Protein AF-0000000069807309 (afdb_homodimer)

Organism: Juglans regia (NCBI:txid51240)

Radius of gyration: 31.19 Å; Cα contacts (8 Å, |Δi|>4): 1545; chains: 2; bounding box: 79×83×87 Å

Structure (mmCIF, N/CA/C/O backbone):
data_AF-0000000069807309-model_v1
#
loop_
_entity.id
_entity.type
_entity.pdbx_description
1 polymer 'Uncharacterized protein LOC109006761'
#
loop_
_atom_site.group_PDB
_atom_site.id
_atom_site.type_symbol
_atom_site.label_atom_id
_atom_site.label_alt_id
_atom_site.label_comp_id
_atom_site.label_asym_id
_atom_site.label_entity_id
_atom_site.label_seq_id
_atom_site.pdbx_PDB_ins_code
_atom_site.Cartn_x
_atom_site.Cartn_y
_atom_site.Cartn_z
_atom_site.occupancy
_atom_site.B_iso_or_equiv
_atom_site.auth_seq_id
_atom_site.auth_comp_id
_atom_site.auth_asym_id
_atom_site.auth_atom_id
_atom_site.pdbx_PDB_model_num
ATOM 1 N N . MET A 1 1 ? -5.031 -23.234 6.441 1 89.31 1 MET A N 1
ATOM 2 C CA . MET A 1 1 ? -3.865 -24.094 6.574 1 89.31 1 MET A CA 1
ATOM 3 C C . MET A 1 1 ? -3.393 -24.156 8.023 1 89.31 1 MET A C 1
ATOM 5 O O . MET A 1 1 ? -3.664 -23.25 8.805 1 89.31 1 MET A O 1
ATOM 9 N N . SER A 1 2 ? -2.887 -25.281 8.367 1 92.75 2 SER A N 1
ATOM 10 C CA . SER A 1 2 ? -2.453 -25.516 9.742 1 92.75 2 SER A CA 1
ATOM 11 C C . SER A 1 2 ? -1.253 -26.453 9.781 1 92.75 2 SER A C 1
ATOM 13 O O . SER A 1 2 ? -0.895 -27.062 8.773 1 92.75 2 SER A O 1
ATOM 15 N N . TYR A 1 3 ? -0.654 -26.453 10.945 1 94.62 3 TYR A N 1
ATOM 16 C CA . TYR A 1 3 ? 0.389 -27.438 11.242 1 94.62 3 TYR A CA 1
ATOM 17 C C . TYR A 1 3 ? -0.151 -28.562 12.117 1 94.62 3 TYR A C 1
ATOM 19 O O . TYR A 1 3 ? -0.87 -28.312 13.086 1 94.62 3 TYR A O 1
ATOM 27 N N . PHE A 1 4 ? 0.156 -29.734 11.711 1 95.56 4 PHE A N 1
ATOM 28 C CA . PHE A 1 4 ? -0.405 -30.922 12.367 1 95.56 4 PHE A CA 1
ATOM 29 C C . PHE A 1 4 ? 0.7 -31.875 12.805 1 95.56 4 PHE A C 1
ATOM 31 O O . PHE A 1 4 ? 1.646 -32.125 12.055 1 95.56 4 PHE A O 1
ATOM 38 N N . CYS A 1 5 ? 0.614 -32.25 14.047 1 95.75 5 CYS A N 1
ATOM 39 C CA . CYS A 1 5 ? 1.527 -33.281 14.539 1 95.75 5 CYS A CA 1
ATOM 40 C C . CYS A 1 5 ? 0.952 -34.656 14.32 1 95.75 5 CYS A C 1
ATOM 42 O O . CYS A 1 5 ? -0.055 -35.031 14.938 1 95.75 5 CYS A O 1
ATOM 44 N N . ILE A 1 6 ? 1.601 -35.469 13.531 1 91.31 6 ILE A N 1
ATOM 45 C CA . ILE A 1 6 ? 1.126 -36.812 13.195 1 91.31 6 ILE A CA 1
ATOM 46 C C . ILE A 1 6 ? 1.239 -37.719 14.414 1 91.31 6 ILE A C 1
ATOM 48 O O . ILE A 1 6 ? 0.439 -38.625 14.578 1 91.31 6 ILE A O 1
ATOM 52 N N . THR A 1 7 ? 2.135 -37.406 15.359 1 92.69 7 THR A N 1
ATOM 53 C CA . THR A 1 7 ? 2.422 -38.25 16.516 1 92.69 7 THR A CA 1
ATOM 54 C C . THR A 1 7 ? 1.345 -38.062 17.594 1 92.69 7 THR A C 1
ATOM 56 O O . THR A 1 7 ? 0.875 -39.031 18.172 1 92.69 7 THR A O 1
ATOM 59 N N . CYS A 1 8 ? 0.905 -36.844 17.906 1 93.81 8 CYS A N 1
ATOM 60 C CA . CYS A 1 8 ? 0.038 -36.625 19.062 1 93.81 8 CYS A CA 1
ATOM 61 C C . CYS A 1 8 ? -1.245 -35.906 18.656 1 93.81 8 CYS A C 1
ATOM 63 O O . CYS A 1 8 ? -2.033 -35.5 19.5 1 93.81 8 CYS A O 1
ATOM 65 N N . SER A 1 9 ? -1.501 -35.656 17.375 1 91.56 9 SER A N 1
ATOM 66 C CA . SER A 1 9 ? -2.697 -35.031 16.828 1 91.56 9 SER A CA 1
ATOM 67 C C . SER A 1 9 ? -2.812 -33.594 17.266 1 91.56 9 SER A C 1
ATOM 69 O O . SER A 1 9 ? -3.92 -33.062 17.438 1 91.56 9 SER A O 1
ATOM 71 N N . PHE A 1 10 ? -1.651 -33.094 17.672 1 92.5 10 PHE A N 1
ATOM 72 C CA . PHE A 1 10 ? -1.563 -31.656 17.953 1 92.5 10 PHE A CA 1
ATOM 73 C C . PHE A 1 10 ? -1.798 -30.828 16.703 1 92.5 10 PHE A C 1
ATOM 75 O O . PHE A 1 10 ? -1.258 -31.141 15.641 1 92.5 10 PHE A O 1
ATOM 82 N N . MET A 1 11 ? -2.748 -29.828 16.75 1 93.94 11 MET A N 1
ATOM 83 C CA . MET A 1 11 ? -3.059 -28.969 15.602 1 93.94 11 MET A CA 1
ATOM 84 C C . MET A 1 11 ? -2.943 -27.5 15.977 1 93.94 11 MET A C 1
ATOM 86 O O . MET A 1 11 ? -3.418 -27.094 17.031 1 93.94 11 MET A O 1
ATOM 90 N N . ILE A 1 12 ? -2.227 -26.75 15.094 1 91.75 12 ILE A N 1
ATOM 91 C CA . ILE A 1 12 ? -2.096 -25.328 15.336 1 91.75 12 ILE A CA 1
ATOM 92 C C . ILE A 1 12 ? -2.186 -24.562 14.016 1 91.75 12 ILE A C 1
ATOM 94 O O . ILE A 1 12 ? -1.65 -25.016 13 1 91.75 12 ILE A O 1
ATOM 98 N N . HIS A 1 13 ? -2.91 -23.453 14.062 1 90.69 13 HIS A N 1
ATOM 99 C CA . HIS A 1 13 ? -2.967 -22.609 12.875 1 90.69 13 HIS A CA 1
ATOM 100 C C . HIS A 1 13 ? -1.578 -22.109 12.484 1 90.69 13 HIS A C 1
ATOM 102 O O . HIS A 1 13 ? -0.716 -21.938 13.352 1 90.69 13 HIS A O 1
ATOM 108 N N . THR A 1 14 ? -1.407 -21.906 11.203 1 90.44 14 THR A N 1
ATOM 109 C CA . THR A 1 14 ? -0.13 -21.391 10.719 1 90.44 14 THR A CA 1
ATOM 110 C C . THR A 1 14 ? 0.206 -20.062 11.391 1 90.44 14 THR A C 1
ATOM 112 O O . THR A 1 14 ? 1.34 -19.844 11.82 1 90.44 14 THR A O 1
ATOM 115 N N . GLN A 1 15 ? -0.775 -19.172 11.531 1 86.19 15 GLN A N 1
ATOM 116 C CA . GLN A 1 15 ? -0.544 -17.859 12.125 1 86.19 15 GLN A CA 1
ATOM 117 C C . GLN A 1 15 ? -0.302 -17.969 13.625 1 86.19 15 GLN A C 1
ATOM 119 O O . GLN A 1 15 ? 0.539 -17.266 14.18 1 86.19 15 GLN A O 1
ATOM 124 N N . CYS A 1 16 ? -1.013 -18.906 14.281 1 86.62 16 CYS A N 1
ATOM 125 C CA . CYS A 1 16 ? -0.866 -19.094 15.719 1 86.62 16 CYS A CA 1
ATOM 126 C C . CYS A 1 16 ? 0.506 -19.656 16.062 1 86.62 16 CYS A C 1
ATOM 128 O O . CYS A 1 16 ? 1.047 -19.391 17.125 1 86.62 16 CYS A O 1
ATOM 130 N N . ALA A 1 17 ? 1.017 -20.391 15.133 1 88.25 17 ALA A N 1
ATOM 131 C CA . ALA A 1 17 ? 2.318 -21.016 15.359 1 88.25 17 ALA A CA 1
ATOM 132 C C . ALA A 1 17 ? 3.439 -19.984 15.281 1 88.25 17 ALA A C 1
ATOM 134 O O . ALA A 1 17 ? 4.539 -20.219 15.789 1 88.25 17 ALA A O 1
ATOM 135 N N . LEU A 1 18 ? 3.178 -18.891 14.664 1 86 18 LEU A N 1
ATOM 136 C CA . LEU A 1 18 ? 4.219 -17.906 14.398 1 86 18 LEU A CA 1
ATOM 137 C C . LEU A 1 18 ? 4.352 -16.922 15.555 1 86 18 LEU A C 1
ATOM 139 O O . LEU A 1 18 ? 5.309 -16.156 15.609 1 86 18 LEU A O 1
ATOM 143 N N . PHE A 1 19 ? 3.43 -16.875 16.484 1 85.06 19 PHE A N 1
ATOM 144 C CA . PHE A 1 19 ? 3.49 -15.945 17.609 1 85.06 19 PHE A CA 1
ATOM 145 C C . PHE A 1 19 ? 4.574 -16.359 18.594 1 85.06 19 PHE A C 1
ATOM 147 O O . PHE A 1 19 ? 4.512 -17.438 19.172 1 85.06 19 PHE A O 1
ATOM 154 N N . PRO A 1 20 ? 5.531 -15.484 18.688 1 83.31 20 PRO A N 1
ATOM 155 C CA . PRO A 1 20 ? 6.547 -15.797 19.688 1 83.31 20 PRO A CA 1
ATOM 156 C C . PRO A 1 20 ? 6.008 -15.742 21.125 1 83.31 20 PRO A C 1
ATOM 158 O O . PRO A 1 20 ? 5.035 -15.023 21.391 1 83.31 20 PRO A O 1
ATOM 161 N N . LEU A 1 21 ? 6.633 -16.484 21.922 1 81.62 21 LEU A N 1
ATOM 162 C CA . LEU A 1 21 ? 6.203 -16.516 23.312 1 81.62 21 LEU A CA 1
ATOM 163 C C . LEU A 1 21 ? 6.434 -15.156 23.984 1 81.62 21 LEU A C 1
ATOM 165 O O . LEU A 1 21 ? 5.629 -14.719 24.812 1 81.62 21 LEU A O 1
ATOM 169 N N . ASN A 1 22 ? 7.543 -14.555 23.609 1 84.12 22 ASN A N 1
ATOM 170 C CA . ASN A 1 22 ? 7.863 -13.219 24.094 1 84.12 22 ASN A CA 1
ATOM 171 C C . ASN A 1 22 ? 8.195 -12.266 22.953 1 84.12 22 ASN A C 1
ATOM 173 O O . ASN A 1 22 ? 8.844 -12.656 21.984 1 84.12 22 ASN A O 1
ATOM 177 N N . LEU A 1 23 ? 7.629 -11.117 23.016 1 84.88 23 LEU A N 1
ATOM 178 C CA . LEU A 1 23 ? 7.961 -10.156 21.984 1 84.88 23 LEU A CA 1
ATOM 179 C C . LEU A 1 23 ? 7.977 -8.734 22.531 1 84.88 23 LEU A C 1
ATOM 181 O O . LEU A 1 23 ? 7.402 -8.477 23.594 1 84.88 23 LEU A O 1
ATOM 185 N N . LYS A 1 24 ? 8.797 -7.926 21.891 1 81.44 24 LYS A N 1
ATOM 186 C CA . LYS A 1 24 ? 8.867 -6.512 22.234 1 81.44 24 LYS A CA 1
ATOM 187 C C . LYS A 1 24 ? 8.188 -5.652 21.172 1 81.44 24 LYS A C 1
ATOM 189 O O . LYS A 1 24 ? 8.359 -5.891 19.969 1 81.44 24 LYS A O 1
ATOM 194 N N . VAL A 1 25 ? 7.34 -4.809 21.641 1 76.31 25 VAL A N 1
ATOM 195 C CA . VAL A 1 25 ? 6.668 -3.902 20.719 1 76.31 25 VAL A CA 1
ATOM 196 C C . VAL A 1 25 ? 7.168 -2.477 20.938 1 76.31 25 VAL A C 1
ATOM 198 O O . VAL A 1 25 ? 7.668 -2.145 22.016 1 76.31 25 VAL A O 1
ATOM 201 N N . THR A 1 26 ? 7.195 -1.675 19.953 1 67.12 26 THR A N 1
ATOM 202 C CA . THR A 1 26 ? 7.707 -0.309 20 1 67.12 26 THR A CA 1
ATOM 203 C C . THR A 1 26 ? 6.898 0.545 20.969 1 67.12 26 THR A C 1
ATOM 205 O O . THR A 1 26 ? 7.434 1.466 21.578 1 67.12 26 THR A O 1
ATOM 208 N N . ARG A 1 27 ? 5.641 0.207 21.266 1 69.56 27 ARG A N 1
ATOM 209 C CA . ARG A 1 27 ? 4.75 1.068 22.031 1 69.56 27 ARG A CA 1
ATOM 210 C C . ARG A 1 27 ? 4.773 0.697 23.516 1 69.56 27 ARG A C 1
ATOM 212 O O . ARG A 1 27 ? 3.988 1.224 24.297 1 69.56 27 ARG A O 1
ATOM 219 N N . HIS A 1 28 ? 5.582 -0.263 23.781 1 74.56 28 HIS A N 1
ATOM 220 C CA . HIS A 1 28 ? 5.668 -0.722 25.156 1 74.56 28 HIS A CA 1
ATOM 221 C C . HIS A 1 28 ? 7.105 -1.067 25.531 1 74.56 28 HIS A C 1
ATOM 223 O O . HIS A 1 28 ? 7.816 -1.707 24.766 1 74.56 28 HIS A O 1
ATOM 229 N N . ASN A 1 29 ? 7.531 -0.666 26.625 1 73.5 29 ASN A N 1
ATOM 230 C CA . ASN A 1 29 ? 8.938 -0.778 27.016 1 73.5 29 ASN A CA 1
ATOM 231 C C . ASN A 1 29 ? 9.273 -2.189 27.484 1 73.5 29 ASN A C 1
ATOM 233 O O . ASN A 1 29 ? 10.406 -2.643 27.344 1 73.5 29 ASN A O 1
ATOM 237 N N . HIS A 1 30 ? 8.312 -2.904 28.078 1 81.12 30 HIS A N 1
ATOM 238 C CA . HIS A 1 30 ? 8.562 -4.25 28.594 1 81.12 30 HIS A CA 1
ATOM 239 C C . HIS A 1 30 ? 8.203 -5.305 27.547 1 81.12 30 HIS A C 1
ATOM 241 O O . HIS A 1 30 ? 7.305 -5.098 26.734 1 81.12 30 HIS A O 1
ATOM 247 N N . PRO A 1 31 ? 9 -6.328 27.578 1 86.56 31 PRO A N 1
ATOM 248 C CA . PRO A 1 31 ? 8.586 -7.434 26.719 1 86.56 31 PRO A CA 1
ATOM 249 C C . PRO A 1 31 ? 7.223 -8 27.094 1 86.56 31 PRO A C 1
ATOM 251 O O . PRO A 1 31 ? 6.871 -8.031 28.281 1 86.56 31 PRO A O 1
ATOM 254 N N . LEU A 1 32 ? 6.543 -8.352 26.109 1 86.5 32 LEU A N 1
ATOM 255 C CA . LEU A 1 32 ? 5.23 -8.945 26.312 1 86.5 32 LEU A CA 1
ATOM 256 C C . LEU A 1 32 ? 5.309 -10.469 26.234 1 86.5 32 LEU A C 1
ATOM 258 O O . LEU A 1 32 ? 6.113 -11.016 25.469 1 86.5 32 LEU A O 1
ATOM 262 N N . SER A 1 33 ? 4.602 -11.109 27.047 1 87.19 33 SER A N 1
ATOM 263 C CA . SER A 1 33 ? 4.547 -12.57 27.047 1 87.19 33 SER A CA 1
ATOM 264 C C . SER A 1 33 ? 3.189 -13.07 26.562 1 87.19 33 SER A C 1
ATOM 266 O O . SER A 1 33 ? 2.152 -12.523 26.938 1 87.19 33 SER A O 1
ATOM 268 N N . LEU A 1 34 ? 3.324 -14.047 25.609 1 85.56 34 LEU A N 1
ATOM 269 C CA . LEU A 1 34 ? 2.096 -14.641 25.109 1 85.56 34 LEU A CA 1
ATOM 270 C C . LEU A 1 34 ? 1.445 -15.531 26.156 1 85.56 34 LEU A C 1
ATOM 272 O O . LEU A 1 34 ? 2.061 -16.484 26.641 1 85.56 34 LEU A O 1
ATOM 276 N N . ASN A 1 35 ? 0.343 -15.078 26.641 1 74.31 35 ASN A N 1
ATOM 277 C CA . ASN A 1 35 ? -0.293 -15.805 27.75 1 74.31 35 ASN A CA 1
ATOM 278 C C . ASN A 1 35 ? -1.702 -16.25 27.375 1 74.31 35 ASN A C 1
ATOM 280 O O . ASN A 1 35 ? -2.383 -15.602 26.578 1 74.31 35 ASN A O 1
ATOM 284 N N . LEU A 1 36 ? -2.1 -17.422 27.328 1 60.94 36 LEU A N 1
ATOM 285 C CA . LEU A 1 36 ? -3.459 -17.906 27.094 1 60.94 36 LEU A CA 1
ATOM 286 C C . LEU A 1 36 ? -4.441 -17.219 28.047 1 60.94 36 LEU A C 1
ATOM 288 O O . LEU A 1 36 ? -5.543 -16.844 27.656 1 60.94 36 LEU A O 1
ATOM 292 N N . LYS A 1 37 ? -4.496 -17.578 29.344 1 53.72 37 LYS A N 1
ATOM 293 C CA . LYS A 1 37 ? -5.543 -17.25 30.312 1 53.72 37 LYS A CA 1
ATOM 294 C C . LYS A 1 37 ? -5.25 -15.938 31.016 1 53.72 37 LYS A C 1
ATOM 296 O O . LYS A 1 37 ? -4.242 -15.812 31.719 1 53.72 37 LYS A O 1
ATOM 301 N N . TYR A 1 38 ? -5.395 -14.953 30.219 1 48.31 38 TYR A N 1
ATOM 302 C CA . TYR A 1 38 ? -5.305 -13.695 30.953 1 48.31 38 TYR A CA 1
ATOM 303 C C . TYR A 1 38 ? -6.004 -13.789 32.312 1 48.31 38 TYR A C 1
ATOM 305 O O . TYR A 1 38 ? -7.219 -13.992 32.375 1 48.31 38 TYR A O 1
ATOM 313 N N . PHE A 1 39 ? -5.43 -14.43 33.281 1 44.03 39 PHE A N 1
ATOM 314 C CA . PHE A 1 39 ? -6.062 -14.32 34.594 1 44.03 39 PHE A CA 1
ATOM 315 C C . PHE A 1 39 ? -6.145 -12.867 35.031 1 44.03 39 PHE A C 1
ATOM 317 O O . PHE A 1 39 ? -5.121 -12.188 35.188 1 44.03 39 PHE A O 1
ATOM 324 N N . PRO A 1 40 ? -7.242 -12.234 34.719 1 43.44 40 PRO A N 1
ATOM 325 C CA . PRO A 1 40 ? -7.371 -10.93 35.375 1 43.44 40 PRO A CA 1
ATOM 326 C C . PRO A 1 40 ? -6.82 -10.938 36.781 1 43.44 40 PRO A C 1
ATOM 328 O O . PRO A 1 40 ? -6.891 -11.953 37.469 1 43.44 40 PRO A O 1
ATOM 331 N N . ARG A 1 41 ? -5.883 -10.352 37.281 1 40.06 41 ARG A N 1
ATOM 332 C CA . ARG A 1 41 ? -5.809 -10.211 38.719 1 40.06 41 ARG A CA 1
ATOM 333 C C . ARG A 1 41 ? -7.195 -10.234 39.344 1 40.06 41 ARG A C 1
ATOM 335 O O . ARG A 1 41 ? -8.172 -9.828 38.719 1 40.06 41 ARG A O 1
ATOM 342 N N . LEU A 1 42 ? -7.488 -11.016 40.531 1 36.75 42 LEU A N 1
ATOM 343 C CA . LEU A 1 42 ? -8.633 -11.125 41.406 1 36.75 42 LEU A CA 1
ATOM 344 C C . LEU A 1 42 ? -9.453 -9.844 41.406 1 36.75 42 LEU A C 1
ATOM 346 O O . LEU A 1 42 ? -10.688 -9.883 41.438 1 36.75 42 LEU A O 1
ATOM 350 N N . ASN A 1 43 ? -9.086 -8.719 42.219 1 34.34 43 ASN A N 1
ATOM 351 C CA . ASN A 1 43 ? -9.914 -7.629 42.719 1 34.34 43 ASN A CA 1
ATOM 352 C C . ASN A 1 43 ? -10.352 -6.695 41.594 1 34.34 43 ASN A C 1
ATOM 354 O O . ASN A 1 43 ? -11.023 -5.688 41.844 1 34.34 43 ASN A O 1
ATOM 358 N N . GLN A 1 44 ? -9.492 -6.332 40.75 1 37.22 44 GLN A N 1
ATOM 359 C CA . GLN A 1 44 ? -9.977 -5.137 40.062 1 37.22 44 GLN A CA 1
ATOM 360 C C . GLN A 1 44 ? -11.164 -5.461 39.156 1 37.22 44 GLN A C 1
ATOM 362 O O . GLN A 1 44 ? -11.258 -6.566 38.594 1 37.22 44 GLN A O 1
ATOM 367 N N . SER A 1 45 ? -12.18 -4.602 39.094 1 36.94 45 SER A N 1
ATOM 368 C CA . SER A 1 45 ? -13.516 -4.504 38.5 1 36.94 45 SER A CA 1
ATOM 369 C C . SER A 1 45 ? -13.539 -5.094 37.094 1 36.94 45 SER A C 1
ATOM 371 O O . SER A 1 45 ? -12.484 -5.293 36.469 1 36.94 45 SER A O 1
ATOM 373 N N . GLU A 1 46 ? -14.797 -5.363 36.469 1 41 46 GLU A N 1
ATOM 374 C CA . GLU A 1 46 ? -15.43 -5.746 35.219 1 41 46 GLU A CA 1
ATOM 375 C C . GLU A 1 46 ? -14.633 -5.223 34.031 1 41 46 GLU A C 1
ATOM 377 O O . GLU A 1 46 ? -15.086 -5.305 32.875 1 41 46 GLU A O 1
ATOM 382 N N . ASN A 1 47 ? -13.703 -4.332 34.094 1 44.75 47 ASN A N 1
ATOM 383 C CA . ASN A 1 47 ? -13.219 -3.479 33.031 1 44.75 47 ASN A CA 1
ATOM 384 C C . ASN A 1 47 ? -12.453 -4.281 31.969 1 44.75 47 ASN A C 1
ATOM 386 O O . ASN A 1 47 ? -11.477 -4.957 32.281 1 44.75 47 ASN A O 1
ATOM 390 N N . ARG A 1 48 ? -13.047 -4.793 30.75 1 53.25 48 ARG A N 1
ATOM 391 C CA . ARG A 1 48 ? -12.781 -5.398 29.453 1 53.25 48 ARG A CA 1
ATOM 392 C C . ARG A 1 48 ? -11.406 -4.996 28.938 1 53.25 48 ARG A C 1
ATOM 394 O O . ARG A 1 48 ? -11.109 -3.809 28.812 1 53.25 48 ARG A O 1
ATOM 401 N N . GLU A 1 49 ? -10.312 -5.785 29.047 1 67.44 49 GLU A N 1
ATOM 402 C CA . GLU A 1 49 ? -8.969 -5.469 28.578 1 67.44 49 GLU A CA 1
ATOM 403 C C . GLU A 1 49 ? -8.977 -5.125 27.078 1 67.44 49 GLU A C 1
ATOM 405 O O . GLU A 1 49 ? -9.633 -5.801 26.281 1 67.44 49 GLU A O 1
ATOM 410 N N . ILE A 1 50 ? -8.727 -4.035 26.875 1 74.44 50 ILE A N 1
ATOM 411 C CA . ILE A 1 50 ? -8.609 -3.453 25.531 1 74.44 50 ILE A CA 1
ATOM 412 C C . ILE A 1 50 ? -7.176 -3.596 25.031 1 74.44 50 ILE A C 1
ATOM 414 O O . ILE A 1 50 ? -6.227 -3.502 25.812 1 74.44 50 ILE A O 1
ATOM 418 N N . CYS A 1 51 ? -7.117 -4.172 23.859 1 80.19 51 CYS A N 1
ATOM 419 C CA . CYS A 1 51 ? -5.816 -4.133 23.188 1 80.19 51 CYS A CA 1
ATOM 420 C C . CYS A 1 51 ? -5.293 -2.703 23.109 1 80.19 51 CYS A C 1
ATOM 422 O O . CYS A 1 51 ? -5.949 -1.83 22.531 1 80.19 51 CYS A O 1
ATOM 424 N N . GLN A 1 52 ? -4.223 -2.545 23.719 1 75 52 GLN A N 1
ATOM 425 C CA . GLN A 1 52 ? -3.711 -1.179 23.781 1 75 52 GLN A CA 1
ATOM 426 C C . GLN A 1 52 ? -3.078 -0.772 22.453 1 75 52 GLN A C 1
ATOM 428 O O . GLN A 1 52 ? -2.527 0.324 22.328 1 75 52 GLN A O 1
ATOM 433 N N . LEU A 1 53 ? -3.201 -1.664 21.547 1 73.06 53 LEU A N 1
ATOM 434 C CA . LEU A 1 53 ? -2.67 -1.357 20.219 1 73.06 53 LEU A CA 1
ATOM 435 C C . LEU A 1 53 ? -3.795 -1.046 19.234 1 73.06 53 LEU A C 1
ATOM 437 O O . LEU A 1 53 ? -3.662 -0.153 18.406 1 73.06 53 LEU A O 1
ATOM 441 N N . CYS A 1 54 ? -4.887 -1.771 19.344 1 70.25 54 CYS A N 1
ATOM 442 C CA . CYS A 1 54 ? -5.992 -1.513 18.438 1 70.25 54 CYS A CA 1
ATOM 443 C C . CYS A 1 54 ? -7.215 -0.997 19.188 1 70.25 54 CYS A C 1
ATOM 445 O O . CYS A 1 54 ? -8.203 -0.6 18.562 1 70.25 54 CYS A O 1
ATOM 447 N N . VAL A 1 55 ? -7.207 -1.09 20.469 1 71.81 55 VAL A N 1
ATOM 448 C CA . VAL A 1 55 ? -8.203 -0.544 21.375 1 71.81 55 VAL A CA 1
ATOM 449 C C . VAL A 1 55 ? -9.492 -1.357 21.281 1 71.81 55 VAL A C 1
ATOM 451 O O . VAL A 1 55 ? -10.578 -0.847 21.562 1 71.81 55 VAL A O 1
ATOM 454 N N . ARG A 1 56 ? -9.398 -2.551 20.75 1 71.56 56 ARG A N 1
ATOM 455 C CA . ARG A 1 56 ? -10.531 -3.465 20.75 1 71.56 56 ARG A CA 1
ATOM 456 C C . ARG A 1 56 ? -10.453 -4.434 21.938 1 71.56 56 ARG A C 1
ATOM 458 O O . ARG A 1 56 ? -9.375 -4.629 22.5 1 71.56 56 ARG A O 1
ATOM 465 N N . LYS A 1 57 ? -11.609 -4.852 22.234 1 75.06 57 LYS A N 1
ATOM 466 C CA . LYS A 1 57 ? -11.688 -5.762 23.375 1 75.06 57 LYS A CA 1
ATOM 467 C C . LYS A 1 57 ? -10.859 -7.02 23.125 1 75.06 57 LYS A C 1
ATOM 469 O O . LYS A 1 57 ? -10.852 -7.562 22.016 1 75.06 57 LYS A O 1
ATOM 474 N N . VAL A 1 58 ? -10 -7.332 24.031 1 78.75 58 VAL A N 1
ATOM 475 C CA . VAL A 1 58 ? -9.227 -8.57 23.953 1 78.75 58 VAL A CA 1
ATOM 476 C C . VAL A 1 58 ? -10.062 -9.727 24.5 1 78.75 58 VAL A C 1
ATOM 478 O O . VAL A 1 58 ? -10.555 -9.672 25.625 1 78.75 58 VAL A O 1
ATOM 481 N N . ASP A 1 59 ? -10.375 -10.68 23.609 1 72.69 59 ASP A N 1
ATOM 482 C CA . ASP A 1 59 ? -11.117 -11.859 24.016 1 72.69 59 ASP A CA 1
ATOM 483 C C . ASP A 1 59 ? -10.266 -12.75 24.922 1 72.69 59 ASP A C 1
ATOM 485 O O . ASP A 1 59 ? -9.242 -13.289 24.5 1 72.69 59 ASP A O 1
ATOM 489 N N . THR A 1 60 ? -10.672 -12.859 26.141 1 67.5 60 THR A N 1
ATOM 490 C CA . THR A 1 60 ? -9.914 -13.578 27.156 1 67.5 60 THR A CA 1
ATOM 491 C C . THR A 1 60 ? -9.883 -15.07 26.844 1 67.5 60 THR A C 1
ATOM 493 O O . THR A 1 60 ? -9.133 -15.828 27.469 1 67.5 60 THR A O 1
ATOM 496 N N . LYS A 1 61 ? -10.734 -15.461 25.859 1 69.12 61 LYS A N 1
ATOM 497 C CA . LYS A 1 61 ? -10.734 -16.875 25.484 1 69.12 61 LYS A CA 1
ATOM 498 C C . LYS A 1 61 ? -9.508 -17.219 24.656 1 69.12 61 LYS A C 1
ATOM 500 O O . LYS A 1 61 ? -9.117 -18.391 24.578 1 69.12 61 LYS A O 1
ATOM 505 N N . TYR A 1 62 ? -8.891 -16.172 24.125 1 74.38 62 TYR A N 1
ATOM 506 C CA . TYR A 1 62 ? -7.754 -16.391 23.25 1 74.38 62 TYR A CA 1
ATOM 507 C C . TYR A 1 62 ? -6.465 -15.867 23.859 1 74.38 62 TYR A C 1
ATOM 509 O O . TYR A 1 62 ? -6.504 -15.078 24.812 1 74.38 62 TYR A O 1
ATOM 517 N N . LYS A 1 63 ? -5.352 -16.469 23.375 1 78.31 63 LYS A N 1
ATOM 518 C CA . LYS A 1 63 ? -4.059 -15.984 23.844 1 78.31 63 LYS A CA 1
ATOM 519 C C . LYS A 1 63 ? -3.848 -14.516 23.469 1 78.31 63 LYS A C 1
ATOM 521 O O . LYS A 1 63 ? -4.285 -14.078 22.406 1 78.31 63 LYS A O 1
ATOM 526 N N . ALA A 1 64 ? -3.381 -13.805 24.438 1 85 64 ALA A N 1
ATOM 527 C CA . ALA A 1 64 ? -3.021 -12.406 24.219 1 85 64 ALA A CA 1
ATOM 528 C C . ALA A 1 64 ? -1.653 -12.094 24.812 1 85 64 ALA A C 1
ATOM 530 O O . ALA A 1 64 ? -1.173 -12.82 25.688 1 85 64 ALA A O 1
ATOM 531 N N . TYR A 1 65 ? -1.025 -11.203 24.234 1 86.25 65 TYR A N 1
ATOM 532 C CA . TYR A 1 65 ? 0.217 -10.719 24.812 1 86.25 65 TYR A CA 1
ATOM 533 C C . TYR A 1 65 ? -0.062 -9.805 26 1 86.25 65 TYR A C 1
ATOM 535 O O . TYR A 1 65 ? -0.99 -8.992 25.969 1 86.25 65 TYR A O 1
ATOM 543 N N . TYR A 1 66 ? 0.758 -10.031 27.078 1 86.38 66 TYR A N 1
ATOM 544 C CA . TYR A 1 66 ? 0.45 -9.289 28.297 1 86.38 66 TYR A CA 1
ATOM 545 C C . TYR A 1 66 ? 1.722 -8.953 29.062 1 86.38 66 TYR A C 1
ATOM 547 O O . TYR A 1 66 ? 2.641 -9.773 29.141 1 86.38 66 TYR A O 1
ATOM 555 N N . CYS A 1 67 ? 1.818 -7.719 29.484 1 85.25 67 CYS A N 1
ATOM 556 C CA . CYS A 1 67 ? 2.824 -7.293 30.453 1 85.25 67 CYS A CA 1
ATOM 557 C C . CYS A 1 67 ? 2.207 -7.109 31.844 1 85.25 67 CYS A C 1
ATOM 559 O O . CYS A 1 67 ? 1.423 -6.188 32.062 1 85.25 67 CYS A O 1
ATOM 561 N N . SER A 1 68 ? 2.582 -7.949 32.75 1 80 68 SER A N 1
ATOM 562 C CA . SER A 1 68 ? 1.971 -7.973 34.062 1 80 68 SER A CA 1
ATOM 563 C C . SER A 1 68 ? 2.35 -6.734 34.875 1 80 68 SER A C 1
ATOM 565 O O . SER A 1 68 ? 1.555 -6.238 35.656 1 80 68 SER A O 1
ATOM 567 N N . SER A 1 69 ? 3.531 -6.16 34.594 1 80.56 69 SER A N 1
ATOM 568 C CA . SER A 1 69 ? 4.004 -5.004 35.375 1 80.56 69 SER A CA 1
ATOM 569 C C . SER A 1 69 ? 3.258 -3.738 34.969 1 80.56 69 SER A C 1
ATOM 571 O O . SER A 1 69 ? 3.027 -2.855 35.781 1 80.56 69 SER A O 1
ATOM 573 N N . CYS A 1 70 ? 2.836 -3.635 33.75 1 77.56 70 CYS A N 1
ATOM 574 C CA . CYS A 1 70 ? 2.254 -2.4 33.25 1 77.56 70 CYS A CA 1
ATOM 575 C C . CYS A 1 70 ? 0.789 -2.602 32.875 1 77.56 70 CYS A C 1
ATOM 577 O O . CYS A 1 70 ? 0.101 -1.648 32.5 1 77.56 70 CYS A O 1
ATOM 579 N N . ASP A 1 71 ? 0.322 -3.768 33.031 1 79.19 71 ASP A N 1
ATOM 580 C CA . ASP A 1 71 ? -1.042 -4.098 32.656 1 79.19 71 ASP A CA 1
ATOM 581 C C . ASP A 1 71 ? -1.294 -3.721 31.188 1 79.19 71 ASP A C 1
ATOM 583 O O . ASP A 1 71 ? -2.277 -3.047 30.875 1 79.19 71 ASP A O 1
ATOM 587 N N . PHE A 1 72 ? -0.433 -4.07 30.406 1 81.12 72 PHE A N 1
ATOM 588 C CA . PHE A 1 72 ? -0.483 -3.816 28.969 1 81.12 72 PHE A CA 1
ATOM 589 C C . PHE A 1 72 ? -0.883 -5.074 28.203 1 81.12 72 PHE A C 1
ATOM 591 O O . PHE A 1 72 ? -0.179 -6.086 28.25 1 81.12 72 PHE A O 1
ATOM 598 N N . ALA A 1 73 ? -2.053 -5 27.625 1 82.81 73 ALA A N 1
ATOM 599 C CA . ALA A 1 73 ? -2.527 -6.145 26.844 1 82.81 73 ALA A CA 1
ATOM 600 C C . ALA A 1 73 ? -2.578 -5.816 25.359 1 82.81 73 ALA A C 1
ATOM 602 O O . ALA A 1 73 ? -2.855 -4.68 24.969 1 82.81 73 ALA A O 1
ATOM 603 N N . ALA A 1 74 ? -2.252 -6.855 24.547 1 84.5 74 ALA A N 1
ATOM 604 C CA . ALA A 1 74 ? -2.297 -6.664 23.094 1 84.5 74 ALA A CA 1
ATOM 605 C C . ALA A 1 74 ? -2.717 -7.949 22.391 1 84.5 74 ALA A C 1
ATOM 607 O O . ALA A 1 74 ? -2.365 -9.047 22.812 1 84.5 74 ALA A O 1
ATOM 608 N N . HIS A 1 75 ? -3.527 -7.785 21.328 1 82.19 75 HIS A N 1
ATOM 609 C CA . HIS A 1 75 ? -3.791 -8.922 20.453 1 82.19 75 HIS A CA 1
ATOM 610 C C . HIS A 1 75 ? -2.502 -9.461 19.844 1 82.19 75 HIS A C 1
ATOM 612 O O . HIS A 1 75 ? -1.561 -8.703 19.609 1 82.19 75 HIS A O 1
ATOM 618 N N . PRO A 1 76 ? -2.492 -10.734 19.656 1 83.56 76 PRO A N 1
ATOM 619 C CA . PRO A 1 76 ? -1.294 -11.305 19.047 1 83.56 76 PRO A CA 1
ATOM 620 C C . PRO A 1 76 ? -0.988 -10.703 17.672 1 83.56 76 PRO A C 1
ATOM 622 O O . PRO A 1 76 ? 0.165 -10.367 17.391 1 83.56 76 PRO A O 1
ATOM 625 N N . ARG A 1 77 ? -1.969 -10.5 16.922 1 78.88 77 ARG A N 1
ATOM 626 C CA . ARG A 1 77 ? -1.756 -9.945 15.586 1 78.88 77 ARG A CA 1
ATOM 627 C C . ARG A 1 77 ? -1.329 -8.484 15.664 1 78.88 77 ARG A C 1
ATOM 629 O O . ARG A 1 77 ? -0.467 -8.047 14.906 1 78.88 77 ARG A O 1
ATOM 636 N N . CYS A 1 78 ? -1.948 -7.773 16.578 1 78.75 78 CYS A N 1
ATOM 637 C CA . CYS A 1 78 ? -1.582 -6.371 16.766 1 78.75 78 CYS A CA 1
ATOM 638 C C . CYS A 1 78 ? -0.131 -6.242 17.219 1 78.75 78 CYS A C 1
ATOM 640 O O . CYS A 1 78 ? 0.598 -5.379 16.719 1 78.75 78 CYS A O 1
ATOM 642 N N . ALA A 1 79 ? 0.243 -7.102 18.078 1 79.69 79 ALA A N 1
ATOM 643 C CA . ALA A 1 79 ? 1.594 -7.051 18.641 1 79.69 79 ALA A CA 1
ATOM 644 C C . ALA A 1 79 ? 2.633 -7.43 17.594 1 79.69 79 ALA A C 1
ATOM 646 O O . ALA A 1 79 ? 3.693 -6.805 17.5 1 79.69 79 ALA A O 1
ATOM 647 N N . THR A 1 80 ? 2.287 -8.367 16.797 1 79.31 80 THR A N 1
ATOM 648 C CA . THR A 1 80 ? 3.246 -8.852 15.805 1 79.31 80 THR A CA 1
ATOM 649 C C . THR A 1 80 ? 3.404 -7.848 14.664 1 79.31 80 THR A C 1
ATOM 651 O O . THR A 1 80 ? 4.461 -7.777 14.031 1 79.31 80 THR A O 1
ATOM 654 N N . LYS A 1 81 ? 2.4 -7.164 14.391 1 72.12 81 LYS A N 1
ATOM 655 C CA . LYS A 1 81 ? 2.453 -6.16 13.328 1 72.12 81 LYS A CA 1
ATOM 656 C C . LYS A 1 81 ? 3.451 -5.055 13.672 1 72.12 81 LYS A C 1
ATOM 658 O O . LYS A 1 81 ? 4.086 -4.488 12.773 1 72.12 81 LYS A O 1
ATOM 663 N N . ILE A 1 82 ? 3.627 -4.77 14.867 1 68.06 82 ILE A N 1
ATOM 664 C CA . ILE A 1 82 ? 4.496 -3.668 15.266 1 68.06 82 ILE A CA 1
ATOM 665 C C . ILE A 1 82 ? 5.684 -4.207 16.062 1 68.06 82 ILE A C 1
ATOM 667 O O . ILE A 1 82 ? 6.289 -3.484 16.859 1 68.06 82 ILE A O 1
ATOM 671 N N . MET A 1 83 ? 5.898 -5.438 15.852 1 61.97 83 MET A N 1
ATOM 672 C CA . MET A 1 83 ? 7.016 -6.066 16.547 1 61.97 83 MET A CA 1
ATOM 673 C C . MET A 1 83 ? 8.344 -5.449 16.125 1 61.97 83 MET A C 1
ATOM 675 O O . MET A 1 83 ? 8.508 -5.059 14.969 1 61.97 83 MET A O 1
ATOM 679 N N . VAL A 1 84 ? 9.133 -4.977 17.031 1 51.56 84 VAL A N 1
ATOM 680 C CA . VAL A 1 84 ? 10.477 -4.488 16.75 1 51.56 84 VAL A CA 1
ATOM 681 C C . VAL A 1 84 ? 11.305 -5.598 16.109 1 51.56 84 VAL A C 1
ATOM 683 O O . VAL A 1 84 ? 11.492 -6.664 16.703 1 51.56 84 VAL A O 1
ATOM 686 N N . ILE A 1 85 ? 11.297 -5.66 14.75 1 47.97 85 ILE A N 1
ATOM 687 C CA . ILE A 1 85 ? 12.203 -6.605 14.109 1 47.97 85 ILE A CA 1
ATOM 688 C C . ILE A 1 85 ? 13.641 -6.297 14.523 1 47.97 85 ILE A C 1
ATOM 690 O O . ILE A 1 85 ? 14.164 -5.219 14.227 1 47.97 85 ILE A O 1
ATOM 694 N N . ARG A 1 86 ? 14.258 -6.867 15.508 1 40.22 86 ARG A N 1
ATOM 695 C CA . ARG A 1 86 ? 15.695 -6.816 15.734 1 40.22 86 ARG A CA 1
ATOM 696 C C . ARG A 1 86 ? 16.469 -7.188 14.469 1 40.22 86 ARG A C 1
ATOM 698 O O . ARG A 1 86 ? 16.438 -8.344 14.039 1 40.22 86 ARG A O 1
ATOM 705 N N . ASN A 1 87 ? 16.438 -6.625 13.383 1 36.44 87 ASN A N 1
ATOM 706 C CA . ASN A 1 87 ? 17.562 -6.906 12.508 1 36.44 87 ASN A CA 1
ATOM 707 C C . ASN A 1 87 ? 18.844 -7.129 13.297 1 36.44 87 ASN A C 1
ATOM 709 O O . ASN A 1 87 ? 19.266 -6.258 14.062 1 36.44 87 ASN A O 1
ATOM 713 N N . GLU A 1 88 ? 19.391 -8.266 13.656 1 36.28 88 GLU A N 1
ATOM 714 C CA . GLU A 1 88 ? 20.797 -8.562 13.945 1 36.28 88 GLU A CA 1
ATOM 715 C C . GLU A 1 88 ? 21.719 -7.617 13.195 1 36.28 88 GLU A C 1
ATOM 717 O O . GLU A 1 88 ? 22.891 -7.453 13.57 1 36.28 88 GLU A O 1
ATOM 722 N N . THR A 1 89 ? 21.562 -7.328 12 1 33.28 89 THR A N 1
ATOM 723 C CA . THR A 1 89 ? 22.656 -6.574 11.391 1 33.28 89 THR A CA 1
ATOM 724 C C . THR A 1 89 ? 22.734 -5.168 11.977 1 33.28 89 THR A C 1
ATOM 726 O O . THR A 1 89 ? 23.469 -4.316 11.469 1 33.28 89 THR A O 1
ATOM 729 N N . PHE A 1 90 ? 21.859 -4.668 12.695 1 29.84 90 PHE A N 1
ATOM 730 C CA . PHE A 1 90 ? 22.406 -3.508 13.391 1 29.84 90 PHE A CA 1
ATOM 731 C C . PHE A 1 90 ? 23.438 -3.938 14.422 1 29.84 90 PHE A C 1
ATOM 733 O O . PHE A 1 90 ? 23.422 -5.078 14.883 1 29.84 90 PHE A O 1
ATOM 740 N N . ASP A 1 91 ? 24.406 -3.08 14.93 1 28.45 91 ASP A N 1
ATOM 741 C CA . ASP A 1 91 ? 25.594 -3.242 15.781 1 28.45 91 ASP A CA 1
ATOM 742 C C . ASP A 1 91 ? 25.266 -4.086 17.016 1 28.45 91 ASP A C 1
ATOM 744 O O . ASP A 1 91 ? 24.312 -3.797 17.734 1 28.45 91 ASP A O 1
ATOM 748 N N . PRO A 1 92 ? 25.812 -5.34 17.125 1 30.98 92 PRO A N 1
ATOM 749 C CA . PRO A 1 92 ? 26.016 -6.055 18.391 1 30.98 92 PRO A CA 1
ATOM 750 C C . PRO A 1 92 ? 26.156 -5.113 19.578 1 30.98 92 PRO A C 1
ATOM 752 O O . PRO A 1 92 ? 26.188 -5.566 20.734 1 30.98 92 PRO A O 1
ATOM 755 N N . GLU A 1 93 ? 26.828 -3.979 19.469 1 27.94 93 GLU A N 1
ATOM 756 C CA . GLU A 1 93 ? 27.203 -3.166 20.625 1 27.94 93 GLU A CA 1
ATOM 757 C C . GLU A 1 93 ? 25.984 -2.674 21.375 1 27.94 93 GLU A C 1
ATOM 759 O O . GLU A 1 93 ? 26.094 -1.909 22.344 1 27.94 93 GLU A O 1
ATOM 764 N N . LEU A 1 94 ? 24.812 -2.684 20.812 1 30.53 94 LEU A N 1
ATOM 765 C CA . LEU A 1 94 ? 23.859 -2.344 21.859 1 30.53 94 LEU A CA 1
ATOM 766 C C . LEU A 1 94 ? 23.578 -3.549 22.75 1 30.53 94 LEU A C 1
ATOM 768 O O . LEU A 1 94 ? 22.734 -4.391 22.422 1 30.53 94 LEU A O 1
ATOM 772 N N . LYS A 1 95 ? 24.641 -4.355 23.359 1 26.75 95 LYS A N 1
ATOM 773 C CA . LYS A 1 95 ? 24.719 -5.316 24.453 1 26.75 95 LYS A CA 1
ATOM 774 C C . LYS A 1 95 ? 23.531 -5.188 25.406 1 26.75 95 LYS A C 1
ATOM 776 O O . LYS A 1 95 ? 22.953 -4.105 25.531 1 26.75 95 LYS A O 1
ATOM 781 N N . ASP A 1 96 ? 22.969 -6.297 26.172 1 29.11 96 ASP A N 1
ATOM 782 C CA . ASP A 1 96 ? 22.156 -6.715 27.312 1 29.11 96 ASP A CA 1
ATOM 783 C C . ASP A 1 96 ? 22.156 -5.648 28.406 1 29.11 96 ASP A C 1
ATOM 785 O O . ASP A 1 96 ? 21.266 -5.629 29.25 1 29.11 96 ASP A O 1
ATOM 789 N N . ASP A 1 97 ? 23.375 -5.32 28.969 1 27.98 97 ASP A N 1
ATOM 790 C CA . ASP A 1 97 ? 23.531 -4.922 30.359 1 27.98 97 ASP A CA 1
ATOM 791 C C . ASP A 1 97 ? 22.703 -3.672 30.656 1 27.98 97 ASP A C 1
ATOM 793 O O . ASP A 1 97 ? 22.625 -3.242 31.812 1 27.98 97 ASP A O 1
ATOM 797 N N . GLN A 1 98 ? 22.953 -2.557 29.984 1 27.45 98 GLN A N 1
ATOM 798 C CA . GLN A 1 98 ? 22.375 -1.516 30.828 1 27.45 98 GLN A CA 1
ATOM 799 C C . GLN A 1 98 ? 20.859 -1.6 30.844 1 27.45 98 GLN A C 1
ATOM 801 O O . GLN A 1 98 ? 20.25 -2 29.844 1 27.45 98 GLN A O 1
ATOM 806 N N . PRO A 1 99 ? 20.109 -1.68 32.031 1 26.8 99 PRO A N 1
ATOM 807 C CA . PRO A 1 99 ? 18.688 -1.547 32.312 1 26.8 99 PRO A CA 1
ATOM 808 C C . PRO A 1 99 ? 17.922 -0.771 31.25 1 26.8 99 PRO A C 1
ATOM 810 O O . PRO A 1 99 ? 18.438 0.202 30.703 1 26.8 99 PRO A O 1
ATOM 813 N N . ASN A 1 100 ? 17.172 -1.504 30.469 1 26.67 100 ASN A N 1
ATOM 814 C CA . ASN A 1 100 ? 16.234 -1.099 29.438 1 26.67 100 ASN A CA 1
ATOM 815 C C . ASN A 1 100 ? 15.57 0.238 29.766 1 26.67 100 ASN A C 1
ATOM 817 O O . ASN A 1 100 ? 14.539 0.278 30.438 1 26.67 100 ASN A O 1
ATOM 821 N N . GLU A 1 101 ? 16.297 1.17 30.328 1 27.3 101 GLU A N 1
ATOM 822 C CA . GLU A 1 101 ? 15.766 2.523 30.469 1 27.3 101 GLU A CA 1
ATOM 823 C C . GLU A 1 101 ? 14.938 2.912 29.234 1 27.3 101 GLU A C 1
ATOM 825 O O . GLU A 1 101 ? 15.273 2.533 28.109 1 27.3 101 GLU A O 1
ATOM 830 N N . THR A 1 102 ? 13.57 3.047 29.328 1 28.95 102 THR A N 1
ATOM 831 C CA . THR A 1 102 ? 12.586 3.846 28.594 1 28.95 102 THR A CA 1
ATOM 832 C C . THR A 1 102 ? 13.273 4.773 27.594 1 28.95 102 THR A C 1
ATOM 834 O O . THR A 1 102 ? 13.922 5.746 28 1 28.95 102 THR A O 1
ATOM 837 N N . HIS A 1 103 ? 14.062 4.281 26.844 1 27.83 103 HIS A N 1
ATOM 838 C CA . HIS A 1 103 ? 14.742 5.273 26.016 1 27.83 103 HIS A CA 1
ATOM 839 C C . HIS A 1 103 ? 13.766 6.332 25.516 1 27.83 103 HIS A C 1
ATOM 841 O O . HIS A 1 103 ? 13.109 6.145 24.484 1 27.83 103 HIS A O 1
ATOM 847 N N . LEU A 1 104 ? 12.695 6.734 26.125 1 30.69 104 LEU A N 1
ATOM 848 C CA . LEU A 1 104 ? 12.469 8.18 26.141 1 30.69 104 LEU A CA 1
ATOM 849 C C . LEU A 1 104 ? 13.711 8.93 25.672 1 30.69 104 LEU A C 1
ATOM 851 O O . LEU A 1 104 ? 14.82 8.641 26.125 1 30.69 104 LEU A O 1
ATOM 855 N N . LEU A 1 105 ? 13.992 9.133 24.328 1 31.92 105 LEU A N 1
ATOM 856 C CA . LEU A 1 105 ? 15.023 10.148 24.203 1 31.92 105 LEU A CA 1
ATOM 857 C C . LEU A 1 105 ? 15.328 10.797 25.547 1 31.92 105 LEU A C 1
ATOM 859 O O . LEU A 1 105 ? 14.422 11.305 26.219 1 31.92 105 LEU A O 1
ATOM 863 N N . GLY A 1 106 ? 16.016 10.195 26.5 1 30.48 106 GLY A N 1
ATOM 864 C CA . GLY A 1 106 ? 16.531 11.102 27.5 1 30.48 106 GLY A CA 1
ATOM 865 C C . GLY A 1 106 ? 16.594 12.539 27.047 1 30.48 106 GLY A C 1
ATOM 866 O O . GLY A 1 106 ? 16.547 12.812 25.844 1 30.48 106 GLY A O 1
ATOM 867 N N . PRO A 1 107 ? 16.375 13.484 27.844 1 33.38 107 PRO A N 1
ATOM 868 C CA . PRO A 1 107 ? 16.688 14.883 27.547 1 33.38 107 PRO A CA 1
ATOM 869 C C . PRO A 1 107 ? 17.875 15.039 26.594 1 33.38 107 PRO A C 1
ATOM 871 O O . PRO A 1 107 ? 18.094 16.125 26.062 1 33.38 107 PRO A O 1
ATOM 874 N N . ASP A 1 108 ? 18.844 14.047 26.516 1 33.44 108 ASP A N 1
ATOM 875 C CA . ASP A 1 108 ? 20.156 14.414 26 1 33.44 108 ASP A CA 1
ATOM 876 C C . ASP A 1 108 ? 20.203 14.219 24.484 1 33.44 108 ASP A C 1
ATOM 878 O O . ASP A 1 108 ? 21.297 14.211 23.891 1 33.44 108 ASP A O 1
ATOM 882 N N . GLU A 1 109 ? 19.594 13.164 23.922 1 41.12 109 GLU A N 1
ATOM 883 C CA . GLU A 1 109 ? 19.781 13.219 22.469 1 41.12 109 GLU A CA 1
ATOM 884 C C . GLU A 1 109 ? 19.688 14.648 21.953 1 41.12 109 GLU A C 1
ATOM 886 O O . GLU A 1 109 ? 18.953 15.477 22.516 1 41.12 109 GLU A O 1
ATOM 891 N N . SER A 1 110 ? 20.484 15.055 20.922 1 42.53 110 SER A N 1
ATOM 892 C CA . SER A 1 110 ? 20.953 16.406 20.672 1 42.53 110 SER A CA 1
ATOM 893 C C . SER A 1 110 ? 19.781 17.391 20.641 1 42.53 110 SER A C 1
ATOM 895 O O . SER A 1 110 ? 19.078 17.5 19.625 1 42.53 110 SER A O 1
ATOM 897 N N . THR A 1 111 ? 18.891 17.359 21.703 1 54.19 111 THR A N 1
ATOM 898 C CA . THR A 1 111 ? 17.969 18.359 22.234 1 54.19 111 THR A CA 1
ATOM 899 C C . THR A 1 111 ? 18.5 19.766 21.953 1 54.19 111 THR A C 1
ATOM 901 O O . THR A 1 111 ? 18.156 20.719 22.656 1 54.19 111 THR A O 1
ATOM 904 N N . GLU A 1 112 ? 19.531 19.688 21.312 1 64.94 112 GLU A N 1
ATOM 905 C CA . GLU A 1 112 ? 19.922 21.062 21.062 1 64.94 112 GLU A CA 1
ATOM 906 C C . GLU A 1 112 ? 18.797 21.844 20.391 1 64.94 112 GLU A C 1
ATOM 908 O O . GLU A 1 112 ? 18.172 21.359 19.453 1 64.94 112 GLU A O 1
ATOM 913 N N . PRO A 1 113 ? 18.453 22.688 21.078 1 79.12 113 PRO A N 1
ATOM 914 C CA . PRO A 1 113 ? 17.438 23.562 20.469 1 79.12 113 PRO A CA 1
ATOM 915 C C . PRO A 1 113 ? 17.812 23.984 19.047 1 79.12 113 PRO A C 1
ATOM 917 O O . PRO A 1 113 ? 18.984 24.062 18.703 1 79.12 113 PRO A O 1
ATOM 920 N N . LEU A 1 114 ? 16.906 24.016 18.266 1 88.25 114 LEU A N 1
ATOM 921 C CA . LEU A 1 114 ? 17.094 24.406 16.875 1 88.25 114 LEU A CA 1
ATOM 922 C C . LEU A 1 114 ? 17.281 25.906 16.75 1 88.25 114 LEU A C 1
ATOM 924 O O . LEU A 1 114 ? 17.297 26.453 15.648 1 88.25 114 LEU A O 1
ATOM 928 N N . PHE A 1 115 ? 17.312 26.531 17.938 1 89.19 115 PHE A N 1
ATOM 929 C CA . PHE A 1 115 ? 17.5 27.969 17.875 1 89.19 115 PHE A CA 1
ATOM 930 C C . PHE A 1 115 ? 18.312 28.469 19.062 1 89.19 115 PHE A C 1
ATOM 932 O O . PHE A 1 115 ? 18.453 27.75 20.047 1 89.19 115 PHE A O 1
ATOM 939 N N . GLN A 1 116 ? 18.875 29.656 18.844 1 88.31 116 GLN A N 1
ATOM 940 C CA . GLN A 1 116 ? 19.578 30.375 19.906 1 88.31 116 GLN A CA 1
ATOM 941 C C . GLN A 1 116 ? 18.812 31.625 20.312 1 88.31 116 GLN A C 1
ATOM 943 O O . GLN A 1 116 ? 18.234 32.312 19.469 1 88.31 116 GLN A O 1
ATOM 948 N N . ILE A 1 117 ? 18.828 31.844 21.625 1 89.69 117 ILE A N 1
ATOM 949 C CA . ILE A 1 117 ? 18.172 33.031 22.125 1 89.69 117 ILE A CA 1
ATOM 950 C C . ILE A 1 117 ? 19.094 34.25 21.938 1 89.69 117 ILE A C 1
ATOM 952 O O . ILE A 1 117 ? 20.25 34.219 22.359 1 89.69 117 ILE A O 1
ATOM 956 N N . VAL A 1 118 ? 18.656 35.188 21.281 1 89.81 118 VAL A N 1
ATOM 957 C CA . VAL A 1 118 ? 19.438 36.375 21.016 1 89.81 118 VAL A CA 1
ATOM 958 C C . VAL A 1 118 ? 19.109 37.469 22.031 1 89.81 118 VAL A C 1
ATOM 960 O O . VAL A 1 118 ? 20 38.156 22.531 1 89.81 118 VAL A O 1
ATOM 963 N N . ASP A 1 119 ? 17.797 37.594 22.297 1 88.69 119 ASP A N 1
ATOM 964 C CA . ASP A 1 119 ? 17.344 38.594 23.234 1 88.69 119 ASP A CA 1
ATOM 965 C C . ASP A 1 119 ? 16.156 38.094 24.062 1 88.69 119 ASP A C 1
ATOM 967 O O . ASP A 1 119 ? 15.375 37.281 23.594 1 88.69 119 ASP A O 1
ATOM 971 N N . LYS A 1 120 ? 16.109 38.531 25.281 1 88.5 120 LYS A N 1
ATOM 972 C CA . LYS A 1 120 ? 15.016 38.156 26.188 1 88.5 120 LYS A CA 1
ATOM 973 C C . LYS A 1 120 ? 14.664 39.312 27.109 1 88.5 120 LYS A C 1
ATOM 975 O O . LYS A 1 120 ? 15.5 40.156 27.391 1 88.5 120 LYS A O 1
ATOM 980 N N . ILE A 1 121 ? 13.391 39.406 27.359 1 84.75 121 ILE A N 1
ATOM 981 C CA . ILE A 1 121 ? 12.922 40.406 28.297 1 84.75 121 ILE A CA 1
ATOM 982 C C . ILE A 1 121 ? 12.383 39.75 29.547 1 84.75 121 ILE A C 1
ATOM 984 O O . ILE A 1 121 ? 11.656 38.75 29.469 1 84.75 121 ILE A O 1
ATOM 988 N N . ASN A 1 122 ? 12.789 40.156 30.656 1 82.44 122 ASN A N 1
ATOM 989 C CA . ASN A 1 122 ? 12.258 39.688 31.953 1 82.44 122 ASN A CA 1
ATOM 990 C C . ASN A 1 122 ? 11.227 40.656 32.5 1 82.44 122 ASN A C 1
ATOM 992 O O . ASN A 1 122 ? 11.578 41.75 32.969 1 82.44 122 ASN A O 1
ATOM 996 N N . PRO A 1 123 ? 9.938 40.375 32.281 1 77.38 123 PRO A N 1
ATOM 997 C CA . PRO A 1 123 ? 8.914 41.344 32.719 1 77.38 123 PRO A CA 1
ATOM 998 C C . PRO A 1 123 ? 8.93 41.531 34.219 1 77.38 123 PRO A C 1
ATOM 1000 O O . PRO A 1 123 ? 8.312 42.5 34.75 1 77.38 123 PRO A O 1
ATOM 1003 N N . GLY A 1 124 ? 9.648 41 34.969 1 69.88 124 GLY A N 1
ATOM 1004 C CA . GLY A 1 124 ? 9.672 41.125 36.406 1 69.88 124 GLY A CA 1
ATOM 1005 C C . GLY A 1 124 ? 8.523 40.438 37.094 1 69.88 124 GLY A C 1
ATOM 1006 O O . GLY A 1 124 ? 7.703 39.781 36.469 1 69.88 124 GLY A O 1
ATOM 1007 N N . ASN A 1 125 ? 8.414 40.438 38.438 1 76.19 125 ASN A N 1
ATOM 1008 C CA . ASN A 1 125 ? 7.363 40 39.344 1 76.19 125 ASN A CA 1
ATOM 1009 C C . ASN A 1 125 ? 7.098 38.5 39.188 1 76.19 125 ASN A C 1
ATOM 1011 O O . ASN A 1 125 ? 5.957 38.062 39.312 1 76.19 125 ASN A O 1
ATOM 1015 N N . GLY A 1 126 ? 8.023 37.75 38.75 1 74.25 126 GLY A N 1
ATOM 1016 C CA . GLY A 1 126 ? 7.891 36.281 38.75 1 74.25 126 GLY A CA 1
ATOM 1017 C C . GLY A 1 126 ? 7.383 35.719 37.438 1 74.25 126 GLY A C 1
ATOM 1018 O O . GLY A 1 126 ? 7.07 34.531 37.344 1 74.25 126 GLY A O 1
ATOM 1019 N N . LYS A 1 127 ? 7.188 36.688 36.562 1 74.56 127 LYS A N 1
ATOM 1020 C CA . LYS A 1 127 ? 6.691 36.188 35.281 1 74.56 127 LYS A CA 1
ATOM 1021 C C . LYS A 1 127 ? 7.816 35.562 34.469 1 74.56 127 LYS A C 1
ATOM 1023 O O . LYS A 1 127 ? 8.992 35.875 34.688 1 74.56 127 LYS A O 1
ATOM 1028 N N . ALA A 1 128 ? 7.477 34.562 33.719 1 76.69 128 ALA A N 1
ATOM 1029 C CA . ALA A 1 128 ? 8.445 33.812 32.906 1 76.69 128 ALA A CA 1
ATOM 1030 C C . ALA A 1 128 ? 9.109 34.719 31.875 1 76.69 128 ALA A C 1
ATOM 1032 O O . ALA A 1 128 ? 8.492 35.656 31.359 1 76.69 128 ALA A O 1
ATOM 1033 N N . GLU A 1 129 ? 10.391 34.531 31.672 1 81.25 129 GLU A N 1
ATOM 1034 C CA . GLU A 1 129 ? 11.18 35.219 30.672 1 81.25 129 GLU A CA 1
ATOM 1035 C C . GLU A 1 129 ? 10.57 35.094 29.281 1 81.25 129 GLU A C 1
ATOM 1037 O O . GLU A 1 129 ? 10.086 34 28.906 1 81.25 129 GLU A O 1
ATOM 1042 N N . ILE A 1 130 ? 10.391 36.312 28.641 1 83.62 130 ILE A N 1
ATOM 1043 C CA . ILE A 1 130 ? 9.867 36.312 27.281 1 83.62 130 ILE A CA 1
ATOM 1044 C C . ILE A 1 130 ? 11.016 36.406 26.281 1 83.62 130 ILE A C 1
ATOM 1046 O O . ILE A 1 130 ? 11.773 37.375 26.297 1 83.62 130 ILE A O 1
ATOM 1050 N N . VAL A 1 131 ? 11.227 35.406 25.469 1 87.75 131 VAL A N 1
ATOM 1051 C CA . VAL A 1 131 ? 12.234 35.406 24.406 1 87.75 131 VAL A CA 1
ATOM 1052 C C . VAL A 1 131 ? 11.758 36.25 23.25 1 87.75 131 VAL A C 1
ATOM 1054 O O . VAL A 1 131 ? 10.844 35.875 22.516 1 87.75 131 VAL A O 1
ATOM 1057 N N . THR A 1 132 ? 12.359 37.375 23.031 1 89.88 132 THR A N 1
ATOM 1058 C CA . THR A 1 132 ? 11.867 38.344 22.062 1 89.88 132 THR A CA 1
ATOM 1059 C C . THR A 1 132 ? 12.539 38.156 20.703 1 89.88 132 THR A C 1
ATOM 1061 O O . THR A 1 132 ? 12.031 38.625 19.688 1 89.88 132 THR A O 1
ATOM 1064 N N . GLU A 1 133 ? 13.695 37.562 20.75 1 93.31 133 GLU A N 1
ATOM 1065 C CA . GLU A 1 133 ? 14.438 37.375 19.516 1 93.31 133 GLU A CA 1
ATOM 1066 C C . GLU A 1 133 ? 15.195 36.062 19.531 1 93.31 133 GLU A C 1
ATOM 1068 O O . GLU A 1 133 ? 15.805 35.688 20.547 1 93.31 133 GLU A O 1
ATOM 1073 N N . ILE A 1 134 ? 15.102 35.344 18.344 1 94.06 134 ILE A N 1
ATOM 1074 C CA . ILE A 1 134 ? 15.805 34.094 18.266 1 94.06 134 ILE A CA 1
ATOM 1075 C C . ILE A 1 134 ? 16.547 33.969 16.938 1 94.06 134 ILE A C 1
ATOM 1077 O O . ILE A 1 134 ? 16.234 34.688 15.992 1 94.06 134 ILE A O 1
ATOM 1081 N N . LYS A 1 135 ? 17.578 33.125 16.906 1 94.75 135 LYS A N 1
ATOM 1082 C CA . LYS A 1 135 ? 18.25 32.719 15.68 1 94.75 135 LYS A CA 1
ATOM 1083 C C . LYS A 1 135 ? 18.016 31.219 15.414 1 94.75 135 LYS A C 1
ATOM 1085 O O . LYS A 1 135 ? 18.578 30.359 16.109 1 94.75 135 LYS A O 1
ATOM 1090 N N . HIS A 1 136 ? 17.234 31.016 14.445 1 93.62 136 HIS A N 1
ATOM 1091 C CA . HIS A 1 136 ? 16.891 29.625 14.109 1 93.62 136 HIS A CA 1
ATOM 1092 C C . HIS A 1 136 ? 17.875 29.031 13.125 1 93.62 136 HIS A C 1
ATOM 1094 O O . HIS A 1 136 ? 18.344 29.719 12.211 1 93.62 136 HIS A O 1
ATOM 1100 N N . ILE A 1 137 ? 18.188 27.812 13.109 1 91.88 137 ILE A N 1
ATOM 1101 C CA . ILE A 1 137 ? 19.234 27.156 12.336 1 91.88 137 ILE A CA 1
ATOM 1102 C C . ILE A 1 137 ? 18.844 27.125 10.859 1 91.88 137 ILE A C 1
ATOM 1104 O O . ILE A 1 137 ? 19.703 27.125 9.977 1 91.88 137 ILE A O 1
ATOM 1108 N N . TRP A 1 138 ? 17.578 27.156 10.539 1 92.56 138 TRP A N 1
ATOM 1109 C CA . TRP A 1 138 ? 17.141 26.984 9.156 1 92.56 138 TRP A CA 1
ATOM 1110 C C . TRP A 1 138 ? 16.703 28.328 8.555 1 92.56 138 TRP A C 1
ATOM 1112 O O . TRP A 1 138 ? 15.992 28.359 7.543 1 92.56 138 TRP A O 1
ATOM 1122 N N . HIS A 1 139 ? 17.016 29.297 9.195 1 93.31 139 HIS A N 1
ATOM 1123 C CA . HIS A 1 139 ? 16.797 30.641 8.664 1 93.31 139 HIS A CA 1
ATOM 1124 C C . HIS A 1 139 ? 17.984 31.547 8.945 1 93.31 139 HIS A C 1
ATOM 1126 O O . HIS A 1 139 ? 18.516 31.562 10.055 1 93.31 139 HIS A O 1
ATOM 1132 N N . GLU A 1 140 ? 18.406 32.344 7.984 1 92.5 140 GLU A N 1
ATOM 1133 C CA . GLU A 1 140 ? 19.625 33.125 8.047 1 92.5 140 GLU A CA 1
ATOM 1134 C C . GLU A 1 140 ? 19.453 34.344 8.945 1 92.5 140 GLU A C 1
ATOM 1136 O O . GLU A 1 140 ? 20.375 34.75 9.656 1 92.5 140 GLU A O 1
ATOM 1141 N N . HIS A 1 141 ? 18.281 34.938 9.016 1 93.62 141 HIS A N 1
ATOM 1142 C CA . HIS A 1 141 ? 18.031 36.188 9.75 1 93.62 141 HIS A CA 1
ATOM 1143 C C . HIS A 1 141 ? 17.5 35.875 11.156 1 93.62 141 HIS A C 1
ATOM 1145 O O . HIS A 1 141 ? 17.047 34.781 11.43 1 93.62 141 HIS A O 1
ATOM 1151 N N . HIS A 1 142 ? 17.578 36.906 11.93 1 94.19 142 HIS A N 1
ATOM 1152 C CA . HIS A 1 142 ? 16.969 36.844 13.25 1 94.19 142 HIS A CA 1
ATOM 1153 C C . HIS A 1 142 ? 15.453 36.938 13.164 1 94.19 142 HIS A C 1
ATOM 1155 O O . HIS A 1 142 ? 14.914 37.656 12.32 1 94.19 142 HIS A O 1
ATOM 1161 N N . LEU A 1 143 ? 14.898 36.188 14.023 1 94.75 143 LEU A N 1
ATOM 1162 C CA . LEU A 1 143 ? 13.438 36.188 14.086 1 94.75 143 LEU A CA 1
ATOM 1163 C C . LEU A 1 143 ? 12.945 36.938 15.336 1 94.75 143 LEU A C 1
ATOM 1165 O O . LEU A 1 143 ? 13.438 36.688 16.438 1 94.75 143 LEU A O 1
ATOM 1169 N N . GLN A 1 144 ? 12 37.781 15.148 1 94 144 GLN A N 1
ATOM 1170 C CA . GLN A 1 144 ? 11.461 38.562 16.25 1 94 144 GLN A CA 1
ATOM 1171 C C . GLN A 1 144 ? 10.102 38.031 16.688 1 94 144 GLN A C 1
ATOM 1173 O O . GLN A 1 144 ? 9.328 37.531 15.875 1 94 144 GLN A O 1
ATOM 1178 N N . LEU A 1 145 ? 9.938 38.156 17.953 1 92.44 145 LEU A N 1
ATOM 1179 C CA . LEU A 1 145 ? 8.656 37.719 18.516 1 92.44 145 LEU A CA 1
ATOM 1180 C C . LEU A 1 145 ? 7.562 38.75 18.203 1 92.44 145 LEU A C 1
ATOM 1182 O O . LEU A 1 145 ? 7.754 39.969 18.406 1 92.44 145 LEU A O 1
ATOM 1186 N N . ALA A 1 146 ? 6.516 38.188 17.547 1 85.06 146 ALA A N 1
ATOM 1187 C CA . ALA A 1 146 ? 5.395 39.062 17.219 1 85.06 146 ALA A CA 1
ATOM 1188 C C . ALA A 1 146 ? 4.285 38.938 18.266 1 85.06 146 ALA A C 1
ATOM 1190 O O . ALA A 1 146 ? 4.039 37.844 18.781 1 85.06 146 ALA A O 1
ATOM 1191 N N . VAL A 1 147 ? 3.719 40.062 18.75 1 66.75 147 VAL A N 1
ATOM 1192 C CA . VAL A 1 147 ? 2.6 40.031 19.688 1 66.75 147 VAL A CA 1
ATOM 1193 C C . VAL A 1 147 ? 1.284 40.156 18.922 1 66.75 147 VAL A C 1
ATOM 1195 O O . VAL A 1 147 ? 0.263 39.594 19.344 1 66.75 147 VAL A O 1
ATOM 1198 N N . GLU A 1 148 ? 1.238 40.844 17.797 1 66.19 148 GLU A N 1
ATOM 1199 C CA . GLU A 1 148 ? -0.031 41.031 17.094 1 66.19 148 GLU A CA 1
ATOM 1200 C C . GLU A 1 148 ? -0.015 40.344 15.734 1 66.19 148 GLU A C 1
ATOM 1202 O O . GLU A 1 148 ? 1.041 40.219 15.109 1 66.19 148 GLU A O 1
ATOM 1207 N N . LEU A 1 149 ? -1.188 39.594 15.453 1 63.31 149 LEU A N 1
ATOM 1208 C CA . LEU A 1 149 ? -1.364 38.844 14.211 1 63.31 149 LEU A CA 1
ATOM 1209 C C . LEU A 1 149 ? -1.815 39.781 13.086 1 63.31 149 LEU A C 1
ATOM 1211 O O . LEU A 1 149 ? -2.889 40.375 13.164 1 63.31 149 LEU A O 1
ATOM 1215 N N . GLU A 1 150 ? -0.918 40.375 12.297 1 58.34 150 GLU A N 1
ATOM 1216 C CA . GLU A 1 150 ? -1.417 41.312 11.297 1 58.34 150 GLU A CA 1
ATOM 1217 C C . GLU A 1 150 ? -1.774 40.594 10 1 58.34 150 GLU A C 1
ATOM 1219 O O . GLU A 1 150 ? -2.596 41.094 9.219 1 58.34 150 GLU A O 1
ATOM 1224 N N . ASN A 1 151 ? -1.139 39.438 9.68 1 65.38 151 ASN A N 1
ATOM 1225 C CA . ASN A 1 151 ? -1.345 39.031 8.297 1 65.38 151 ASN A CA 1
ATOM 1226 C C . ASN A 1 151 ? -1.729 37.562 8.219 1 65.38 151 ASN A C 1
ATOM 1228 O O . ASN A 1 151 ? -1.643 36.812 9.211 1 65.38 151 ASN A O 1
ATOM 1232 N N . ASN A 1 152 ? -2.506 37.281 7.113 1 79.38 152 ASN A N 1
ATOM 1233 C CA . ASN A 1 152 ? -2.959 35.938 6.766 1 79.38 152 ASN A CA 1
ATOM 1234 C C . ASN A 1 152 ? -1.821 35.094 6.199 1 79.38 152 ASN A C 1
ATOM 1236 O O . ASN A 1 152 ? -1.918 34.594 5.082 1 79.38 152 ASN A O 1
ATOM 1240 N N . GLU A 1 153 ? -0.729 35.094 7.047 1 87.06 153 GLU A N 1
ATOM 1241 C CA . GLU A 1 153 ? 0.425 34.344 6.598 1 87.06 153 GLU A CA 1
ATOM 1242 C C . GLU A 1 153 ? 0.459 32.969 7.25 1 87.06 153 GLU A C 1
ATOM 1244 O O . GLU A 1 153 ? -0.129 32.75 8.312 1 87.06 153 GLU A O 1
ATOM 1249 N N . LYS A 1 154 ? 1.106 32.062 6.578 1 91.25 154 LYS A N 1
ATOM 1250 C CA . LYS A 1 154 ? 1.248 30.719 7.094 1 91.25 154 LYS A CA 1
ATOM 1251 C C . LYS A 1 154 ? 2.625 30.5 7.715 1 91.25 154 LYS A C 1
ATOM 1253 O O . LYS A 1 154 ? 3.604 31.125 7.301 1 91.25 154 LYS A O 1
ATOM 1258 N N . CYS A 1 155 ? 2.619 29.688 8.68 1 93.62 155 CYS A N 1
ATOM 1259 C CA . CYS A 1 155 ? 3.852 29.281 9.352 1 93.62 155 CYS A CA 1
ATOM 1260 C C . CYS A 1 155 ? 4.719 28.438 8.422 1 93.62 155 CYS A C 1
ATOM 1262 O O . CYS A 1 155 ? 4.207 27.578 7.703 1 93.62 155 CYS A O 1
ATOM 1264 N N . ASN A 1 156 ? 6.043 28.656 8.445 1 95.56 156 ASN A N 1
ATOM 1265 C CA . ASN A 1 156 ? 6.961 27.891 7.621 1 95.56 156 ASN A CA 1
ATOM 1266 C C . ASN A 1 156 ? 7.199 26.5 8.211 1 95.56 156 ASN A C 1
ATOM 1268 O O . ASN A 1 156 ? 7.723 25.609 7.527 1 95.56 156 ASN A O 1
ATOM 1272 N N . GLY A 1 157 ? 6.828 26.297 9.398 1 95.94 157 GLY A N 1
ATOM 1273 C CA . GLY A 1 157 ? 6.984 25 10.047 1 95.94 157 GLY A CA 1
ATOM 1274 C C . GLY A 1 157 ? 5.812 24.078 9.812 1 95.94 157 GLY A C 1
ATOM 1275 O O . GLY A 1 157 ? 5.918 23.109 9.039 1 95.94 157 GLY A O 1
ATOM 1276 N N . CYS A 1 158 ? 4.691 24.406 10.297 1 94.62 158 CYS A N 1
ATOM 1277 C CA . CYS A 1 158 ? 3.52 23.531 10.219 1 94.62 158 CYS A CA 1
ATOM 1278 C C . CYS A 1 158 ? 2.652 23.906 9.023 1 94.62 158 CYS A C 1
ATOM 1280 O O . CYS A 1 158 ? 1.707 23.188 8.695 1 94.62 158 CYS A O 1
ATOM 1282 N N . ALA A 1 159 ? 2.885 24.953 8.367 1 93.06 159 ALA A N 1
ATOM 1283 C CA . ALA A 1 159 ? 2.186 25.422 7.176 1 93.06 159 ALA A CA 1
ATOM 1284 C C . ALA A 1 159 ? 0.74 25.781 7.496 1 93.06 159 ALA A C 1
ATOM 1286 O O . ALA A 1 159 ? -0.115 25.797 6.605 1 93.06 159 ALA A O 1
ATOM 1287 N N . GLN A 1 160 ? 0.44 26.016 8.773 1 89.75 160 GLN A N 1
ATOM 1288 C CA . GLN A 1 160 ? -0.868 26.531 9.18 1 89.75 160 GLN A CA 1
ATOM 1289 C C . GLN A 1 160 ? -0.852 28.047 9.32 1 89.75 160 GLN A C 1
ATOM 1291 O O . GLN A 1 160 ? 0.216 28.656 9.406 1 89.75 160 GLN A O 1
ATOM 1296 N N . TYR A 1 161 ? -2.041 28.562 9.312 1 87.94 161 TYR A N 1
ATOM 1297 C CA . TYR A 1 161 ? -2.121 30 9.5 1 87.94 161 TYR A CA 1
ATOM 1298 C C . TYR A 1 161 ? -1.574 30.422 10.859 1 87.94 161 TYR A C 1
ATOM 1300 O O . TYR A 1 161 ? -1.769 29.703 11.852 1 87.94 161 TYR A O 1
ATOM 1308 N N . LEU A 1 162 ? -1.015 31.562 10.867 1 88.5 162 LEU A N 1
ATOM 1309 C CA . LEU A 1 162 ? -0.29 32.031 12.039 1 88.5 162 LEU A CA 1
ATOM 1310 C C . LEU A 1 162 ? -1.253 32.344 13.18 1 88.5 162 LEU A C 1
ATOM 1312 O O . LEU A 1 162 ? -2.34 32.875 12.938 1 88.5 162 LEU A O 1
ATOM 1316 N N . SER A 1 163 ? -0.881 31.938 14.32 1 83.69 163 SER A N 1
ATOM 1317 C CA . SER A 1 163 ? -1.49 32.344 15.578 1 83.69 163 SER A CA 1
ATOM 1318 C C . SER A 1 163 ? -0.435 32.812 16.578 1 83.69 163 SER A C 1
ATOM 1320 O O . SER A 1 163 ? 0.755 32.531 16.406 1 83.69 163 SER A O 1
ATOM 1322 N N . SER A 1 164 ? -0.863 33.562 17.547 1 84.56 164 SER A N 1
ATOM 1323 C CA . SER A 1 164 ? 0.068 34.031 18.562 1 84.56 164 SER A CA 1
ATOM 1324 C C . SER A 1 164 ? 0.34 32.969 19.625 1 84.56 164 SER A C 1
ATOM 1326 O O . SER A 1 164 ? -0.56 32.219 19.984 1 84.56 164 SER A O 1
ATOM 1328 N N . PRO A 1 165 ? 1.598 32.969 20.016 1 88.44 165 PRO A N 1
ATOM 1329 C CA . PRO A 1 165 ? 2.793 33.719 19.656 1 88.44 165 PRO A CA 1
ATOM 1330 C C . PRO A 1 165 ? 3.518 33.125 18.438 1 88.44 165 PRO A C 1
ATOM 1332 O O . PRO A 1 165 ? 3.451 31.938 18.188 1 88.44 165 PRO A O 1
ATOM 1335 N N . HIS A 1 166 ? 4.117 33.969 17.672 1 92.31 166 HIS A N 1
ATOM 1336 C CA . HIS A 1 166 ? 4.914 33.531 16.531 1 92.31 166 HIS A CA 1
ATOM 1337 C C . HIS A 1 166 ? 6.121 34.438 16.312 1 92.31 166 HIS A C 1
ATOM 1339 O O . HIS A 1 166 ? 6.16 35.562 16.828 1 92.31 166 HIS A O 1
ATOM 1345 N N . TYR A 1 167 ? 7.113 33.906 15.711 1 93.94 167 TYR A N 1
ATOM 1346 C CA . TYR A 1 167 ? 8.305 34.656 15.305 1 93.94 167 TYR A CA 1
ATOM 1347 C C . TYR A 1 167 ? 8.234 35.031 13.828 1 93.94 167 TYR A C 1
ATOM 1349 O O . TYR A 1 167 ? 7.609 34.344 13.031 1 93.94 167 TYR A O 1
ATOM 1357 N N . PHE A 1 168 ? 8.75 36.125 13.469 1 93.38 168 PHE A N 1
ATOM 1358 C CA . PHE A 1 168 ? 8.766 36.531 12.07 1 93.38 168 PHE A CA 1
ATOM 1359 C C . PHE A 1 168 ? 10.094 37.219 11.719 1 93.38 168 PHE A C 1
ATOM 1361 O O . PHE A 1 168 ? 10.766 37.75 12.602 1 93.38 168 PHE A O 1
ATOM 1368 N N . CYS A 1 169 ? 10.469 37.031 10.508 1 93.69 169 CYS A N 1
ATOM 1369 C CA . CYS A 1 169 ? 11.648 37.719 9.984 1 93.69 169 CYS A CA 1
ATOM 1370 C C . CYS A 1 169 ? 11.305 39.094 9.453 1 93.69 169 CYS A C 1
ATOM 1372 O O . CYS A 1 169 ? 10.336 39.25 8.711 1 93.69 169 CYS A O 1
ATOM 1374 N N . LEU A 1 170 ? 12.094 40.062 9.758 1 90 170 LEU A N 1
ATOM 1375 C CA . LEU A 1 170 ? 11.852 41.438 9.312 1 90 170 LEU A CA 1
ATOM 1376 C C . LEU A 1 170 ? 12.242 41.594 7.844 1 90 170 LEU A C 1
ATOM 1378 O O . LEU A 1 170 ? 11.719 42.5 7.156 1 90 170 LEU A O 1
ATOM 1382 N N . GLN A 1 171 ? 13.078 40.75 7.367 1 91.31 171 GLN A N 1
ATOM 1383 C CA . GLN A 1 171 ? 13.664 40.938 6.047 1 91.31 171 GLN A CA 1
ATOM 1384 C C . GLN A 1 171 ? 12.961 40.094 5.004 1 91.31 171 GLN A C 1
ATOM 1386 O O . GLN A 1 171 ? 13.094 40.312 3.803 1 91.31 171 GLN A O 1
ATOM 1391 N N . CYS A 1 172 ? 12.305 39.031 5.398 1 90 172 CYS A N 1
ATOM 1392 C CA . CYS A 1 172 ? 11.664 38.156 4.438 1 90 172 CYS A CA 1
ATOM 1393 C C . CYS A 1 172 ? 10.359 37.594 5 1 90 172 CYS A C 1
ATOM 1395 O O . CYS A 1 172 ? 10.023 37.844 6.156 1 90 172 CYS A O 1
ATOM 1397 N N . LYS A 1 173 ? 9.625 36.844 4.129 1 88.62 173 LYS A N 1
ATOM 1398 C CA . LYS A 1 173 ? 8.336 36.281 4.508 1 88.62 173 LYS A CA 1
ATOM 1399 C C . LYS A 1 173 ? 8.5 34.938 5.168 1 88.62 173 LYS A C 1
ATOM 1401 O O . LYS A 1 173 ? 8.039 33.906 4.645 1 88.62 173 LYS A O 1
ATOM 1406 N N . PHE A 1 174 ? 9.258 35.031 6.293 1 93.31 174 PHE A N 1
ATOM 1407 C CA . PHE A 1 174 ? 9.461 33.812 7.086 1 93.31 174 PHE A CA 1
ATOM 1408 C C . PHE A 1 174 ? 8.805 33.938 8.453 1 93.31 174 PHE A C 1
ATOM 1410 O O . PHE A 1 174 ? 9.102 34.875 9.195 1 93.31 174 PHE A O 1
ATOM 1417 N N . PHE A 1 175 ? 7.945 33.031 8.75 1 93.81 175 PHE A N 1
ATOM 1418 C CA . PHE A 1 175 ? 7.172 33.031 9.992 1 93.81 175 PHE A CA 1
ATOM 1419 C C . PHE A 1 175 ? 7.238 31.672 10.672 1 93.81 175 PHE A C 1
ATOM 1421 O O . PHE A 1 175 ? 7.203 30.625 10.008 1 93.81 175 PHE A O 1
ATOM 1428 N N . LEU A 1 176 ? 7.379 31.703 11.984 1 94.38 176 LEU A N 1
ATOM 1429 C CA . LEU A 1 176 ? 7.391 30.453 12.742 1 94.38 176 LEU A CA 1
ATOM 1430 C C . LEU A 1 176 ? 6.574 30.594 14.023 1 94.38 176 LEU A C 1
ATOM 1432 O O . LEU A 1 176 ? 6.789 31.516 14.812 1 94.38 176 LEU A O 1
ATOM 1436 N N . HIS A 1 177 ? 5.617 29.672 14.156 1 92.56 177 HIS A N 1
ATOM 1437 C CA . HIS A 1 177 ? 5.02 29.578 15.484 1 92.56 177 HIS A CA 1
ATOM 1438 C C . HIS A 1 177 ? 6.074 29.297 16.547 1 92.56 177 HIS A C 1
ATOM 1440 O O . HIS A 1 177 ? 7.094 28.656 16.266 1 92.56 177 HIS A O 1
ATOM 1446 N N . LYS A 1 178 ? 5.793 29.781 17.719 1 91.94 178 LYS A N 1
ATOM 1447 C CA . LYS A 1 178 ? 6.699 29.438 18.812 1 91.94 178 LYS A CA 1
ATOM 1448 C C . LYS A 1 178 ? 6.793 27.922 19 1 91.94 178 LYS A C 1
ATOM 1450 O O . LYS A 1 178 ? 7.883 27.391 19.219 1 91.94 178 LYS A O 1
ATOM 1455 N N . SER A 1 179 ? 5.664 27.266 18.906 1 91.81 179 SER A N 1
ATOM 1456 C CA . SER A 1 179 ? 5.621 25.812 19.047 1 91.81 179 SER A CA 1
ATOM 1457 C C . SER A 1 179 ? 6.434 25.125 17.953 1 91.81 179 SER A C 1
ATOM 1459 O O . SER A 1 179 ? 6.984 24.047 18.172 1 91.81 179 SER A O 1
ATOM 1461 N N . CYS A 1 180 ? 6.48 25.688 16.75 1 94.25 180 CYS A N 1
ATOM 1462 C CA . CYS A 1 180 ? 7.246 25.109 15.648 1 94.25 180 CYS A CA 1
ATOM 1463 C C . CYS A 1 180 ? 8.734 25.375 15.828 1 94.25 180 CYS A C 1
ATOM 1465 O O . CYS A 1 180 ? 9.57 24.578 15.398 1 94.25 180 CYS A O 1
ATOM 1467 N N . ALA A 1 181 ? 9.031 26.484 16.453 1 93.56 181 ALA A N 1
ATOM 1468 C CA . ALA A 1 181 ? 10.43 26.812 16.75 1 93.56 181 ALA A CA 1
ATOM 1469 C C . ALA A 1 181 ? 11.008 25.875 17.797 1 93.56 181 ALA A C 1
ATOM 1471 O O . ALA A 1 181 ? 12.195 25.562 17.781 1 93.56 181 ALA A O 1
ATOM 1472 N N . ASP A 1 182 ? 10.148 25.406 18.641 1 92.06 182 ASP A N 1
ATOM 1473 C CA . ASP A 1 182 ? 10.578 24.625 19.797 1 92.06 182 ASP A CA 1
ATOM 1474 C C . ASP A 1 182 ? 10.578 23.141 19.469 1 92.06 182 ASP A C 1
ATOM 1476 O O . ASP A 1 182 ? 10.742 22.297 20.359 1 92.06 182 ASP A O 1
ATOM 1480 N N . LEU A 1 183 ? 10.422 22.766 18.25 1 93.75 183 LEU A N 1
ATOM 1481 C CA . LEU A 1 183 ? 10.352 21.359 17.875 1 93.75 183 LEU A CA 1
ATOM 1482 C C . LEU A 1 183 ? 11.703 20.672 18.094 1 93.75 183 LEU A C 1
ATOM 1484 O O . LEU A 1 183 ? 12.75 21.25 17.797 1 93.75 183 LEU A O 1
ATOM 1488 N N . PRO A 1 184 ? 11.656 19.406 18.594 1 92.19 184 PRO A N 1
ATOM 1489 C CA . PRO A 1 184 ? 12.914 18.672 18.75 1 92.19 184 PRO A CA 1
ATOM 1490 C C . PRO A 1 184 ? 13.453 18.156 17.422 1 92.19 184 PRO A C 1
ATOM 1492 O O . PRO A 1 184 ? 12.68 17.859 16.5 1 92.19 184 PRO A O 1
ATOM 1495 N N . ARG A 1 185 ? 14.727 18.031 17.312 1 91.38 185 ARG A N 1
ATOM 1496 C CA . ARG A 1 185 ? 15.383 17.578 16.094 1 91.38 185 ARG A CA 1
ATOM 1497 C C . ARG A 1 185 ? 15.055 16.125 15.812 1 91.38 185 ARG A C 1
ATOM 1499 O O . ARG A 1 185 ? 14.922 15.719 14.648 1 91.38 185 ARG A O 1
ATOM 1506 N N . LYS A 1 186 ? 15.016 15.391 16.812 1 89.75 186 LYS A N 1
ATOM 1507 C CA . LYS A 1 186 ? 14.695 13.977 16.672 1 89.75 186 LYS A CA 1
ATOM 1508 C C . LYS A 1 186 ? 13.547 13.586 17.609 1 89.75 186 LYS A C 1
ATOM 1510 O O . LYS A 1 186 ? 13.43 14.109 18.719 1 89.75 186 LYS A O 1
ATOM 1515 N N . LYS A 1 187 ? 12.75 12.711 17.109 1 86.88 187 LYS A N 1
ATOM 1516 C CA . LYS A 1 187 ? 11.664 12.242 17.953 1 86.88 187 LYS A CA 1
ATOM 1517 C C . LYS A 1 187 ? 11.18 10.859 17.516 1 86.88 187 LYS A C 1
ATOM 1519 O O . LYS A 1 187 ? 11.367 10.461 16.375 1 86.88 187 LYS A O 1
ATOM 1524 N N . LEU A 1 188 ? 10.617 10.219 18.484 1 81.44 188 LEU A N 1
ATOM 1525 C CA . LEU A 1 188 ? 9.898 8.977 18.219 1 81.44 188 LEU A CA 1
ATOM 1526 C C . LEU A 1 188 ? 8.414 9.25 18.016 1 81.44 188 LEU A C 1
ATOM 1528 O O . LEU A 1 188 ? 7.863 10.188 18.594 1 81.44 188 LEU A O 1
ATOM 1532 N N . HIS A 1 189 ? 7.91 8.523 17.156 1 85.19 189 HIS A N 1
ATOM 1533 C CA . HIS A 1 189 ? 6.477 8.633 16.922 1 85.19 189 HIS A CA 1
ATOM 1534 C C . HIS A 1 189 ? 5.82 7.258 16.828 1 85.19 189 HIS A C 1
ATOM 1536 O O . HIS A 1 189 ? 6.414 6.316 16.297 1 85.19 189 HIS A O 1
ATOM 1542 N N . PRO A 1 190 ? 4.598 7.141 17.312 1 77.44 190 PRO A N 1
ATOM 1543 C CA . PRO A 1 190 ? 3.922 5.84 17.359 1 77.44 190 PRO A CA 1
ATOM 1544 C C . PRO A 1 190 ? 3.684 5.246 15.969 1 77.44 190 PRO A C 1
ATOM 1546 O O . PRO A 1 190 ? 3.529 4.031 15.828 1 77.44 190 PRO A O 1
ATOM 1549 N N . LEU A 1 191 ? 3.688 6 14.953 1 81.88 191 LEU A N 1
ATOM 1550 C CA . LEU A 1 191 ? 3.357 5.516 13.625 1 81.88 191 LEU A CA 1
ATOM 1551 C C . LEU A 1 191 ? 4.59 4.949 12.93 1 81.88 191 LEU A C 1
ATOM 1553 O O . LEU A 1 191 ? 4.492 4.402 11.828 1 81.88 191 LEU A O 1
ATOM 1557 N N . HIS A 1 192 ? 5.688 5.121 13.555 1 82 192 HIS A N 1
ATOM 1558 C CA . HIS A 1 192 ? 6.922 4.672 12.93 1 82 192 HIS A CA 1
ATOM 1559 C C . HIS A 1 192 ? 7.902 4.121 13.961 1 82 192 HIS A C 1
ATOM 1561 O O . HIS A 1 192 ? 8.062 4.699 15.039 1 82 192 HIS A O 1
ATOM 1567 N N . ASN A 1 193 ? 8.672 3.121 13.625 1 71.5 193 ASN A N 1
ATOM 1568 C CA . ASN A 1 193 ? 9.523 2.418 14.586 1 71.5 193 ASN A CA 1
ATOM 1569 C C . ASN A 1 193 ? 10.875 3.102 14.734 1 71.5 193 ASN A C 1
ATOM 1571 O O . ASN A 1 193 ? 11.523 2.977 15.781 1 71.5 193 ASN A O 1
ATOM 1575 N N . HIS A 1 194 ? 11.328 3.832 13.75 1 76.25 194 HIS A N 1
ATOM 1576 C CA . HIS A 1 194 ? 12.625 4.504 13.805 1 76.25 194 HIS A CA 1
ATOM 1577 C C . HIS A 1 194 ? 12.469 5.953 14.258 1 76.25 194 HIS A C 1
ATOM 1579 O O . HIS A 1 194 ? 11.43 6.574 14.023 1 76.25 194 HIS A O 1
ATOM 1585 N N . PRO A 1 195 ? 13.461 6.363 14.891 1 83.06 195 PRO A N 1
ATOM 1586 C CA . PRO A 1 195 ? 13.43 7.793 15.203 1 83.06 195 PRO A CA 1
ATOM 1587 C C . PRO A 1 195 ? 13.336 8.672 13.961 1 83.06 195 PRO A C 1
ATOM 1589 O O . PRO A 1 195 ? 13.984 8.383 12.945 1 83.06 195 PRO A O 1
ATOM 1592 N N . LEU A 1 196 ? 12.555 9.672 14.086 1 90.62 196 LEU A N 1
ATOM 1593 C CA . LEU A 1 196 ? 12.383 10.594 12.969 1 90.62 196 LEU A CA 1
ATOM 1594 C C . LEU A 1 196 ? 13.25 11.836 13.156 1 90.62 196 LEU A C 1
ATOM 1596 O O . LEU A 1 196 ? 13.43 12.312 14.281 1 90.62 196 LEU A O 1
ATOM 1600 N N . THR A 1 197 ? 13.75 12.273 12.055 1 94 197 THR A N 1
ATOM 1601 C CA . THR A 1 197 ? 14.578 13.469 12.062 1 94 197 THR A CA 1
ATOM 1602 C C . THR A 1 197 ? 13.844 14.641 11.43 1 94 197 THR A C 1
ATOM 1604 O O . THR A 1 197 ? 13.258 14.508 10.352 1 94 197 THR A O 1
ATOM 1607 N N . LEU A 1 198 ? 13.914 15.742 12.141 1 95.81 198 LEU A N 1
ATOM 1608 C CA . LEU A 1 198 ? 13.273 16.953 11.633 1 95.81 198 LEU A CA 1
ATOM 1609 C C . LEU A 1 198 ? 14.109 17.594 10.531 1 95.81 198 LEU A C 1
ATOM 1611 O O . LEU A 1 198 ? 15.32 17.781 10.695 1 95.81 198 LEU A O 1
ATOM 1615 N N . LEU A 1 199 ? 13.469 17.906 9.406 1 96.31 199 LEU A N 1
ATOM 1616 C CA . LEU A 1 199 ? 14.102 18.578 8.281 1 96.31 199 LEU A CA 1
ATOM 1617 C C . LEU A 1 199 ? 13.328 19.828 7.879 1 96.31 199 LEU A C 1
ATOM 1619 O O . LEU A 1 199 ? 12.117 19.906 8.117 1 96.31 199 LEU A O 1
ATOM 1623 N N . PRO A 1 200 ? 13.992 20.797 7.406 1 94.94 200 PRO A N 1
ATOM 1624 C CA . PRO A 1 200 ? 13.305 22.016 6.988 1 94.94 200 PRO A CA 1
ATOM 1625 C C . PRO A 1 200 ? 12.352 21.781 5.82 1 94.94 200 PRO A C 1
ATOM 1627 O O . PRO A 1 200 ? 11.375 22.531 5.656 1 94.94 200 PRO A O 1
ATOM 1630 N N . ASN A 1 201 ? 12.664 20.922 4.996 1 91.75 201 ASN A N 1
ATOM 1631 C CA . ASN A 1 201 ? 11.828 20.562 3.857 1 91.75 201 ASN A CA 1
ATOM 1632 C C . ASN A 1 201 ? 12.219 19.188 3.297 1 91.75 201 ASN A C 1
ATOM 1634 O O . ASN A 1 201 ? 13.211 18.594 3.73 1 91.75 201 ASN A O 1
ATOM 1638 N N . LYS A 1 202 ? 11.336 18.703 2.537 1 90.5 202 LYS A N 1
ATOM 1639 C CA . LYS A 1 202 ? 11.586 17.438 1.834 1 90.5 202 LYS A CA 1
ATOM 1640 C C . LYS A 1 202 ? 10.992 17.469 0.43 1 90.5 202 LYS A C 1
ATOM 1642 O O . LYS A 1 202 ? 9.875 17.953 0.233 1 90.5 202 LYS A O 1
ATOM 1647 N N . SER A 1 203 ? 11.852 17.031 -0.51 1 90.19 203 SER A N 1
ATOM 1648 C CA . SER A 1 203 ? 11.375 16.922 -1.886 1 90.19 203 SER A CA 1
ATOM 1649 C C . SER A 1 203 ? 11.102 15.477 -2.271 1 90.19 203 SER A C 1
ATOM 1651 O O . SER A 1 203 ? 11.953 14.609 -2.08 1 90.19 203 SER A O 1
ATOM 1653 N N . GLN A 1 204 ? 9.93 15.273 -2.654 1 85.19 204 GLN A N 1
ATOM 1654 C CA . GLN A 1 204 ? 9.602 14 -3.289 1 85.19 204 GLN A CA 1
ATOM 1655 C C . GLN A 1 204 ? 9.375 14.18 -4.789 1 85.19 204 GLN A C 1
ATOM 1657 O O . GLN A 1 204 ? 8.562 15 -5.207 1 85.19 204 GLN A O 1
ATOM 1662 N N . ASP A 1 205 ? 10.047 13.445 -5.52 1 75 205 ASP A N 1
ATOM 1663 C CA . ASP A 1 205 ? 10.086 13.609 -6.969 1 75 205 ASP A CA 1
ATOM 1664 C C . ASP A 1 205 ? 8.672 13.594 -7.559 1 75 205 ASP A C 1
ATOM 1666 O O . ASP A 1 205 ? 8.406 14.258 -8.562 1 75 205 ASP A O 1
ATOM 1670 N N . GLU A 1 206 ? 7.855 12.914 -6.934 1 77.62 206 GLU A N 1
ATOM 1671 C CA . GLU A 1 206 ? 6.5 12.734 -7.441 1 77.62 206 GLU A CA 1
ATOM 1672 C C . GLU A 1 206 ? 5.68 14.008 -7.293 1 77.62 206 GLU A C 1
ATOM 1674 O O . GLU A 1 206 ? 4.727 14.234 -8.039 1 77.62 206 GLU A O 1
ATOM 1679 N N . TYR A 1 207 ? 6.078 14.898 -6.371 1 87.44 207 TYR A N 1
ATOM 1680 C CA . TYR A 1 207 ? 5.188 16.016 -6.055 1 87.44 207 TYR A CA 1
ATOM 1681 C C . TYR A 1 207 ? 5.859 17.344 -6.348 1 87.44 207 TYR A C 1
ATOM 1683 O O . TYR A 1 207 ? 5.195 18.375 -6.418 1 87.44 207 TYR A O 1
ATOM 1691 N N . GLY A 1 208 ? 7.145 17.328 -6.555 1 86.5 208 GLY A N 1
ATOM 1692 C CA . GLY A 1 208 ? 7.844 18.562 -6.867 1 86.5 208 GLY A CA 1
ATOM 1693 C C . GLY A 1 208 ? 8.805 19 -5.773 1 86.5 208 GLY A C 1
ATOM 1694 O O . GLY A 1 208 ? 8.945 18.312 -4.754 1 86.5 208 GLY A O 1
ATOM 1695 N N . PRO A 1 209 ? 9.414 20.094 -6.098 1 90.19 209 PRO A N 1
ATOM 1696 C CA . PRO A 1 209 ? 10.398 20.578 -5.125 1 90.19 209 PRO A CA 1
ATOM 1697 C C . PRO A 1 209 ? 9.766 20.984 -3.801 1 90.19 209 PRO A C 1
ATOM 1699 O O . PRO A 1 209 ? 8.773 21.719 -3.795 1 90.19 209 PRO A O 1
ATOM 1702 N N . GLU A 1 210 ? 10.344 20.484 -2.742 1 93.5 210 GLU A N 1
ATOM 1703 C CA . GLU A 1 210 ? 10 20.844 -1.367 1 93.5 210 GLU A CA 1
ATOM 1704 C C . GLU A 1 210 ? 8.578 20.422 -1.024 1 93.5 210 GLU A C 1
ATOM 1706 O O . GLU A 1 210 ? 7.941 21.016 -0.151 1 93.5 210 GLU A O 1
ATOM 1711 N N . ILE A 1 211 ? 8.047 19.609 -1.776 1 95.31 211 ILE A N 1
ATOM 1712 C CA . ILE A 1 211 ? 6.707 19.094 -1.505 1 95.31 211 ILE A CA 1
ATOM 1713 C C . ILE A 1 211 ? 6.77 17.609 -1.179 1 95.31 211 ILE A C 1
ATOM 1715 O O . ILE A 1 211 ? 7.449 16.844 -1.87 1 95.31 211 ILE A O 1
ATOM 1719 N N . PHE A 1 212 ? 6.137 17.25 -0.113 1 95.12 212 PHE A N 1
ATOM 1720 C CA . PHE A 1 212 ? 6.066 15.852 0.284 1 95.12 212 PHE A CA 1
ATOM 1721 C C . PHE A 1 212 ? 4.652 15.477 0.708 1 95.12 212 PHE A C 1
ATOM 1723 O O . PHE A 1 212 ? 3.836 16.359 1.006 1 95.12 212 PHE A O 1
ATOM 1730 N N . ARG A 1 213 ? 4.375 14.266 0.639 1 94.62 213 ARG A N 1
ATOM 1731 C CA . ARG A 1 213 ? 3.102 13.742 1.123 1 94.62 213 ARG A CA 1
ATOM 1732 C C . ARG A 1 213 ? 3.252 13.141 2.518 1 94.62 213 ARG A C 1
ATOM 1734 O O . ARG A 1 213 ? 4.105 12.281 2.74 1 94.62 213 ARG A O 1
ATOM 1741 N N . CYS A 1 214 ? 2.449 13.609 3.426 1 95.25 214 CYS A N 1
ATOM 1742 C CA . CYS A 1 214 ? 2.484 13.078 4.785 1 95.25 214 CYS A CA 1
ATOM 1743 C C . CYS A 1 214 ? 1.968 11.648 4.828 1 95.25 214 CYS A C 1
ATOM 1745 O O . CYS A 1 214 ? 0.917 11.344 4.258 1 95.25 214 CYS A O 1
ATOM 1747 N N . ASN A 1 215 ? 2.654 10.812 5.535 1 91.94 215 ASN A N 1
ATOM 1748 C CA . ASN A 1 215 ? 2.277 9.406 5.613 1 91.94 215 ASN A CA 1
ATOM 1749 C C . ASN A 1 215 ? 1.113 9.188 6.578 1 91.94 215 ASN A C 1
ATOM 1751 O O . ASN A 1 215 ? 0.543 8.094 6.633 1 91.94 215 ASN A O 1
ATOM 1755 N N . ALA A 1 216 ? 0.759 10.195 7.258 1 91.38 216 ALA A N 1
ATOM 1756 C CA . ALA A 1 216 ? -0.329 10.062 8.227 1 91.38 216 ALA A CA 1
ATOM 1757 C C . ALA A 1 216 ? -1.631 10.633 7.664 1 91.38 216 ALA A C 1
ATOM 1759 O O . ALA A 1 216 ? -2.572 9.883 7.387 1 91.38 216 ALA A O 1
ATOM 1760 N N . CYS A 1 217 ? -1.686 11.836 7.352 1 90.94 217 CYS A N 1
ATOM 1761 C CA . CYS A 1 217 ? -2.908 12.469 6.863 1 90.94 217 CYS A CA 1
ATOM 1762 C C . CYS A 1 217 ? -2.994 12.391 5.344 1 90.94 217 CYS A C 1
ATOM 1764 O O . CYS A 1 217 ? -4.031 12.703 4.762 1 90.94 217 CYS A O 1
ATOM 1766 N N . GLU A 1 218 ? -1.896 12.078 4.707 1 90.56 218 GLU A N 1
ATOM 1767 C CA . GLU A 1 218 ? -1.812 11.859 3.266 1 90.56 218 GLU A CA 1
ATOM 1768 C C . GLU A 1 218 ? -1.963 13.164 2.498 1 90.56 218 GLU A C 1
ATOM 1770 O O . GLU A 1 218 ? -2.209 13.164 1.29 1 90.56 218 GLU A O 1
ATOM 1775 N N . SER A 1 219 ? -1.794 14.211 3.203 1 92.56 219 SER A N 1
ATOM 1776 C CA . SER A 1 219 ? -1.852 15.516 2.547 1 92.56 219 SER A CA 1
ATOM 1777 C C . SER A 1 219 ? -0.488 15.914 1.991 1 92.56 219 SER A C 1
ATOM 1779 O O . SER A 1 219 ? 0.546 15.453 2.477 1 92.56 219 SER A O 1
ATOM 1781 N N . LEU A 1 220 ? -0.562 16.75 0.923 1 94.75 220 LEU A N 1
ATOM 1782 C CA . LEU A 1 220 ? 0.668 17.375 0.444 1 94.75 220 LEU A CA 1
ATOM 1783 C C . LEU A 1 220 ? 1.089 18.531 1.356 1 94.75 220 LEU A C 1
ATOM 1785 O O . LEU A 1 220 ? 0.253 19.328 1.778 1 94.75 220 LEU A O 1
ATOM 1789 N N . CYS A 1 221 ? 2.316 18.469 1.662 1 96.19 221 CYS A N 1
ATOM 1790 C CA . CYS A 1 221 ? 2.846 19.422 2.621 1 96.19 221 CYS A CA 1
ATOM 1791 C C . CYS A 1 221 ? 4.168 20 2.139 1 96.19 221 CYS A C 1
ATOM 1793 O O . CYS A 1 221 ? 4.855 19.391 1.315 1 96.19 221 CYS A O 1
ATOM 1795 N N . ASN A 1 222 ? 4.5 21.203 2.609 1 96.31 222 ASN A N 1
ATOM 1796 C CA . ASN A 1 222 ? 5.801 21.75 2.242 1 96.31 222 ASN A CA 1
ATOM 1797 C C . ASN A 1 222 ? 6.438 22.5 3.404 1 96.31 222 ASN A C 1
ATOM 1799 O O . ASN A 1 222 ? 7.281 23.375 3.193 1 96.31 222 ASN A O 1
ATOM 1803 N N . GLY A 1 223 ? 6.016 22.234 4.645 1 96.56 223 GLY A N 1
ATOM 1804 C CA . GLY A 1 223 ? 6.676 22.734 5.844 1 96.56 223 GLY A CA 1
ATOM 1805 C C . GLY A 1 223 ? 7.762 21.797 6.352 1 96.56 223 GLY A C 1
ATOM 1806 O O . GLY A 1 223 ? 8.344 21.031 5.574 1 96.56 223 GLY A O 1
ATOM 1807 N N . PHE A 1 224 ? 8.07 22.047 7.68 1 97.25 224 PHE A N 1
ATOM 1808 C CA . PHE A 1 224 ? 9.008 21.125 8.305 1 97.25 224 PHE A CA 1
ATOM 1809 C C . PHE A 1 224 ? 8.492 19.688 8.227 1 97.25 224 PHE A C 1
ATOM 1811 O O . PHE A 1 224 ? 7.281 19.469 8.156 1 97.25 224 PHE A O 1
ATOM 1818 N N . VAL A 1 225 ? 9.43 18.781 8.18 1 97.75 225 VAL A N 1
ATOM 1819 C CA . VAL A 1 225 ? 9.039 17.391 8.016 1 97.75 225 VAL A CA 1
ATOM 1820 C C . VAL A 1 225 ? 9.867 16.516 8.945 1 97.75 225 VAL A C 1
ATOM 1822 O O . VAL A 1 225 ? 11.078 16.688 9.078 1 97.75 225 VAL A O 1
ATOM 1825 N N . TYR A 1 226 ? 9.227 15.68 9.656 1 96.62 226 TYR A N 1
ATOM 1826 C CA . TYR A 1 226 ? 9.898 14.578 10.328 1 96.62 226 TYR A CA 1
ATOM 1827 C C . TYR A 1 226 ? 10.055 13.383 9.398 1 96.62 226 TYR A C 1
ATOM 1829 O O . TYR A 1 226 ? 9.062 12.805 8.945 1 96.62 226 TYR A O 1
ATOM 1837 N N . SER A 1 227 ? 11.328 13 9.18 1 96.5 227 SER A N 1
ATOM 1838 C CA . SER A 1 227 ? 11.578 12.055 8.102 1 96.5 227 SER A CA 1
ATOM 1839 C C . SER A 1 227 ? 12.453 10.891 8.57 1 96.5 227 SER A C 1
ATOM 1841 O O . SER A 1 227 ? 13.305 11.062 9.445 1 96.5 227 SER A O 1
ATOM 1843 N N . CYS A 1 228 ? 12.094 9.719 8.234 1 90.62 228 CYS A N 1
ATOM 1844 C CA . CYS A 1 228 ? 12.969 8.555 8.242 1 90.62 228 CYS A CA 1
ATOM 1845 C C . CYS A 1 228 ? 13.352 8.156 6.82 1 90.62 228 CYS A C 1
ATOM 1847 O O . CYS A 1 228 ? 12.555 7.555 6.102 1 90.62 228 CYS A O 1
ATOM 1849 N N . ASP A 1 229 ? 14.523 8.445 6.406 1 82 229 ASP A N 1
ATOM 1850 C CA . ASP A 1 229 ? 14.938 8.297 5.012 1 82 229 ASP A CA 1
ATOM 1851 C C . ASP A 1 229 ? 15.023 6.828 4.613 1 82 229 ASP A C 1
ATOM 1853 O O . ASP A 1 229 ? 14.625 6.453 3.508 1 82 229 ASP A O 1
ATOM 1857 N N . GLY A 1 230 ? 15.492 6.078 5.547 1 73.19 230 GLY A N 1
ATOM 1858 C CA . GLY A 1 230 ? 15.617 4.66 5.246 1 73.19 230 GLY A CA 1
ATOM 1859 C C . GLY A 1 230 ? 14.297 3.998 4.918 1 73.19 230 GLY A C 1
ATOM 1860 O O . GLY A 1 230 ? 14.234 3.111 4.062 1 73.19 230 GLY A O 1
ATOM 1861 N N . CYS A 1 231 ? 13.234 4.465 5.488 1 76.62 231 CYS A N 1
ATOM 1862 C CA . CYS A 1 231 ? 11.914 3.867 5.312 1 76.62 231 CYS A CA 1
ATOM 1863 C C . CYS A 1 231 ? 11.039 4.738 4.422 1 76.62 231 CYS A C 1
ATOM 1865 O O . CYS A 1 231 ? 9.898 4.375 4.125 1 76.62 231 CYS A O 1
ATOM 1867 N N . ARG A 1 232 ? 11.516 5.809 3.988 1 82.06 232 ARG A N 1
ATOM 1868 C CA . ARG A 1 232 ? 10.758 6.781 3.201 1 82.06 232 ARG A CA 1
ATOM 1869 C C . ARG A 1 232 ? 9.445 7.145 3.895 1 82.06 232 ARG A C 1
ATOM 1871 O O . ARG A 1 232 ? 8.383 7.113 3.275 1 82.06 232 ARG A O 1
ATOM 1878 N N . PHE A 1 233 ? 9.547 7.297 5.129 1 91 233 PHE A N 1
ATOM 1879 C CA . PHE A 1 233 ? 8.43 7.688 5.98 1 91 233 PHE A CA 1
ATOM 1880 C C . PHE A 1 233 ? 8.531 9.156 6.359 1 91 233 PHE A C 1
ATOM 1882 O O . PHE A 1 233 ? 9.539 9.594 6.926 1 91 233 PHE A O 1
ATOM 1889 N N . GLN A 1 234 ? 7.473 10.039 6.008 1 95.88 234 GLN A N 1
ATOM 1890 C CA . GLN A 1 234 ? 7.441 11.469 6.262 1 95.88 234 GLN A CA 1
ATOM 1891 C C . GLN A 1 234 ? 6.18 11.867 7.023 1 95.88 234 GLN A C 1
ATOM 1893 O O . GLN A 1 234 ? 5.082 11.422 6.688 1 95.88 234 GLN A O 1
ATOM 1898 N N . LEU A 1 235 ? 6.391 12.688 8.039 1 96.44 235 LEU A N 1
ATOM 1899 C CA . LEU A 1 235 ? 5.273 13.25 8.789 1 96.44 235 LEU A CA 1
ATOM 1900 C C . LEU A 1 235 ? 5.34 14.773 8.812 1 96.44 235 LEU A C 1
ATOM 1902 O O . LEU A 1 235 ? 6.406 15.352 9.039 1 96.44 235 LEU A O 1
ATOM 1906 N N . ASP A 1 236 ? 4.188 15.336 8.484 1 96.88 236 ASP A N 1
ATOM 1907 C CA . ASP A 1 236 ? 4.141 16.781 8.711 1 96.88 236 ASP A CA 1
ATOM 1908 C C . ASP A 1 236 ? 4.102 17.094 10.195 1 96.88 236 ASP A C 1
ATOM 1910 O O . ASP A 1 236 ? 3.938 16.203 11.031 1 96.88 236 ASP A O 1
ATOM 1914 N N . VAL A 1 237 ? 4.289 18.359 10.516 1 96.56 237 VAL A N 1
ATOM 1915 C CA . VAL A 1 237 ? 4.438 18.766 11.906 1 96.56 237 VAL A CA 1
ATOM 1916 C C . VAL A 1 237 ? 3.139 18.5 12.672 1 96.56 237 VAL A C 1
ATOM 1918 O O . VAL A 1 237 ? 3.148 17.875 13.727 1 96.56 237 VAL A O 1
ATOM 1921 N N . PRO A 1 238 ? 1.981 18.906 12.125 1 95.88 238 PRO A N 1
ATOM 1922 C CA . PRO A 1 238 ? 0.753 18.656 12.883 1 95.88 238 PRO A CA 1
ATOM 1923 C C . PRO A 1 238 ? 0.527 17.188 13.188 1 95.88 238 PRO A C 1
ATOM 1925 O O . PRO A 1 238 ? 0.159 16.828 14.312 1 95.88 238 PRO A O 1
ATOM 1928 N N . CYS A 1 239 ? 0.751 16.344 12.281 1 94.88 239 CYS A N 1
ATOM 1929 C CA . CYS A 1 239 ? 0.56 14.906 12.5 1 94.88 239 CYS A CA 1
ATOM 1930 C C . CYS A 1 239 ? 1.602 14.359 13.469 1 94.88 239 CYS A C 1
ATOM 1932 O O . CYS A 1 239 ? 1.322 13.43 14.227 1 94.88 239 CYS A O 1
ATOM 1934 N N . SER A 1 240 ? 2.748 14.898 13.445 1 94.69 240 SER A N 1
ATOM 1935 C CA . SER A 1 240 ? 3.824 14.43 14.312 1 94.69 240 SER A CA 1
ATOM 1936 C C . SER A 1 240 ? 3.527 14.734 15.773 1 94.69 240 SER A C 1
ATOM 1938 O O . SER A 1 240 ? 4.148 14.164 16.672 1 94.69 240 SER A O 1
ATOM 1940 N N . LEU A 1 241 ? 2.643 15.57 16.016 1 93 241 LEU A N 1
ATOM 1941 C CA . LEU A 1 241 ? 2.35 16 17.375 1 93 241 LEU A CA 1
ATOM 1942 C C . LEU A 1 241 ? 1.252 15.133 18 1 93 241 LEU A C 1
ATOM 1944 O O . LEU A 1 241 ? 0.951 15.266 19.188 1 93 241 LEU A O 1
ATOM 1948 N N . ILE A 1 242 ? 0.665 14.312 17.203 1 90.56 242 ILE A N 1
ATOM 1949 C CA . ILE A 1 242 ? -0.394 13.445 17.703 1 90.56 242 ILE A CA 1
ATOM 1950 C C . ILE A 1 242 ? 0.22 12.258 18.453 1 90.56 242 ILE A C 1
ATOM 1952 O O . ILE A 1 242 ? 0.922 11.438 17.859 1 90.56 242 ILE A O 1
ATOM 1956 N N . PRO A 1 243 ? -0.073 12.195 19.734 1 85.81 243 PRO A N 1
ATOM 1957 C CA . PRO A 1 243 ? 0.444 11.055 20.484 1 85.81 243 PRO A CA 1
ATOM 1958 C C . PRO A 1 243 ? -0.448 9.82 20.375 1 85.81 243 PRO A C 1
ATOM 1960 O O . PRO A 1 243 ? -1.465 9.852 19.688 1 85.81 243 PRO A O 1
ATOM 1963 N N . THR A 1 244 ? -0.022 8.789 21.016 1 78.06 244 THR A N 1
ATOM 1964 C CA . THR A 1 244 ? -0.77 7.535 21 1 78.06 244 THR A CA 1
ATOM 1965 C C . THR A 1 244 ? -2.145 7.719 21.625 1 78.06 244 THR A C 1
ATOM 1967 O O . THR A 1 244 ? -3.145 7.211 21.109 1 78.06 244 THR A O 1
ATOM 1970 N N . LYS A 1 245 ? -2.154 8.352 22.812 1 81.44 245 LYS A N 1
ATOM 1971 C CA . LYS A 1 245 ? -3.373 8.68 23.547 1 81.44 245 LYS A CA 1
ATOM 1972 C C . LYS A 1 245 ? -3.486 10.188 23.781 1 81.44 245 LYS A C 1
ATOM 1974 O O . LYS A 1 245 ? -2.518 10.836 24.172 1 81.44 245 LYS A O 1
ATOM 1979 N N . PHE A 1 246 ? -4.637 10.734 23.391 1 86.5 246 PHE A N 1
ATOM 1980 C CA . PHE A 1 246 ? -4.789 12.172 23.594 1 86.5 246 PHE A CA 1
ATOM 1981 C C . PHE A 1 246 ? -6.262 12.547 23.703 1 86.5 246 PHE A C 1
ATOM 1983 O O . PHE A 1 246 ? -7.141 11.695 23.562 1 86.5 246 PHE A O 1
ATOM 1990 N N . THR A 1 247 ? -6.406 13.758 24.031 1 91.06 247 THR A N 1
ATOM 1991 C CA . THR A 1 247 ? -7.75 14.312 24.125 1 91.06 247 THR A CA 1
ATOM 1992 C C . THR A 1 247 ? -7.984 15.352 23.031 1 91.06 247 THR A C 1
ATOM 1994 O O . THR A 1 247 ? -7.039 15.977 22.562 1 91.06 247 THR A O 1
ATOM 1997 N N . HIS A 1 248 ? -9.148 15.398 22.609 1 91.75 248 HIS A N 1
ATOM 1998 C CA . HIS A 1 248 ? -9.555 16.375 21.625 1 91.75 248 HIS A CA 1
ATOM 1999 C C . HIS A 1 248 ? -10.82 17.109 22.047 1 91.75 248 HIS A C 1
ATOM 2001 O O . HIS A 1 248 ? -11.727 16.5 22.625 1 91.75 248 HIS A O 1
ATOM 2007 N N . GLU A 1 249 ? -10.875 18.359 21.766 1 89.19 249 GLU A N 1
ATOM 2008 C CA . GLU A 1 249 ? -12.008 19.188 22.156 1 89.19 249 GLU A CA 1
ATOM 2009 C C . GLU A 1 249 ? -13.305 18.688 21.531 1 89.19 249 GLU A C 1
ATOM 2011 O O . GLU A 1 249 ? -14.391 18.875 22.094 1 89.19 249 GLU A O 1
ATOM 2016 N N . GLY A 1 250 ? -13.195 18.031 20.453 1 90.25 250 GLY A N 1
ATOM 2017 C CA . GLY A 1 250 ? -14.367 17.578 19.719 1 90.25 250 GLY A CA 1
ATOM 2018 C C . GLY A 1 250 ? -14.945 16.281 20.25 1 90.25 250 GLY A C 1
ATOM 2019 O O . GLY A 1 250 ? -15.961 15.789 19.75 1 90.25 250 GLY A O 1
ATOM 2020 N N . HIS A 1 251 ? -14.344 15.742 21.234 1 92 251 HIS A N 1
ATOM 2021 C CA . HIS A 1 251 ? -14.789 14.477 21.812 1 92 251 HIS A CA 1
ATOM 2022 C C . HIS A 1 251 ? -14.43 14.398 23.281 1 92 251 HIS A C 1
ATOM 2024 O O . HIS A 1 251 ? -13.344 14.812 23.6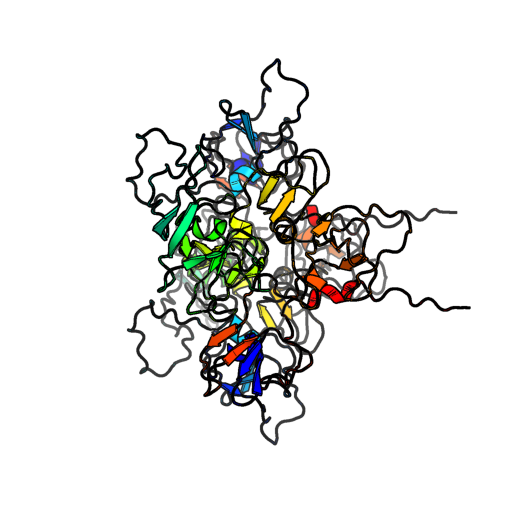88 1 92 251 HIS A O 1
ATOM 2030 N N . ASP A 1 252 ? -15.258 13.797 24.094 1 91.12 252 ASP A N 1
ATOM 2031 C CA . ASP A 1 252 ? -15.125 13.828 25.547 1 91.12 252 ASP A CA 1
ATOM 2032 C C . ASP A 1 252 ? -14.164 12.75 26.031 1 91.12 252 ASP A C 1
ATOM 2034 O O . ASP A 1 252 ? -13.445 12.953 27.031 1 91.12 252 ASP A O 1
ATOM 2038 N N . HIS A 1 253 ? -14.125 11.688 25.359 1 90.31 253 HIS A N 1
ATOM 2039 C CA . HIS A 1 253 ? -13.297 10.578 25.812 1 90.31 253 HIS A CA 1
ATOM 2040 C C . HIS A 1 253 ? -11.883 10.672 25.234 1 90.31 253 HIS A C 1
ATOM 2042 O O . HIS A 1 253 ? -11.68 11.312 24.203 1 90.31 253 HIS A O 1
ATOM 2048 N N . PRO A 1 254 ? -11.031 9.969 25.922 1 87.25 254 PRO A N 1
ATOM 2049 C CA . PRO A 1 254 ? -9.688 9.883 25.328 1 87.25 254 PRO A CA 1
ATOM 2050 C C . PRO A 1 254 ? -9.68 9.125 24 1 87.25 254 PRO A C 1
ATOM 2052 O O . PRO A 1 254 ? -10.445 8.18 23.828 1 87.25 254 PRO A O 1
ATOM 2055 N N . LEU A 1 255 ? -8.844 9.617 23.109 1 87.88 255 LEU A N 1
ATOM 2056 C CA . LEU A 1 255 ? -8.734 9.039 21.781 1 87.88 255 LEU A CA 1
ATOM 2057 C C . LEU A 1 255 ? -7.406 8.312 21.609 1 87.88 255 LEU A C 1
ATOM 2059 O O . LEU A 1 255 ? -6.402 8.695 22.203 1 87.88 255 LEU A O 1
ATOM 2063 N N . PHE A 1 256 ? -7.48 7.277 20.766 1 83.81 256 PHE A N 1
ATOM 2064 C CA . PHE A 1 256 ? -6.297 6.453 20.562 1 83.81 256 PHE A CA 1
ATOM 2065 C C . PHE A 1 256 ? -5.922 6.402 19.078 1 83.81 256 PHE A C 1
ATOM 2067 O O . PHE A 1 256 ? -6.773 6.156 18.219 1 83.81 256 PHE A O 1
ATOM 2074 N N . LEU A 1 257 ? -4.633 6.691 18.828 1 83.69 257 LEU A N 1
ATOM 2075 C CA . LEU A 1 257 ? -4.098 6.582 17.469 1 83.69 257 LEU A CA 1
ATOM 2076 C C . LEU A 1 257 ? -3.809 5.129 17.125 1 83.69 257 LEU A C 1
ATOM 2078 O O . LEU A 1 257 ? -3.031 4.461 17.797 1 83.69 257 LEU A O 1
ATOM 2082 N N . LEU A 1 258 ? -4.512 4.691 16.062 1 75.62 258 LEU A N 1
ATOM 2083 C CA . LEU A 1 258 ? -4.344 3.293 15.68 1 75.62 258 LEU A CA 1
ATOM 2084 C C . LEU A 1 258 ? -3.639 3.178 14.336 1 75.62 258 LEU A C 1
ATOM 2086 O O . LEU A 1 258 ? -3.844 4.012 13.445 1 75.62 258 LEU A O 1
ATOM 2090 N N . SER A 1 259 ? -2.604 2.422 14.148 1 61.56 259 SER A N 1
ATOM 2091 C CA . SER A 1 259 ? -1.949 2.156 12.875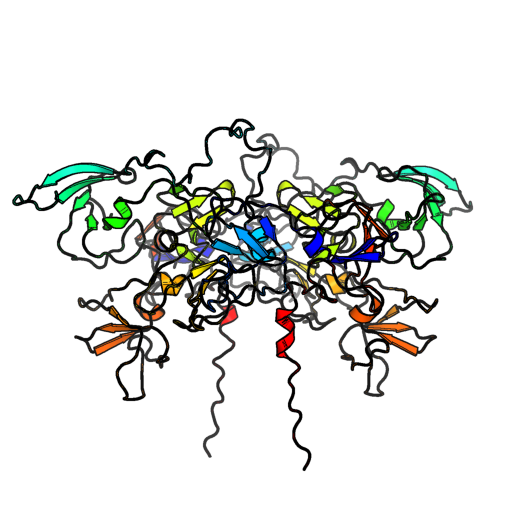 1 61.56 259 SER A CA 1
ATOM 2092 C C . SER A 1 259 ? -2.695 1.086 12.086 1 61.56 259 SER A C 1
ATOM 2094 O O . SER A 1 259 ? -3.039 0.034 12.625 1 61.56 259 SER A O 1
ATOM 2096 N N . SER A 1 260 ? -3.896 1.386 11.352 1 53.12 260 SER A N 1
ATOM 2097 C CA . SER A 1 260 ? -4.844 0.479 10.711 1 53.12 260 SER A CA 1
ATOM 2098 C C . SER A 1 260 ? -4.121 -0.54 9.836 1 53.12 260 SER A C 1
ATOM 2100 O O . SER A 1 260 ? -3.568 -0.189 8.789 1 53.12 260 SER A O 1
ATOM 2102 N N . GLY A 1 261 ? -3.236 -1.313 10.078 1 46.81 261 GLY A N 1
ATOM 2103 C CA . GLY A 1 261 ? -3.102 -2.279 9 1 46.81 261 GLY A CA 1
ATOM 2104 C C . GLY A 1 261 ? -4.434 -2.803 8.492 1 46.81 261 GLY A C 1
ATOM 2105 O O . GLY A 1 261 ? -4.484 -3.559 7.52 1 46.81 261 GLY A O 1
ATOM 2106 N N . ASN A 1 262 ? -5.523 -2.756 9.234 1 45.47 262 ASN A N 1
ATOM 2107 C CA . ASN A 1 262 ? -6.723 -3.496 8.852 1 45.47 262 ASN A CA 1
ATOM 2108 C C . ASN A 1 262 ? -7.727 -2.602 8.125 1 45.47 262 ASN A C 1
ATOM 2110 O O . ASN A 1 262 ? -7.848 -1.416 8.438 1 45.47 262 ASN A O 1
ATOM 2114 N N . ALA A 1 263 ? -7.957 -2.826 6.977 1 46.31 263 ALA A N 1
ATOM 2115 C CA . ALA A 1 263 ? -8.922 -2.33 5.996 1 46.31 263 ALA A CA 1
ATOM 2116 C C . ALA A 1 263 ? -10.195 -1.846 6.68 1 46.31 263 ALA A C 1
ATOM 2118 O O . ALA A 1 263 ? -11.055 -1.231 6.043 1 46.31 263 ALA A O 1
ATOM 2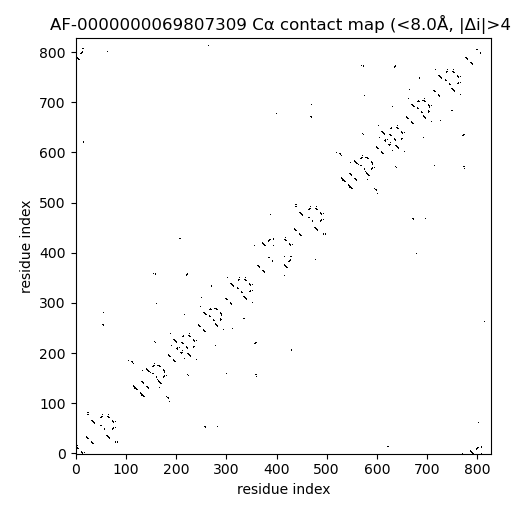119 N N . ASP A 1 264 ? -10.586 -2.264 7.797 1 50.53 264 ASP A N 1
ATOM 2120 C CA . ASP A 1 264 ? -11.922 -1.852 8.211 1 50.53 264 ASP A CA 1
ATOM 2121 C C . ASP A 1 264 ? -11.938 -0.389 8.648 1 50.53 264 ASP A C 1
ATOM 2123 O O . ASP A 1 264 ? -12.078 -0.092 9.836 1 50.53 264 ASP A O 1
ATOM 2127 N N . SER A 1 265 ? -11.312 0.34 7.938 1 57.16 265 SER A N 1
ATOM 2128 C CA . SER A 1 265 ? -11.227 1.761 8.266 1 57.16 265 SER A CA 1
ATOM 2129 C C . SER A 1 265 ? -12.609 2.404 8.273 1 57.16 265 SER A C 1
ATOM 2131 O O . SER A 1 265 ? -13.359 2.307 7.293 1 57.16 265 SER A O 1
ATOM 2133 N N . GLY A 1 266 ? -13.344 2.332 9.453 1 65.38 266 GLY A N 1
ATOM 2134 C CA . GLY A 1 266 ? -14.648 2.957 9.625 1 65.38 266 GLY A CA 1
ATOM 2135 C C . GLY A 1 266 ? -14.703 4.383 9.109 1 65.38 266 GLY A C 1
ATOM 2136 O O . GLY A 1 266 ? -13.719 4.887 8.562 1 65.38 266 GLY A O 1
ATOM 2137 N N . GLU A 1 267 ? -15.883 4.887 9.07 1 82.25 267 GLU A N 1
ATOM 2138 C CA . GLU A 1 267 ? -16.188 6.254 8.656 1 82.25 267 GLU A CA 1
ATOM 2139 C C . GLU A 1 267 ? -15.727 7.262 9.703 1 82.25 267 GLU A C 1
ATOM 2141 O O . GLU A 1 267 ? -15.906 7.043 10.906 1 82.25 267 GLU A O 1
ATOM 2146 N N . CYS A 1 268 ? -14.977 8.234 9.273 1 89.56 268 CYS A N 1
ATOM 2147 C CA . CYS A 1 268 ? -14.648 9.328 10.172 1 89.56 268 CYS A CA 1
ATOM 2148 C C . CYS A 1 268 ? -15.914 10.039 10.648 1 89.56 268 CYS A C 1
ATOM 2150 O O . CYS A 1 268 ? -16.703 10.523 9.828 1 89.56 268 CYS A O 1
ATOM 2152 N N . THR A 1 269 ? -16.094 10.117 11.82 1 88.62 269 THR A N 1
ATOM 2153 C CA . THR A 1 269 ? -17.297 10.727 12.383 1 88.62 269 THR A CA 1
ATOM 2154 C C . THR A 1 269 ? -17.297 12.234 12.141 1 88.62 269 THR A C 1
ATOM 2156 O O . THR A 1 269 ? -18.359 12.852 12.023 1 88.62 269 THR A O 1
ATOM 2159 N N . SER A 1 270 ? -16.172 12.852 11.992 1 90.44 270 SER A N 1
ATOM 2160 C CA . SER A 1 270 ? -16.047 14.297 11.914 1 90.44 270 SER A CA 1
ATOM 2161 C C . SER A 1 270 ? -16.25 14.797 10.484 1 90.44 270 SER A C 1
ATOM 2163 O O . SER A 1 270 ? -16.625 15.953 10.266 1 90.44 270 SER A O 1
ATOM 2165 N N . CYS A 1 271 ? -15.938 14.008 9.469 1 90.44 271 CYS A N 1
ATOM 2166 C CA . CYS A 1 271 ? -16.047 14.492 8.102 1 90.44 271 CYS A CA 1
ATOM 2167 C C . CYS A 1 271 ? -16.797 13.492 7.227 1 90.44 271 CYS A C 1
ATOM 2169 O O . CYS A 1 271 ? -17.188 13.82 6.102 1 90.44 271 CYS A O 1
ATOM 2171 N N . GLY A 1 272 ? -16.906 12.312 7.668 1 86.62 272 GLY A N 1
ATOM 2172 C CA . GLY A 1 272 ? -17.688 11.32 6.938 1 86.62 272 GLY A CA 1
ATOM 2173 C C . GLY A 1 272 ? -16.859 10.547 5.922 1 86.62 272 GLY A C 1
ATOM 2174 O O . GLY A 1 272 ? -17.391 9.711 5.195 1 86.62 272 GLY A O 1
ATOM 2175 N N . LYS A 1 273 ? -15.617 10.844 5.895 1 84.06 273 LYS A N 1
ATOM 2176 C CA . LYS A 1 273 ? -14.734 10.18 4.938 1 84.06 273 LYS A CA 1
ATOM 2177 C C . LYS A 1 273 ? -14.461 8.734 5.359 1 84.06 273 LYS A C 1
ATOM 2179 O O . LYS A 1 273 ? -14.375 8.438 6.551 1 84.06 273 LYS A O 1
ATOM 2184 N N . PHE A 1 274 ? -14.328 7.82 4.277 1 76.19 274 PHE A N 1
ATOM 2185 C CA . PHE A 1 274 ? -14.008 6.418 4.52 1 76.19 274 PHE A CA 1
ATOM 2186 C C . PHE A 1 274 ? -12.602 6.098 4.023 1 76.19 274 PHE A C 1
ATOM 2188 O O . PHE A 1 274 ? -12.055 6.812 3.18 1 76.19 274 PHE A O 1
ATOM 2195 N N . GLY A 1 275 ? -12.031 5.012 4.574 1 64.94 275 GLY A N 1
ATOM 2196 C CA . GLY A 1 275 ? -10.875 4.398 3.951 1 64.94 275 GLY A CA 1
ATOM 2197 C C . GLY A 1 275 ? -9.562 5.008 4.406 1 64.94 275 GLY A C 1
ATOM 2198 O O . GLY A 1 275 ? -8.547 4.91 3.707 1 64.94 275 GLY A O 1
ATOM 2199 N N . SER A 1 276 ? -9.656 5.711 5.512 1 66.62 276 SER A N 1
ATOM 2200 C CA . SER A 1 276 ? -8.367 6.211 5.988 1 66.62 276 SER A CA 1
ATOM 2201 C C . SER A 1 276 ? -7.512 5.086 6.562 1 66.62 276 SER A C 1
ATOM 2203 O O . SER A 1 276 ? -8.031 4.176 7.207 1 66.62 276 SER A O 1
ATOM 2205 N N . LEU A 1 277 ? -6.254 5.086 6.047 1 65.81 277 LEU A N 1
ATOM 2206 C CA . LEU A 1 277 ? -5.324 4.055 6.496 1 65.81 277 LEU A CA 1
ATOM 2207 C C . LEU A 1 277 ? -5.094 4.152 8 1 65.81 277 LEU A C 1
ATOM 2209 O O . LEU A 1 277 ? -4.891 3.139 8.672 1 65.81 277 LEU A O 1
ATOM 2213 N N . LEU A 1 278 ? -5.043 5.367 8.477 1 76.81 278 LEU A N 1
ATOM 2214 C CA . LEU A 1 278 ? -4.812 5.637 9.891 1 76.81 278 LEU A CA 1
ATOM 2215 C C . LEU A 1 278 ? -6.02 6.324 10.523 1 76.81 278 LEU A C 1
ATOM 2217 O O . LEU A 1 278 ? -6.609 7.223 9.914 1 76.81 278 LEU A O 1
ATOM 2221 N N . ILE A 1 279 ? -6.465 5.68 11.625 1 80.31 279 ILE A N 1
ATOM 2222 C CA . ILE A 1 279 ? -7.652 6.238 12.266 1 80.31 279 ILE A CA 1
ATOM 2223 C C . ILE A 1 279 ? -7.402 6.41 13.766 1 80.31 279 ILE A C 1
ATOM 2225 O O . ILE A 1 279 ? -6.559 5.723 14.344 1 80.31 279 ILE A O 1
ATOM 2229 N N . ILE A 1 280 ? -8.039 7.387 14.266 1 86.75 280 ILE A N 1
ATOM 2230 C CA . ILE A 1 280 ? -8.102 7.652 15.703 1 86.75 280 ILE A CA 1
ATOM 2231 C C . ILE A 1 280 ? -9.461 7.227 16.25 1 86.75 280 ILE A C 1
ATOM 2233 O O . ILE A 1 280 ? -10.5 7.59 15.703 1 86.75 280 ILE A O 1
ATOM 2237 N N . ARG A 1 281 ? -9.406 6.426 17.297 1 85.06 281 ARG A N 1
ATOM 2238 C CA . ARG A 1 281 ? -10.672 5.879 17.781 1 85.06 281 ARG A CA 1
ATOM 2239 C C . ARG A 1 281 ? -10.805 6.086 19.281 1 85.06 281 ARG A C 1
ATOM 2241 O O . ARG A 1 281 ? -9.805 6.242 19.984 1 85.06 281 ARG A O 1
ATOM 2248 N N . CYS A 1 282 ? -12.078 6.195 19.641 1 84.56 282 CYS A N 1
ATOM 2249 C CA . CYS A 1 282 ? -12.406 6.176 21.062 1 84.56 282 CYS A CA 1
ATOM 2250 C C . CYS A 1 282 ? -12.602 4.746 21.562 1 84.56 282 CYS A C 1
ATOM 2252 O O . CYS A 1 282 ? -13.164 3.912 20.844 1 84.56 282 CYS A O 1
ATOM 2254 N N . ALA A 1 283 ? -12.102 4.414 22.672 1 74 283 ALA A N 1
ATOM 2255 C CA . ALA A 1 283 ? -12.242 3.072 23.219 1 74 283 ALA A CA 1
ATOM 2256 C C . ALA A 1 283 ? -13.641 2.871 23.812 1 74 283 ALA A C 1
ATOM 2258 O O . ALA A 1 283 ? -14.133 1.743 23.875 1 74 283 ALA A O 1
ATOM 2259 N N . ASP A 1 284 ? -14.289 3.951 24.172 1 79.44 284 ASP A N 1
ATOM 2260 C CA . ASP A 1 284 ? -15.523 3.875 24.938 1 79.44 284 ASP A CA 1
ATOM 2261 C C . ASP A 1 284 ? -16.75 4.016 24.047 1 79.44 284 ASP A C 1
ATOM 2263 O O . ASP A 1 284 ? -17.875 3.727 24.469 1 79.44 284 ASP A O 1
ATOM 2267 N N . CYS A 1 285 ? -16.594 4.516 22.875 1 83.62 285 CYS A N 1
ATOM 2268 C CA . CYS A 1 285 ? -17.719 4.695 21.969 1 83.62 285 CYS A CA 1
ATOM 2269 C C . CYS A 1 285 ? -17.312 4.484 20.531 1 83.62 285 CYS A C 1
ATOM 2271 O O . CYS A 1 285 ? -16.172 4.082 20.25 1 83.62 285 CYS A O 1
ATOM 2273 N N . GLU A 1 286 ? -18.172 4.723 19.547 1 81.69 286 GLU A N 1
ATOM 2274 C CA . GLU A 1 286 ? -17.922 4.426 18.141 1 81.69 286 GLU A CA 1
ATOM 2275 C C . GLU A 1 286 ? -17.312 5.625 17.422 1 81.69 286 GLU A C 1
ATOM 2277 O O . GLU A 1 286 ? -17.234 5.645 16.188 1 81.69 286 GLU A O 1
ATOM 2282 N N . PHE A 1 287 ? -16.859 6.52 18.266 1 87.5 287 PHE A N 1
ATOM 2283 C CA . PHE A 1 287 ? -16.266 7.707 17.672 1 87.5 287 PHE A CA 1
ATOM 2284 C C . PHE A 1 287 ? -14.938 7.363 16.984 1 87.5 287 PHE A C 1
ATOM 2286 O O . PHE A 1 287 ? -14.109 6.66 17.562 1 87.5 287 PHE A O 1
ATOM 2293 N N . SER A 1 288 ? -14.812 7.77 15.734 1 87.81 288 SER A N 1
ATOM 2294 C CA . SER A 1 288 ? -13.586 7.59 14.961 1 87.81 288 SER A CA 1
ATOM 2295 C C . SER A 1 288 ? -13.258 8.836 14.141 1 87.81 288 SER A C 1
ATOM 2297 O O . SER A 1 288 ? -14.164 9.539 13.68 1 87.81 288 SER A O 1
ATOM 2299 N N . MET A 1 289 ? -11.969 9.102 14.031 1 90.06 289 MET A N 1
ATOM 2300 C CA . MET A 1 289 ? -11.555 10.312 13.328 1 90.06 289 MET A CA 1
ATOM 2301 C C . MET A 1 289 ? -10.305 10.062 12.5 1 90.06 289 MET A C 1
ATOM 2303 O O . MET A 1 289 ? -9.43 9.289 12.906 1 90.06 289 MET A O 1
ATOM 2307 N N . ASP A 1 290 ? -10.289 10.695 11.344 1 89.75 290 ASP A N 1
ATOM 2308 C CA . ASP A 1 290 ? -9.07 10.609 10.539 1 89.75 290 ASP A CA 1
ATOM 2309 C C . ASP A 1 290 ? -8.062 11.664 10.977 1 89.75 290 ASP A C 1
ATOM 2311 O O . ASP A 1 290 ? -8.375 12.547 11.781 1 89.75 290 ASP A O 1
ATOM 2315 N N . LEU A 1 291 ? -6.859 11.57 10.484 1 91.12 291 LEU A N 1
ATOM 2316 C CA . LEU A 1 291 ? -5.785 12.438 10.953 1 91.12 291 LEU A CA 1
ATOM 2317 C C . LEU A 1 291 ? -5.938 13.844 10.391 1 91.12 291 LEU A C 1
ATOM 2319 O O . LEU A 1 291 ? -5.473 14.812 11 1 91.12 291 LEU A O 1
ATOM 2323 N N . GLU A 1 292 ? -6.555 13.969 9.242 1 91.62 292 GLU A N 1
ATOM 2324 C CA . GLU A 1 292 ? -6.816 15.297 8.711 1 91.62 292 GLU A CA 1
ATOM 2325 C C . GLU A 1 292 ? -7.734 16.094 9.633 1 91.62 292 GLU A C 1
ATOM 2327 O O . GLU A 1 292 ? -7.508 17.281 9.875 1 91.62 292 GLU A O 1
ATOM 2332 N N . CYS A 1 293 ? -8.742 15.43 10.109 1 92.62 293 CYS A N 1
ATOM 2333 C CA . CYS A 1 293 ? -9.68 16.078 11.023 1 92.62 293 CYS A CA 1
ATOM 2334 C C . CYS A 1 293 ? -9.039 16.312 12.391 1 92.62 293 CYS A C 1
ATOM 2336 O O . CYS A 1 293 ? -9.289 17.328 13.031 1 92.62 293 CYS A O 1
ATOM 2338 N N . ALA A 1 294 ? -8.211 15.375 12.781 1 93 294 ALA A N 1
ATOM 2339 C CA . ALA A 1 294 ? -7.574 15.477 14.086 1 93 294 ALA A CA 1
ATOM 2340 C C . ALA A 1 294 ? -6.613 16.656 14.148 1 93 294 ALA A C 1
ATOM 2342 O O . ALA A 1 294 ? -6.352 17.203 15.219 1 93 294 ALA A O 1
ATOM 2343 N N . THR A 1 295 ? -6.125 17.047 12.977 1 93.25 295 THR A N 1
ATOM 2344 C CA . THR A 1 295 ? -5.098 18.078 12.953 1 93.25 295 THR A CA 1
ATOM 2345 C C . THR A 1 295 ? -5.676 19.406 12.469 1 93.25 295 THR A C 1
ATOM 2347 O O . THR A 1 295 ? -4.934 20.359 12.211 1 93.25 295 THR A O 1
ATOM 2350 N N . LEU A 1 296 ? -6.949 19.469 12.375 1 93.5 296 LEU A N 1
ATOM 2351 C CA . LEU A 1 296 ? -7.559 20.734 12 1 93.5 296 LEU A CA 1
ATOM 2352 C C . LEU A 1 296 ? -7.238 21.812 13.031 1 93.5 296 LEU A C 1
ATOM 2354 O O . LEU A 1 296 ? -7.32 21.578 14.242 1 93.5 296 LEU A O 1
ATOM 2358 N N . PRO A 1 297 ? -6.848 22.953 12.484 1 90.44 297 PRO A N 1
ATOM 2359 C CA . PRO A 1 297 ? -6.598 24.031 13.445 1 90.44 297 PRO A CA 1
ATOM 2360 C C . PRO A 1 297 ? -7.867 24.5 14.156 1 90.44 297 PRO A C 1
ATOM 2362 O O . PRO A 1 297 ? -8.938 24.531 13.547 1 90.44 297 PRO A O 1
ATOM 2365 N N . ARG A 1 298 ? -7.723 24.828 15.367 1 90.31 298 ARG A N 1
ATOM 2366 C CA . ARG A 1 298 ? -8.867 25.297 16.156 1 90.31 298 ARG A CA 1
ATOM 2367 C C . ARG A 1 298 ? -9.438 26.594 15.578 1 90.31 298 ARG A C 1
ATOM 2369 O O . ARG A 1 298 ? -10.648 26.797 15.578 1 90.31 298 ARG A O 1
ATOM 2376 N N . THR A 1 299 ? -8.516 27.391 15.148 1 88.94 299 THR A N 1
ATOM 2377 C CA . THR A 1 299 ? -8.914 28.672 14.562 1 88.94 299 THR A CA 1
ATOM 2378 C C . THR A 1 299 ? -8.266 28.859 13.195 1 88.94 299 THR A C 1
ATOM 2380 O O . THR A 1 299 ? -7.148 28.391 12.961 1 88.94 299 THR A O 1
ATOM 2383 N N . THR A 1 300 ? -9.078 29.438 12.328 1 88.69 300 THR A N 1
ATOM 2384 C CA . THR A 1 300 ? -8.531 29.75 11.016 1 88.69 300 THR A CA 1
ATOM 2385 C C . THR A 1 300 ? -9.047 31.109 10.516 1 88.69 300 THR A C 1
ATOM 2387 O O . THR A 1 300 ? -9.828 31.766 11.203 1 88.69 300 THR A O 1
ATOM 2390 N N . LYS A 1 301 ? -8.398 31.484 9.398 1 83.94 301 LYS A N 1
ATOM 2391 C CA . LYS A 1 301 ? -8.789 32.75 8.789 1 83.94 301 LYS A CA 1
ATOM 2392 C C . LYS A 1 301 ? -9.289 32.531 7.359 1 83.94 301 LYS A C 1
ATOM 2394 O O . LYS A 1 301 ? -8.945 31.547 6.711 1 83.94 301 LYS A O 1
ATOM 2399 N N . TYR A 1 302 ? -10.156 33.5 7.051 1 85 302 TYR A N 1
ATOM 2400 C CA . TYR A 1 302 ? -10.672 33.5 5.688 1 85 302 TYR A CA 1
ATOM 2401 C C . TYR A 1 302 ? -10.508 34.875 5.059 1 85 302 TYR A C 1
ATOM 2403 O O . TYR A 1 302 ? -10.922 35.906 5.637 1 85 302 TYR A O 1
ATOM 2411 N N . GLY A 1 303 ? -9.758 34.969 3.938 1 74.44 303 GLY A N 1
ATOM 2412 C CA . GLY A 1 303 ? -9.18 36.094 3.221 1 74.44 303 GLY A CA 1
ATOM 2413 C C . GLY A 1 303 ? -9.992 37.344 3.348 1 74.44 303 GLY A C 1
ATOM 2414 O O . GLY A 1 303 ? -9.484 38.375 3.795 1 74.44 303 GLY A O 1
ATOM 2415 N N . PRO A 1 304 ? -11.266 37.281 3.115 1 77.38 304 PRO A N 1
ATOM 2416 C CA . PRO A 1 304 ? -11.992 38.562 3.088 1 77.38 304 PRO A CA 1
ATOM 2417 C C . PRO A 1 304 ? -12.328 39.062 4.484 1 77.38 304 PRO A C 1
ATOM 2419 O O . PRO A 1 304 ? -12.695 40.25 4.641 1 77.38 304 PRO A O 1
ATOM 2422 N N . TYR A 1 305 ? -12.109 38.281 5.465 1 82.25 305 TYR A N 1
ATOM 2423 C CA . TYR A 1 305 ? -12.594 38.656 6.789 1 82.25 305 TYR A CA 1
ATOM 2424 C C . TYR A 1 305 ? -11.453 38.688 7.797 1 82.25 305 TYR A C 1
ATOM 2426 O O . TYR A 1 305 ? -10.531 37.875 7.723 1 82.25 305 TYR A O 1
ATOM 2434 N N . LYS A 1 306 ? -11.578 39.531 8.695 1 80.38 306 LYS A N 1
ATOM 2435 C CA . LYS A 1 306 ? -10.57 39.656 9.742 1 80.38 306 LYS A CA 1
ATOM 2436 C C . LYS A 1 306 ? -10.891 38.75 10.938 1 80.38 306 LYS A C 1
ATOM 2438 O O . LYS A 1 306 ? -9.992 38.375 11.688 1 80.38 306 LYS A O 1
ATOM 2443 N N . GLN A 1 307 ? -12.148 38.5 11.094 1 85.75 307 GLN A N 1
ATOM 2444 C CA . GLN A 1 307 ? -12.586 37.688 12.234 1 85.75 307 GLN A CA 1
ATOM 2445 C C . GLN A 1 307 ? -12.086 36.25 12.117 1 85.75 307 GLN A C 1
ATOM 2447 O O . GLN A 1 307 ? -12.008 35.688 11.016 1 85.75 307 GLN A O 1
ATOM 2452 N N . PRO A 1 308 ? -11.766 35.75 13.203 1 88 308 PRO A N 1
ATOM 2453 C CA . PRO A 1 308 ? -11.359 34.344 13.188 1 88 308 PRO A CA 1
ATOM 2454 C C . PRO A 1 308 ? -12.547 33.375 13.078 1 88 308 PRO A C 1
ATOM 2456 O O . PRO A 1 308 ? -13.656 33.719 13.492 1 88 308 PRO A O 1
ATOM 2459 N N . PHE A 1 309 ? -12.297 32.344 12.469 1 92.19 309 PHE A N 1
ATOM 2460 C CA . PHE A 1 309 ? -13.266 31.266 12.391 1 92.19 309 PHE A CA 1
ATOM 2461 C C . PHE A 1 309 ? -12.875 30.125 13.328 1 92.19 309 PHE A C 1
ATOM 2463 O O . PHE A 1 309 ? -11.734 29.672 13.32 1 92.19 309 PHE A O 1
ATOM 2470 N N . ILE A 1 310 ? -13.82 29.703 14.109 1 93.75 310 ILE A N 1
ATOM 2471 C CA . ILE A 1 310 ? -13.531 28.703 15.141 1 93.75 310 ILE A CA 1
ATOM 2472 C C . ILE A 1 310 ? -14.125 27.359 14.727 1 93.75 310 ILE A C 1
ATOM 2474 O O . ILE A 1 310 ? -15.25 27.297 14.234 1 93.75 310 ILE A O 1
ATOM 2478 N N . LEU A 1 311 ? -13.328 26.359 14.914 1 94.69 311 LEU A N 1
ATOM 2479 C CA . LEU A 1 311 ? -13.797 25.016 14.625 1 94.69 311 LEU A CA 1
ATOM 2480 C C . LEU A 1 311 ? -14.922 24.609 15.578 1 94.69 311 LEU A C 1
ATOM 2482 O O . LEU A 1 311 ? -14.75 24.641 16.797 1 94.69 311 LEU A O 1
ATOM 2486 N N . SER A 1 312 ? -16.031 24.203 14.977 1 93.56 312 SER A N 1
ATOM 2487 C CA . SER A 1 312 ? -17.203 23.828 15.758 1 93.56 312 SER A CA 1
ATOM 2488 C C . SER A 1 312 ? -17.578 22.359 15.508 1 93.56 312 SER A C 1
ATOM 2490 O O . SER A 1 312 ? -17.469 21.875 14.383 1 93.56 312 SER A O 1
ATOM 2492 N N . TYR A 1 313 ? -18.109 21.719 16.5 1 89.69 313 TYR A N 1
ATOM 2493 C CA . TYR A 1 313 ? -18.297 20.266 16.453 1 89.69 313 TYR A CA 1
ATOM 2494 C C . TYR A 1 313 ? -19.781 19.906 16.438 1 89.69 313 TYR A C 1
ATOM 2496 O O . TYR A 1 313 ? -20.141 18.797 16.047 1 89.69 313 TYR A O 1
ATOM 2504 N N . THR A 1 314 ? -20.625 20.656 17 1 77.31 314 THR A N 1
ATOM 2505 C CA . THR A 1 314 ? -22.062 20.375 17.047 1 77.31 314 THR A CA 1
ATOM 2506 C C . THR A 1 314 ? -22.875 21.609 16.688 1 77.31 314 THR A C 1
ATOM 2508 O O . THR A 1 314 ? -22.359 22.734 16.75 1 77.31 314 THR A O 1
ATOM 2511 N N . VAL A 1 315 ? -23.922 21.297 15.891 1 71.75 315 VAL A N 1
ATOM 2512 C CA . VAL A 1 315 ? -24.797 22.422 15.57 1 71.75 315 VAL A CA 1
ATOM 2513 C C . VAL A 1 315 ? -25.781 22.641 16.719 1 71.75 315 VAL A C 1
ATOM 2515 O O . VAL A 1 315 ? -26.328 21.688 17.266 1 71.75 315 VAL A O 1
ATOM 2518 N N . GLU A 1 316 ? -25.609 23.734 17.375 1 58.44 316 GLU A N 1
ATOM 2519 C CA . GLU A 1 316 ? -26.562 24.078 18.422 1 58.44 316 GLU A CA 1
ATOM 2520 C C . GLU A 1 316 ? -27.938 24.422 17.828 1 58.44 316 GLU A C 1
ATOM 2522 O O . GLU A 1 316 ? -28.953 24.344 18.516 1 58.44 316 GLU A O 1
ATOM 2527 N N . ASP A 1 317 ? -27.938 24.938 16.547 1 57.66 317 ASP A N 1
ATOM 2528 C CA . ASP A 1 317 ? -29.188 25.578 16.188 1 57.66 317 ASP A CA 1
ATOM 2529 C C . ASP A 1 317 ? -30.141 24.594 15.5 1 57.66 317 ASP A C 1
ATOM 2531 O O . ASP A 1 317 ? -29.688 23.734 14.742 1 57.66 317 ASP A O 1
ATOM 2535 N N . ASP A 1 318 ? -31.297 24.375 16.094 1 54.94 318 ASP A N 1
ATOM 2536 C CA . ASP A 1 318 ? -32.438 23.516 15.797 1 54.94 318 ASP A CA 1
ATOM 2537 C C . ASP A 1 318 ? -33.094 23.906 14.469 1 54.94 318 ASP A C 1
ATOM 2539 O O . ASP A 1 318 ? -34.188 23.5 14.164 1 54.94 318 ASP A O 1
ATOM 2543 N N . SER A 1 319 ? -32.656 24.922 13.789 1 55.97 319 SER A N 1
ATOM 2544 C CA . SER A 1 319 ? -33.531 25.391 12.742 1 55.97 319 SER A CA 1
ATOM 2545 C C . SER A 1 319 ? -33.469 24.5 11.508 1 55.97 319 SER A C 1
ATOM 2547 O O . SER A 1 319 ? -34.312 24.594 10.617 1 55.97 319 SER A O 1
ATOM 2549 N N . GLY A 1 320 ? -32.875 23.406 11.359 1 64.25 320 GLY A N 1
ATOM 2550 C CA . GLY A 1 320 ? -32.938 22.312 10.406 1 64.25 320 GLY A CA 1
ATOM 2551 C C . GLY A 1 320 ? -32.094 22.547 9.164 1 64.25 320 GLY A C 1
ATOM 2552 O O . GLY A 1 320 ? -31.688 21.594 8.484 1 64.25 320 GLY A O 1
ATOM 2553 N N . GLU A 1 321 ? -31.781 23.844 8.68 1 70.69 321 GLU A N 1
ATOM 2554 C CA . GLU A 1 321 ? -31.078 23.953 7.406 1 70.69 321 GLU A CA 1
ATOM 2555 C C . GLU A 1 321 ? -29.656 24.469 7.602 1 70.69 321 GLU A C 1
ATOM 2557 O O . GLU A 1 321 ? -29.453 25.562 8.156 1 70.69 321 GLU A O 1
ATOM 2562 N N . TYR A 1 322 ? -28.656 23.688 7.48 1 86.38 322 TYR A N 1
ATOM 2563 C CA . TYR A 1 322 ? -27.266 24.094 7.625 1 86.38 322 TYR A CA 1
ATOM 2564 C C . TYR A 1 322 ? -26.562 24.141 6.273 1 86.38 322 TYR A C 1
ATOM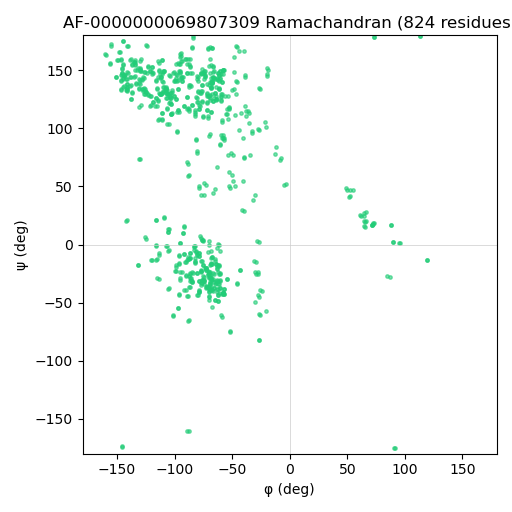 2566 O O . TYR A 1 322 ? -26.578 23.156 5.527 1 86.38 322 TYR A O 1
ATOM 2574 N N . TYR A 1 323 ? -26.141 25.406 5.926 1 91.69 323 TYR A N 1
ATOM 2575 C CA . TYR A 1 323 ? -25.453 25.562 4.645 1 91.69 323 TYR A CA 1
ATOM 2576 C C . TYR A 1 323 ? -24.062 26.141 4.84 1 91.69 323 TYR A C 1
ATOM 2578 O O . TYR A 1 323 ? -23.797 26.828 5.816 1 91.69 323 TYR A O 1
ATOM 2586 N N . CYS A 1 324 ? -23.219 25.766 3.984 1 94.44 324 CYS A N 1
ATOM 2587 C CA . CYS A 1 324 ? -21.891 26.391 3.906 1 94.44 324 CYS A CA 1
ATOM 2588 C C . CYS A 1 324 ? -21.969 27.719 3.174 1 94.44 324 CYS A C 1
ATOM 2590 O O . CYS A 1 324 ? -22.484 27.797 2.061 1 94.44 324 CYS A O 1
ATOM 2592 N N . ASP A 1 325 ? -21.422 28.703 3.684 1 94.06 325 ASP A N 1
ATOM 2593 C CA . ASP A 1 325 ? -21.531 30.047 3.125 1 94.06 325 ASP A CA 1
ATOM 2594 C C . ASP A 1 325 ? -20.547 30.25 1.988 1 94.06 325 ASP A C 1
ATOM 2596 O O . ASP A 1 325 ? -20.594 31.281 1.294 1 94.06 325 ASP A O 1
ATOM 2600 N N . ILE A 1 326 ? -19.719 29.312 1.772 1 92.81 326 ILE A N 1
ATOM 2601 C CA . ILE A 1 326 ? -18.734 29.438 0.705 1 92.81 326 ILE A CA 1
ATOM 2602 C C . ILE A 1 326 ? -19.234 28.719 -0.543 1 92.81 326 ILE A C 1
ATOM 2604 O O . ILE A 1 326 ? -19.375 29.328 -1.605 1 92.81 326 ILE A O 1
ATOM 2608 N N . CYS A 1 327 ? -19.578 27.469 -0.42 1 93.25 327 CYS A N 1
ATOM 2609 C CA . CYS A 1 327 ? -20 26.688 -1.58 1 93.25 327 CYS A CA 1
ATOM 2610 C C . CYS A 1 327 ? -21.516 26.672 -1.703 1 93.25 327 CYS A C 1
ATOM 2612 O O . CYS A 1 327 ? -22.062 26.234 -2.725 1 93.25 327 CYS A O 1
ATOM 2614 N N . GLU A 1 328 ? -22.25 27.031 -0.624 1 93.44 328 GLU A N 1
ATOM 2615 C CA . GLU A 1 328 ? -23.703 27.141 -0.577 1 93.44 328 GLU A CA 1
ATOM 2616 C C . GLU A 1 328 ? -24.359 25.766 -0.608 1 93.44 328 GLU A C 1
ATOM 2618 O O . GLU A 1 328 ? -25.547 25.656 -0.933 1 93.44 328 GLU A O 1
ATOM 2623 N N . LYS A 1 329 ? -23.625 24.781 -0.324 1 93.31 329 LYS A N 1
ATOM 2624 C CA . LYS A 1 329 ? -24.172 23.438 -0.226 1 93.31 329 LYS A CA 1
ATOM 2625 C C . LYS A 1 329 ? -24.547 23.094 1.214 1 93.31 329 LYS A C 1
ATOM 2627 O O . LYS A 1 329 ? -24.062 23.734 2.154 1 93.31 329 LYS A O 1
ATOM 2632 N N . LYS A 1 330 ? -25.438 22.125 1.3 1 90.88 330 LYS A N 1
ATOM 2633 C CA . LYS A 1 330 ? -25.891 21.703 2.623 1 90.88 330 LYS A CA 1
ATOM 2634 C C . LYS A 1 330 ? -24.766 21.016 3.398 1 90.88 330 LYS A C 1
ATOM 2636 O O . LYS A 1 330 ? -24 20.234 2.83 1 90.88 330 LYS A O 1
ATOM 2641 N N . ARG A 1 331 ? -24.688 21.328 4.672 1 90.62 331 ARG A N 1
ATOM 2642 C CA . ARG A 1 331 ? -23.734 20.703 5.57 1 90.62 331 ARG A CA 1
ATOM 2643 C C . ARG A 1 331 ? -24.375 19.594 6.395 1 90.62 331 ARG A C 1
ATOM 2645 O O . ARG A 1 331 ? -25.547 19.703 6.77 1 90.62 331 ARG A O 1
ATOM 2652 N N . ASP A 1 332 ? -23.719 18.594 6.586 1 89.06 332 ASP A N 1
ATOM 2653 C CA . ASP A 1 332 ? -24.156 17.594 7.539 1 89.06 332 ASP A CA 1
ATOM 2654 C C . ASP A 1 332 ? -24 18.078 8.977 1 89.06 332 ASP A C 1
ATOM 2656 O O . ASP A 1 332 ? -22.891 18.453 9.391 1 89.06 332 ASP A O 1
ATOM 2660 N N . PRO A 1 333 ? -25.062 18.109 9.734 1 88.38 333 PRO A N 1
ATOM 2661 C CA . PRO A 1 333 ? -25 18.625 11.102 1 88.38 333 PRO A CA 1
ATOM 2662 C C . PRO A 1 333 ? -24.078 17.812 12.008 1 88.38 333 PRO A C 1
ATOM 2664 O O . PRO A 1 333 ? -23.672 18.297 13.062 1 88.38 333 PRO A O 1
ATOM 2667 N N . LYS A 1 334 ? -23.75 16.641 11.633 1 87.44 334 LYS A N 1
ATOM 2668 C CA . LYS A 1 334 ? -22.906 15.789 12.461 1 87.44 334 LYS A CA 1
ATOM 2669 C C . LYS A 1 334 ? -21.422 16.062 12.18 1 87.44 334 LYS A C 1
ATOM 2671 O O . LYS A 1 334 ? -20.562 15.648 12.953 1 87.44 334 LYS A O 1
ATOM 2676 N N . HIS A 1 335 ? -21.172 16.812 11.117 1 92.62 335 HIS A N 1
ATOM 2677 C CA . HIS A 1 335 ? -19.797 17.047 10.711 1 92.62 335 HIS A CA 1
ATOM 2678 C C . HIS A 1 335 ? -19.266 18.359 11.273 1 92.62 335 HIS A C 1
ATOM 2680 O O . HIS A 1 335 ? -20.047 19.297 11.5 1 92.62 335 HIS A O 1
ATOM 2686 N N . TRP A 1 336 ? -18 18.344 11.539 1 94.38 336 TRP A N 1
ATOM 2687 C CA . TRP A 1 336 ? -17.359 19.562 12.039 1 94.38 336 TRP A CA 1
ATOM 2688 C C . TRP A 1 336 ? -17.375 20.656 10.977 1 94.38 336 TRP A C 1
ATOM 2690 O O . TRP A 1 336 ? -17.422 20.359 9.781 1 94.38 336 TRP A O 1
ATOM 2700 N N . PHE A 1 337 ? -17.438 21.875 11.438 1 95 337 PHE A N 1
ATOM 2701 C CA . PHE A 1 337 ? -17.438 23.031 10.555 1 95 337 PHE A CA 1
ATOM 2702 C C . PHE A 1 337 ? -16.797 24.234 11.234 1 95 337 PHE A C 1
ATOM 2704 O O . PHE A 1 337 ? -16.609 24.234 12.445 1 95 337 PHE A O 1
ATOM 2711 N N . TYR A 1 338 ? -16.391 25.109 10.438 1 94.88 338 TYR A N 1
ATOM 2712 C CA . TYR A 1 338 ? -15.883 26.375 10.984 1 94.88 338 TYR A CA 1
ATOM 2713 C C . TYR A 1 338 ? -16.984 27.422 11.039 1 94.88 338 TYR A C 1
ATOM 2715 O O . TYR A 1 338 ? -17.797 27.531 10.109 1 94.88 338 TYR A O 1
ATOM 2723 N N . TYR A 1 339 ? -16.938 28.188 12.164 1 94.19 339 TYR A N 1
ATOM 2724 C CA . TYR A 1 339 ? -18.031 29.141 12.367 1 94.19 339 TYR A CA 1
ATOM 2725 C C . TYR A 1 339 ? -17.5 30.438 12.953 1 94.19 339 TYR A C 1
ATOM 2727 O O . TYR A 1 339 ? -16.641 30.438 13.836 1 94.19 339 TYR A O 1
ATOM 2735 N N . CYS A 1 340 ? -17.953 31.484 12.359 1 94.12 340 CYS A N 1
ATOM 2736 C CA . CYS A 1 340 ? -17.703 32.812 12.906 1 94.12 340 CYS A CA 1
ATOM 2737 C C . CYS A 1 340 ? -18.984 33.438 13.43 1 94.12 340 CYS A C 1
ATOM 2739 O O . CYS A 1 340 ? -19.859 33.844 12.648 1 94.12 340 CYS A O 1
ATOM 2741 N N . ALA A 1 341 ? -19.078 33.625 14.695 1 90.5 341 ALA A N 1
ATOM 2742 C CA . ALA A 1 341 ? -20.297 34.094 15.352 1 90.5 341 ALA A CA 1
ATOM 2743 C C . ALA A 1 341 ? -20.578 35.531 14.984 1 90.5 341 ALA A C 1
ATOM 2745 O O . ALA A 1 341 ? -21.734 35.938 14.812 1 90.5 341 ALA A O 1
ATOM 2746 N N . ASP A 1 342 ? -19.578 36.375 14.859 1 92.25 342 ASP A N 1
ATOM 2747 C CA . ASP A 1 342 ? -19.734 37.781 14.539 1 92.25 342 ASP A CA 1
ATOM 2748 C C . ASP A 1 342 ? -20.328 37.969 13.148 1 92.25 342 ASP A C 1
ATOM 2750 O O . ASP A 1 342 ? -21.109 38.906 12.922 1 92.25 342 ASP A O 1
ATOM 2754 N N . LEU A 1 343 ? -20.031 37.062 12.273 1 91.94 343 LEU A N 1
ATOM 2755 C CA . LEU A 1 343 ? -20.453 37.188 10.883 1 91.94 343 LEU A CA 1
ATOM 2756 C C . LEU A 1 343 ? -21.594 36.25 10.57 1 91.94 343 LEU A C 1
ATOM 2758 O O . LEU A 1 343 ? -22.172 36.281 9.484 1 91.94 343 LEU A O 1
ATOM 2762 N N . PHE A 1 344 ? -21.906 35.469 11.484 1 90.38 344 PHE A N 1
ATOM 2763 C CA . PHE A 1 344 ? -22.875 34.406 11.242 1 90.38 344 PHE A CA 1
ATOM 2764 C C . PHE A 1 344 ? -22.531 33.625 9.977 1 90.38 344 PHE A C 1
ATOM 2766 O O . PHE A 1 344 ? -23.375 33.438 9.102 1 90.38 344 PHE A O 1
ATOM 2773 N N . PHE A 1 345 ? -21.328 33.281 9.93 1 92.75 345 PHE A N 1
ATOM 2774 C CA . PHE A 1 345 ? -20.734 32.656 8.75 1 92.75 345 PHE A CA 1
ATOM 2775 C C . PHE A 1 345 ? -20.25 31.25 9.07 1 92.75 345 PHE A C 1
ATOM 2777 O O . PHE A 1 345 ? -19.391 31.062 9.945 1 92.75 345 PHE A O 1
ATOM 2784 N N . ALA A 1 346 ? -20.844 30.234 8.352 1 93.75 346 ALA A N 1
ATOM 2785 C CA . ALA A 1 346 ? -20.453 28.844 8.539 1 93.75 346 ALA A CA 1
ATOM 2786 C C . ALA A 1 346 ? -19.828 28.266 7.262 1 93.75 346 ALA A C 1
ATOM 2788 O O . ALA A 1 346 ? -20.281 28.578 6.156 1 93.75 346 ALA A O 1
ATOM 2789 N N . ALA A 1 347 ? -18.766 27.422 7.445 1 95.25 347 ALA A N 1
ATOM 2790 C CA . ALA A 1 347 ? -18.094 26.906 6.258 1 95.25 347 ALA A CA 1
ATOM 2791 C C . ALA A 1 347 ? -17.594 25.484 6.496 1 95.25 347 ALA A C 1
ATOM 2793 O O . ALA A 1 347 ? -17.203 25.141 7.617 1 95.25 347 ALA A O 1
ATOM 2794 N N . HIS A 1 348 ? -17.609 24.734 5.406 1 94.62 348 HIS A N 1
ATOM 2795 C CA . HIS A 1 348 ? -16.906 23.453 5.43 1 94.62 348 HIS A CA 1
ATOM 2796 C C . HIS A 1 348 ? -15.406 23.656 5.68 1 94.62 348 HIS A C 1
ATOM 2798 O O . HIS A 1 348 ? -14.828 24.641 5.234 1 94.62 348 HIS A O 1
ATOM 2804 N N . PRO A 1 349 ? -14.883 22.703 6.383 1 94.44 349 PRO A N 1
ATOM 2805 C CA . PRO A 1 349 ? -13.43 22.797 6.543 1 94.44 349 PRO A CA 1
ATOM 2806 C C . PRO A 1 349 ? -12.688 22.828 5.211 1 94.44 349 PRO A C 1
ATOM 2808 O O . PRO A 1 349 ? -11.773 23.641 5.027 1 94.44 349 PRO A O 1
ATOM 2811 N N . LYS A 1 350 ? -13.094 22.094 4.242 1 92.19 350 LYS A N 1
ATOM 2812 C CA . LYS A 1 350 ? -12.43 22.062 2.939 1 92.19 350 LYS A CA 1
ATOM 2813 C C . LYS A 1 350 ? -12.625 23.375 2.189 1 92.19 350 LYS A C 1
ATOM 2815 O O . LYS A 1 350 ? -11.719 23.828 1.481 1 92.19 350 LYS A O 1
ATOM 2820 N N . CYS A 1 351 ? -13.781 23.984 2.391 1 92.88 351 CYS A N 1
ATOM 2821 C CA . CYS A 1 351 ? -14.086 25.219 1.681 1 92.88 351 CYS A CA 1
ATOM 2822 C C . CYS A 1 351 ? -13.273 26.391 2.23 1 92.88 351 CYS A C 1
ATOM 2824 O O . CYS A 1 351 ? -12.797 27.234 1.471 1 92.88 351 CYS A O 1
ATOM 2826 N N . ILE A 1 352 ? -13.086 26.375 3.451 1 92.69 352 ILE A N 1
ATOM 2827 C CA . ILE A 1 352 ? -12.438 27.531 4.059 1 92.69 352 ILE A CA 1
ATOM 2828 C C . ILE A 1 352 ? -10.922 27.359 4.016 1 92.69 352 ILE A C 1
ATOM 2830 O O . ILE A 1 352 ? -10.18 28.344 3.869 1 92.69 352 ILE A O 1
ATOM 2834 N N . LEU A 1 353 ? -10.422 26.172 4.195 1 91.31 353 LEU A N 1
ATOM 2835 C CA . LEU A 1 353 ? -8.984 25.922 4.238 1 91.31 353 LEU A CA 1
ATOM 2836 C C . LEU A 1 353 ? -8.422 25.766 2.834 1 91.31 353 LEU A C 1
ATOM 2838 O O . LEU A 1 353 ? -7.215 25.922 2.619 1 91.31 353 LEU A O 1
ATOM 2842 N N . GLY A 1 354 ? -9.234 25.391 1.948 1 88.5 354 GLY A N 1
ATOM 2843 C CA . GLY A 1 354 ? -8.789 25.203 0.578 1 88.5 354 GLY A CA 1
ATOM 2844 C C . GLY A 1 354 ? -8.336 23.797 0.284 1 88.5 354 GLY A C 1
ATOM 2845 O O . GLY A 1 354 ? -8.375 22.922 1.164 1 88.5 354 GLY A O 1
ATOM 2846 N N . ASP A 1 355 ? -7.812 23.562 -0.939 1 88.38 355 ASP A N 1
ATOM 2847 C CA . ASP A 1 355 ? -7.461 22.219 -1.416 1 88.38 355 ASP A CA 1
ATOM 2848 C C . ASP A 1 355 ? -6.102 21.781 -0.87 1 88.38 355 ASP A C 1
ATOM 2850 O O . ASP A 1 355 ? -5.82 20.594 -0.779 1 88.38 355 ASP A O 1
ATOM 2854 N N . HIS A 1 356 ? -5.348 22.797 -0.566 1 92.06 356 HIS A N 1
ATOM 2855 C CA . HIS A 1 356 ? -4.008 22.5 -0.074 1 92.06 356 HIS A CA 1
ATOM 2856 C C . HIS A 1 356 ? -3.711 23.25 1.216 1 92.06 356 HIS A C 1
ATOM 2858 O O . HIS A 1 356 ? -2.814 24.094 1.251 1 92.06 356 HIS A O 1
ATOM 2864 N N . PRO A 1 357 ? -4.34 22.766 2.244 1 91.94 357 PRO A N 1
ATOM 2865 C CA . PRO A 1 357 ? -4.234 23.5 3.504 1 91.94 357 PRO A CA 1
ATOM 2866 C C . PRO A 1 357 ? -2.83 23.438 4.105 1 91.94 357 PRO A C 1
ATOM 2868 O O . PRO A 1 357 ? -2.473 24.281 4.93 1 91.94 357 PRO A O 1
ATOM 2871 N N . HIS A 1 358 ? -2.025 22.516 3.68 1 94.44 358 HIS A N 1
ATOM 2872 C CA . HIS A 1 358 ? -0.716 22.344 4.297 1 94.44 358 HIS A CA 1
ATOM 2873 C C . HIS A 1 358 ? 0.401 22.797 3.367 1 94.44 358 HIS A C 1
ATOM 2875 O O . HIS A 1 358 ? 1.55 22.375 3.51 1 94.44 358 HIS A O 1
ATOM 2881 N N . ILE A 1 359 ? 0.057 23.656 2.469 1 95.38 359 ILE A N 1
ATOM 2882 C CA . ILE A 1 359 ? 1.038 24.203 1.534 1 95.38 359 ILE A CA 1
ATOM 2883 C C . ILE A 1 359 ? 1.132 25.719 1.7 1 95.38 359 ILE A C 1
ATOM 2885 O O . ILE A 1 359 ? 0.112 26.406 1.722 1 95.38 359 ILE A O 1
ATOM 2889 N N . LYS A 1 360 ? 2.266 26.156 1.973 1 93.94 360 LYS A N 1
ATOM 2890 C CA . LYS A 1 360 ? 2.561 27.578 1.923 1 93.94 360 LYS A CA 1
ATOM 2891 C C . LYS A 1 360 ? 2.998 28.016 0.523 1 93.94 360 LYS A C 1
ATOM 2893 O O . LYS A 1 360 ? 4.059 27.594 0.048 1 93.94 360 LYS A O 1
ATOM 2898 N N . PHE A 1 361 ? 2.211 28.859 -0.117 1 92.81 361 PHE A N 1
ATOM 2899 C CA . PHE A 1 361 ? 2.449 29.266 -1.498 1 92.81 361 PHE A CA 1
ATOM 2900 C C . PHE A 1 361 ? 3.391 30.453 -1.559 1 92.81 361 PHE A C 1
ATOM 2902 O O . PHE A 1 361 ? 3.627 31.125 -0.547 1 92.81 361 PHE A O 1
ATOM 2909 N N . GLY A 1 362 ? 4 30.641 -2.748 1 91.31 362 GLY A N 1
ATOM 2910 C CA . GLY A 1 362 ? 4.781 31.844 -2.951 1 91.31 362 GLY A CA 1
ATOM 2911 C C . GLY A 1 362 ? 6.242 31.578 -3.242 1 91.31 362 GLY A C 1
ATOM 2912 O O . GLY A 1 362 ? 6.965 32.469 -3.715 1 91.31 362 GLY A O 1
ATOM 2913 N N . ARG A 1 363 ? 6.648 30.391 -3.01 1 91.75 363 ARG A N 1
ATOM 2914 C CA . ARG A 1 363 ? 8.047 30.062 -3.289 1 91.75 363 ARG A CA 1
ATOM 2915 C C . ARG A 1 363 ? 8.289 29.938 -4.789 1 91.75 363 ARG A C 1
ATOM 2917 O O . ARG A 1 363 ? 7.395 29.516 -5.535 1 91.75 363 ARG A O 1
ATOM 2924 N N . THR A 1 364 ? 9.523 30.281 -5.148 1 93.75 364 THR A N 1
ATOM 2925 C CA . THR A 1 364 ? 9.867 30.297 -6.562 1 93.75 364 THR A CA 1
ATOM 2926 C C . THR A 1 364 ? 10.906 29.219 -6.875 1 93.75 364 THR A C 1
ATOM 2928 O O . THR A 1 364 ? 11.812 28.984 -6.078 1 93.75 364 THR A O 1
ATOM 2931 N N . PHE A 1 365 ? 10.719 28.688 -8.023 1 93.94 365 PHE A N 1
ATOM 2932 C CA . PHE A 1 365 ? 11.609 27.609 -8.461 1 93.94 365 PHE A CA 1
ATOM 2933 C C . PHE A 1 365 ? 11.977 27.781 -9.93 1 93.94 365 PHE A C 1
ATOM 2935 O O . PHE A 1 365 ? 11.289 28.484 -10.672 1 93.94 365 PHE A O 1
ATOM 2942 N N . THR A 1 366 ? 13.094 27.125 -10.25 1 91.75 366 THR A N 1
ATOM 2943 C CA . THR A 1 366 ? 13.516 27.125 -11.648 1 91.75 366 THR A CA 1
ATOM 2944 C C . THR A 1 366 ? 13.273 25.766 -12.281 1 91.75 366 THR A C 1
ATOM 2946 O O . THR A 1 366 ? 13.578 24.734 -11.688 1 91.75 366 THR A O 1
ATOM 2949 N N . TYR A 1 367 ? 12.648 25.797 -13.414 1 86.94 367 TYR A N 1
ATOM 2950 C CA . TYR A 1 367 ? 12.383 24.578 -14.164 1 86.94 367 TYR A CA 1
ATOM 2951 C C . TYR A 1 367 ? 12.977 24.656 -15.57 1 86.94 367 TYR A C 1
ATOM 2953 O O . TYR A 1 367 ? 13.07 25.75 -16.141 1 86.94 367 TYR A O 1
ATOM 2961 N N . ASP A 1 368 ? 13.281 23.531 -16.141 1 79.19 368 ASP A N 1
ATOM 2962 C CA . ASP A 1 368 ? 13.859 23.484 -17.469 1 79.19 368 ASP A CA 1
ATOM 2963 C C . ASP A 1 368 ? 12.828 23.875 -18.531 1 79.19 368 ASP A C 1
ATOM 2965 O O . ASP A 1 368 ? 13.188 24.406 -19.594 1 79.19 368 ASP A O 1
ATOM 2969 N N . VAL A 1 369 ? 11.633 23.75 -18.234 1 81.44 369 VAL A N 1
ATOM 2970 C CA . VAL A 1 369 ? 10.562 23.938 -19.219 1 81.44 369 VAL A CA 1
ATOM 2971 C C . VAL A 1 369 ? 10.32 25.422 -19.422 1 81.44 369 VAL A C 1
ATOM 2973 O O . VAL A 1 369 ? 9.633 25.828 -20.375 1 81.44 369 VAL A O 1
ATOM 2976 N N . HIS A 1 370 ? 10.891 26.203 -18.625 1 88.19 370 HIS A N 1
ATOM 2977 C CA . HIS A 1 370 ? 10.648 27.641 -18.703 1 88.19 370 HIS A CA 1
ATOM 2978 C C . HIS A 1 370 ? 11.898 28.438 -18.328 1 88.19 370 HIS A C 1
ATOM 2980 O O . HIS A 1 370 ? 12.648 28.031 -17.438 1 88.19 370 HIS A O 1
ATOM 2986 N N . GLU A 1 371 ? 12.125 29.531 -18.906 1 91.81 371 GLU A N 1
ATOM 2987 C CA . GLU A 1 371 ? 13.336 30.328 -18.734 1 91.81 371 GLU A CA 1
ATOM 2988 C C . GLU A 1 371 ? 13.289 31.125 -17.438 1 91.81 371 GLU A C 1
ATOM 2990 O O . GLU A 1 371 ? 14.312 31.312 -16.766 1 91.81 371 GLU A O 1
ATOM 2995 N N . HIS A 1 372 ? 12.148 31.656 -17.078 1 94.19 372 HIS A N 1
ATOM 2996 C CA . HIS A 1 372 ? 11.992 32.469 -15.859 1 94.19 372 HIS A CA 1
ATOM 2997 C C . HIS A 1 372 ? 11.648 31.594 -14.664 1 94.19 372 HIS A C 1
ATOM 2999 O O . HIS A 1 372 ? 11.055 30.516 -14.82 1 94.19 372 HIS A O 1
ATOM 3005 N N . PRO A 1 373 ? 11.984 32.125 -13.508 1 94.75 373 PRO A N 1
ATOM 3006 C CA . PRO A 1 373 ? 11.547 31.406 -12.312 1 94.75 373 PRO A CA 1
ATOM 3007 C C . PRO A 1 373 ? 10.031 31.328 -12.18 1 94.75 373 PRO A C 1
ATOM 3009 O O . PRO A 1 373 ? 9.328 32.281 -12.555 1 94.75 373 PRO A O 1
ATOM 3012 N N . LEU A 1 374 ? 9.586 30.219 -11.703 1 95.12 374 LEU A N 1
ATOM 3013 C CA . LEU A 1 374 ? 8.148 29.969 -11.562 1 95.12 374 LEU A CA 1
ATOM 3014 C C . LEU A 1 374 ? 7.746 29.969 -10.094 1 95.12 374 LEU A C 1
ATOM 3016 O O . LEU A 1 374 ? 8.422 29.359 -9.266 1 95.12 374 LEU A O 1
ATOM 3020 N N . THR A 1 375 ? 6.668 30.625 -9.805 1 95.69 375 THR A N 1
ATOM 3021 C CA . THR A 1 375 ? 6.18 30.734 -8.43 1 95.69 375 THR A CA 1
ATOM 3022 C C . THR A 1 375 ? 5.039 29.75 -8.188 1 95.69 375 THR A C 1
ATOM 3024 O O . THR A 1 375 ? 4.113 29.641 -9 1 95.69 375 THR A O 1
ATOM 3027 N N . LEU A 1 376 ? 5.211 28.969 -7.105 1 95.38 376 LEU A N 1
ATOM 3028 C CA . LEU A 1 376 ? 4.137 28.062 -6.711 1 95.38 376 LEU A CA 1
ATOM 3029 C C . LEU A 1 376 ? 2.916 28.844 -6.242 1 95.38 376 LEU A C 1
ATOM 3031 O O . LEU A 1 376 ? 3.004 29.641 -5.297 1 95.38 376 LEU A O 1
ATOM 3035 N N . VAL A 1 377 ? 1.784 28.609 -6.852 1 93.56 377 VAL A N 1
ATOM 3036 C CA . VAL A 1 377 ? 0.591 29.391 -6.527 1 93.56 377 VAL A CA 1
ATOM 3037 C C . VAL A 1 377 ? -0.618 28.453 -6.43 1 93.56 377 VAL A C 1
ATOM 3039 O O . VAL A 1 377 ? -0.597 27.344 -6.961 1 93.56 377 VAL A O 1
ATOM 3042 N N . GLU A 1 378 ? -1.542 28.969 -5.672 1 90.69 378 GLU A N 1
ATOM 3043 C CA . GLU A 1 378 ? -2.85 28.312 -5.691 1 90.69 378 GLU A CA 1
ATOM 3044 C C . GLU A 1 378 ? -3.666 28.766 -6.902 1 90.69 378 GLU A C 1
ATOM 3046 O O . GLU A 1 378 ? -3.881 29.953 -7.109 1 90.69 378 GLU A O 1
ATOM 3051 N N . ARG A 1 379 ? -4.105 27.844 -7.598 1 87.5 379 ARG A N 1
ATOM 3052 C CA . ARG A 1 379 ? -4.801 28.172 -8.836 1 87.5 379 ARG A CA 1
ATOM 3053 C C . ARG A 1 379 ? -6.137 28.844 -8.555 1 87.5 379 ARG A C 1
ATOM 3055 O O . ARG A 1 379 ? -6.859 28.453 -7.637 1 87.5 379 ARG A O 1
ATOM 3062 N N . THR A 1 380 ? -6.355 29.922 -9.328 1 84.25 380 THR A N 1
ATOM 3063 C CA . THR A 1 380 ? -7.637 30.609 -9.297 1 84.25 380 THR A CA 1
ATOM 3064 C C . THR A 1 380 ? -8.234 30.703 -10.695 1 84.25 380 THR A C 1
ATOM 3066 O O . THR A 1 380 ? -7.602 30.297 -11.672 1 84.25 380 THR A O 1
ATOM 3069 N N . THR A 1 381 ? -9.477 31.141 -10.836 1 82.69 381 THR A N 1
ATOM 3070 C CA . THR A 1 381 ? -10.172 31.25 -12.109 1 82.69 381 THR A CA 1
ATOM 3071 C C . THR A 1 381 ? -9.477 32.281 -13.016 1 82.69 381 THR A C 1
ATOM 3073 O O . THR A 1 381 ? -9.633 32.25 -14.234 1 82.69 381 THR A O 1
ATOM 3076 N N . ASP A 1 382 ? -8.672 33.094 -12.453 1 84.5 382 ASP A N 1
ATOM 3077 C CA . ASP A 1 382 ? -8.039 34.156 -13.211 1 84.5 382 ASP A CA 1
ATOM 3078 C C . ASP A 1 382 ? -6.734 33.688 -13.844 1 84.5 382 ASP A C 1
ATOM 3080 O O . ASP A 1 382 ? -6.188 34.344 -14.727 1 84.5 382 ASP A O 1
ATOM 3084 N N . HIS A 1 383 ? -6.297 32.594 -13.469 1 89.25 383 HIS A N 1
ATOM 3085 C CA . HIS A 1 383 ? -5.031 32.094 -14 1 89.25 383 HIS A CA 1
ATOM 3086 C C . HIS A 1 383 ? -5.227 31.469 -15.367 1 89.25 383 HIS A C 1
ATOM 3088 O O . HIS A 1 383 ? -6.285 30.906 -15.648 1 89.25 383 HIS A O 1
ATOM 3094 N N . PRO A 1 384 ? -4.188 31.672 -16.188 1 90.12 384 PRO A N 1
ATOM 3095 C CA . PRO A 1 384 ? -4.297 31.047 -17.516 1 90.12 384 PRO A CA 1
ATOM 3096 C C . PRO A 1 384 ? -4.25 29.516 -17.453 1 90.12 384 PRO A C 1
ATOM 3098 O O . PRO A 1 384 ? -3.951 28.953 -16.391 1 90.12 384 PRO A O 1
ATOM 3101 N N . LYS A 1 385 ? -4.566 28.922 -18.594 1 89 385 LYS A N 1
ATOM 3102 C CA . LYS A 1 385 ? -4.516 27.469 -18.703 1 89 385 LYS A CA 1
ATOM 3103 C C . LYS A 1 385 ? -3.072 26.969 -18.672 1 89 385 LYS A C 1
ATOM 3105 O O . LYS A 1 385 ? -2.139 27.734 -18.938 1 89 385 LYS A O 1
ATOM 3110 N N . CYS A 1 386 ? -3.006 25.719 -18.219 1 89.69 386 CYS A N 1
ATOM 3111 C CA . CYS A 1 386 ? -1.688 25.094 -18.234 1 89.69 386 CYS A CA 1
ATOM 3112 C C . CYS A 1 386 ? -1.107 25.047 -19.641 1 89.69 386 CYS A C 1
ATOM 3114 O O . CYS A 1 386 ? -1.76 24.578 -20.562 1 89.69 386 CYS A O 1
ATOM 3116 N N . HIS A 1 387 ? 0.052 25.484 -19.781 1 83.88 387 HIS A N 1
ATOM 3117 C CA . HIS A 1 387 ? 0.675 25.594 -21.094 1 83.88 387 HIS A CA 1
ATOM 3118 C C . HIS A 1 387 ? 1.057 24.203 -21.625 1 83.88 387 HIS A C 1
ATOM 3120 O O . HIS A 1 387 ? 1.291 24.047 -22.828 1 83.88 387 HIS A O 1
ATOM 3126 N N . SER A 1 388 ? 1.16 23.281 -20.75 1 79.31 388 SER A N 1
ATOM 3127 C CA . SER A 1 388 ? 1.558 21.938 -21.156 1 79.31 388 SER A CA 1
ATOM 3128 C C . SER A 1 388 ? 0.345 21.094 -21.531 1 79.31 388 SER A C 1
ATOM 3130 O O . SER A 1 388 ? 0.352 20.422 -22.562 1 79.31 388 SER A O 1
ATOM 3132 N N . CYS A 1 389 ? -0.741 21.109 -20.781 1 78.31 389 CYS A N 1
ATOM 3133 C CA . CYS A 1 389 ? -1.873 20.234 -21.062 1 78.31 389 CYS A CA 1
ATOM 3134 C C . CYS A 1 389 ? -3.092 21.047 -21.5 1 78.31 389 CYS A C 1
ATOM 3136 O O . CYS A 1 389 ? -4.113 20.484 -21.891 1 78.31 389 CYS A O 1
ATOM 3138 N N . ASP A 1 390 ? -3.078 22.297 -21.422 1 78.06 390 ASP A N 1
ATOM 3139 C CA . ASP A 1 390 ? -4.117 23.219 -21.875 1 78.06 390 ASP A CA 1
ATOM 3140 C C . ASP A 1 390 ? -5.395 23.047 -21.062 1 78.06 390 ASP A C 1
ATOM 3142 O O . ASP A 1 390 ? -6.5 23.172 -21.594 1 78.06 390 ASP A O 1
ATOM 3146 N N . ASP A 1 391 ? -5.234 22.594 -19.812 1 79.25 391 ASP A N 1
ATOM 3147 C CA . ASP A 1 391 ? -6.363 22.438 -18.906 1 79.25 391 ASP A CA 1
ATOM 3148 C C . ASP A 1 391 ? -6.273 23.406 -17.734 1 79.25 391 ASP A C 1
ATOM 3150 O O . ASP A 1 391 ? -5.184 23.859 -17.375 1 79.25 391 ASP A O 1
ATOM 3154 N N . ASN A 1 392 ? -7.492 23.781 -17.25 1 77.12 392 ASN A N 1
ATOM 3155 C CA . ASN A 1 392 ? -7.523 24.656 -16.078 1 77.12 392 ASN A CA 1
ATOM 3156 C C . ASN A 1 392 ? -7.281 23.875 -14.797 1 77.12 392 ASN A C 1
ATOM 3158 O O . ASN A 1 392 ? -6.695 24.406 -13.852 1 77.12 392 ASN A O 1
ATOM 3162 N N . LYS A 1 393 ? -7.859 22.734 -14.75 1 71.25 393 LYS A N 1
ATOM 3163 C CA . LYS A 1 393 ? -7.738 21.953 -13.516 1 71.25 393 LYS A CA 1
ATOM 3164 C C . LYS A 1 393 ? -6.742 20.812 -13.68 1 71.25 393 LYS A C 1
ATOM 3166 O O . LYS A 1 393 ? -6.668 20.203 -14.742 1 71.25 393 LYS A O 1
ATOM 3171 N N . SER A 1 394 ? -5.789 20.875 -12.695 1 61.28 394 SER A N 1
ATOM 3172 C CA . SER A 1 394 ? -4.895 19.719 -12.703 1 61.28 394 SER A CA 1
ATOM 3173 C C . SER A 1 394 ? -5.668 18.422 -12.516 1 61.28 394 SER A C 1
ATOM 3175 O O . SER A 1 394 ? -6.625 18.359 -11.742 1 61.28 394 SER A O 1
ATOM 3177 N N . LYS A 1 395 ? -5.891 17.594 -13.367 1 50.03 395 LYS A N 1
ATOM 3178 C CA . LYS A 1 395 ? -6.527 16.297 -13.18 1 50.03 395 LYS A CA 1
ATOM 3179 C C . LYS A 1 395 ? -5.871 15.523 -12.047 1 50.03 395 LYS A C 1
ATOM 3181 O O . LYS A 1 395 ? -4.688 15.188 -12.117 1 50.03 395 LYS A O 1
ATOM 3186 N N . SER A 1 396 ? -6.242 15.906 -10.797 1 45.91 396 SER A N 1
ATOM 3187 C CA . SER A 1 396 ? -5.691 15.172 -9.664 1 45.91 396 SER A CA 1
ATOM 3188 C C . SER A 1 396 ? -5.859 13.664 -9.852 1 45.91 396 SER A C 1
ATOM 3190 O O . SER A 1 396 ? -6.836 13.219 -10.453 1 45.91 396 SER A O 1
ATOM 3192 N N . THR A 1 397 ? -4.918 12.906 -9.641 1 43.72 397 THR A N 1
ATOM 3193 C CA . THR A 1 397 ? -4.957 11.445 -9.633 1 43.72 397 THR A CA 1
ATOM 3194 C C . THR A 1 397 ? -6.16 10.945 -8.836 1 43.72 397 THR A C 1
ATOM 3196 O O . THR A 1 397 ? -6.68 9.859 -9.109 1 43.72 397 THR A O 1
ATOM 3199 N N . ASP A 1 398 ? -6.621 11.633 -7.723 1 38.62 398 ASP A N 1
ATOM 3200 C CA . ASP A 1 398 ? -7.605 11.141 -6.766 1 38.62 398 ASP A CA 1
ATOM 3201 C C . ASP A 1 398 ? -9.023 11.344 -7.281 1 38.62 398 ASP A C 1
ATOM 3203 O O . ASP A 1 398 ? -9.992 11.031 -6.59 1 38.62 398 ASP A O 1
ATOM 3207 N N . ASP A 1 399 ? -9.375 12.055 -8.188 1 36.44 399 ASP A N 1
ATOM 3208 C CA . ASP A 1 399 ? -10.758 12.383 -8.523 1 36.44 399 ASP A CA 1
ATOM 3209 C C . ASP A 1 399 ? -11.531 11.141 -8.969 1 36.44 399 ASP A C 1
ATOM 3211 O O . ASP A 1 399 ? -12.695 11.227 -9.344 1 36.44 399 ASP A O 1
ATOM 3215 N N . SER A 1 400 ? -11 10.117 -9.234 1 34.47 400 SER A N 1
ATOM 3216 C CA . SER A 1 400 ? -11.898 9.055 -9.656 1 34.47 400 SER A CA 1
ATOM 3217 C C . SER A 1 400 ? -12.734 8.539 -8.492 1 34.47 400 SER A C 1
ATOM 3219 O O . SER A 1 400 ? -13.586 7.664 -8.664 1 34.47 400 SER A O 1
ATOM 3221 N N . LYS A 1 401 ? -12.547 8.953 -7.168 1 35.78 401 LYS A N 1
ATOM 3222 C CA . LYS A 1 401 ? -13.398 8.367 -6.137 1 35.78 401 LYS A CA 1
ATOM 3223 C C . LYS A 1 401 ? -14.789 8.992 -6.148 1 35.78 401 LYS A C 1
ATOM 3225 O O . LYS A 1 401 ? -15.734 8.43 -5.586 1 35.78 401 LYS A O 1
ATOM 3230 N N . SER A 1 402 ? -14.961 10.258 -6.469 1 32.25 402 SER A N 1
ATOM 3231 C CA . SER A 1 402 ? -16.203 10.859 -6.012 1 32.25 402 SER A CA 1
ATOM 3232 C C . SER A 1 402 ? -17.359 10.547 -6.969 1 32.25 402 SER A C 1
ATOM 3234 O O . SER A 1 402 ? -18.438 11.133 -6.859 1 32.25 402 SER A O 1
ATOM 3236 N N . LYS A 1 403 ? -17.25 9.906 -8.023 1 33.47 403 LYS A N 1
ATOM 3237 C CA . LYS A 1 403 ? -18.516 9.844 -8.734 1 33.47 403 LYS A CA 1
ATOM 3238 C C . LYS A 1 403 ? -19.516 8.961 -7.996 1 33.47 403 LYS A C 1
ATOM 3240 O O . LYS A 1 403 ? -20.562 8.617 -8.539 1 33.47 403 LYS A O 1
ATOM 3245 N N . SER A 1 404 ? -19.219 8.422 -6.848 1 30.8 404 SER A N 1
ATOM 3246 C CA . SER A 1 404 ? -20.328 7.555 -6.449 1 30.8 404 SER A CA 1
ATOM 3247 C C . SER A 1 404 ? -21.578 8.367 -6.141 1 30.8 404 SER A C 1
ATOM 3249 O O . SER A 1 404 ? -22.703 7.93 -6.434 1 30.8 404 SER A O 1
ATOM 3251 N N . THR A 1 405 ? -21.547 9.414 -5.23 1 30.38 405 THR A N 1
ATOM 3252 C CA . THR A 1 405 ? -22.781 9.594 -4.488 1 30.38 405 THR A CA 1
ATOM 3253 C C . THR A 1 405 ? -23.766 10.469 -5.266 1 30.38 405 THR A C 1
ATOM 3255 O O . THR A 1 405 ? -24.953 10.547 -4.926 1 30.38 405 THR A O 1
ATOM 3258 N N . ASP A 1 406 ? -23.344 11.375 -6.059 1 28.2 406 ASP A N 1
ATOM 3259 C CA . ASP A 1 406 ? -24.344 12.414 -6.203 1 28.2 406 ASP A CA 1
ATOM 3260 C C . ASP A 1 406 ? -25.406 12.008 -7.227 1 28.2 406 ASP A C 1
ATOM 3262 O O . ASP A 1 406 ? -26.219 12.836 -7.645 1 28.2 406 ASP A O 1
ATOM 3266 N N . ASP A 1 407 ? -25.312 11.039 -8.008 1 28.56 407 ASP A N 1
ATOM 3267 C CA . ASP A 1 407 ? -26.469 10.961 -8.883 1 28.56 407 ASP A CA 1
ATOM 3268 C C . ASP A 1 407 ? -27.734 10.672 -8.094 1 28.56 407 ASP A C 1
ATOM 3270 O O . ASP A 1 407 ? -28.078 9.508 -7.859 1 28.56 407 ASP A O 1
ATOM 3274 N N . SER A 1 408 ? -28 11.375 -6.988 1 24.88 408 SER A N 1
ATOM 3275 C CA . SER A 1 408 ? -29.375 11.281 -6.531 1 24.88 408 SER A CA 1
ATOM 3276 C C . SER A 1 408 ? -30.359 11.508 -7.676 1 24.88 408 SER A C 1
ATOM 3278 O O . SER A 1 408 ? -30.047 12.227 -8.633 1 24.88 408 SER A O 1
ATOM 3280 N N . LYS A 1 409 ? -31.594 10.828 -7.621 1 26.62 409 LYS A N 1
ATOM 3281 C CA . LYS A 1 409 ? -32.875 10.648 -8.281 1 26.62 409 LYS A CA 1
ATOM 3282 C C . LYS A 1 409 ? -33.594 11.984 -8.5 1 26.62 409 LYS A C 1
ATOM 3284 O O . LYS A 1 409 ? -33.938 12.672 -7.535 1 26.62 409 LYS A O 1
ATOM 3289 N N . LEU A 1 410 ? -33.281 12.82 -9.43 1 24.17 410 LEU A N 1
ATOM 3290 C CA . LEU A 1 410 ? -34.281 13.758 -9.938 1 24.17 410 LEU A CA 1
ATOM 3291 C C . LEU A 1 410 ? -35.656 13.125 -9.938 1 24.17 410 LEU A C 1
ATOM 3293 O O . LEU A 1 410 ? -35.906 12.172 -10.688 1 24.17 410 LEU A O 1
ATOM 3297 N N . ALA A 1 411 ? -36.375 12.992 -8.75 1 22.48 411 ALA A N 1
ATOM 3298 C CA . ALA A 1 411 ? -37.812 12.711 -8.562 1 22.48 411 ALA A CA 1
ATOM 3299 C C . ALA A 1 411 ? -38.656 13.523 -9.539 1 22.48 411 ALA A C 1
ATOM 3301 O O . ALA A 1 411 ? -38.438 14.727 -9.703 1 22.48 411 ALA A O 1
ATOM 3302 N N . SER A 1 412 ? -39.312 12.836 -10.477 1 21.89 412 SER A N 1
ATOM 3303 C CA . SER A 1 412 ? -40.5 13.117 -11.273 1 21.89 412 SER A CA 1
ATOM 3304 C C . SER A 1 412 ? -41.594 13.805 -10.438 1 21.89 412 SER A C 1
ATOM 3306 O O . SER A 1 412 ? -41.938 13.32 -9.359 1 21.89 412 SER A O 1
ATOM 3308 N N . SER A 1 413 ? -41.688 15.078 -10.359 1 21.55 413 SER A N 1
ATOM 3309 C CA . SER A 1 413 ? -42.969 15.719 -10.133 1 21.55 413 SER A CA 1
ATOM 3310 C C . SER A 1 413 ? -44.094 15.023 -10.914 1 21.55 413 SER A C 1
ATOM 3312 O O . SER A 1 413 ? -43.906 14.68 -12.086 1 21.55 413 SER A O 1
ATOM 3314 N N . PRO A 1 414 ? -45.094 14.492 -10.164 1 22.5 414 PRO A N 1
ATOM 3315 C CA . PRO A 1 414 ? -46.406 14.562 -10.828 1 22.5 414 PRO A CA 1
ATOM 3316 C C . PRO A 1 414 ? -46.844 15.992 -11.125 1 22.5 414 PRO A C 1
ATOM 3318 O O . PRO A 1 414 ? -46.438 16.922 -10.414 1 22.5 414 PRO A O 1
ATOM 3321 N N . MET B 1 1 ? -2.842 23.219 -7.594 1 89.31 1 MET B N 1
ATOM 3322 C CA . MET B 1 1 ? -1.646 24.031 -7.469 1 89.31 1 MET B CA 1
ATOM 3323 C C . MET B 1 1 ? -0.87 24.078 -8.781 1 89.31 1 MET B C 1
ATOM 3325 O O . MET B 1 1 ? -0.996 23.172 -9.609 1 89.31 1 MET B O 1
ATOM 3329 N N . SER B 1 2 ? -0.265 25.172 -9 1 92.94 2 SER B N 1
ATOM 3330 C CA . SER B 1 2 ? 0.461 25.391 -10.242 1 92.94 2 SER B CA 1
ATOM 3331 C C . SER B 1 2 ? 1.674 26.297 -10.023 1 92.94 2 SER B C 1
ATOM 3333 O O . SER B 1 2 ? 1.825 26.891 -8.961 1 92.94 2 SER B O 1
ATOM 3335 N N . TYR B 1 3 ? 2.508 26.281 -11.031 1 94.75 3 TYR B N 1
ATOM 3336 C CA . TYR B 1 3 ? 3.619 27.219 -11.094 1 94.75 3 TYR B CA 1
ATOM 3337 C C . TYR B 1 3 ? 3.32 28.359 -12.062 1 94.75 3 TYR B C 1
ATOM 3339 O O . TYR B 1 3 ? 2.824 28.125 -13.164 1 94.75 3 TYR B O 1
ATOM 3347 N N . PHE B 1 4 ? 3.553 29.531 -11.602 1 95.69 4 PHE B N 1
ATOM 3348 C CA . PHE B 1 4 ? 3.182 30.719 -12.352 1 95.69 4 PHE B CA 1
ATOM 3349 C C . PHE B 1 4 ? 4.383 31.641 -12.539 1 95.69 4 PHE B C 1
ATOM 3351 O O . PHE B 1 4 ? 5.148 31.859 -11.594 1 95.69 4 PHE B O 1
ATOM 3358 N N . CYS B 1 5 ? 4.586 32.031 -13.758 1 95.88 5 CYS B N 1
ATOM 3359 C CA . CYS B 1 5 ? 5.613 33.031 -14.039 1 95.88 5 CYS B CA 1
ATOM 3360 C C . CYS B 1 5 ? 5.039 34.438 -13.945 1 95.88 5 CYS B C 1
ATOM 3362 O O . CYS B 1 5 ? 4.199 34.812 -14.758 1 95.88 5 CYS B O 1
ATOM 3364 N N . ILE B 1 6 ? 5.531 35.188 -13.039 1 91.5 6 ILE B N 1
ATOM 3365 C CA . ILE B 1 6 ? 5.031 36.562 -12.805 1 91.5 6 ILE B CA 1
ATOM 3366 C C . ILE B 1 6 ? 5.434 37.469 -13.969 1 91.5 6 ILE B C 1
ATOM 3368 O O . ILE B 1 6 ? 4.715 38.406 -14.305 1 91.5 6 ILE B O 1
ATOM 3372 N N . THR B 1 7 ? 6.508 37.094 -14.703 1 92.75 7 THR B N 1
ATOM 3373 C CA . THR B 1 7 ? 7.066 37.938 -15.766 1 92.75 7 THR B CA 1
ATOM 3374 C C . THR B 1 7 ? 6.246 37.781 -17.047 1 92.75 7 THR B C 1
ATOM 3376 O O . THR B 1 7 ? 5.953 38.781 -17.719 1 92.75 7 THR B O 1
ATOM 3379 N N . CYS B 1 8 ? 5.852 36.594 -17.453 1 93.81 8 CYS B N 1
ATOM 3380 C CA . CYS B 1 8 ? 5.254 36.406 -18.766 1 93.81 8 CYS B CA 1
ATOM 3381 C C . CYS B 1 8 ? 3.893 35.719 -18.656 1 93.81 8 CYS B C 1
ATOM 3383 O O . CYS B 1 8 ? 3.301 35.312 -19.656 1 93.81 8 CYS B O 1
ATOM 3385 N N . SER B 1 9 ? 3.379 35.5 -17.484 1 91.81 9 SER B N 1
ATOM 3386 C CA . SER B 1 9 ? 2.072 34.906 -17.203 1 91.81 9 SER B CA 1
ATOM 3387 C C . SER B 1 9 ? 2.012 33.469 -17.688 1 91.81 9 SER B C 1
ATOM 3389 O O . SER B 1 9 ? 0.958 32.969 -18.109 1 91.81 9 SER B O 1
ATOM 3391 N N . PHE B 1 10 ? 3.188 32.906 -17.766 1 93.19 10 PHE B N 1
ATOM 3392 C CA . PHE B 1 10 ? 3.287 31.484 -18.031 1 93.19 10 PHE B CA 1
ATOM 3393 C C . PHE B 1 10 ? 2.76 30.672 -16.859 1 93.19 10 PHE B C 1
ATOM 3395 O O . PHE B 1 10 ? 3.057 30.969 -15.711 1 93.19 10 PHE B O 1
ATOM 3402 N N . MET B 1 11 ? 1.835 29.688 -17.141 1 94 11 MET B N 1
ATOM 3403 C CA . MET B 1 11 ? 1.258 28.844 -16.094 1 94 11 MET B CA 1
ATOM 3404 C C . MET B 1 11 ? 1.407 27.359 -16.438 1 94 11 MET B C 1
ATOM 3406 O O . MET B 1 11 ? 1.174 26.953 -17.594 1 94 11 MET B O 1
ATOM 3410 N N . ILE B 1 12 ? 1.893 26.609 -15.422 1 91.75 12 ILE B N 1
ATOM 3411 C CA . ILE B 1 12 ? 2.029 25.172 -15.641 1 91.75 12 ILE B CA 1
ATOM 3412 C C . ILE B 1 12 ? 1.632 24.422 -14.367 1 91.75 12 ILE B C 1
ATOM 3414 O O . ILE B 1 12 ? 1.947 24.844 -13.258 1 91.75 12 ILE B O 1
ATOM 3418 N N . HIS B 1 13 ? 0.89 23.328 -14.578 1 90.62 13 HIS B N 1
ATOM 3419 C CA . HIS B 1 13 ? 0.55 22.484 -13.43 1 90.62 13 HIS B CA 1
ATOM 3420 C C . HIS B 1 13 ? 1.804 21.938 -12.758 1 90.62 13 HIS B C 1
ATOM 3422 O O . HIS B 1 13 ? 2.824 21.719 -13.414 1 90.62 13 HIS B O 1
ATOM 3428 N N . THR B 1 14 ? 1.677 21.734 -11.461 1 90.31 14 THR B N 1
ATOM 3429 C CA . THR B 1 14 ? 2.801 21.188 -10.711 1 90.31 14 THR B CA 1
ATOM 3430 C C . THR B 1 14 ? 3.234 19.844 -11.297 1 90.31 14 THR B C 1
ATOM 3432 O O . THR B 1 14 ? 4.426 19.594 -11.469 1 90.31 14 THR B O 1
ATOM 3435 N N . GLN B 1 15 ? 2.289 18.984 -11.656 1 86.12 15 GLN B N 1
ATOM 3436 C CA . GLN B 1 15 ? 2.605 17.656 -12.188 1 86.12 15 GLN B CA 1
ATOM 3437 C C . GLN B 1 15 ? 3.176 17.75 -13.602 1 86.12 15 GLN B C 1
ATOM 3439 O O . GLN B 1 15 ? 4.098 17.016 -13.953 1 86.12 15 GLN B O 1
ATOM 3444 N N . CYS B 1 16 ? 2.648 18.703 -14.375 1 86.5 16 CYS B N 1
ATOM 3445 C CA . CYS B 1 16 ? 3.109 18.891 -15.75 1 86.5 16 CYS B CA 1
ATOM 3446 C C . CYS B 1 16 ? 4.539 19.406 -15.781 1 86.5 16 CYS B C 1
ATOM 3448 O O . CYS B 1 16 ? 5.293 19.125 -16.703 1 86.5 16 CYS B O 1
ATOM 3450 N N . ALA B 1 17 ? 4.859 20.141 -14.766 1 88.19 17 ALA B N 1
ATOM 3451 C CA . ALA B 1 17 ? 6.195 20.734 -14.695 1 88.19 17 ALA B CA 1
ATOM 3452 C C . ALA B 1 17 ? 7.242 19.672 -14.383 1 88.19 17 ALA B C 1
ATOM 3454 O O . ALA B 1 17 ? 8.43 19.875 -14.633 1 88.19 17 ALA B O 1
ATOM 3455 N N . LEU B 1 18 ? 6.828 18.578 -13.844 1 85.94 18 LEU B N 1
ATOM 3456 C CA . LEU B 1 18 ? 7.762 17.562 -13.352 1 85.94 18 LEU B CA 1
ATOM 3457 C C . LEU B 1 18 ? 8.117 16.578 -14.453 1 85.94 18 LEU B C 1
ATOM 3459 O O . LEU B 1 18 ? 9.047 15.781 -14.305 1 85.94 18 LEU B O 1
ATOM 3463 N N . PHE B 1 19 ? 7.418 16.547 -15.57 1 84.94 19 PHE B N 1
ATOM 3464 C CA . PHE B 1 19 ? 7.695 15.609 -16.656 1 84.94 19 PHE B CA 1
ATOM 3465 C C . PHE B 1 19 ? 8.977 15.984 -17.375 1 84.94 19 PHE B C 1
ATOM 3467 O O . PHE B 1 19 ? 9.07 17.062 -17.953 1 84.94 19 PHE B O 1
ATOM 3474 N N . PRO B 1 20 ? 9.906 15.094 -17.266 1 83.19 20 PRO B N 1
ATOM 3475 C CA . PRO B 1 20 ? 11.133 15.383 -18.031 1 83.19 20 PRO B CA 1
ATOM 3476 C C . PRO B 1 20 ? 10.914 15.336 -19.547 1 83.19 20 PRO B C 1
ATOM 3478 O O . PRO B 1 20 ? 10.008 14.648 -20.016 1 83.19 20 PRO B O 1
ATOM 3481 N N . LEU B 1 21 ? 11.719 16.062 -20.188 1 81.5 21 LEU B N 1
ATOM 3482 C CA . LEU B 1 21 ? 11.602 16.094 -21.641 1 81.5 21 LEU B CA 1
ATOM 3483 C C . LEU B 1 21 ? 11.938 14.734 -22.25 1 81.5 21 LEU B C 1
ATOM 3485 O O . LEU B 1 21 ? 11.312 14.312 -23.219 1 81.5 21 LEU B O 1
ATOM 3489 N N . ASN B 1 22 ? 12.93 14.102 -21.641 1 83.81 22 ASN B N 1
ATOM 3490 C CA . ASN B 1 22 ? 13.312 12.758 -22.047 1 83.81 22 ASN B CA 1
ATOM 3491 C C . ASN B 1 22 ? 13.352 11.797 -20.859 1 83.81 22 ASN B C 1
ATOM 3493 O O . ASN B 1 22 ? 13.766 12.18 -19.766 1 83.81 22 ASN B O 1
ATOM 3497 N N . LEU B 1 23 ? 12.781 10.672 -21.062 1 84.62 23 LEU B N 1
ATOM 3498 C CA . LEU B 1 23 ? 12.836 9.703 -19.984 1 84.62 23 LEU B CA 1
ATOM 3499 C C . LEU B 1 23 ? 12.938 8.281 -20.531 1 84.62 23 LEU B C 1
ATOM 3501 O O . LEU B 1 23 ? 12.594 8.031 -21.688 1 84.62 23 LEU B O 1
ATOM 3505 N N . LYS B 1 24 ? 13.578 7.457 -19.719 1 81.69 24 LYS B N 1
ATOM 3506 C CA . LYS B 1 24 ? 13.688 6.039 -20.047 1 81.69 24 LYS B CA 1
ATOM 3507 C C . LYS B 1 24 ? 12.766 5.203 -19.156 1 81.69 24 LYS B C 1
ATOM 3509 O O . LYS B 1 24 ? 12.672 5.438 -17.953 1 81.69 24 LYS B O 1
ATOM 3514 N N . VAL B 1 25 ? 12.016 4.391 -19.812 1 76.5 25 VAL B N 1
ATOM 3515 C CA . VAL B 1 25 ? 11.133 3.51 -19.062 1 76.5 25 VAL B CA 1
ATOM 3516 C C . VAL B 1 25 ? 11.625 2.068 -19.172 1 76.5 25 VAL B C 1
ATOM 3518 O O . VAL B 1 25 ? 12.336 1.717 -20.109 1 76.5 25 VAL B O 1
ATOM 3521 N N . THR B 1 26 ? 11.43 1.261 -18.203 1 67.06 26 THR B N 1
ATOM 3522 C CA . THR B 1 26 ? 11.898 -0.117 -18.125 1 67.06 26 THR B CA 1
ATOM 3523 C C . THR B 1 26 ? 11.305 -0.956 -19.266 1 67.06 26 THR B C 1
ATOM 3525 O O . THR B 1 26 ? 11.938 -1.897 -19.734 1 67.06 26 THR B O 1
ATOM 3528 N N . ARG B 1 27 ? 10.148 -0.586 -19.844 1 69.69 27 ARG B N 1
ATOM 3529 C CA . ARG B 1 27 ? 9.438 -1.428 -20.797 1 69.69 27 ARG B CA 1
ATOM 3530 C C . ARG B 1 27 ? 9.797 -1.062 -22.219 1 69.69 27 ARG B C 1
ATOM 3532 O O . ARG B 1 27 ? 9.188 -1.565 -23.172 1 69.69 27 ARG B O 1
ATOM 3539 N N . HIS B 1 28 ? 10.664 -0.114 -22.297 1 74.62 28 HIS B N 1
ATOM 3540 C CA . HIS B 1 28 ? 11.062 0.339 -23.625 1 74.62 28 HIS B CA 1
ATOM 3541 C C . HIS B 1 28 ? 12.555 0.649 -23.672 1 74.62 28 HIS B C 1
ATOM 3543 O O . HIS B 1 28 ? 13.094 1.275 -22.75 1 74.62 28 HIS B O 1
ATOM 3549 N N . ASN B 1 29 ? 13.203 0.224 -24.641 1 73.44 29 ASN B N 1
ATOM 3550 C CA . ASN B 1 29 ? 14.656 0.299 -24.703 1 73.44 29 ASN B CA 1
ATOM 3551 C C . ASN B 1 29 ? 15.133 1.7 -25.078 1 73.44 29 ASN B C 1
ATOM 3553 O O . ASN B 1 29 ? 16.219 2.123 -24.688 1 73.44 29 ASN B O 1
ATOM 3557 N N . HIS B 1 30 ? 14.352 2.438 -25.875 1 81.31 30 HIS B N 1
ATOM 3558 C CA . HIS B 1 30 ? 14.742 3.771 -26.312 1 81.31 30 HIS B CA 1
ATOM 3559 C C . HIS B 1 30 ? 14.195 4.844 -25.375 1 81.31 30 HIS B C 1
ATOM 3561 O O . HIS B 1 30 ? 13.133 4.66 -24.766 1 81.31 30 HIS B O 1
ATOM 3567 N N . PRO B 1 31 ? 15.008 5.852 -25.219 1 86.62 31 PRO B N 1
ATOM 3568 C CA . PRO B 1 31 ? 14.438 6.969 -24.469 1 86.62 31 PRO B CA 1
ATOM 3569 C C . PRO B 1 31 ? 13.211 7.574 -25.141 1 86.62 31 PRO B C 1
ATOM 3571 O O . PRO B 1 31 ? 13.133 7.613 -26.375 1 86.62 31 PRO B O 1
ATOM 3574 N N . LEU B 1 32 ? 12.328 7.922 -24.312 1 86.56 32 LEU B N 1
ATOM 3575 C CA . LEU B 1 32 ? 11.109 8.555 -24.812 1 86.56 32 LEU B CA 1
ATOM 3576 C C . LEU B 1 32 ? 11.211 10.078 -24.703 1 86.56 32 LEU B C 1
ATOM 3578 O O . LEU B 1 32 ? 11.844 10.602 -23.781 1 86.56 32 LEU B O 1
ATOM 3582 N N . SER B 1 33 ? 10.719 10.742 -25.656 1 87.06 33 SER B N 1
ATOM 3583 C CA . SER B 1 33 ? 10.703 12.203 -25.656 1 87.06 33 SER B CA 1
ATOM 3584 C C . SER B 1 33 ? 9.289 12.742 -25.484 1 87.06 33 SER B C 1
ATOM 3586 O O . SER B 1 33 ? 8.344 12.219 -26.078 1 87.06 33 SER B O 1
ATOM 3588 N N . LEU B 1 34 ? 9.234 13.719 -24.516 1 85.44 34 LEU B N 1
ATOM 3589 C CA . LEU B 1 34 ? 7.945 14.352 -24.281 1 85.44 34 LEU B CA 1
ATOM 3590 C C . LEU B 1 34 ? 7.562 15.258 -25.453 1 85.44 34 LEU B C 1
ATOM 3592 O O . LEU B 1 34 ? 8.297 16.188 -25.797 1 85.44 34 LEU B O 1
ATOM 3596 N N . ASN B 1 35 ? 6.594 14.836 -26.188 1 73.88 35 ASN B N 1
ATOM 3597 C CA . ASN B 1 35 ? 6.238 15.578 -27.391 1 73.88 35 ASN B CA 1
ATOM 3598 C C . ASN B 1 35 ? 4.793 16.062 -27.344 1 73.88 35 ASN B C 1
ATOM 3600 O O . ASN B 1 35 ? 3.939 15.43 -26.719 1 73.88 35 ASN B O 1
ATOM 3604 N N . LEU B 1 36 ? 4.438 17.234 -27.391 1 60.34 36 LEU B N 1
ATOM 3605 C CA . LEU B 1 36 ? 3.074 17.75 -27.484 1 60.34 36 LEU B CA 1
ATOM 3606 C C . LEU B 1 36 ? 2.324 17.094 -28.641 1 60.34 36 LEU B C 1
ATOM 3608 O O . LEU B 1 36 ? 1.152 16.734 -28.5 1 60.34 36 LEU B O 1
ATOM 3612 N N . LYS B 1 37 ? 2.602 17.453 -29.906 1 53.12 37 LYS B N 1
ATOM 3613 C CA . LYS B 1 37 ? 1.8 17.156 -31.094 1 53.12 37 LYS B CA 1
ATOM 3614 C C . LYS B 1 37 ? 2.207 15.812 -31.703 1 53.12 37 LYS B C 1
ATOM 3616 O O . LYS B 1 37 ? 3.34 15.656 -32.156 1 53.12 37 LYS B O 1
ATOM 3621 N N . TYR B 1 38 ? 1.875 14.867 -30.969 1 48.19 38 TYR B N 1
ATOM 3622 C CA . TYR B 1 38 ? 2.096 13.594 -31.641 1 48.19 38 TYR B CA 1
ATOM 3623 C C . TYR B 1 38 ? 1.713 13.672 -33.094 1 48.19 38 TYR B C 1
ATOM 3625 O O . TYR B 1 38 ? 0.546 13.891 -33.438 1 48.19 38 TYR B O 1
ATOM 3633 N N . PHE B 1 39 ? 2.51 14.312 -33.938 1 43.38 39 PHE B N 1
ATOM 3634 C CA . PHE B 1 39 ? 2.191 14.219 -35.375 1 43.38 39 PHE B CA 1
ATOM 3635 C C . PHE B 1 39 ? 2.146 12.766 -35.812 1 43.38 39 PHE B C 1
ATOM 3637 O O . PHE B 1 39 ? 3.146 12.047 -35.719 1 43.38 39 PHE B O 1
ATOM 3644 N N . PRO B 1 40 ? 0.979 12.18 -35.719 1 43.5 40 PRO B N 1
ATOM 3645 C CA . PRO B 1 40 ? 0.935 10.883 -36.406 1 43.5 40 PRO B CA 1
ATOM 3646 C C . PRO B 1 40 ? 1.778 10.852 -37.688 1 43.5 40 PRO B C 1
ATOM 3648 O O . PRO B 1 40 ? 1.898 11.867 -38.375 1 43.5 40 PRO B O 1
ATOM 3651 N N . ARG B 1 41 ? 2.779 10.242 -37.969 1 39.78 41 ARG B N 1
ATOM 3652 C CA . ARG B 1 41 ? 3.121 10.07 -39.375 1 39.78 41 ARG B CA 1
ATOM 3653 C C . ARG B 1 41 ? 1.876 10.133 -40.25 1 39.78 41 ARG B C 1
ATOM 3655 O O . ARG B 1 41 ? 0.788 9.742 -39.844 1 39.78 41 ARG B O 1
ATOM 3662 N N . LEU B 1 42 ? 1.828 10.922 -41.469 1 36.16 42 LEU B N 1
ATOM 3663 C CA . LEU B 1 42 ? 0.891 11.055 -42.562 1 36.16 42 LEU B CA 1
ATOM 3664 C C . LEU B 1 42 ? 0.07 9.781 -42.75 1 36.16 42 LEU B C 1
ATOM 3666 O O . LEU B 1 42 ? -1.128 9.852 -43.031 1 36.16 42 LEU B O 1
ATOM 3670 N N . ASN B 1 43 ? 0.578 8.672 -43.469 1 33.84 43 ASN B N 1
ATOM 3671 C CA . ASN B 1 43 ? -0.15 7.625 -44.188 1 33.84 43 ASN B CA 1
ATOM 3672 C C . ASN B 1 43 ? -0.877 6.695 -43.219 1 33.84 43 ASN B C 1
ATOM 3674 O O . ASN B 1 43 ? -1.525 5.734 -43.625 1 33.84 43 ASN B O 1
ATOM 3678 N N . GLN B 1 44 ? -0.236 6.207 -42.188 1 36.47 44 GLN B N 1
ATOM 3679 C CA . GLN B 1 44 ? -0.935 5.016 -41.719 1 36.47 44 GLN B CA 1
ATOM 3680 C C . GLN B 1 44 ? -2.27 5.383 -41.094 1 36.47 44 GLN B C 1
ATOM 3682 O O . GLN B 1 44 ? -2.422 6.477 -40.531 1 36.47 44 GLN B O 1
ATOM 3687 N N . SER B 1 45 ? -3.307 4.535 -41.188 1 36.28 45 SER B N 1
ATOM 3688 C CA . SER B 1 45 ? -4.73 4.473 -40.906 1 36.28 45 SER B CA 1
ATOM 3689 C C . SER B 1 45 ? -5.035 5.082 -39.531 1 36.28 45 SER B C 1
ATOM 3691 O O . SER B 1 45 ? -4.129 5.262 -38.719 1 36.28 45 SER B O 1
ATOM 3693 N N . GLU B 1 46 ? -6.383 5.383 -39.188 1 40.72 46 GLU B N 1
ATOM 3694 C CA . GLU B 1 46 ? -7.262 5.773 -38.094 1 40.72 46 GLU B CA 1
ATOM 3695 C C . GLU B 1 46 ? -6.734 5.258 -36.75 1 40.72 46 GLU B C 1
ATOM 3697 O O . GLU B 1 46 ? -7.426 5.34 -35.719 1 40.72 46 GLU B O 1
ATOM 3702 N N . ASN B 1 47 ? -5.828 4.363 -36.594 1 44.44 47 ASN B N 1
ATOM 3703 C CA . ASN B 1 47 ? -5.59 3.512 -35.438 1 44.44 47 ASN B CA 1
ATOM 3704 C C . ASN B 1 47 ? -5.047 4.312 -34.25 1 44.44 47 ASN B C 1
ATOM 3706 O O . ASN B 1 47 ? -3.998 4.953 -34.375 1 44.44 47 ASN B O 1
ATOM 3710 N N . ARG B 1 48 ? -5.867 4.871 -33.219 1 53.09 48 ARG B N 1
ATOM 3711 C CA . ARG B 1 48 ? -5.875 5.496 -31.891 1 53.09 48 ARG B CA 1
ATOM 3712 C C . ARG B 1 48 ? -4.664 5.055 -31.062 1 53.09 48 ARG B C 1
ATOM 3714 O O . ARG B 1 48 ? -4.438 3.859 -30.875 1 53.09 48 ARG B O 1
ATOM 3721 N N . GLU B 1 49 ? -3.549 5.812 -30.938 1 67.06 49 GLU B N 1
ATOM 3722 C CA . GLU B 1 49 ? -2.35 5.473 -30.188 1 67.06 49 GLU B CA 1
ATOM 3723 C C . GLU B 1 49 ? -2.689 5.129 -28.734 1 67.06 49 GLU B C 1
ATOM 3725 O O . GLU B 1 49 ? -3.49 5.816 -28.109 1 67.06 49 GLU B O 1
ATOM 3730 N N . ILE B 1 50 ? -2.51 4.031 -28.469 1 74.5 50 ILE B N 1
ATOM 3731 C CA . ILE B 1 50 ? -2.707 3.451 -27.141 1 74.5 50 ILE B CA 1
ATOM 3732 C C . ILE B 1 50 ? -1.416 3.555 -26.328 1 74.5 50 ILE B C 1
ATOM 3734 O O . ILE B 1 50 ? -0.32 3.428 -26.891 1 74.5 50 ILE B O 1
ATOM 3738 N N . CYS B 1 51 ? -1.603 4.133 -25.172 1 80.12 51 CYS B N 1
ATOM 3739 C CA . CYS B 1 51 ? -0.479 4.055 -24.234 1 80.12 51 CYS B CA 1
ATOM 3740 C C . CYS B 1 51 ? -0.027 2.613 -24.047 1 80.12 51 CYS B C 1
ATOM 3742 O O . CYS B 1 51 ? -0.816 1.76 -23.641 1 80.12 51 CYS B O 1
ATOM 3744 N N . GLN B 1 52 ? 1.138 2.426 -24.422 1 74.94 52 GLN B N 1
ATOM 3745 C CA . GLN B 1 52 ? 1.61 1.047 -24.375 1 74.94 52 GLN B CA 1
ATOM 3746 C C . GLN B 1 52 ? 1.928 0.623 -22.938 1 74.94 52 GLN B C 1
ATOM 3748 O O . GLN B 1 52 ? 2.416 -0.486 -22.703 1 74.94 52 GLN B O 1
ATOM 3753 N N . LEU B 1 53 ? 1.639 1.516 -22.078 1 72.88 53 LEU B N 1
ATOM 3754 C CA . LEU B 1 53 ? 1.859 1.195 -20.672 1 72.88 53 LEU B CA 1
ATOM 3755 C C . LEU B 1 53 ? 0.538 0.917 -19.953 1 72.88 53 LEU B C 1
ATOM 3757 O O . LEU B 1 53 ? 0.459 0.024 -19.109 1 72.88 53 LEU B O 1
ATOM 3761 N N . CYS B 1 54 ? -0.483 1.673 -20.312 1 70.12 54 CYS B N 1
ATOM 3762 C CA . CYS B 1 54 ? -1.769 1.448 -19.656 1 70.12 54 CYS B CA 1
ATOM 3763 C C . CYS B 1 54 ? -2.811 0.968 -20.656 1 70.12 54 CYS B C 1
ATOM 3765 O O . CYS B 1 54 ? -3.92 0.59 -20.266 1 70.12 54 CYS B O 1
ATOM 3767 N N . VAL B 1 55 ? -2.518 1.076 -21.906 1 71.81 55 VAL B N 1
ATOM 3768 C CA . VAL B 1 55 ? -3.309 0.558 -23.016 1 71.81 55 VAL B CA 1
ATOM 3769 C C . VAL B 1 55 ? -4.566 1.405 -23.203 1 71.81 55 VAL B C 1
ATOM 3771 O O . VAL B 1 55 ? -5.574 0.928 -23.734 1 71.81 55 VAL B O 1
ATOM 3774 N N . ARG B 1 56 ? -4.562 2.592 -22.656 1 71.44 56 ARG B N 1
ATOM 3775 C CA . ARG B 1 56 ? -5.645 3.541 -22.906 1 71.44 56 ARG B CA 1
ATOM 3776 C C . ARG B 1 56 ? -5.277 4.5 -24.031 1 71.44 56 ARG B C 1
ATOM 3778 O O . ARG B 1 56 ? -4.102 4.664 -24.359 1 71.44 56 ARG B O 1
ATOM 3785 N N . LYS B 1 57 ? -6.328 4.949 -24.578 1 75.06 57 LYS B N 1
ATOM 3786 C CA . LYS B 1 57 ? -6.125 5.863 -25.703 1 75.06 57 LYS B CA 1
ATOM 3787 C C . LYS B 1 57 ? -5.336 7.098 -25.266 1 75.06 57 LYS B C 1
ATOM 3789 O O . LYS B 1 57 ? -5.562 7.637 -24.188 1 75.06 57 LYS B O 1
ATOM 3794 N N . VAL B 1 58 ? -4.297 7.387 -25.969 1 78.56 58 VAL B N 1
ATOM 3795 C CA . VAL B 1 58 ? -3.521 8.602 -25.734 1 78.56 58 VAL B CA 1
ATOM 3796 C C . VAL B 1 58 ? -4.176 9.781 -26.438 1 78.56 58 VAL B C 1
ATOM 3798 O O . VAL B 1 58 ? -4.395 9.742 -27.656 1 78.56 58 VAL B O 1
ATOM 3801 N N . ASP B 1 59 ? -4.668 10.742 -25.625 1 72.25 59 ASP B N 1
ATOM 3802 C CA . ASP B 1 59 ? -5.262 11.953 -26.203 1 72.25 59 ASP B CA 1
ATOM 3803 C C . ASP B 1 59 ? -4.199 12.812 -26.891 1 72.25 59 ASP B C 1
ATOM 3805 O O . ASP B 1 59 ? -3.287 13.32 -26.234 1 72.25 59 ASP B O 1
ATOM 3809 N N . THR B 1 60 ? -4.32 12.922 -28.141 1 67.25 60 THR B N 1
ATOM 3810 C CA . THR B 1 60 ? -3.332 13.625 -28.953 1 67.25 60 THR B CA 1
ATOM 3811 C C . THR B 1 60 ? -3.33 15.117 -28.641 1 67.25 60 THR B C 1
ATOM 3813 O O . THR B 1 60 ? -2.439 15.852 -29.062 1 67.25 60 THR B O 1
ATOM 3816 N N . LYS B 1 61 ? -4.371 15.547 -27.875 1 68.88 61 LYS B N 1
ATOM 3817 C CA . LYS B 1 61 ? -4.426 16.953 -27.5 1 68.88 61 LYS B CA 1
ATOM 3818 C C . LYS B 1 61 ? -3.408 17.266 -26.406 1 68.88 61 LYS B C 1
ATOM 3820 O O . LYS B 1 61 ? -3.008 18.422 -26.234 1 68.88 61 LYS B O 1
ATOM 3825 N N . TYR B 1 62 ? -2.949 16.188 -25.766 1 74.06 62 TYR B N 1
ATOM 3826 C CA . TYR B 1 62 ? -2.033 16.391 -24.641 1 74.06 62 TYR B CA 1
ATOM 3827 C C . TYR B 1 62 ? -0.653 15.82 -24.969 1 74.06 62 TYR B C 1
ATOM 3829 O O . TYR B 1 62 ? -0.499 15.031 -25.906 1 74.06 62 TYR B O 1
ATOM 3837 N N . LYS B 1 63 ? 0.343 16.375 -24.219 1 78.06 63 LYS B N 1
ATOM 3838 C CA . LYS B 1 63 ? 1.695 15.859 -24.406 1 78.06 63 LYS B CA 1
ATOM 3839 C C . LYS B 1 63 ? 1.776 14.391 -23.984 1 78.06 63 LYS B C 1
ATOM 3841 O O . LYS B 1 63 ? 1.103 13.961 -23.047 1 78.06 63 LYS B O 1
ATOM 3846 N N . ALA B 1 64 ? 2.432 13.672 -24.828 1 84.88 64 ALA B N 1
ATOM 3847 C CA . ALA B 1 64 ? 2.699 12.258 -24.547 1 84.88 64 ALA B CA 1
ATOM 3848 C C . ALA B 1 64 ? 4.156 11.914 -24.844 1 84.88 64 ALA B C 1
ATOM 3850 O O . ALA B 1 64 ? 4.836 12.625 -25.578 1 84.88 64 ALA B O 1
ATOM 3851 N N . TYR B 1 65 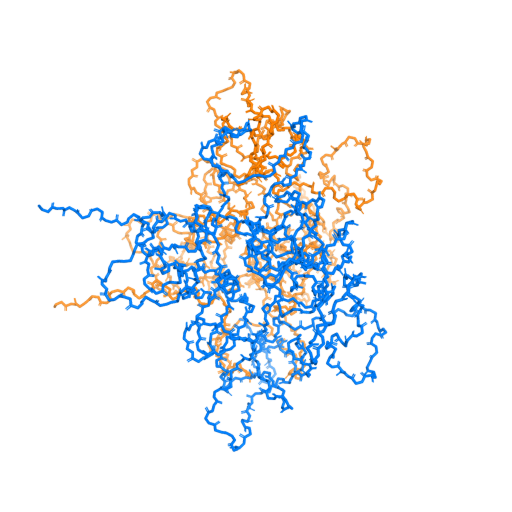? 4.621 10.992 -24.141 1 86.31 65 TYR B N 1
ATOM 3852 C CA . TYR B 1 65 ? 5.949 10.477 -24.438 1 86.31 65 TYR B CA 1
ATOM 3853 C C . TYR B 1 65 ? 5.914 9.57 -25.672 1 86.31 65 TYR B C 1
ATOM 3855 O O . TYR B 1 65 ? 4.98 8.781 -25.844 1 86.31 65 TYR B O 1
ATOM 3863 N N . TYR B 1 66 ? 6.953 9.773 -26.547 1 86.38 66 TYR B N 1
ATOM 3864 C CA . TYR B 1 66 ? 6.902 9.039 -27.797 1 86.38 66 TYR B CA 1
ATOM 3865 C C . TYR B 1 66 ? 8.305 8.672 -28.281 1 86.38 66 TYR B C 1
ATOM 3867 O O . TYR B 1 66 ? 9.234 9.461 -28.141 1 86.38 66 TYR B O 1
ATOM 3875 N N . CYS B 1 67 ? 8.461 7.422 -28.672 1 85.19 67 CYS B N 1
ATOM 3876 C CA . CYS B 1 67 ? 9.641 6.969 -29.391 1 85.19 67 CYS B CA 1
ATOM 3877 C C . CYS B 1 67 ? 9.336 6.797 -30.875 1 85.19 67 CYS B C 1
ATOM 3879 O O . CYS B 1 67 ? 8.602 5.891 -31.266 1 85.19 67 CYS B O 1
ATOM 3881 N N . SER B 1 68 ? 9.922 7.625 -31.672 1 80.06 68 SER B N 1
ATOM 3882 C CA . SER B 1 68 ? 9.625 7.656 -33.094 1 80.06 68 SER B CA 1
ATOM 3883 C C . SER B 1 68 ? 10.141 6.406 -33.812 1 80.06 68 SER B C 1
ATOM 3885 O O . SER B 1 68 ? 9.523 5.93 -34.75 1 80.06 68 SER B O 1
ATOM 3887 N N . SER B 1 69 ? 11.211 5.801 -33.281 1 80.56 69 SER B N 1
ATOM 3888 C CA . SER B 1 69 ? 11.805 4.629 -33.906 1 80.56 69 SER B CA 1
ATOM 3889 C C . SER B 1 69 ? 10.961 3.383 -33.688 1 80.56 69 SER B C 1
ATOM 3891 O O . SER B 1 69 ? 10.906 2.5 -34.562 1 80.56 69 SER B O 1
ATOM 3893 N N . CYS B 1 70 ? 10.281 3.287 -32.625 1 77.75 70 CYS B N 1
ATOM 3894 C CA . CYS B 1 70 ? 9.562 2.072 -32.25 1 77.75 70 CYS B CA 1
ATOM 3895 C C . CYS B 1 70 ? 8.062 2.316 -32.219 1 77.75 70 CYS B C 1
ATOM 3897 O O . CYS B 1 70 ? 7.281 1.385 -32.031 1 77.75 70 CYS B O 1
ATOM 3899 N N . ASP B 1 71 ? 7.676 3.498 -32.5 1 79.12 71 ASP B N 1
ATOM 3900 C CA . ASP B 1 71 ? 6.266 3.873 -32.406 1 79.12 71 ASP B CA 1
ATOM 3901 C C . ASP B 1 71 ? 5.688 3.508 -31.031 1 79.12 71 ASP B C 1
ATOM 3903 O O . ASP B 1 71 ? 4.641 2.861 -30.953 1 79.12 71 ASP B O 1
ATOM 3907 N N . PHE B 1 72 ? 6.363 3.828 -30.078 1 81.25 72 PHE B N 1
ATOM 3908 C CA . PHE B 1 72 ? 5.988 3.584 -28.688 1 81.25 72 PHE B CA 1
ATOM 3909 C C . PHE B 1 72 ? 5.469 4.859 -28.031 1 81.25 72 PHE B C 1
ATOM 3911 O O . PHE B 1 72 ? 6.191 5.852 -27.922 1 81.25 72 PHE B O 1
ATOM 3918 N N . ALA B 1 73 ? 4.195 4.816 -27.719 1 82.88 73 ALA B N 1
ATOM 3919 C CA . ALA B 1 73 ? 3.594 5.977 -27.062 1 82.88 73 ALA B CA 1
ATOM 3920 C C . ALA B 1 73 ? 3.203 5.652 -25.625 1 82.88 73 ALA B C 1
ATOM 3922 O O . ALA B 1 73 ? 2.816 4.523 -25.312 1 82.88 73 ALA B O 1
ATOM 3923 N N . ALA B 1 74 ? 3.367 6.676 -24.734 1 84.5 74 ALA B N 1
ATOM 3924 C CA . ALA B 1 74 ? 2.998 6.488 -23.328 1 84.5 74 ALA B CA 1
ATOM 3925 C C . ALA B 1 74 ? 2.471 7.789 -22.734 1 84.5 74 ALA B C 1
ATOM 3927 O O . ALA B 1 74 ? 2.943 8.875 -23.062 1 84.5 74 ALA B O 1
ATOM 3928 N N . HIS B 1 75 ? 1.448 7.656 -21.906 1 82.06 75 HIS B N 1
ATOM 3929 C CA . HIS B 1 75 ? 1.027 8.797 -21.094 1 82.06 75 HIS B CA 1
ATOM 3930 C C . HIS B 1 75 ? 2.164 9.297 -20.219 1 82.06 75 HIS B C 1
ATOM 3932 O O . HIS B 1 75 ? 3.01 8.516 -19.781 1 82.06 75 HIS B O 1
ATOM 3938 N N . PRO B 1 76 ? 2.166 10.57 -20.016 1 83.31 76 PRO B N 1
ATOM 3939 C CA . PRO B 1 76 ? 3.215 11.109 -19.141 1 83.31 76 PRO B CA 1
ATOM 3940 C C . PRO B 1 76 ? 3.195 10.492 -17.75 1 83.31 76 PRO B C 1
ATOM 3942 O O . PRO B 1 76 ? 4.246 10.125 -17.219 1 83.31 76 PRO B O 1
ATOM 3945 N N . ARG B 1 77 ? 2.066 10.32 -17.234 1 78.69 77 ARG B N 1
ATOM 3946 C CA . ARG B 1 77 ? 1.965 9.758 -15.891 1 78.69 77 ARG B CA 1
ATOM 3947 C C . ARG B 1 77 ? 2.359 8.289 -15.883 1 78.69 77 ARG B C 1
ATOM 3949 O O . ARG B 1 77 ? 3.021 7.82 -14.953 1 78.69 77 ARG B O 1
ATOM 3956 N N . CYS B 1 78 ? 1.932 7.598 -16.891 1 78.69 78 CYS B N 1
ATOM 3957 C CA . CYS B 1 78 ? 2.289 6.188 -17.016 1 78.69 78 CYS B CA 1
ATOM 3958 C C . CYS B 1 78 ? 3.799 6.016 -17.141 1 78.69 78 CYS B C 1
ATOM 3960 O O . CYS B 1 78 ? 4.379 5.129 -16.5 1 78.69 78 CYS B O 1
ATOM 3962 N N . ALA B 1 79 ? 4.379 6.863 -17.906 1 79.62 79 ALA B N 1
ATOM 3963 C CA . ALA B 1 79 ? 5.816 6.773 -18.156 1 79.62 79 ALA B CA 1
ATOM 3964 C C . ALA B 1 79 ? 6.605 7.117 -16.891 1 79.62 79 ALA B C 1
ATOM 3966 O O . ALA B 1 79 ? 7.602 6.457 -16.578 1 79.62 79 ALA B O 1
ATOM 3967 N N . THR B 1 80 ? 6.129 8.062 -16.188 1 79 80 THR B N 1
ATOM 3968 C CA . THR B 1 80 ? 6.863 8.523 -15.008 1 79 80 THR B CA 1
ATOM 3969 C C . THR B 1 80 ? 6.742 7.516 -13.867 1 79 80 THR B C 1
ATOM 3971 O O . THR B 1 80 ? 7.629 7.418 -13.023 1 79 80 THR B O 1
ATOM 3974 N N . LYS B 1 81 ? 5.676 6.863 -13.812 1 71.62 81 LYS B N 1
ATOM 3975 C CA . LYS B 1 81 ? 5.465 5.859 -12.773 1 71.62 81 LYS B CA 1
ATOM 3976 C C . LYS B 1 81 ? 6.484 4.73 -12.883 1 71.62 81 LYS B C 1
ATOM 3978 O O . LYS B 1 81 ? 6.887 4.148 -11.875 1 71.62 81 LYS B O 1
ATOM 3983 N N . ILE B 1 82 ? 6.914 4.438 -14.023 1 67.31 82 ILE B N 1
ATOM 3984 C CA . ILE B 1 82 ? 7.82 3.311 -14.227 1 67.31 82 ILE B CA 1
ATOM 3985 C C . ILE B 1 82 ? 9.164 3.818 -14.742 1 67.31 82 ILE B C 1
ATOM 3987 O O . ILE B 1 82 ? 9.906 3.08 -15.398 1 67.31 82 ILE B O 1
ATOM 3991 N N . MET B 1 83 ? 9.359 5.035 -14.484 1 60.88 83 MET B N 1
ATOM 3992 C CA . MET B 1 83 ? 10.609 5.641 -14.93 1 60.88 83 MET B CA 1
ATOM 3993 C C . MET B 1 83 ? 11.805 4.988 -14.234 1 60.88 83 MET B C 1
ATOM 3995 O O . MET B 1 83 ? 11.719 4.613 -13.062 1 60.88 83 MET B O 1
ATOM 3999 N N . VAL B 1 84 ? 12.719 4.488 -14.961 1 50.56 84 VAL B N 1
ATOM 4000 C CA . VAL B 1 84 ? 13.969 3.973 -14.398 1 50.56 84 VAL B CA 1
ATOM 4001 C C . VAL B 1 84 ? 14.672 5.07 -13.609 1 50.56 84 VAL B C 1
ATOM 4003 O O . VAL B 1 84 ? 14.992 6.129 -14.156 1 50.56 84 VAL B O 1
ATOM 4006 N N . ILE B 1 85 ? 14.375 5.141 -12.266 1 47.69 85 ILE B N 1
ATOM 4007 C CA . ILE B 1 85 ? 15.156 6.074 -11.469 1 47.69 85 ILE B CA 1
ATOM 4008 C C . ILE B 1 85 ? 16.641 5.703 -11.539 1 47.69 85 ILE B C 1
ATOM 4010 O O . ILE B 1 85 ? 17.031 4.621 -11.102 1 47.69 85 ILE B O 1
ATOM 4014 N N . ARG B 1 86 ? 17.453 6.219 -12.375 1 40.31 86 ARG B N 1
ATOM 4015 C CA . ARG B 1 86 ? 18.906 6.094 -12.273 1 40.31 86 ARG B CA 1
ATOM 4016 C C . ARG B 1 86 ? 19.391 6.523 -10.891 1 40.31 86 ARG B C 1
ATOM 4018 O O . ARG B 1 86 ? 19.297 7.699 -10.531 1 40.31 86 ARG B O 1
ATOM 4025 N N . ASN B 1 87 ? 19.109 6.004 -9.836 1 36.69 87 ASN B N 1
ATOM 4026 C CA . ASN B 1 87 ? 20 6.309 -8.719 1 36.69 87 ASN B CA 1
ATOM 4027 C C . ASN B 1 87 ? 21.438 6.508 -9.195 1 36.69 87 ASN B C 1
ATOM 4029 O O . ASN B 1 87 ? 22.031 5.605 -9.781 1 36.69 87 ASN B O 1
ATOM 4033 N N . GLU B 1 88 ? 22.062 7.621 -9.484 1 36.12 88 GLU B N 1
ATOM 4034 C CA . GLU B 1 88 ? 23.484 7.902 -9.438 1 36.12 88 GLU B CA 1
ATOM 4035 C C . GLU B 1 88 ? 24.188 7.031 -8.398 1 36.12 88 GLU B C 1
ATOM 4037 O O . GLU B 1 88 ? 25.406 6.867 -8.43 1 36.12 88 GLU B O 1
ATOM 4042 N N . THR B 1 89 ? 23.734 6.812 -7.273 1 33.66 89 THR B N 1
ATOM 4043 C CA . THR B 1 89 ? 24.609 6.082 -6.363 1 33.66 89 THR B CA 1
ATOM 4044 C C . THR B 1 89 ? 24.812 4.648 -6.84 1 33.66 89 THR B C 1
ATOM 4046 O O . THR B 1 89 ? 25.406 3.83 -6.133 1 33.66 89 THR B O 1
ATOM 4049 N N . PHE B 1 90 ? 24.078 4.078 -7.684 1 29.92 90 PHE B N 1
ATOM 4050 C CA . PHE B 1 90 ? 24.75 2.877 -8.172 1 29.92 90 PHE B CA 1
ATOM 4051 C C . PHE B 1 90 ? 25.953 3.24 -9.031 1 29.92 90 PHE B C 1
ATOM 4053 O O . PHE B 1 90 ? 26.047 4.363 -9.531 1 29.92 90 PHE B O 1
ATOM 4060 N N . ASP B 1 91 ? 26.922 2.283 -9.484 1 28.64 91 ASP B N 1
ATOM 4061 C CA . ASP B 1 91 ? 28.25 2.389 -10.07 1 28.64 91 ASP B CA 1
ATOM 4062 C C . ASP B 1 91 ? 28.234 3.305 -11.297 1 28.64 91 ASP B C 1
ATOM 4064 O O . ASP B 1 91 ? 27.453 3.096 -12.227 1 28.64 91 ASP B O 1
ATOM 4068 N N . PRO B 1 92 ? 28.812 4.543 -11.219 1 31.05 92 PRO B N 1
ATOM 4069 C CA . PRO B 1 92 ? 29.328 5.285 -12.367 1 31.05 92 PRO B CA 1
ATOM 4070 C C . PRO B 1 92 ? 29.703 4.375 -13.539 1 31.05 92 PRO B C 1
ATOM 4072 O O . PRO B 1 92 ? 30.016 4.863 -14.625 1 31.05 92 PRO B O 1
ATOM 4075 N N . GLU B 1 93 ? 30.312 3.203 -13.312 1 28.69 93 GLU B N 1
ATOM 4076 C CA . GLU B 1 93 ? 30.906 2.398 -14.367 1 28.69 93 GLU B CA 1
ATOM 4077 C C . GLU B 1 93 ? 29.875 1.957 -15.391 1 28.69 93 GLU B C 1
ATOM 4079 O O . GLU B 1 93 ? 30.188 1.223 -16.328 1 28.69 93 GLU B O 1
ATOM 4084 N N . LEU B 1 94 ? 28.625 1.997 -15.086 1 31.06 94 LEU B N 1
ATOM 4085 C CA . LEU B 1 94 ? 27.891 1.691 -16.312 1 31.06 94 LEU B CA 1
ATOM 4086 C C . LEU B 1 94 ? 27.828 2.908 -17.219 1 31.06 94 LEU B C 1
ATOM 4088 O O . LEU B 1 94 ? 26.953 3.762 -17.078 1 31.06 94 LEU B O 1
ATOM 4092 N N . LYS B 1 95 ? 29 3.723 -17.562 1 27.03 95 LYS B N 1
ATOM 4093 C CA . LYS B 1 95 ? 29.344 4.676 -18.609 1 27.03 95 LYS B CA 1
ATOM 4094 C C . LYS B 1 95 ? 28.422 4.512 -19.812 1 27.03 95 LYS B C 1
ATOM 4096 O O . LYS B 1 95 ? 27.891 3.426 -20.062 1 27.03 95 LYS B O 1
ATOM 4101 N N . ASP B 1 96 ? 28.094 5.613 -20.734 1 29.61 96 ASP B N 1
ATOM 4102 C CA . ASP B 1 96 ? 27.578 6 -22.047 1 29.61 96 ASP B CA 1
ATOM 4103 C C . ASP B 1 96 ? 27.797 4.902 -23.078 1 29.61 96 ASP B C 1
ATOM 4105 O O . ASP B 1 96 ? 27.141 4.871 -24.109 1 29.61 96 ASP B O 1
ATOM 4109 N N . ASP B 1 97 ? 29.125 4.527 -23.297 1 28.16 97 ASP B N 1
ATOM 4110 C CA . ASP B 1 97 ? 29.578 4.062 -24.609 1 28.16 97 ASP B CA 1
ATOM 4111 C C . ASP B 1 97 ? 28.797 2.824 -25.047 1 28.16 97 ASP B C 1
ATOM 4113 O O . ASP B 1 97 ? 28.953 2.363 -26.188 1 28.16 97 ASP B O 1
ATOM 4117 N N . GLN B 1 98 ? 28.891 1.71 -24.312 1 28.03 98 GLN B N 1
ATOM 4118 C CA . GLN B 1 98 ? 28.469 0.658 -25.234 1 28.03 98 GLN B CA 1
ATOM 4119 C C . GLN B 1 98 ? 26.984 0.761 -25.547 1 28.03 98 GLN B C 1
ATOM 4121 O O . GLN B 1 98 ? 26.188 1.18 -24.703 1 28.03 98 GLN B O 1
ATOM 4126 N N . PRO B 1 99 ? 26.5 0.859 -26.859 1 27.31 99 PRO B N 1
ATOM 4127 C CA . PRO B 1 99 ? 25.156 0.743 -27.438 1 27.31 99 PRO B CA 1
ATOM 4128 C C . PRO B 1 99 ? 24.188 -0.021 -26.531 1 27.31 99 PRO B C 1
ATOM 4130 O O . PRO B 1 99 ? 24.578 -1.012 -25.906 1 27.31 99 PRO B O 1
ATOM 4133 N N . ASN B 1 100 ? 23.375 0.711 -25.859 1 27.02 100 ASN B N 1
ATOM 4134 C CA . ASN B 1 100 ? 22.266 0.259 -25.031 1 27.02 100 ASN B CA 1
ATOM 4135 C C . ASN B 1 100 ? 21.672 -1.054 -25.547 1 27.02 100 ASN B C 1
ATOM 4137 O O . ASN B 1 100 ? 20.812 -1.053 -26.438 1 27.02 100 ASN B O 1
ATOM 4141 N N . GLU B 1 101 ? 22.484 -1.999 -25.938 1 27.55 101 GLU B N 1
ATOM 4142 C CA . GLU B 1 101 ? 21.984 -3.348 -26.172 1 27.55 101 GLU B CA 1
ATOM 4143 C C . GLU B 1 101 ? 20.875 -3.701 -25.188 1 27.55 101 GLU B C 1
ATOM 4145 O O . GLU B 1 101 ? 20.938 -3.352 -24 1 27.55 101 GLU B O 1
ATOM 4150 N N . THR B 1 102 ? 19.562 -3.725 -25.578 1 29.14 102 THR B N 1
ATOM 4151 C CA . THR B 1 102 ? 18.406 -4.492 -25.125 1 29.14 102 THR B CA 1
ATOM 4152 C C . THR B 1 102 ? 18.812 -5.488 -24.047 1 29.14 102 THR B C 1
ATOM 4154 O O . THR B 1 102 ? 19.516 -6.469 -24.328 1 29.14 102 THR B O 1
ATOM 4157 N N . HIS B 1 103 ? 19.438 -5.051 -23.094 1 28.06 103 HIS B N 1
ATOM 4158 C CA . HIS B 1 103 ? 19.859 -6.105 -22.188 1 28.06 103 HIS B CA 1
ATOM 4159 C C . HIS B 1 103 ? 18.766 -7.16 -22.031 1 28.06 103 HIS B C 1
ATOM 4161 O O . HIS B 1 103 ? 17.875 -7.016 -21.188 1 28.06 103 HIS B O 1
ATOM 4167 N N . LEU B 1 104 ? 17.891 -7.477 -22.906 1 30.81 104 LEU B N 1
ATOM 4168 C CA . LEU B 1 104 ? 17.672 -8.906 -23.078 1 30.81 104 LEU B CA 1
ATOM 4169 C C . LEU B 1 104 ? 18.781 -9.711 -22.391 1 30.81 104 LEU B C 1
ATOM 4171 O O . LEU B 1 104 ? 19.969 -9.477 -22.609 1 30.81 104 LEU B O 1
ATOM 4175 N N . LEU B 1 105 ? 18.781 -9.898 -21.016 1 32.28 105 LEU B N 1
ATOM 4176 C CA . LEU B 1 105 ? 19.703 -10.984 -20.703 1 32.28 105 LEU B CA 1
ATOM 4177 C C . LEU B 1 105 ? 20.188 -11.664 -21.984 1 32.28 105 LEU B C 1
ATOM 4179 O O . LEU B 1 105 ? 19.375 -12.133 -22.781 1 32.28 105 LEU B O 1
ATOM 4183 N N . GLY B 1 106 ? 21.047 -11.094 -22.797 1 30.81 106 GLY B N 1
ATOM 4184 C CA . GLY B 1 106 ? 21.688 -12.031 -23.703 1 30.81 106 GLY B CA 1
ATOM 4185 C C . GLY B 1 106 ? 21.609 -13.469 -23.219 1 30.81 106 GLY B C 1
ATOM 4186 O O . GLY B 1 106 ? 21.328 -13.727 -22.047 1 30.81 106 GLY B O 1
ATOM 4187 N N . PRO B 1 107 ? 21.516 -14.406 -24.047 1 33.53 107 PRO B N 1
ATOM 4188 C CA . PRO B 1 107 ? 21.719 -15.812 -23.672 1 33.53 107 PRO B CA 1
ATOM 4189 C C . PRO B 1 107 ? 22.703 -15.977 -22.516 1 33.53 107 PRO B C 1
ATOM 4191 O O . PRO B 1 107 ? 22.781 -17.062 -21.922 1 33.53 107 PRO B O 1
ATOM 4194 N N . ASP B 1 108 ? 23.656 -15 -22.25 1 33.56 108 ASP B N 1
ATOM 4195 C CA . ASP B 1 108 ? 24.828 -15.391 -21.484 1 33.56 108 ASP B CA 1
ATOM 4196 C C . ASP B 1 108 ? 24.609 -15.172 -19.984 1 33.56 108 ASP B C 1
ATOM 4198 O O . ASP B 1 108 ? 25.562 -15.203 -19.203 1 33.56 108 ASP B O 1
ATOM 4202 N N . GLU B 1 109 ? 23.953 -14.078 -19.562 1 41.16 109 GLU B N 1
ATOM 4203 C CA . GLU B 1 109 ? 23.891 -14.1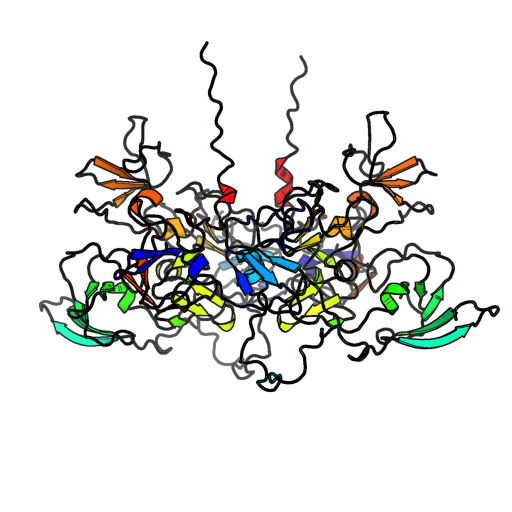17 -18.094 1 41.16 109 GLU B CA 1
ATOM 4204 C C . GLU B 1 109 ? 23.641 -15.531 -17.594 1 41.16 109 GLU B C 1
ATOM 4206 O O . GLU B 1 109 ? 23 -16.328 -18.281 1 41.16 109 GLU B O 1
ATOM 4211 N N . SER B 1 110 ? 24.203 -15.945 -16.406 1 42.12 110 SER B N 1
ATOM 4212 C CA . SER B 1 110 ? 24.531 -17.328 -16.047 1 42.12 110 SER B CA 1
ATOM 4213 C C . SER B 1 110 ? 23.328 -18.25 -16.25 1 42.12 110 SER B C 1
ATOM 4215 O O . SER B 1 110 ? 22.422 -18.297 -15.422 1 42.12 110 SER B O 1
ATOM 4217 N N . THR B 1 111 ? 22.672 -18.156 -17.453 1 54.16 111 THR B N 1
ATOM 4218 C CA . THR B 1 111 ? 21.859 -19.156 -18.141 1 54.16 111 THR B CA 1
ATOM 4219 C C . THR B 1 111 ? 22.281 -20.562 -17.766 1 54.16 111 THR B C 1
ATOM 4221 O O . THR B 1 111 ? 22.078 -21.516 -18.531 1 54.16 111 THR B O 1
ATOM 4224 N N . GLU B 1 112 ? 23.172 -20.516 -16.938 1 64.62 112 GLU B N 1
ATOM 4225 C CA . GLU B 1 112 ? 23.453 -21.906 -16.609 1 64.62 112 GLU B CA 1
ATOM 4226 C C . GLU B 1 112 ? 22.188 -22.641 -16.203 1 64.62 112 GLU B C 1
ATOM 4228 O O . GLU B 1 112 ? 21.391 -22.141 -15.414 1 64.62 112 GLU B O 1
ATOM 4233 N N . PRO B 1 113 ? 21.984 -23.469 -16.953 1 78.88 113 PRO B N 1
ATOM 4234 C CA . PRO B 1 113 ? 20.844 -24.312 -16.578 1 78.88 113 PRO B CA 1
ATOM 4235 C C . PRO B 1 113 ? 20.875 -24.734 -15.117 1 78.88 113 PRO B C 1
ATOM 4237 O O . PRO B 1 113 ? 21.953 -24.844 -14.531 1 78.88 113 PRO B O 1
ATOM 4240 N N . LEU B 1 114 ? 19.828 -24.734 -14.555 1 88.19 114 LEU B N 1
ATOM 4241 C CA . LEU B 1 114 ? 19.688 -25.109 -13.156 1 88.19 114 LEU B CA 1
ATOM 4242 C C . LEU B 1 114 ? 19.797 -26.625 -13 1 88.19 114 LEU B C 1
ATOM 4244 O O . LEU B 1 114 ? 19.562 -27.172 -11.914 1 88.19 114 LEU B O 1
ATOM 4248 N N . PHE B 1 115 ? 20.062 -27.25 -14.148 1 89 115 PHE B N 1
ATOM 4249 C CA . PHE B 1 115 ? 20.188 -28.703 -14.047 1 89 115 PHE B CA 1
ATOM 4250 C C . PHE B 1 115 ? 21.219 -29.219 -15.031 1 89 115 PHE B C 1
ATOM 4252 O O . PHE B 1 115 ? 21.609 -28.516 -15.969 1 89 115 PHE B O 1
ATOM 4259 N N . GLN B 1 116 ? 21.703 -30.422 -14.703 1 88.06 116 GLN B N 1
ATOM 4260 C CA . GLN B 1 116 ? 22.594 -31.172 -15.586 1 88.06 116 GLN B CA 1
ATOM 4261 C C . GLN B 1 116 ? 21.891 -32.406 -16.156 1 88.06 116 GLN B C 1
ATOM 4263 O O . GLN B 1 116 ? 21.125 -33.062 -15.453 1 88.06 116 GLN B O 1
ATOM 4268 N N . ILE B 1 117 ? 22.188 -32.594 -17.422 1 89.44 117 ILE B N 1
ATOM 4269 C CA . ILE B 1 117 ? 21.625 -33.781 -18.062 1 89.44 117 ILE B CA 1
ATOM 4270 C C . ILE B 1 117 ? 22.453 -35 -17.688 1 89.44 117 ILE B C 1
ATOM 4272 O O . ILE B 1 117 ? 23.672 -35 -17.859 1 89.44 117 ILE B O 1
ATOM 4276 N N . VAL B 1 118 ? 21.844 -35.938 -17.141 1 89.75 118 VAL B N 1
ATOM 4277 C CA . VAL B 1 118 ? 22.531 -37.156 -16.719 1 89.75 118 VAL B CA 1
ATOM 4278 C C . VAL B 1 118 ? 22.375 -38.219 -17.797 1 89.75 118 VAL B C 1
ATOM 4280 O O . VAL B 1 118 ? 23.328 -38.938 -18.094 1 89.75 118 VAL B O 1
ATOM 4283 N N . ASP B 1 119 ? 21.156 -38.312 -18.312 1 88.56 119 ASP B N 1
ATOM 4284 C CA . ASP B 1 119 ? 20.891 -39.312 -19.328 1 88.56 119 ASP B CA 1
ATOM 4285 C C . ASP B 1 119 ? 19.922 -38.781 -20.391 1 88.56 119 ASP B C 1
ATOM 4287 O O . ASP B 1 119 ? 19.078 -37.938 -20.094 1 88.56 119 ASP B O 1
ATOM 4291 N N . LYS B 1 120 ? 20.125 -39.219 -21.609 1 88.5 120 LYS B N 1
ATOM 4292 C CA . LYS B 1 120 ? 19.266 -38.812 -22.719 1 88.5 120 LYS B CA 1
ATOM 4293 C C . LYS B 1 120 ? 19.094 -39.969 -23.719 1 88.5 120 LYS B C 1
ATOM 4295 O O . LYS B 1 120 ? 19.938 -40.844 -23.812 1 88.5 120 LYS B O 1
ATOM 4300 N N . ILE B 1 121 ? 17.891 -40.031 -24.219 1 84.88 121 ILE B N 1
ATOM 4301 C CA . ILE B 1 121 ? 17.609 -41.031 -25.234 1 84.88 121 ILE B CA 1
ATOM 4302 C C . ILE B 1 121 ? 17.375 -40.344 -26.578 1 84.88 121 ILE B C 1
ATOM 4304 O O . ILE B 1 121 ? 16.672 -39.312 -26.656 1 84.88 121 ILE B O 1
ATOM 4308 N N . ASN B 1 122 ? 17.984 -40.75 -27.578 1 82.31 122 ASN B N 1
ATOM 4309 C CA . ASN B 1 122 ? 17.75 -40.281 -28.938 1 82.31 122 ASN B CA 1
ATOM 4310 C C . ASN B 1 122 ? 16.844 -41.219 -29.703 1 82.31 122 ASN B C 1
ATOM 4312 O O . ASN B 1 122 ? 17.25 -42.344 -30.078 1 82.31 122 ASN B O 1
ATOM 4316 N N . PRO B 1 123 ? 15.539 -40.906 -29.766 1 77.62 123 PRO B N 1
ATOM 4317 C CA . PRO B 1 123 ? 14.617 -41.844 -30.422 1 77.62 123 PRO B CA 1
ATOM 4318 C C . PRO B 1 123 ? 14.945 -42.062 -31.906 1 77.62 123 PRO B C 1
ATOM 4320 O O . PRO B 1 123 ? 14.422 -42.969 -32.531 1 77.62 123 PRO B O 1
ATOM 4323 N N . GLY B 1 124 ? 15.828 -41.531 -32.469 1 70.31 124 GLY B N 1
ATOM 4324 C CA . GLY B 1 124 ? 16.156 -41.656 -33.875 1 70.31 124 GLY B CA 1
ATOM 4325 C C . GLY B 1 124 ? 15.203 -40.938 -34.781 1 70.31 124 GLY B C 1
ATOM 4326 O O . GLY B 1 124 ? 14.289 -40.25 -34.344 1 70.31 124 GLY B O 1
ATOM 4327 N N . ASN B 1 125 ? 15.391 -40.938 -36.094 1 76.31 125 ASN B N 1
ATOM 4328 C CA . ASN B 1 125 ? 14.57 -40.469 -37.219 1 76.31 125 ASN B CA 1
ATOM 4329 C C . ASN B 1 125 ? 14.32 -38.969 -37.125 1 76.31 125 ASN B C 1
ATOM 4331 O O . ASN B 1 125 ? 13.242 -38.469 -37.469 1 76.31 125 ASN B O 1
ATOM 4335 N N . GLY B 1 126 ? 15.156 -38.219 -36.469 1 74.31 126 GLY B N 1
ATOM 4336 C CA . GLY B 1 126 ? 15.07 -36.781 -36.5 1 74.31 126 GLY B CA 1
ATOM 4337 C C . GLY B 1 126 ? 14.305 -36.188 -35.344 1 74.31 126 GLY B C 1
ATOM 4338 O O . GLY B 1 126 ? 14.016 -35 -35.312 1 74.31 126 GLY B O 1
ATOM 4339 N N . LYS B 1 127 ? 13.898 -37.156 -34.531 1 74.69 127 LYS B N 1
ATOM 4340 C CA . LYS B 1 127 ? 13.156 -36.656 -33.375 1 74.69 127 LYS B CA 1
ATOM 4341 C C . LYS B 1 127 ? 14.094 -36.031 -32.344 1 74.69 127 LYS B C 1
ATOM 4343 O O . LYS B 1 127 ? 15.273 -36.375 -32.281 1 74.69 127 LYS B O 1
ATOM 4348 N N . ALA B 1 128 ? 13.625 -35.031 -31.656 1 76.5 128 ALA B N 1
ATOM 4349 C CA . ALA B 1 128 ? 14.414 -34.312 -30.656 1 76.5 128 ALA B CA 1
ATOM 4350 C C . ALA B 1 128 ? 14.812 -35.25 -29.516 1 76.5 128 ALA B C 1
ATOM 4352 O O . ALA B 1 128 ? 14.078 -36.156 -29.156 1 76.5 128 ALA B O 1
ATOM 4353 N N . GLU B 1 129 ? 16.031 -35.062 -29.031 1 81.62 129 GLU B N 1
ATOM 4354 C CA . GLU B 1 129 ? 16.562 -35.781 -27.891 1 81.62 129 GLU B CA 1
ATOM 4355 C C . GLU B 1 129 ? 15.672 -35.625 -26.672 1 81.62 129 GLU B C 1
ATOM 4357 O O . GLU B 1 129 ? 15.156 -34.531 -26.406 1 81.62 129 GLU B O 1
ATOM 4362 N N . ILE B 1 130 ? 15.328 -36.844 -26.094 1 83.62 130 ILE B N 1
ATOM 4363 C CA . ILE B 1 130 ? 14.523 -36.844 -24.891 1 83.62 130 ILE B CA 1
ATOM 4364 C C . ILE B 1 130 ? 15.43 -36.969 -23.656 1 83.62 130 ILE B C 1
ATOM 4366 O O . ILE B 1 130 ? 16.141 -37.938 -23.516 1 83.62 130 ILE B O 1
ATOM 4370 N N . VAL B 1 131 ? 15.477 -35.938 -22.828 1 87.62 131 VAL B N 1
ATOM 4371 C CA . VAL B 1 131 ? 16.234 -35.969 -21.578 1 87.62 131 VAL B CA 1
ATOM 4372 C C . VAL B 1 131 ? 15.492 -36.812 -20.531 1 87.62 131 VAL B C 1
ATOM 4374 O O . VAL B 1 131 ? 14.461 -36.406 -20.016 1 87.62 131 VAL B O 1
ATOM 4377 N N . THR B 1 132 ? 16.016 -37.938 -20.203 1 89.75 132 THR B N 1
ATOM 4378 C CA . THR B 1 132 ? 15.297 -38.906 -19.375 1 89.75 132 THR B CA 1
ATOM 4379 C C . THR B 1 132 ? 15.672 -38.75 -17.906 1 89.75 132 THR B C 1
ATOM 4381 O O . THR B 1 132 ? 14.938 -39.188 -17.016 1 89.75 132 THR B O 1
ATOM 4384 N N . GLU B 1 133 ? 16.828 -38.188 -17.703 1 93.31 133 GLU B N 1
ATOM 4385 C CA . GLU B 1 133 ? 17.297 -38 -16.328 1 93.31 133 GLU B CA 1
ATOM 4386 C C . GLU B 1 133 ? 18.062 -36.719 -16.188 1 93.31 133 GLU B C 1
ATOM 4388 O O . GLU B 1 133 ? 18.906 -36.375 -17.031 1 93.31 133 GLU B O 1
ATOM 4393 N N . ILE B 1 134 ? 17.734 -36 -15.039 1 94.06 134 ILE B N 1
ATOM 4394 C CA . ILE B 1 134 ? 18.438 -34.75 -14.805 1 94.06 134 ILE B CA 1
ATOM 4395 C C . ILE B 1 134 ? 18.891 -34.688 -13.352 1 94.06 134 ILE B C 1
ATOM 4397 O O . ILE B 1 134 ? 18.359 -35.375 -12.492 1 94.06 134 ILE B O 1
ATOM 4401 N N . LYS B 1 135 ? 19.891 -33.844 -13.094 1 94.62 135 LYS B N 1
ATOM 4402 C CA . LYS B 1 135 ? 20.312 -33.438 -11.758 1 94.62 135 LYS B CA 1
ATOM 4403 C C . LYS B 1 135 ? 20.062 -31.953 -11.547 1 94.62 135 LYS B C 1
ATOM 4405 O O . LYS B 1 135 ? 20.797 -31.109 -12.094 1 94.62 135 LYS B O 1
ATOM 4410 N N . HIS B 1 136 ? 19.094 -31.703 -10.766 1 93.56 136 HIS B N 1
ATOM 4411 C CA . HIS B 1 136 ? 18.734 -30.328 -10.508 1 93.56 136 HIS B CA 1
ATOM 4412 C C . HIS B 1 136 ? 19.5 -29.75 -9.328 1 93.56 136 HIS B C 1
ATOM 4414 O O . HIS B 1 136 ? 19.734 -30.453 -8.336 1 93.56 136 HIS B O 1
ATOM 4420 N N . ILE B 1 137 ? 19.844 -28.531 -9.242 1 91.88 137 ILE B N 1
ATOM 4421 C CA . ILE B 1 137 ? 20.719 -27.906 -8.258 1 91.88 137 ILE B CA 1
ATOM 4422 C C . ILE B 1 137 ? 20.016 -27.859 -6.902 1 91.88 137 ILE B C 1
ATOM 4424 O O . ILE B 1 137 ? 20.672 -27.875 -5.859 1 91.88 137 ILE B O 1
ATOM 4428 N N . TRP B 1 138 ? 18.703 -27.859 -6.867 1 92.5 138 TRP B N 1
ATOM 4429 C CA . TRP B 1 138 ? 17.984 -27.672 -5.609 1 92.5 138 TRP B CA 1
ATOM 4430 C C . TRP B 1 138 ? 17.391 -29 -5.125 1 92.5 138 TRP B C 1
ATOM 4432 O O . TRP B 1 138 ? 16.484 -29 -4.285 1 92.5 138 TRP B O 1
ATOM 4442 N N . HIS B 1 139 ? 17.812 -29.969 -5.676 1 93.25 139 HIS B N 1
ATOM 4443 C CA . HIS B 1 139 ? 17.438 -31.297 -5.203 1 93.25 139 HIS B CA 1
ATOM 4444 C C . HIS B 1 139 ? 18.641 -32.25 -5.227 1 93.25 139 HIS B C 1
ATOM 4446 O O . HIS B 1 139 ? 19.391 -32.281 -6.203 1 93.25 139 HIS B O 1
ATOM 4452 N N . GLU B 1 140 ? 18.828 -33.031 -4.199 1 92.44 140 GLU B N 1
ATOM 4453 C CA . GLU B 1 140 ? 20.016 -33.875 -4 1 92.44 140 GLU B CA 1
ATOM 4454 C C . GLU B 1 140 ? 19.984 -35.094 -4.926 1 92.44 140 GLU B C 1
ATOM 4456 O O . GLU B 1 140 ? 21.031 -35.5 -5.438 1 92.44 140 GLU B O 1
ATOM 4461 N N . HIS B 1 141 ? 18.844 -35.656 -5.234 1 93.56 141 HIS B N 1
ATOM 4462 C CA . HIS B 1 141 ? 18.734 -36.875 -6.012 1 93.56 141 HIS B CA 1
ATOM 4463 C C . HIS B 1 141 ? 18.516 -36.562 -7.492 1 93.56 141 HIS B C 1
ATOM 4465 O O . HIS B 1 141 ? 18.172 -35.438 -7.855 1 93.56 141 HIS B O 1
ATOM 4471 N N . HIS B 1 142 ? 18.734 -37.625 -8.242 1 94.12 142 HIS B N 1
ATOM 4472 C CA . HIS B 1 142 ? 18.422 -37.531 -9.664 1 94.12 142 HIS B CA 1
ATOM 4473 C C . HIS B 1 142 ? 16.922 -37.562 -9.906 1 94.12 142 HIS B C 1
ATOM 4475 O O . HIS B 1 142 ? 16.188 -38.25 -9.195 1 94.12 142 HIS B O 1
ATOM 4481 N N . LEU B 1 143 ? 16.594 -36.812 -10.859 1 94.69 143 LEU B N 1
ATOM 4482 C CA . LEU B 1 143 ? 15.18 -36.781 -11.234 1 94.69 143 LEU B CA 1
ATOM 4483 C C . LEU B 1 143 ? 14.945 -37.5 -12.555 1 94.69 143 LEU B C 1
ATOM 4485 O O . LEU B 1 143 ? 15.672 -37.281 -13.531 1 94.69 143 LEU B O 1
ATOM 4489 N N . GLN B 1 144 ? 13.961 -38.312 -12.578 1 93.94 144 GLN B N 1
ATOM 4490 C CA . GLN B 1 144 ? 13.641 -39.094 -13.766 1 93.94 144 GLN B CA 1
ATOM 4491 C C . GLN B 1 144 ? 12.43 -38.531 -14.5 1 93.94 144 GLN B C 1
ATOM 4493 O O . GLN B 1 144 ? 11.508 -38 -13.867 1 93.94 144 GLN B O 1
ATOM 4498 N N . LEU B 1 145 ? 12.531 -38.656 -15.773 1 92.31 145 LEU B N 1
ATOM 4499 C CA . LEU B 1 145 ? 11.406 -38.188 -16.594 1 92.31 145 LEU B CA 1
ATOM 4500 C C . LEU B 1 145 ? 10.25 -39.188 -16.531 1 92.31 145 LEU B C 1
ATOM 4502 O O . LEU B 1 145 ? 10.445 -40.406 -16.688 1 92.31 145 LEU B O 1
ATOM 4506 N N . ALA B 1 146 ? 9.109 -38.594 -16.094 1 85.06 146 ALA B N 1
ATOM 4507 C CA . ALA B 1 146 ? 7.918 -39.438 -16.031 1 85.06 146 ALA B CA 1
ATOM 4508 C C . ALA B 1 146 ? 7.047 -39.25 -17.281 1 85.06 146 ALA B C 1
ATOM 4510 O O . ALA B 1 146 ? 6.945 -38.156 -17.797 1 85.06 146 ALA B O 1
ATOM 4511 N N . VAL B 1 147 ? 6.562 -40.344 -17.922 1 66.69 147 VAL B N 1
ATOM 4512 C CA . VAL B 1 147 ? 5.66 -40.25 -19.062 1 66.69 147 VAL B CA 1
ATOM 4513 C C . VAL B 1 147 ? 4.211 -40.375 -18.578 1 66.69 147 VAL B C 1
ATOM 4515 O O . VAL B 1 147 ? 3.309 -39.781 -19.203 1 66.69 147 VAL B O 1
ATOM 4518 N N . GLU B 1 148 ? 3.92 -41.062 -17.5 1 66.06 148 GLU B N 1
ATOM 4519 C CA . GLU B 1 148 ? 2.529 -41.219 -17.078 1 66.06 148 GLU B CA 1
ATOM 4520 C C . GLU B 1 148 ? 2.277 -40.531 -15.734 1 66.06 148 GLU B C 1
ATOM 4522 O O . GLU B 1 148 ? 3.182 -40.438 -14.898 1 66.06 148 GLU B O 1
ATOM 4527 N N . LEU B 1 149 ? 1.086 -39.75 -15.719 1 63.06 149 LEU B N 1
ATOM 4528 C CA . LEU B 1 149 ? 0.674 -39 -14.539 1 63.06 149 LEU B CA 1
ATOM 4529 C C . LEU B 1 149 ? -0.028 -39.906 -13.531 1 63.06 149 LEU B C 1
ATOM 4531 O O . LEU B 1 149 ? -1.076 -40.469 -13.836 1 63.06 149 LEU B O 1
ATOM 4535 N N . GLU B 1 150 ? 0.668 -40.531 -12.586 1 58.47 150 GLU B N 1
ATOM 4536 C CA . GLU B 1 150 ? -0.052 -41.438 -11.703 1 58.47 150 GLU B CA 1
ATOM 4537 C C . GLU B 1 150 ? -0.682 -40.719 -10.531 1 58.47 150 GLU B C 1
ATOM 4539 O O . GLU B 1 150 ? -1.684 -41.156 -9.969 1 58.47 150 GLU B O 1
ATOM 4544 N N . ASN B 1 151 ? -0.08 -39.594 -10.023 1 65.44 151 ASN B N 1
ATOM 4545 C CA . ASN B 1 151 ? -0.594 -39.156 -8.734 1 65.44 151 ASN B CA 1
ATOM 4546 C C . ASN B 1 151 ? -0.937 -37.688 -8.734 1 65.44 151 ASN B C 1
ATOM 4548 O O . ASN B 1 151 ? -0.616 -36.969 -9.688 1 65.44 151 ASN B O 1
ATOM 4552 N N . ASN B 1 152 ? -1.929 -37.375 -7.852 1 79.25 152 ASN B N 1
ATOM 4553 C CA . ASN B 1 152 ? -2.406 -36.031 -7.617 1 79.25 152 ASN B CA 1
ATOM 4554 C C . ASN B 1 152 ? -1.394 -35.188 -6.82 1 79.25 152 ASN B C 1
ATOM 4556 O O . ASN B 1 152 ? -1.717 -34.656 -5.758 1 79.25 152 ASN B O 1
ATOM 4560 N N . GLU B 1 153 ? -0.14 -35.25 -7.414 1 87.06 153 GLU B N 1
ATOM 4561 C CA . GLU B 1 153 ? 0.909 -34.5 -6.719 1 87.06 153 GLU B CA 1
ATOM 4562 C C . GLU B 1 153 ? 1.121 -33.125 -7.352 1 87.06 153 GLU B C 1
ATOM 4564 O O . GLU B 1 153 ? 0.78 -32.906 -8.516 1 87.06 153 GLU B O 1
ATOM 4569 N N . LYS B 1 154 ? 1.634 -32.281 -6.559 1 91.25 154 LYS B N 1
ATOM 4570 C CA . LYS B 1 154 ? 1.921 -30.922 -7.027 1 91.25 154 LYS B CA 1
ATOM 4571 C C . LYS B 1 154 ? 3.406 -30.75 -7.336 1 91.25 154 LYS B C 1
ATOM 4573 O O . LYS B 1 154 ? 4.254 -31.406 -6.719 1 91.25 154 LYS B O 1
ATOM 4578 N N . CYS B 1 155 ? 3.629 -29.938 -8.281 1 93.69 155 CYS B N 1
ATOM 4579 C CA . CYS B 1 155 ? 4.988 -29.562 -8.672 1 93.69 155 CYS B CA 1
ATOM 4580 C C . CYS B 1 155 ? 5.656 -28.75 -7.578 1 93.69 155 CYS B C 1
ATOM 4582 O O . CYS B 1 155 ? 5.027 -27.859 -6.984 1 93.69 155 CYS B O 1
ATOM 4584 N N . ASN B 1 156 ? 6.949 -29.016 -7.312 1 95.56 156 ASN B N 1
ATOM 4585 C CA . ASN B 1 156 ? 7.688 -28.25 -6.312 1 95.56 156 ASN B CA 1
ATOM 4586 C C . ASN B 1 156 ? 8.086 -26.875 -6.832 1 95.56 156 ASN B C 1
ATOM 4588 O O . ASN B 1 156 ? 8.469 -26 -6.055 1 95.56 156 ASN B O 1
ATOM 4592 N N . GLY B 1 157 ? 7.992 -26.672 -8.078 1 95.94 157 GLY B N 1
ATOM 4593 C CA . GLY B 1 157 ? 8.328 -25.391 -8.68 1 95.94 157 GLY B CA 1
ATOM 4594 C C . GLY B 1 157 ? 7.16 -24.422 -8.695 1 95.94 157 GLY B C 1
ATOM 4595 O O . GLY B 1 157 ? 7.137 -23.453 -7.938 1 95.94 157 GLY B O 1
ATOM 4596 N N . CYS B 1 158 ? 6.148 -24.734 -9.406 1 94.69 158 CYS B N 1
ATOM 4597 C CA . CYS B 1 158 ? 5.016 -23.828 -9.586 1 94.69 158 CYS B CA 1
ATOM 4598 C C . CYS B 1 158 ? 3.898 -24.156 -8.602 1 94.69 158 CYS B C 1
ATOM 4600 O O . CYS B 1 158 ? 2.926 -23.406 -8.492 1 94.69 158 CYS B O 1
ATOM 4602 N N . ALA B 1 159 ? 3.955 -25.203 -7.91 1 93.12 159 ALA B N 1
ATOM 4603 C CA . ALA B 1 159 ? 3 -25.656 -6.898 1 93.12 159 ALA B CA 1
ATOM 4604 C C . ALA B 1 159 ? 1.648 -25.969 -7.523 1 93.12 159 ALA B C 1
ATOM 4606 O O . ALA B 1 159 ? 0.621 -25.953 -6.844 1 93.12 159 ALA B O 1
ATOM 4607 N N . GLN B 1 160 ? 1.63 -26.203 -8.844 1 89.81 160 GLN B N 1
ATOM 4608 C CA . GLN B 1 160 ? 0.427 -26.672 -9.523 1 89.81 160 GLN B CA 1
ATOM 4609 C C . GLN B 1 160 ? 0.429 -28.203 -9.656 1 89.81 160 GLN B C 1
ATOM 4611 O O . GLN B 1 160 ? 1.473 -28.844 -9.516 1 89.81 160 GLN B O 1
ATOM 4616 N N . TYR B 1 161 ? -0.752 -28.688 -9.898 1 88 161 TYR B N 1
ATOM 4617 C CA . TYR B 1 161 ? -0.831 -30.125 -10.094 1 88 161 TYR B CA 1
ATOM 4618 C C . TYR B 1 161 ? -0.015 -30.547 -11.312 1 88 161 TYR B C 1
ATOM 4620 O O . TYR B 1 161 ? 0.024 -29.844 -12.32 1 88 161 TYR B O 1
ATOM 4628 N N . LEU B 1 162 ? 0.504 -31.719 -11.203 1 88.5 162 LEU B N 1
ATOM 4629 C CA . LEU B 1 162 ? 1.452 -32.188 -12.195 1 88.5 162 LEU B CA 1
ATOM 4630 C C . LEU B 1 162 ? 0.747 -32.5 -13.516 1 88.5 162 LEU B C 1
ATOM 4632 O O . LEU B 1 162 ? -0.38 -33 -13.516 1 88.5 162 LEU B O 1
ATOM 4636 N N . SER B 1 163 ? 1.364 -32.125 -14.555 1 83.75 163 SER B N 1
ATOM 4637 C CA . SER B 1 163 ? 1.027 -32.5 -15.914 1 83.75 163 SER B CA 1
ATOM 4638 C C . SER B 1 163 ? 2.26 -33 -16.672 1 83.75 163 SER B C 1
ATOM 4640 O O . SER B 1 163 ? 3.391 -32.75 -16.25 1 83.75 163 SER B O 1
ATOM 4642 N N . SER B 1 164 ? 2.041 -33.75 -17.688 1 84.69 164 SER B N 1
ATOM 4643 C CA . SER B 1 164 ? 3.152 -34.281 -18.484 1 84.69 164 SER B CA 1
ATOM 4644 C C . SER B 1 164 ? 3.672 -33.219 -19.453 1 84.69 164 SER B C 1
ATOM 4646 O O . SER B 1 164 ? 2.893 -32.438 -20 1 84.69 164 SER B O 1
ATOM 4648 N N . PRO B 1 165 ? 4.977 -33.219 -19.578 1 88.38 165 PRO B N 1
ATOM 4649 C CA . PRO B 1 165 ? 6.051 -34.031 -18.969 1 88.38 165 PRO B CA 1
ATOM 4650 C C . PRO B 1 165 ? 6.516 -33.469 -17.625 1 88.38 165 PRO B C 1
ATOM 4652 O O . PRO B 1 165 ? 6.441 -32.25 -17.406 1 88.38 165 PRO B O 1
ATOM 4655 N N . HIS B 1 166 ? 6.91 -34.312 -16.75 1 92.25 166 HIS B N 1
ATOM 4656 C CA . HIS B 1 166 ? 7.457 -33.906 -15.461 1 92.25 166 HIS B CA 1
ATOM 4657 C C . HIS B 1 166 ? 8.562 -34.844 -14.992 1 92.25 166 HIS B C 1
ATOM 4659 O O . HIS B 1 166 ? 8.68 -35.969 -15.484 1 92.25 166 HIS B O 1
ATOM 4665 N N . TYR B 1 167 ? 9.422 -34.344 -14.195 1 93.88 167 TYR B N 1
ATOM 4666 C CA . TYR B 1 167 ? 10.477 -35.094 -13.539 1 93.88 167 TYR B CA 1
ATOM 4667 C C . TYR B 1 167 ? 10.07 -35.469 -12.117 1 93.88 167 TYR B C 1
ATOM 4669 O O . TYR B 1 167 ? 9.305 -34.75 -11.469 1 93.88 167 TYR B O 1
ATOM 4677 N N . PHE B 1 168 ? 10.461 -36.562 -11.648 1 93.25 168 PHE B N 1
ATOM 4678 C CA . PHE B 1 168 ? 10.164 -37 -10.281 1 93.25 168 PHE B CA 1
ATOM 4679 C C . PHE B 1 168 ? 11.359 -37.688 -9.656 1 93.25 168 PHE B C 1
ATOM 4681 O O . PHE B 1 168 ? 12.195 -38.25 -10.367 1 93.25 168 PHE B O 1
ATOM 4688 N N . CYS B 1 169 ? 11.469 -37.531 -8.383 1 93.62 169 CYS B N 1
ATOM 4689 C CA . CYS B 1 169 ? 12.492 -38.219 -7.621 1 93.62 169 CYS B CA 1
ATOM 4690 C C . CYS B 1 169 ? 12 -39.594 -7.18 1 93.62 169 CYS B C 1
ATOM 4692 O O . CYS B 1 169 ? 10.891 -39.719 -6.652 1 93.62 169 CYS B O 1
ATOM 4694 N N . LEU B 1 170 ? 12.812 -40.594 -7.309 1 89.88 170 LEU B N 1
ATOM 4695 C CA . LEU B 1 170 ? 12.438 -41.938 -6.93 1 89.88 170 LEU B CA 1
ATOM 4696 C C . LEU B 1 170 ? 12.5 -42.125 -5.418 1 89.88 170 LEU B C 1
ATOM 4698 O O . LEU B 1 170 ? 11.812 -43 -4.859 1 89.88 170 LEU B O 1
ATOM 4702 N N . GLN B 1 171 ? 13.242 -41.312 -4.77 1 91.12 171 GLN B N 1
ATOM 4703 C CA . GLN B 1 171 ? 13.531 -41.5 -3.354 1 91.12 171 GLN B CA 1
ATOM 4704 C C . GLN B 1 171 ? 12.641 -40.625 -2.486 1 91.12 171 GLN B C 1
ATOM 4706 O O . GLN B 1 171 ? 12.516 -40.844 -1.281 1 91.12 171 GLN B O 1
ATOM 4711 N N . CYS B 1 172 ? 12.117 -39.562 -3.01 1 89.94 172 CYS B N 1
ATOM 4712 C CA . CYS B 1 172 ? 11.312 -38.656 -2.209 1 89.94 172 CYS B CA 1
ATOM 4713 C C . CYS B 1 172 ? 10.18 -38.062 -3.033 1 89.94 172 CYS B C 1
ATOM 4715 O O . CYS B 1 172 ? 10.062 -38.344 -4.23 1 89.94 172 CYS B O 1
ATOM 4717 N N . LYS B 1 173 ? 9.297 -37.281 -2.354 1 88.5 173 LYS B N 1
ATOM 4718 C CA . LYS B 1 173 ? 8.125 -36.688 -2.998 1 88.5 173 LYS B CA 1
ATOM 4719 C C . LYS B 1 173 ? 8.469 -35.344 -3.604 1 88.5 173 LYS B C 1
ATOM 4721 O O . LYS B 1 173 ? 7.918 -34.312 -3.193 1 88.5 173 LYS B O 1
ATOM 4726 N N . PHE B 1 174 ? 9.453 -35.469 -4.527 1 93.31 174 PHE B N 1
ATOM 4727 C CA . PHE B 1 174 ? 9.844 -34.25 -5.254 1 93.31 174 PHE B CA 1
ATOM 4728 C C . PHE B 1 174 ? 9.492 -34.375 -6.734 1 93.31 174 PHE B C 1
ATOM 4730 O O . PHE B 1 174 ? 9.914 -35.312 -7.398 1 93.31 174 PHE B O 1
ATOM 4737 N N . PHE B 1 175 ? 8.75 -33.438 -7.207 1 93.75 175 PHE B N 1
ATOM 4738 C CA . PHE B 1 175 ? 8.258 -33.406 -8.578 1 93.75 175 PHE B CA 1
ATOM 4739 C C . PHE B 1 175 ? 8.516 -32.062 -9.234 1 93.75 175 PHE B C 1
ATOM 4741 O O . PHE B 1 175 ? 8.375 -31.016 -8.586 1 93.75 175 PHE B O 1
ATOM 4748 N N . LEU B 1 176 ? 8.938 -32.094 -10.492 1 94.31 176 LEU B N 1
ATOM 4749 C CA . LEU B 1 176 ? 9.156 -30.859 -11.227 1 94.31 176 LEU B CA 1
ATOM 4750 C C . LEU B 1 176 ? 8.625 -30.984 -12.648 1 94.31 176 LEU B C 1
ATOM 4752 O O . LEU B 1 176 ? 8.977 -31.922 -13.375 1 94.31 176 LEU B O 1
ATOM 4756 N N . HIS B 1 177 ? 7.742 -30.031 -12.984 1 92.56 177 HIS B N 1
ATOM 4757 C CA . HIS B 1 177 ? 7.445 -29.938 -14.406 1 92.56 177 HIS B CA 1
ATOM 4758 C C . HIS B 1 177 ? 8.719 -29.688 -15.219 1 92.56 177 HIS B C 1
ATOM 4760 O O . HIS B 1 177 ? 9.664 -29.078 -14.719 1 92.56 177 HIS B O 1
ATOM 4766 N N . LYS B 1 178 ? 8.688 -30.172 -16.422 1 92 178 LYS B N 1
ATOM 4767 C CA . LYS B 1 178 ? 9.812 -29.859 -17.297 1 92 178 LYS B CA 1
ATOM 4768 C C . LYS B 1 178 ? 9.984 -28.344 -17.453 1 92 178 LYS B C 1
ATOM 4770 O O . LYS B 1 178 ? 11.109 -27.844 -17.438 1 92 178 LYS B O 1
ATOM 4775 N N . SER B 1 179 ? 8.875 -27.656 -17.609 1 91.94 179 SER B N 1
ATOM 4776 C CA . SER B 1 179 ? 8.906 -26.203 -17.75 1 91.94 179 SER B CA 1
ATOM 4777 C C . SER B 1 179 ? 9.484 -25.531 -16.516 1 91.94 179 SER B C 1
ATOM 4779 O O . SER B 1 179 ? 10.102 -24.469 -16.609 1 91.94 179 SER B O 1
ATOM 4781 N N . CYS B 1 180 ? 9.258 -26.078 -15.328 1 94.31 180 CYS B N 1
ATOM 4782 C CA . CYS B 1 180 ? 9.789 -25.531 -14.086 1 94.31 180 CYS B CA 1
ATOM 4783 C C . CYS B 1 180 ? 11.273 -25.844 -13.938 1 94.31 180 CYS B C 1
ATOM 4785 O O . CYS B 1 180 ? 12.016 -25.062 -13.336 1 94.31 180 CYS B O 1
ATOM 4787 N N . ALA B 1 181 ? 11.664 -26.953 -14.492 1 93.62 181 ALA B N 1
ATOM 4788 C CA . ALA B 1 181 ? 13.078 -27.328 -14.477 1 93.62 181 ALA B CA 1
ATOM 4789 C C . ALA B 1 181 ? 13.891 -26.406 -15.391 1 93.62 181 ALA B C 1
ATOM 4791 O O . ALA B 1 181 ? 15.062 -26.141 -15.117 1 93.62 181 ALA B O 1
ATOM 4792 N N . ASP B 1 182 ? 13.25 -25.922 -16.375 1 92.12 182 ASP B N 1
ATOM 4793 C CA . ASP B 1 182 ? 13.938 -25.156 -17.422 1 92.12 182 ASP B CA 1
ATOM 4794 C C . ASP B 1 182 ? 13.906 -23.656 -17.094 1 92.12 182 ASP B C 1
ATOM 4796 O O . ASP B 1 182 ? 14.273 -22.844 -17.938 1 92.12 182 ASP B O 1
ATOM 4800 N N . LEU B 1 183 ? 13.508 -23.281 -15.938 1 93.88 183 LEU B N 1
ATOM 4801 C CA . LEU B 1 183 ? 13.406 -21.875 -15.586 1 93.88 183 LEU B CA 1
ATOM 4802 C C . LEU B 1 183 ? 14.781 -21.234 -15.5 1 93.88 183 LEU B C 1
ATOM 4804 O O . LEU B 1 183 ? 15.727 -21.844 -14.992 1 93.88 183 LEU B O 1
ATOM 4808 N N . PRO B 1 184 ? 14.891 -19.969 -16.016 1 92.44 184 PRO B N 1
ATOM 4809 C CA . PRO B 1 184 ? 16.172 -19.25 -15.883 1 92.44 184 PRO B CA 1
ATOM 4810 C C . PRO B 1 184 ? 16.422 -18.75 -14.461 1 92.44 184 PRO B C 1
ATOM 4812 O O . PRO B 1 184 ? 15.484 -18.438 -13.734 1 92.44 184 PRO B O 1
ATOM 4815 N N . ARG B 1 185 ? 17.641 -18.672 -14.086 1 91.62 185 ARG B N 1
ATOM 4816 C CA . ARG B 1 185 ? 18.031 -18.234 -12.758 1 91.62 185 ARG B CA 1
ATOM 4817 C C . ARG B 1 185 ? 17.688 -16.766 -12.547 1 91.62 185 ARG B C 1
ATOM 4819 O O . ARG B 1 185 ? 17.312 -16.359 -11.445 1 91.62 185 ARG B O 1
ATOM 4826 N N . LYS B 1 186 ? 17.891 -16.031 -13.523 1 90 186 LYS B N 1
ATOM 4827 C CA . LYS B 1 186 ? 17.594 -14.602 -13.469 1 90 186 LYS B CA 1
ATOM 4828 C C . LYS B 1 186 ? 16.688 -14.188 -14.617 1 90 186 LYS B C 1
ATOM 4830 O O . LYS B 1 186 ? 16.797 -14.719 -15.727 1 90 186 LYS B O 1
ATOM 4835 N N . LYS B 1 187 ? 15.828 -13.297 -14.305 1 87.12 187 LYS B N 1
ATOM 4836 C CA . LYS B 1 187 ? 14.969 -12.805 -15.375 1 87.12 187 LYS B CA 1
ATOM 4837 C C . LYS B 1 187 ? 14.438 -11.406 -15.055 1 87.12 187 LYS B C 1
ATOM 4839 O O . LYS B 1 187 ? 14.383 -11.008 -13.891 1 87.12 187 LYS B O 1
ATOM 4844 N N . LEU B 1 188 ? 14.117 -10.766 -16.125 1 81.69 188 LEU B N 1
ATOM 4845 C CA . LEU B 1 188 ? 13.391 -9.5 -16.016 1 81.69 188 LEU B CA 1
ATOM 4846 C C . LEU B 1 188 ? 11.883 -9.727 -16.141 1 81.69 188 LEU B C 1
ATOM 4848 O O . LEU B 1 188 ? 11.445 -10.656 -16.828 1 81.69 188 LEU B O 1
ATOM 4852 N N . HIS B 1 189 ? 11.219 -8.977 -15.422 1 85.38 189 HIS B N 1
ATOM 4853 C CA . HIS B 1 189 ? 9.766 -9.047 -15.492 1 85.38 189 HIS B CA 1
ATOM 4854 C C . HIS B 1 189 ? 9.148 -7.652 -15.547 1 85.38 189 HIS B C 1
ATOM 4856 O O . HIS B 1 189 ? 9.633 -6.727 -14.898 1 85.38 189 HIS B O 1
ATOM 4862 N N . PRO B 1 190 ? 8.07 -7.496 -16.281 1 77.62 190 PRO B N 1
ATOM 4863 C CA . PRO B 1 190 ? 7.457 -6.18 -16.469 1 77.62 190 PRO B CA 1
ATOM 4864 C C . PRO B 1 190 ? 6.941 -5.574 -15.164 1 77.62 190 PRO B C 1
ATOM 4866 O O . PRO B 1 190 ? 6.789 -4.355 -15.07 1 77.62 190 PRO B O 1
ATOM 4869 N N . LEU B 1 191 ? 6.711 -6.336 -14.18 1 81.88 191 LEU B N 1
ATOM 4870 C CA . LEU B 1 191 ? 6.113 -5.836 -12.945 1 81.88 191 LEU B CA 1
ATOM 4871 C C . LEU B 1 191 ? 7.184 -5.297 -12 1 81.88 191 LEU B C 1
ATOM 4873 O O . LEU B 1 191 ? 6.863 -4.742 -10.945 1 81.88 191 LEU B O 1
ATOM 4877 N N . HIS B 1 192 ? 8.383 -5.504 -12.375 1 82.06 192 HIS B N 1
ATOM 4878 C CA . HIS B 1 192 ? 9.469 -5.082 -11.5 1 82.06 192 HIS B CA 1
ATOM 4879 C C . HIS B 1 192 ? 10.656 -4.566 -12.297 1 82.06 192 HIS B C 1
ATOM 4881 O O . HIS B 1 192 ? 11.031 -5.156 -13.312 1 82.06 192 HIS B O 1
ATOM 4887 N N . ASN B 1 193 ? 11.367 -3.578 -11.789 1 71.5 193 ASN B N 1
ATOM 4888 C CA . ASN B 1 193 ? 12.422 -2.902 -12.539 1 71.5 193 ASN B CA 1
ATOM 4889 C C . ASN B 1 193 ? 13.758 -3.623 -12.398 1 71.5 193 ASN B C 1
ATOM 4891 O O . ASN B 1 193 ? 14.617 -3.518 -13.273 1 71.5 193 ASN B O 1
ATOM 4895 N N . HIS B 1 194 ? 13.969 -4.359 -11.344 1 76.25 194 HIS B N 1
ATOM 4896 C CA . HIS B 1 194 ? 15.219 -5.066 -11.117 1 76.25 194 HIS B CA 1
ATOM 4897 C C . HIS B 1 194 ? 15.125 -6.512 -11.594 1 76.25 194 HIS B C 1
ATOM 4899 O O . HIS B 1 194 ? 14.047 -7.102 -11.594 1 76.25 194 HIS B O 1
ATOM 4905 N N . PRO B 1 195 ? 16.219 -6.953 -11.984 1 83.12 195 PRO B N 1
ATOM 4906 C CA . PRO B 1 195 ? 16.219 -8.383 -12.297 1 83.12 195 PRO B CA 1
ATOM 4907 C C . PRO B 1 195 ? 15.828 -9.25 -11.102 1 83.12 195 PRO B C 1
ATOM 4909 O O . PRO B 1 195 ? 16.234 -8.969 -9.969 1 83.12 195 PRO B O 1
ATOM 4912 N N . LEU B 1 196 ? 15.07 -10.234 -11.406 1 90.94 196 LEU B N 1
ATOM 4913 C CA . LEU B 1 196 ? 14.625 -11.148 -10.359 1 90.94 196 LEU B CA 1
ATOM 4914 C C . LEU B 1 196 ? 15.477 -12.414 -10.352 1 90.94 196 LEU B C 1
ATOM 4916 O O . LEU B 1 196 ? 15.883 -12.906 -11.406 1 90.94 196 LEU B O 1
ATOM 4920 N N . THR B 1 197 ? 15.719 -12.844 -9.156 1 94 197 THR B N 1
ATOM 4921 C CA . THR B 1 197 ? 16.5 -14.062 -8.992 1 94 197 THR B CA 1
ATOM 4922 C C . THR B 1 197 ? 15.609 -15.219 -8.531 1 94 197 THR B C 1
ATOM 4924 O O . THR B 1 197 ? 14.805 -15.055 -7.613 1 94 197 THR B O 1
ATOM 4927 N N . LEU B 1 198 ? 15.812 -16.344 -9.211 1 95.88 198 LEU B N 1
ATOM 4928 C CA . LEU B 1 198 ? 15.039 -17.531 -8.852 1 95.88 198 LEU B CA 1
ATOM 4929 C C . LEU B 1 198 ? 15.602 -18.188 -7.598 1 95.88 198 LEU B C 1
ATOM 4931 O O . LEU B 1 198 ? 16.812 -18.406 -7.5 1 95.88 198 LEU B O 1
ATOM 4935 N N . LEU B 1 199 ? 14.719 -18.469 -6.637 1 96.38 199 LEU B N 1
ATOM 4936 C CA . LEU B 1 199 ? 15.078 -19.141 -5.398 1 96.38 199 LEU B CA 1
ATOM 4937 C C . LEU B 1 199 ? 14.195 -20.375 -5.176 1 96.38 199 LEU B C 1
ATOM 4939 O O . LEU B 1 199 ? 13.062 -20.422 -5.672 1 96.38 199 LEU B O 1
ATOM 4943 N N . PRO B 1 200 ? 14.719 -21.344 -4.562 1 94.88 200 PRO B N 1
ATOM 4944 C CA . PRO B 1 200 ? 13.922 -22.547 -4.305 1 94.88 200 PRO B CA 1
ATOM 4945 C C . PRO B 1 200 ? 12.742 -22.281 -3.373 1 94.88 200 PRO B C 1
ATOM 4947 O O . PRO B 1 200 ? 11.734 -23 -3.426 1 94.88 200 PRO B O 1
ATOM 4950 N N . ASN B 1 201 ? 12.891 -21.453 -2.492 1 91.75 201 ASN B N 1
ATOM 4951 C CA . ASN B 1 201 ? 11.844 -21.047 -1.563 1 91.75 201 ASN B CA 1
ATOM 4952 C C . ASN B 1 201 ? 12.141 -19.688 -0.928 1 91.75 201 ASN B C 1
ATOM 4954 O O . ASN B 1 201 ? 13.219 -19.125 -1.132 1 91.75 201 ASN B O 1
ATOM 4958 N N . LYS B 1 202 ? 11.125 -19.156 -0.387 1 90.5 202 LYS B N 1
ATOM 4959 C CA . LYS B 1 202 ? 11.258 -17.906 0.358 1 90.5 202 LYS B CA 1
ATOM 4960 C C . LYS B 1 202 ? 10.375 -17.922 1.604 1 90.5 202 LYS B C 1
ATOM 4962 O O . LYS B 1 202 ? 9.227 -18.375 1.558 1 90.5 202 LYS B O 1
ATOM 4967 N N . SER B 1 203 ? 11.016 -17.5 2.711 1 90.19 203 SER B N 1
ATOM 4968 C CA . SER B 1 203 ? 10.258 -17.391 3.955 1 90.19 203 SER B CA 1
ATOM 4969 C C . SER B 1 203 ? 9.953 -15.93 4.281 1 90.19 203 SER B C 1
ATOM 4971 O O . SER B 1 203 ? 10.859 -15.086 4.297 1 90.19 203 SER B O 1
ATOM 4973 N N . GLN B 1 204 ? 8.734 -15.68 4.395 1 85.19 204 GLN B N 1
ATOM 4974 C CA . GLN B 1 204 ? 8.312 -14.398 4.949 1 85.19 204 GLN B CA 1
ATOM 4975 C C . GLN B 1 204 ? 7.766 -14.562 6.363 1 85.19 204 GLN B C 1
ATOM 4977 O O . GLN B 1 204 ? 6.855 -15.359 6.594 1 85.19 204 GLN B O 1
ATOM 4982 N N . ASP B 1 205 ? 8.289 -13.844 7.223 1 74.88 205 ASP B N 1
ATOM 4983 C CA . ASP B 1 205 ? 8 -14.008 8.648 1 74.88 205 ASP B CA 1
ATOM 4984 C C . ASP B 1 205 ? 6.504 -13.945 8.922 1 74.88 205 ASP B C 1
ATOM 4986 O O . ASP B 1 205 ? 6.004 -14.602 9.836 1 74.88 205 ASP B O 1
ATOM 4990 N N . GLU B 1 206 ? 5.855 -13.242 8.141 1 77.5 206 GLU B N 1
ATOM 4991 C CA . GLU B 1 206 ? 4.426 -13.016 8.344 1 77.5 206 GLU B CA 1
ATOM 4992 C C . GLU B 1 206 ? 3.621 -14.273 8.016 1 77.5 206 GLU B C 1
ATOM 4994 O O . GLU B 1 206 ? 2.521 -14.461 8.539 1 77.5 206 GLU B O 1
ATOM 4999 N N . TYR B 1 207 ? 4.184 -15.188 7.199 1 87.44 207 TYR B N 1
ATOM 5000 C CA . TYR B 1 207 ? 3.35 -16.266 6.699 1 87.44 207 TYR B CA 1
ATOM 5001 C C . TYR B 1 207 ? 3.906 -17.625 7.125 1 87.44 207 TYR B C 1
ATOM 5003 O O . TYR B 1 207 ? 3.213 -18.641 7.043 1 87.44 207 TYR B O 1
ATOM 5011 N N . GLY B 1 208 ? 5.113 -17.641 7.605 1 86.44 208 GLY B N 1
ATOM 5012 C CA . GLY B 1 208 ? 5.695 -18.906 8.055 1 86.44 208 GLY B CA 1
ATOM 5013 C C . GLY B 1 208 ? 6.855 -19.359 7.191 1 86.44 208 GLY B C 1
ATOM 5014 O O . GLY B 1 208 ? 7.23 -18.688 6.23 1 86.44 208 GLY B O 1
ATOM 5015 N N . PRO B 1 209 ? 7.355 -20.469 7.629 1 90.06 209 PRO B N 1
ATOM 5016 C CA . PRO B 1 209 ? 8.508 -20.984 6.891 1 90.06 209 PRO B CA 1
ATOM 5017 C C . PRO B 1 209 ? 8.164 -21.375 5.457 1 90.06 209 PRO B C 1
ATOM 5019 O O . PRO B 1 209 ? 7.172 -22.078 5.23 1 90.06 209 PRO B O 1
ATOM 5022 N N . GLU B 1 210 ? 8.969 -20.891 4.551 1 93.44 210 GLU B N 1
ATOM 5023 C CA . GLU B 1 210 ? 8.922 -21.25 3.135 1 93.44 210 GLU B CA 1
ATOM 5024 C C . GLU B 1 210 ? 7.621 -20.781 2.49 1 93.44 210 GLU B C 1
ATOM 5026 O O . GLU B 1 210 ? 7.172 -21.359 1.499 1 93.44 210 GLU B O 1
ATOM 5031 N N . ILE B 1 211 ? 6.961 -19.953 3.121 1 95.38 211 ILE B N 1
ATOM 5032 C CA . ILE B 1 211 ? 5.727 -19.406 2.566 1 95.38 211 ILE B CA 1
ATOM 5033 C C . ILE B 1 211 ? 5.902 -17.922 2.266 1 95.38 211 ILE B C 1
ATOM 5035 O O . ILE B 1 211 ? 6.434 -17.172 3.09 1 95.38 211 ILE B O 1
ATOM 5039 N N . PHE B 1 212 ? 5.543 -17.562 1.078 1 95.06 212 PHE B N 1
ATOM 5040 C CA . PHE B 1 212 ? 5.602 -16.156 0.678 1 95.06 212 PHE B CA 1
ATOM 5041 C C . PHE B 1 212 ? 4.32 -15.742 -0.041 1 95.06 212 PHE B C 1
ATOM 5043 O O . PHE B 1 212 ? 3.564 -16.594 -0.51 1 95.06 212 PHE B O 1
ATOM 5050 N N . ARG B 1 213 ? 4.059 -14.516 -0.034 1 94.69 213 ARG B N 1
ATOM 5051 C CA . ARG B 1 213 ? 2.934 -13.961 -0.781 1 94.69 213 ARG B CA 1
ATOM 5052 C C . ARG B 1 213 ? 3.396 -13.375 -2.111 1 94.69 213 ARG B C 1
ATOM 5054 O O . ARG B 1 213 ? 4.301 -12.539 -2.145 1 94.69 213 ARG B O 1
ATOM 5061 N N . CYS B 1 214 ? 2.791 -13.828 -3.17 1 95.25 214 CYS B N 1
ATOM 5062 C CA . CYS B 1 214 ? 3.133 -13.312 -4.492 1 95.25 214 CYS B CA 1
ATOM 5063 C C . CYS B 1 214 ? 2.68 -11.859 -4.645 1 95.25 214 CYS B C 1
ATOM 5065 O O . CYS B 1 214 ? 1.542 -11.523 -4.312 1 95.25 214 CYS B O 1
ATOM 5067 N N . ASN B 1 215 ? 3.529 -11.055 -5.184 1 91.94 215 ASN B N 1
ATOM 5068 C CA . ASN B 1 215 ? 3.219 -9.633 -5.34 1 91.94 215 ASN B CA 1
ATOM 5069 C C . ASN B 1 215 ? 2.299 -9.391 -6.535 1 91.94 215 ASN B C 1
ATOM 5071 O O . ASN B 1 215 ? 1.796 -8.281 -6.719 1 91.94 215 ASN B O 1
ATOM 5075 N N . ALA B 1 216 ? 2.064 -10.391 -7.285 1 91.38 216 ALA B N 1
ATOM 5076 C CA . ALA B 1 216 ? 1.215 -10.234 -8.469 1 91.38 216 ALA B CA 1
ATOM 5077 C C . ALA B 1 216 ? -0.193 -10.758 -8.195 1 91.38 216 ALA B C 1
ATOM 5079 O O . ALA B 1 216 ? -1.149 -9.984 -8.141 1 91.38 216 ALA B O 1
ATOM 5080 N N . CYS B 1 217 ? -0.348 -11.961 -7.906 1 90.88 217 CYS B N 1
ATOM 5081 C CA . CYS B 1 217 ? -1.665 -12.555 -7.691 1 90.88 217 CYS B CA 1
ATOM 5082 C C . CYS B 1 217 ? -2.074 -12.461 -6.227 1 90.88 217 CYS B C 1
ATOM 5084 O O . CYS B 1 217 ? -3.223 -12.742 -5.879 1 90.88 217 CYS B O 1
ATOM 5086 N N . GLU B 1 218 ? -1.132 -12.172 -5.363 1 90.5 218 GLU B N 1
ATOM 5087 C CA . GLU B 1 218 ? -1.353 -11.945 -3.938 1 90.5 218 GLU B CA 1
ATOM 5088 C C . GLU B 1 218 ? -1.702 -13.25 -3.221 1 90.5 218 GLU B C 1
ATOM 5090 O O . GLU B 1 218 ? -2.205 -13.227 -2.096 1 90.5 218 GLU B O 1
ATOM 5095 N N . SER B 1 219 ? -1.417 -14.305 -3.875 1 92.56 219 SER B N 1
ATOM 5096 C CA . SER B 1 219 ? -1.652 -15.602 -3.246 1 92.56 219 SER B CA 1
ATOM 5097 C C . SER B 1 219 ? -0.454 -16.031 -2.408 1 92.56 219 SER B C 1
ATOM 5099 O O . SER B 1 219 ? 0.673 -15.602 -2.656 1 92.56 219 SER B O 1
ATOM 5101 N N . LEU B 1 220 ? -0.779 -16.875 -1.381 1 94.69 220 LEU B N 1
ATOM 5102 C CA . LEU B 1 220 ? 0.298 -17.531 -0.647 1 94.69 220 LEU B CA 1
ATOM 5103 C C . LEU B 1 220 ? 0.872 -18.688 -1.449 1 94.69 220 LEU B C 1
ATOM 5105 O O . LEU B 1 220 ? 0.122 -19.469 -2.039 1 94.69 220 LEU B O 1
ATOM 5109 N N . CYS B 1 221 ? 2.146 -18.656 -1.482 1 96.31 221 CYS B N 1
ATOM 5110 C CA . CYS B 1 221 ? 2.84 -19.641 -2.309 1 96.31 221 CYS B CA 1
ATOM 5111 C C . CYS B 1 221 ? 4.012 -20.266 -1.553 1 96.31 221 CYS B C 1
ATOM 5113 O O . CYS B 1 221 ? 4.523 -19.672 -0.601 1 96.31 221 CYS B O 1
ATOM 5115 N N . ASN B 1 222 ? 4.402 -21.469 -1.947 1 96.31 222 ASN B N 1
ATOM 5116 C CA . ASN B 1 222 ? 5.578 -22.047 -1.31 1 96.31 222 ASN B CA 1
ATOM 5117 C C . ASN B 1 222 ? 6.43 -22.828 -2.307 1 96.31 222 ASN B C 1
ATOM 5119 O O . ASN B 1 222 ? 7.176 -23.734 -1.918 1 96.31 222 ASN B O 1
ATOM 5123 N N . GLY B 1 223 ? 6.281 -22.578 -3.609 1 96.62 223 GLY B N 1
ATOM 5124 C CA . GLY B 1 223 ? 7.172 -23.094 -4.637 1 96.62 223 GLY B CA 1
ATOM 5125 C C . GLY B 1 223 ? 8.367 -22.188 -4.891 1 96.62 223 GLY B C 1
ATOM 5126 O O . GLY B 1 223 ? 8.789 -21.438 -4.008 1 96.62 223 GLY B O 1
ATOM 5127 N N . PHE B 1 224 ? 8.953 -22.453 -6.125 1 97.25 224 PHE B N 1
ATOM 5128 C CA . PHE B 1 224 ? 10.031 -21.562 -6.527 1 97.25 224 PHE B CA 1
ATOM 5129 C C . PHE B 1 224 ? 9.547 -20.109 -6.566 1 97.25 224 PHE B C 1
ATOM 5131 O O . PHE B 1 224 ? 8.359 -19.844 -6.762 1 97.25 224 PHE B O 1
ATOM 5138 N N . VAL B 1 225 ? 10.484 -19.234 -6.309 1 97.81 225 VAL B N 1
ATOM 5139 C CA . VAL B 1 225 ? 10.102 -17.828 -6.227 1 97.81 225 VAL B CA 1
ATOM 5140 C C . VAL B 1 225 ? 11.133 -16.969 -6.961 1 97.81 225 VAL B C 1
ATOM 5142 O O . VAL B 1 225 ? 12.344 -17.188 -6.828 1 97.81 225 VAL B O 1
ATOM 5145 N N . TYR B 1 226 ? 10.688 -16.125 -7.797 1 96.69 226 TYR B N 1
ATOM 5146 C CA . TYR B 1 226 ? 11.523 -15.039 -8.312 1 96.69 226 TYR B CA 1
ATOM 5147 C C . TYR B 1 226 ? 11.508 -13.844 -7.371 1 96.69 226 TYR B C 1
ATOM 5149 O O . TYR B 1 226 ? 10.461 -13.242 -7.133 1 96.69 226 TYR B O 1
ATOM 5157 N N . SER B 1 227 ? 12.719 -13.492 -6.883 1 96.56 227 SER B N 1
ATOM 5158 C CA . SER B 1 227 ? 12.758 -12.547 -5.77 1 96.56 227 SER B CA 1
ATOM 5159 C C . SER B 1 227 ? 13.742 -11.422 -6.039 1 96.56 227 SER B C 1
ATOM 5161 O O . SER B 1 227 ? 14.766 -11.625 -6.695 1 96.56 227 SER B O 1
ATOM 5163 N N . CYS B 1 228 ? 13.352 -10.234 -5.801 1 90.81 228 CYS B N 1
ATOM 5164 C CA . CYS B 1 228 ? 14.242 -9.094 -5.621 1 90.81 228 CYS B CA 1
ATOM 5165 C C . CYS B 1 228 ? 14.328 -8.703 -4.152 1 90.81 228 CYS B C 1
ATOM 5167 O O . CYS B 1 228 ? 13.406 -8.078 -3.617 1 90.81 228 CYS B O 1
ATOM 5169 N N . ASP B 1 229 ? 15.367 -9.031 -3.486 1 82.44 229 ASP B N 1
ATOM 5170 C CA . ASP B 1 229 ? 15.477 -8.891 -2.037 1 82.44 229 ASP B CA 1
ATOM 5171 C C . ASP B 1 229 ? 15.516 -7.422 -1.626 1 82.44 229 ASP B C 1
ATOM 5173 O O . ASP B 1 229 ? 14.906 -7.031 -0.63 1 82.44 229 ASP B O 1
ATOM 5177 N N . GLY B 1 230 ? 16.203 -6.68 -2.424 1 73.44 230 GLY B N 1
ATOM 5178 C CA . GLY B 1 230 ? 16.312 -5.266 -2.1 1 73.44 230 GLY B CA 1
ATOM 5179 C C . GLY B 1 230 ? 14.961 -4.562 -2.066 1 73.44 230 GLY B C 1
ATOM 5180 O O . GLY B 1 230 ? 14.742 -3.666 -1.249 1 73.44 230 GLY B O 1
ATOM 5181 N N . CYS B 1 231 ? 14.023 -5.004 -2.846 1 76.94 231 CYS B N 1
ATOM 5182 C CA . CYS B 1 231 ? 12.719 -4.367 -2.961 1 76.94 231 CYS B CA 1
ATOM 5183 C C . CYS B 1 231 ? 11.641 -5.211 -2.289 1 76.94 231 CYS B C 1
ATOM 5185 O O . CYS B 1 231 ? 10.477 -4.816 -2.246 1 76.94 231 CYS B O 1
ATOM 5187 N N . ARG B 1 232 ? 11.984 -6.285 -1.775 1 82.25 232 ARG B N 1
ATOM 5188 C CA . ARG B 1 232 ? 11.047 -7.23 -1.172 1 82.25 232 ARG B CA 1
ATOM 5189 C C . ARG B 1 232 ? 9.914 -7.562 -2.131 1 82.25 232 ARG B C 1
ATOM 5191 O O . ARG B 1 232 ? 8.742 -7.504 -1.756 1 82.25 232 ARG B O 1
ATOM 5198 N N . PHE B 1 233 ? 10.281 -7.734 -3.309 1 91 233 PHE B N 1
ATOM 5199 C CA . PHE B 1 233 ? 9.367 -8.102 -4.383 1 91 233 PHE B CA 1
ATOM 5200 C C . PHE B 1 233 ? 9.508 -9.578 -4.73 1 91 233 PHE B C 1
ATOM 5202 O O . PHE B 1 233 ? 10.602 -10.039 -5.066 1 91 233 PHE B O 1
ATOM 5209 N N . GLN B 1 234 ? 8.359 -10.406 -4.613 1 95.88 234 GLN B N 1
ATOM 5210 C CA . GLN B 1 234 ? 8.352 -11.844 -4.875 1 95.88 234 GLN B CA 1
ATOM 5211 C C . GLN B 1 234 ? 7.27 -12.211 -5.883 1 95.88 234 GLN B C 1
ATOM 5213 O O . GLN B 1 234 ? 6.137 -11.734 -5.789 1 95.88 234 GLN B O 1
ATOM 5218 N N . LEU B 1 235 ? 7.664 -13.047 -6.828 1 96.44 235 LEU B N 1
ATOM 5219 C CA . LEU B 1 235 ? 6.719 -13.586 -7.801 1 96.44 235 LEU B CA 1
ATOM 5220 C C . LEU B 1 235 ? 6.746 -15.109 -7.805 1 96.44 235 LEU B C 1
ATOM 5222 O O . LEU B 1 235 ? 7.82 -15.711 -7.801 1 96.44 235 LEU B O 1
ATOM 5226 N N . ASP B 1 236 ? 5.535 -15.633 -7.742 1 96.88 236 ASP B N 1
ATOM 5227 C CA . ASP B 1 236 ? 5.492 -17.078 -7.969 1 96.88 236 ASP B CA 1
ATOM 5228 C C . ASP B 1 236 ? 5.766 -17.406 -9.438 1 96.88 236 ASP B C 1
ATOM 5230 O O . ASP B 1 236 ? 5.805 -16.516 -10.281 1 96.88 236 ASP B O 1
ATOM 5234 N N . VAL B 1 237 ? 5.98 -18.656 -9.703 1 96.69 237 VAL B N 1
ATOM 5235 C CA . VAL B 1 237 ? 6.414 -19.094 -11.031 1 96.69 237 VAL B CA 1
ATOM 5236 C C . VAL B 1 237 ? 5.316 -18.797 -12.055 1 96.69 237 VAL B C 1
ATOM 5238 O O . VAL B 1 237 ? 5.57 -18.172 -13.086 1 96.69 237 VAL B O 1
ATOM 5241 N N . PRO B 1 238 ? 4.051 -19.156 -11.773 1 95.94 238 PRO B N 1
ATOM 5242 C CA . PRO B 1 238 ? 3.021 -18.875 -12.781 1 95.94 238 PRO B CA 1
ATOM 5243 C C . PRO B 1 238 ? 2.912 -17.391 -13.133 1 95.94 238 PRO B C 1
ATOM 5245 O O . PRO B 1 238 ? 2.805 -17.047 -14.305 1 95.94 238 PRO B O 1
ATOM 5248 N N . CYS B 1 239 ? 2.963 -16.562 -12.188 1 94.94 239 CYS B N 1
ATOM 5249 C CA . CYS B 1 239 ? 2.865 -15.125 -12.438 1 94.94 239 CYS B CA 1
ATOM 5250 C C . CYS B 1 239 ? 4.109 -14.609 -13.156 1 94.94 239 CYS B C 1
ATOM 5252 O O . CYS B 1 239 ? 4.027 -13.68 -13.961 1 94.94 239 CYS B O 1
ATOM 5254 N N . SER B 1 240 ? 5.207 -15.18 -12.898 1 94.81 240 SER B N 1
ATOM 5255 C CA . SER B 1 240 ? 6.461 -14.75 -13.508 1 94.81 240 SER B CA 1
ATOM 5256 C C . SER B 1 240 ? 6.477 -15.062 -15 1 94.81 240 SER B C 1
ATOM 5258 O O . SER B 1 240 ? 7.293 -14.508 -15.742 1 94.81 240 SER B O 1
ATOM 5260 N N . LEU B 1 241 ? 5.637 -15.867 -15.438 1 93.12 241 LEU B N 1
ATOM 5261 C CA . LEU B 1 241 ? 5.629 -16.297 -16.828 1 93.12 241 LEU B CA 1
ATOM 5262 C C . LEU B 1 241 ? 4.715 -15.406 -17.672 1 93.12 241 LEU B C 1
ATOM 5264 O O . LEU B 1 241 ? 4.672 -15.531 -18.891 1 93.12 241 LEU B O 1
ATOM 5268 N N . ILE B 1 242 ? 3.988 -14.555 -17.016 1 90.75 242 ILE B N 1
ATOM 5269 C CA . ILE B 1 242 ? 3.088 -13.656 -17.734 1 90.75 242 ILE B CA 1
ATOM 5270 C C . ILE B 1 242 ? 3.883 -12.5 -18.328 1 90.75 242 ILE B C 1
ATOM 5272 O O . ILE B 1 242 ? 4.461 -11.695 -17.594 1 90.75 242 ILE B O 1
ATOM 5276 N N . PRO B 1 243 ? 3.873 -12.43 -19.641 1 86.19 243 PRO B N 1
ATOM 5277 C CA . PRO B 1 243 ? 4.574 -11.312 -20.281 1 86.19 243 PRO B CA 1
ATOM 5278 C C . PRO B 1 243 ? 3.715 -10.047 -20.359 1 86.19 243 PRO B C 1
ATOM 5280 O O . PRO B 1 243 ? 2.568 -10.047 -19.906 1 86.19 243 PRO B O 1
ATOM 5283 N N . THR B 1 244 ? 4.309 -9.039 -20.875 1 78.06 244 THR B N 1
ATOM 5284 C CA . THR B 1 244 ? 3.607 -7.766 -21.016 1 78.06 244 THR B CA 1
ATOM 5285 C C . THR B 1 244 ? 2.4 -7.918 -21.938 1 78.06 244 THR B C 1
ATOM 5287 O O . THR B 1 244 ? 1.327 -7.379 -21.656 1 78.06 244 THR B O 1
ATOM 5290 N N . LYS B 1 245 ? 2.639 -8.555 -23.109 1 81.5 245 LYS B N 1
ATOM 5291 C CA . LYS B 1 245 ? 1.598 -8.852 -24.078 1 81.5 245 LYS B CA 1
ATOM 5292 C C . LYS B 1 245 ? 1.491 -10.359 -24.328 1 81.5 245 LYS B C 1
ATOM 5294 O O . LYS B 1 245 ? 2.504 -11.039 -24.5 1 81.5 245 LYS B O 1
ATOM 5299 N N . PHE B 1 246 ? 0.262 -10.875 -24.203 1 86.69 246 PHE B N 1
ATOM 5300 C CA . PHE B 1 246 ? 0.112 -12.305 -24.422 1 86.69 246 PHE B CA 1
ATOM 5301 C C . PHE B 1 246 ? -1.312 -12.641 -24.844 1 86.69 246 PHE B C 1
ATOM 5303 O O . PHE B 1 246 ? -2.176 -11.758 -24.891 1 86.69 246 PHE B O 1
ATOM 5310 N N . THR B 1 247 ? -1.411 -13.844 -25.219 1 91.12 247 THR B N 1
ATOM 5311 C CA . THR B 1 247 ? -2.721 -14.367 -25.594 1 91.12 247 THR B CA 1
ATOM 5312 C C . THR B 1 247 ? -3.219 -15.383 -24.578 1 91.12 247 THR B C 1
ATOM 5314 O O . THR B 1 247 ? -2.418 -16.047 -23.922 1 91.12 247 THR B O 1
ATOM 5317 N N . HIS B 1 248 ? -4.453 -15.398 -24.422 1 91.75 248 HIS B N 1
ATOM 5318 C CA . HIS B 1 248 ? -5.098 -16.359 -23.531 1 91.75 248 HIS B CA 1
ATOM 5319 C C . HIS B 1 248 ? -6.266 -17.047 -24.219 1 91.75 248 HIS B C 1
ATOM 5321 O O . HIS B 1 248 ? -7 -16.422 -24.984 1 91.75 248 HIS B O 1
ATOM 5327 N N . GLU B 1 249 ? -6.406 -18.297 -23.938 1 89.25 249 GLU B N 1
ATOM 5328 C CA . GLU B 1 249 ? -7.453 -19.094 -24.578 1 89.25 249 GLU B CA 1
ATOM 5329 C C . GLU B 1 249 ? -8.844 -18.547 -24.25 1 89.25 249 GLU B C 1
ATOM 5331 O O . GLU B 1 249 ? -9.781 -18.703 -25.031 1 89.25 249 GLU B O 1
ATOM 5336 N N . GLY B 1 250 ? -8.945 -17.891 -23.172 1 90.19 250 GLY B N 1
ATOM 5337 C CA . GLY B 1 250 ? -10.234 -17.391 -22.703 1 90.19 250 GLY B CA 1
ATOM 5338 C C . GLY B 1 250 ? -10.641 -16.078 -23.359 1 90.19 250 GLY B C 1
ATOM 5339 O O . GLY B 1 250 ? -11.727 -15.562 -23.094 1 90.19 250 GLY B O 1
ATOM 5340 N N . HIS B 1 251 ? -9.828 -15.578 -24.188 1 92.06 251 HIS B N 1
ATOM 5341 C CA . HIS B 1 251 ? -10.094 -14.305 -24.844 1 92.06 251 HIS B CA 1
ATOM 5342 C C . HIS B 1 251 ? -9.43 -14.25 -26.219 1 92.06 251 HIS B C 1
ATOM 5344 O O . HIS B 1 251 ? -8.289 -14.703 -26.375 1 92.06 251 HIS B O 1
ATOM 5350 N N . ASP B 1 252 ? -10.039 -13.625 -27.188 1 91.12 252 ASP B N 1
ATOM 5351 C CA . ASP B 1 252 ? -9.602 -13.672 -28.594 1 91.12 252 ASP B CA 1
ATOM 5352 C C . ASP B 1 252 ? -8.523 -12.633 -28.859 1 91.12 252 ASP B C 1
ATOM 5354 O O . ASP B 1 252 ? -7.621 -12.859 -29.672 1 91.12 252 ASP B O 1
ATOM 5358 N N . HIS B 1 253 ? -8.594 -11.562 -28.188 1 90.38 253 HIS B N 1
ATOM 5359 C CA . HIS B 1 253 ? -7.652 -10.484 -28.453 1 90.38 253 HIS B CA 1
ATOM 5360 C C . HIS B 1 253 ? -6.406 -10.609 -27.578 1 90.38 253 HIS B C 1
ATOM 5362 O O . HIS B 1 253 ? -6.445 -11.25 -26.516 1 90.38 253 HIS B O 1
ATOM 5368 N N . PRO B 1 254 ? -5.395 -9.945 -28.062 1 87.31 254 PRO B N 1
ATOM 5369 C CA . PRO B 1 254 ? -4.211 -9.891 -27.203 1 87.31 254 PRO B CA 1
ATOM 5370 C C . PRO B 1 254 ? -4.469 -9.125 -25.906 1 87.31 254 PRO B C 1
ATOM 5372 O O . PRO B 1 254 ? -5.227 -8.156 -25.891 1 87.31 254 PRO B O 1
ATOM 5375 N N . LEU B 1 255 ? -3.869 -9.641 -24.844 1 87.88 255 LEU B N 1
ATOM 5376 C CA . LEU B 1 255 ? -4.035 -9.055 -23.516 1 87.88 255 LEU B CA 1
ATOM 5377 C C . LEU B 1 255 ? -2.756 -8.367 -23.062 1 87.88 255 LEU B C 1
ATOM 5379 O O . LEU B 1 255 ? -1.655 -8.781 -23.438 1 87.88 255 LEU B O 1
ATOM 5383 N N . PHE B 1 256 ? -2.984 -7.32 -22.25 1 83.81 256 PHE B N 1
ATOM 5384 C CA . PHE B 1 256 ? -1.849 -6.523 -21.797 1 83.81 256 PHE B CA 1
ATOM 5385 C C . PHE B 1 256 ? -1.796 -6.477 -20.281 1 83.81 256 PHE B C 1
ATOM 5387 O O . PHE B 1 256 ? -2.805 -6.203 -19.625 1 83.81 256 PHE B O 1
ATOM 5394 N N . LEU B 1 257 ? -0.603 -6.805 -19.75 1 83.69 257 LEU B N 1
ATOM 5395 C CA . LEU B 1 257 ? -0.366 -6.703 -18.312 1 83.69 257 LEU B CA 1
ATOM 5396 C C . LEU B 1 257 ? -0.118 -5.254 -17.906 1 83.69 257 LEU B C 1
ATOM 5398 O O . LEU B 1 257 ? 0.805 -4.613 -18.422 1 83.69 257 LEU B O 1
ATOM 5402 N N . LEU B 1 258 ? -1.015 -4.781 -17.031 1 75.44 258 LEU B N 1
ATOM 5403 C CA . LEU B 1 258 ? -0.893 -3.385 -16.625 1 75.44 258 LEU B CA 1
ATOM 5404 C C . LEU B 1 258 ? -0.49 -3.279 -15.156 1 75.44 258 LEU B C 1
ATOM 5406 O O . LEU B 1 258 ? -0.904 -4.102 -14.336 1 75.44 258 LEU B O 1
ATOM 5410 N N . SER B 1 259 ? 0.503 -2.545 -14.758 1 61.38 259 SER B N 1
ATOM 5411 C CA . SER B 1 259 ? 0.874 -2.289 -13.367 1 61.38 259 SER B CA 1
ATOM 5412 C C . SER B 1 259 ? -0 -1.202 -12.758 1 61.38 259 SER B C 1
ATOM 5414 O O . SER B 1 259 ? -0.214 -0.152 -13.367 1 61.38 259 SER B O 1
ATOM 5416 N N . SER B 1 260 ? -1.324 -1.471 -12.273 1 52.84 260 SER B N 1
ATOM 5417 C CA . SER B 1 260 ? -2.375 -0.558 -11.836 1 52.84 260 SER B CA 1
ATOM 5418 C C . SER B 1 260 ? -1.826 0.494 -10.875 1 52.84 260 SER B C 1
ATOM 5420 O O . SER B 1 260 ? -1.509 0.187 -9.727 1 52.84 260 SER B O 1
ATOM 5422 N N . GLY B 1 261 ? -0.889 1.225 -10.945 1 46.84 261 GLY B N 1
ATOM 5423 C CA . GLY B 1 261 ? -0.962 2.211 -9.883 1 46.84 261 GLY B CA 1
ATOM 5424 C C . GLY B 1 261 ? -2.355 2.781 -9.695 1 46.84 261 GLY B C 1
ATOM 5425 O O . GLY B 1 261 ? -2.59 3.564 -8.773 1 46.84 261 GLY B O 1
ATOM 5426 N N . ASN B 1 262 ? -3.26 2.744 -10.656 1 45.12 262 ASN B N 1
ATOM 5427 C CA . ASN B 1 262 ? -4.484 3.531 -10.555 1 45.12 262 ASN B CA 1
ATOM 5428 C C . ASN B 1 262 ? -5.648 2.693 -10.031 1 45.12 262 ASN B C 1
ATOM 5430 O O . ASN B 1 262 ? -5.738 1.499 -10.32 1 45.12 262 ASN B O 1
ATOM 5434 N N . ALA B 1 263 ? -6.125 2.986 -8.969 1 46.12 263 ALA B N 1
ATOM 5435 C CA . ALA B 1 263 ? -7.301 2.564 -8.211 1 46.12 263 ALA B CA 1
ATOM 5436 C C . ALA B 1 263 ? -8.406 2.078 -9.141 1 46.12 263 ALA B C 1
ATOM 5438 O O . ALA B 1 263 ? -9.398 1.5 -8.688 1 46.12 263 ALA B O 1
ATOM 5439 N N . ASP B 1 264 ? -8.5 2.43 -10.336 1 50.56 264 ASP B N 1
ATOM 5440 C CA . ASP B 1 264 ? -9.727 2.037 -11.023 1 50.56 264 ASP B CA 1
ATOM 5441 C C . ASP B 1 264 ? -9.688 0.563 -11.414 1 50.56 264 ASP B C 1
ATOM 5443 O O . ASP B 1 264 ? -9.578 0.235 -12.602 1 50.56 264 ASP B O 1
ATOM 5447 N N . SER B 1 265 ? -9.258 -0.164 -10.578 1 57.03 265 SER B N 1
ATOM 5448 C CA . SER B 1 265 ? -9.156 -1.595 -10.852 1 57.03 265 SER B CA 1
ATOM 5449 C C . SER B 1 265 ? -10.531 -2.193 -11.156 1 57.03 265 SER B C 1
ATOM 5451 O O . SER B 1 265 ? -11.461 -2.064 -10.359 1 57.03 265 SER B O 1
ATOM 5453 N N . GLY B 1 266 ? -10.969 -2.121 -12.461 1 65.56 266 GLY B N 1
ATOM 5454 C CA . GLY B 1 266 ? -12.219 -2.703 -12.906 1 65.56 266 GLY B CA 1
ATOM 5455 C C . GLY B 1 266 ? -12.43 -4.125 -12.422 1 65.56 266 GLY B C 1
ATOM 5456 O O . GLY B 1 266 ? -11.602 -4.656 -11.68 1 65.56 266 GLY B O 1
ATOM 5457 N N . GLU B 1 267 ? -13.617 -4.602 -12.648 1 82.19 267 GLU B N 1
ATOM 5458 C CA . GLU B 1 267 ? -14.047 -5.953 -12.312 1 82.19 267 GLU B CA 1
ATOM 5459 C C . GLU B 1 267 ? -13.406 -6.984 -13.234 1 82.19 267 GLU B C 1
ATOM 5461 O O . GLU B 1 267 ? -13.312 -6.766 -14.445 1 82.19 267 GLU B O 1
ATOM 5466 N N . CYS B 1 268 ? -12.797 -7.969 -12.648 1 89.56 268 CYS B N 1
ATOM 5467 C CA . CYS B 1 268 ? -12.32 -9.086 -13.461 1 89.56 268 CYS B CA 1
ATOM 5468 C C . CYS B 1 268 ? -13.477 -9.758 -14.188 1 89.56 268 CYS B C 1
ATOM 5470 O O . CYS B 1 268 ? -14.438 -10.211 -13.562 1 89.56 268 CYS B O 1
ATOM 5472 N N . THR B 1 269 ? -13.391 -9.836 -15.391 1 88.56 269 THR B N 1
ATOM 5473 C CA . THR B 1 269 ? -14.461 -10.414 -16.188 1 88.56 269 THR B CA 1
ATOM 5474 C C . THR B 1 269 ? -14.555 -11.922 -15.961 1 88.56 269 THR B C 1
ATOM 5476 O O . THR B 1 269 ? -15.633 -12.508 -16.078 1 88.56 269 THR B O 1
ATOM 5479 N N . SER B 1 270 ? -13.523 -12.57 -15.562 1 90.56 270 SER B N 1
ATOM 5480 C CA . SER B 1 270 ? -13.453 -14.023 -15.453 1 90.56 270 SER B CA 1
ATOM 5481 C C . SER B 1 270 ? -13.969 -14.5 -14.102 1 90.56 270 SER B C 1
ATOM 5483 O O . SER B 1 270 ? -14.422 -15.641 -13.977 1 90.56 270 SER B O 1
ATOM 5485 N N . CYS B 1 271 ? -13.867 -13.719 -13.055 1 90.44 271 CYS B N 1
ATOM 5486 C CA . CYS B 1 271 ? -14.289 -14.188 -11.734 1 90.44 271 CYS B CA 1
ATOM 5487 C C . CYS B 1 271 ? -15.18 -13.164 -11.047 1 90.44 271 CYS B C 1
ATOM 5489 O O . CYS B 1 271 ? -15.812 -13.469 -10.039 1 90.44 271 CYS B O 1
ATOM 5491 N N . GLY B 1 272 ? -15.156 -11.977 -11.5 1 86.56 272 GLY B N 1
ATOM 5492 C CA . GLY B 1 272 ? -16.031 -10.961 -10.953 1 86.56 272 GLY B CA 1
ATOM 5493 C C . GLY B 1 272 ? -15.43 -10.211 -9.789 1 86.56 272 GLY B C 1
ATOM 5494 O O . GLY B 1 272 ? -16.078 -9.344 -9.188 1 86.56 272 GLY B O 1
ATOM 5495 N N . LYS B 1 273 ? -14.227 -10.547 -9.492 1 84 273 LYS B N 1
ATOM 5496 C CA . LYS B 1 273 ? -13.562 -9.898 -8.367 1 84 273 LYS B CA 1
ATOM 5497 C C . LYS B 1 273 ? -13.156 -8.469 -8.719 1 84 273 LYS B C 1
ATOM 5499 O O . LYS B 1 273 ? -12.812 -8.18 -9.875 1 84 273 LYS B O 1
ATOM 5504 N N . PHE B 1 274 ? -13.234 -7.539 -7.637 1 76 274 PHE B N 1
ATOM 5505 C CA . PHE B 1 274 ? -12.812 -6.156 -7.805 1 76 274 PHE B CA 1
ATOM 5506 C C . PHE B 1 274 ? -11.539 -5.875 -7.016 1 76 274 PHE B C 1
ATOM 5508 O O . PHE B 1 274 ? -11.203 -6.609 -6.086 1 76 274 PHE B O 1
ATOM 5515 N N . GLY B 1 275 ? -10.82 -4.809 -7.43 1 64.88 275 GLY B N 1
ATOM 5516 C CA . GLY B 1 275 ? -9.797 -4.23 -6.566 1 64.88 275 GLY B CA 1
ATOM 5517 C C . GLY B 1 275 ? -8.438 -4.879 -6.738 1 64.88 275 GLY B C 1
ATOM 5518 O O . GLY B 1 275 ? -7.594 -4.809 -5.844 1 64.88 275 GLY B O 1
ATOM 5519 N N . SER B 1 276 ? -8.32 -5.586 -7.832 1 66.5 276 SER B N 1
ATOM 5520 C CA . SER B 1 276 ? -6.977 -6.129 -8.023 1 66.5 276 SER B CA 1
ATOM 5521 C C . SER B 1 276 ? -5.984 -5.031 -8.406 1 66.5 276 SER B C 1
ATOM 5523 O O . SER B 1 276 ? -6.332 -4.105 -9.141 1 66.5 276 SER B O 1
ATOM 5525 N N . LEU B 1 277 ? -4.859 -5.062 -7.621 1 65.31 277 LEU B N 1
ATOM 5526 C CA . LEU B 1 277 ? -3.828 -4.062 -7.863 1 65.31 277 LEU B CA 1
ATOM 5527 C C . LEU B 1 277 ? -3.283 -4.176 -9.281 1 65.31 277 LEU B C 1
ATOM 5529 O O . LEU B 1 277 ? -2.924 -3.17 -9.898 1 65.31 277 LEU B O 1
ATOM 5533 N N . LEU B 1 278 ? -3.172 -5.395 -9.734 1 76.5 278 LEU B N 1
ATOM 5534 C CA . LEU B 1 278 ? -2.648 -5.684 -11.062 1 76.5 278 LEU B CA 1
ATOM 5535 C C . LEU B 1 278 ? -3.713 -6.336 -11.938 1 76.5 278 LEU B C 1
ATOM 5537 O O . LEU B 1 278 ? -4.445 -7.215 -11.477 1 76.5 278 LEU B O 1
ATOM 5541 N N . ILE B 1 279 ? -3.891 -5.676 -13.117 1 80.12 279 ILE B N 1
ATOM 5542 C CA . ILE B 1 279 ? -4.93 -6.199 -14 1 80.12 279 ILE B CA 1
ATOM 5543 C C . ILE B 1 279 ? -4.371 -6.391 -15.406 1 80.12 279 ILE B C 1
ATOM 5545 O O . ILE B 1 279 ? -3.408 -5.727 -15.789 1 80.12 279 ILE B O 1
ATOM 5549 N N . ILE B 1 280 ? 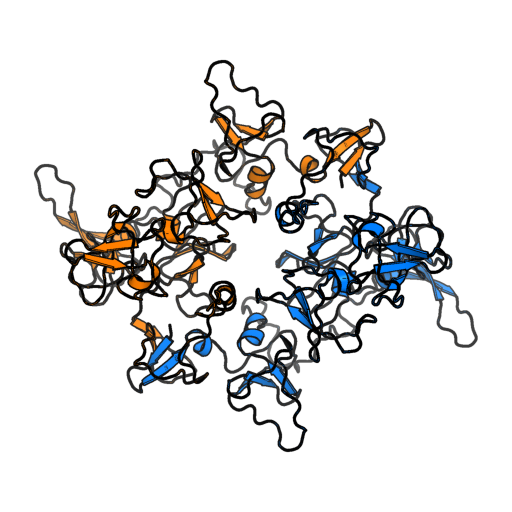-4.926 -7.359 -16.031 1 86.81 280 ILE B N 1
ATOM 5550 C CA . ILE B 1 280 ? -4.684 -7.641 -17.453 1 86.81 280 ILE B CA 1
ATOM 5551 C C . ILE B 1 280 ? -5.879 -7.176 -18.281 1 86.81 280 ILE B C 1
ATOM 5553 O O . ILE B 1 280 ? -7.027 -7.5 -17.953 1 86.81 280 ILE B O 1
ATOM 5557 N N . ARG B 1 281 ? -5.578 -6.383 -19.281 1 84.88 281 ARG B N 1
ATOM 5558 C CA . ARG B 1 281 ? -6.684 -5.805 -20.031 1 84.88 281 ARG B CA 1
ATOM 5559 C C . ARG B 1 281 ? -6.5 -6.012 -21.531 1 84.88 281 ARG B C 1
ATOM 5561 O O . ARG B 1 281 ? -5.375 -6.207 -22 1 84.88 281 ARG B O 1
ATOM 5568 N N . CYS B 1 282 ? -7.664 -6.098 -22.156 1 84.44 282 CYS B N 1
ATOM 5569 C CA . CYS B 1 282 ? -7.684 -6.074 -23.625 1 84.44 282 CYS B CA 1
ATOM 5570 C C . CYS B 1 282 ? -7.719 -4.645 -24.141 1 84.44 282 CYS B C 1
ATOM 5572 O O . CYS B 1 282 ? -8.398 -3.789 -23.578 1 84.44 282 CYS B O 1
ATOM 5574 N N . ALA B 1 283 ? -6.984 -4.336 -25.125 1 74.06 283 ALA B N 1
ATOM 5575 C CA . ALA B 1 283 ? -6.961 -2.994 -25.703 1 74.06 283 ALA B CA 1
ATOM 5576 C C . ALA B 1 283 ? -8.195 -2.754 -26.578 1 74.06 283 ALA B C 1
ATOM 5578 O O . ALA B 1 283 ? -8.625 -1.611 -26.75 1 74.06 283 ALA B O 1
ATOM 5579 N N . ASP B 1 284 ? -8.781 -3.816 -27.062 1 79.31 284 ASP B N 1
ATOM 5580 C CA . ASP B 1 284 ? -9.812 -3.709 -28.094 1 79.31 284 ASP B CA 1
ATOM 5581 C C . ASP B 1 284 ? -11.211 -3.803 -27.469 1 79.31 284 ASP B C 1
ATOM 5583 O O . ASP B 1 284 ? -12.203 -3.479 -28.125 1 79.31 284 ASP B O 1
ATOM 5587 N N . CYS B 1 285 ? -11.32 -4.312 -26.297 1 83.56 285 CYS B N 1
ATOM 5588 C CA . CYS B 1 285 ? -12.625 -4.449 -25.672 1 83.56 285 CYS B CA 1
ATOM 5589 C C . CYS B 1 285 ? -12.531 -4.242 -24.156 1 83.56 285 CYS B C 1
ATOM 5591 O O . CYS B 1 285 ? -11.477 -3.869 -23.656 1 83.56 285 CYS B O 1
ATOM 5593 N N . GLU B 1 286 ? -13.586 -4.449 -23.391 1 81.38 286 GLU B N 1
ATOM 5594 C CA . GLU B 1 286 ? -13.641 -4.148 -21.969 1 81.38 286 GLU B CA 1
ATOM 5595 C C . GLU B 1 286 ? -13.234 -5.359 -21.125 1 81.38 286 GLU B C 1
ATOM 5597 O O . GLU B 1 286 ? -13.414 -5.367 -19.906 1 81.38 286 GLU B O 1
ATOM 5602 N N . PHE B 1 287 ? -12.617 -6.266 -21.859 1 87.5 287 PHE B N 1
ATOM 5603 C CA . PHE B 1 287 ? -12.195 -7.469 -21.156 1 87.5 287 PHE B CA 1
ATOM 5604 C C . PHE B 1 287 ? -11.047 -7.156 -20.203 1 87.5 287 PHE B C 1
ATOM 5606 O O . PHE B 1 287 ? -10.094 -6.473 -20.562 1 87.5 287 PHE B O 1
ATOM 5613 N N . SER B 1 288 ? -11.219 -7.57 -18.938 1 87.75 288 SER B N 1
ATOM 5614 C CA . SER B 1 288 ? -10.188 -7.418 -17.922 1 87.75 288 SER B CA 1
ATOM 5615 C C . SER B 1 288 ? -10.086 -8.664 -17.047 1 87.75 288 SER B C 1
ATOM 5617 O O . SER B 1 288 ? -11.086 -9.344 -16.797 1 87.75 288 SER B O 1
ATOM 5619 N N . MET B 1 289 ? -8.852 -8.961 -16.656 1 90.12 289 MET B N 1
ATOM 5620 C CA . MET B 1 289 ? -8.633 -10.18 -15.883 1 90.12 289 MET B CA 1
ATOM 5621 C C . MET B 1 289 ? -7.578 -9.953 -14.797 1 90.12 289 MET B C 1
ATOM 5623 O O . MET B 1 289 ? -6.621 -9.211 -15.008 1 90.12 289 MET B O 1
ATOM 5627 N N . ASP B 1 290 ? -7.844 -10.594 -13.656 1 89.69 290 ASP B N 1
ATOM 5628 C CA . ASP B 1 290 ? -6.828 -10.539 -12.609 1 89.69 290 ASP B CA 1
ATOM 5629 C C . ASP B 1 290 ? -5.773 -11.625 -12.805 1 89.69 290 ASP B C 1
ATOM 5631 O O . ASP B 1 290 ? -5.938 -12.508 -13.656 1 89.69 290 ASP B O 1
ATOM 5635 N N . LEU B 1 291 ? -4.707 -11.539 -12.078 1 91.06 291 LEU B N 1
ATOM 5636 C CA . LEU B 1 291 ? -3.584 -12.438 -12.305 1 91.06 291 LEU B CA 1
ATOM 5637 C C . LEU B 1 291 ? -3.896 -13.836 -11.789 1 91.06 291 LEU B C 1
ATOM 5639 O O . LEU B 1 291 ? -3.334 -14.82 -12.273 1 91.06 291 LEU B O 1
ATOM 5643 N N . GLU B 1 292 ? -4.742 -13.938 -10.797 1 91.62 292 GLU B N 1
ATOM 5644 C CA . GLU B 1 292 ? -5.152 -15.266 -10.336 1 91.62 292 GLU B CA 1
ATOM 5645 C C . 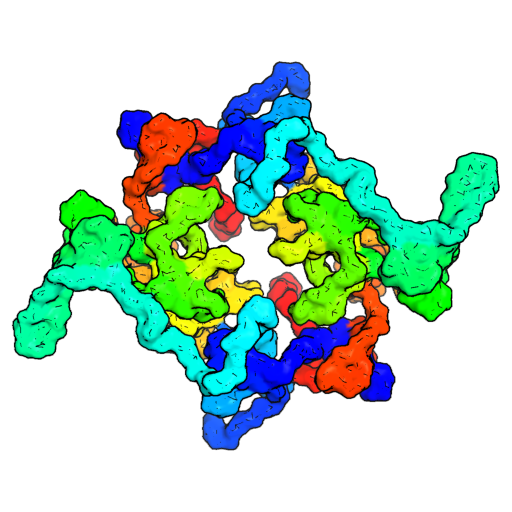GLU B 1 292 ? -5.871 -16.031 -11.438 1 91.62 292 GLU B C 1
ATOM 5647 O O . GLU B 1 292 ? -5.625 -17.219 -11.633 1 91.62 292 GLU B O 1
ATOM 5652 N N . CYS B 1 293 ? -6.73 -15.344 -12.117 1 92.62 293 CYS B N 1
ATOM 5653 C CA . CYS B 1 293 ? -7.465 -15.961 -13.211 1 92.62 293 CYS B CA 1
ATOM 5654 C C . CYS B 1 293 ? -6.551 -16.219 -14.406 1 92.62 293 CYS B C 1
ATOM 5656 O O . CYS B 1 293 ? -6.684 -17.25 -15.078 1 92.62 293 CYS B O 1
ATOM 5658 N N . ALA B 1 294 ? -5.648 -15.32 -14.609 1 93.06 294 ALA B N 1
ATOM 5659 C CA . ALA B 1 294 ? -4.742 -15.445 -15.75 1 93.06 294 ALA B CA 1
ATOM 5660 C C . ALA B 1 294 ? -3.83 -16.656 -15.602 1 93.06 294 ALA B C 1
ATOM 5662 O O . ALA B 1 294 ? -3.355 -17.219 -16.594 1 93.06 294 ALA B O 1
ATOM 5663 N N . THR B 1 295 ? -3.615 -17.047 -14.352 1 93.25 295 THR B N 1
ATOM 5664 C CA . THR B 1 295 ? -2.646 -18.109 -14.109 1 93.25 295 THR B CA 1
ATOM 5665 C C . THR B 1 295 ? -3.354 -19.422 -13.766 1 93.25 295 THR B C 1
ATOM 5667 O O . THR B 1 295 ? -2.713 -20.391 -13.352 1 93.25 295 THR B O 1
ATOM 5670 N N . LEU B 1 296 ? -4.617 -19.453 -13.945 1 93.56 296 LEU B N 1
ATOM 5671 C CA . LEU B 1 296 ? -5.328 -20.703 -13.711 1 93.56 296 LEU B CA 1
ATOM 5672 C C . LEU B 1 296 ? -4.824 -21.797 -14.648 1 93.56 296 LEU B C 1
ATOM 5674 O O . LEU B 1 296 ? -4.641 -21.562 -15.844 1 93.56 296 LEU B O 1
ATOM 5678 N N . PRO B 1 297 ? -4.594 -22.938 -14.023 1 90.56 297 PRO B N 1
ATOM 5679 C CA . PRO B 1 297 ? -4.176 -24.031 -14.906 1 90.56 297 PRO B CA 1
ATOM 5680 C C . PRO B 1 297 ? -5.273 -24.469 -15.875 1 90.56 297 PRO B C 1
ATOM 5682 O O . PRO B 1 297 ? -6.453 -24.469 -15.516 1 90.56 297 PRO B O 1
ATOM 5685 N N . ARG B 1 298 ? -4.887 -24.812 -17.031 1 90.38 298 ARG B N 1
ATOM 5686 C CA . ARG B 1 298 ? -5.848 -25.25 -18.031 1 90.38 298 ARG B CA 1
ATOM 5687 C C . ARG B 1 298 ? -6.562 -26.531 -17.594 1 90.38 298 ARG B C 1
ATOM 5689 O O . ARG B 1 298 ? -7.758 -26.688 -17.859 1 90.38 298 ARG B O 1
ATOM 5696 N N . THR B 1 299 ? -5.77 -27.344 -16.984 1 88.94 299 THR B N 1
ATOM 5697 C CA . THR B 1 299 ? -6.32 -28.609 -16.5 1 88.94 299 THR B CA 1
ATOM 5698 C C . THR B 1 299 ? -5.988 -28.812 -15.031 1 88.94 299 THR B C 1
ATOM 5700 O O . THR B 1 299 ? -4.941 -28.359 -14.555 1 88.94 299 THR B O 1
ATOM 5703 N N . THR B 1 300 ? -6.984 -29.375 -14.359 1 88.69 300 THR B N 1
ATOM 5704 C CA . THR B 1 300 ? -6.742 -29.688 -12.953 1 88.69 300 THR B CA 1
ATOM 5705 C C . THR B 1 300 ? -7.391 -31.031 -12.586 1 88.69 300 THR B C 1
ATOM 5707 O O . THR B 1 300 ? -8.039 -31.656 -13.422 1 88.69 300 THR B O 1
ATOM 5710 N N . LYS B 1 301 ? -7.004 -31.422 -11.352 1 83.94 301 LYS B N 1
ATOM 5711 C CA . LYS B 1 301 ? -7.559 -32.688 -10.844 1 83.94 301 LYS B CA 1
ATOM 5712 C C . LYS B 1 301 ? -8.344 -32.438 -9.555 1 83.94 301 LYS B C 1
ATOM 5714 O O . LYS B 1 301 ? -8.117 -31.453 -8.852 1 83.94 301 LYS B O 1
ATOM 5719 N N . TYR B 1 302 ? -9.281 -33.375 -9.43 1 84.75 302 TYR B N 1
ATOM 5720 C CA . TYR B 1 302 ? -10.086 -33.344 -8.211 1 84.75 302 TYR B CA 1
ATOM 5721 C C . TYR B 1 302 ? -10.148 -34.719 -7.57 1 84.75 302 TYR B C 1
ATOM 5723 O O . TYR B 1 302 ? -10.523 -35.688 -8.219 1 84.75 302 TYR B O 1
ATOM 5731 N N . GLY B 1 303 ? -9.625 -34.844 -6.293 1 73.88 303 GLY B N 1
ATOM 5732 C CA . GLY B 1 303 ? -9.297 -35.969 -5.422 1 73.88 303 GLY B CA 1
ATOM 5733 C C . GLY B 1 303 ? -10.016 -37.219 -5.797 1 73.88 303 GLY B C 1
ATOM 5734 O O . GLY B 1 303 ? -9.391 -38.219 -6.164 1 73.88 303 GLY B O 1
ATOM 5735 N N . PRO B 1 304 ? -11.328 -37.219 -5.836 1 76.25 304 PRO B N 1
ATOM 5736 C CA . PRO B 1 304 ? -11.984 -38.5 -5.988 1 76.25 304 PRO B CA 1
ATOM 5737 C C . PRO B 1 304 ? -12.016 -39 -7.441 1 76.25 304 PRO B C 1
ATOM 5739 O O . PRO B 1 304 ? -12.32 -40.156 -7.703 1 76.25 304 PRO B O 1
ATOM 5742 N N . TYR B 1 305 ? -11.625 -38.156 -8.336 1 81.81 305 TYR B N 1
ATOM 5743 C CA . TYR B 1 305 ? -11.828 -38.5 -9.742 1 81.81 305 TYR B CA 1
ATOM 5744 C C . TYR B 1 305 ? -10.5 -38.562 -10.492 1 81.81 305 TYR B C 1
ATOM 5746 O O . TYR B 1 305 ? -9.594 -37.75 -10.219 1 81.81 305 TYR B O 1
ATOM 5754 N N . LYS B 1 306 ? -10.453 -39.406 -11.398 1 80 306 LYS B N 1
ATOM 5755 C CA . LYS B 1 306 ? -9.25 -39.562 -12.211 1 80 306 LYS B CA 1
ATOM 5756 C C . LYS B 1 306 ? -9.289 -38.656 -13.438 1 80 306 LYS B C 1
ATOM 5758 O O . LYS B 1 306 ? -8.242 -38.281 -13.969 1 80 306 LYS B O 1
ATOM 5763 N N . GLN B 1 307 ? -10.484 -38.344 -13.852 1 85.56 307 GLN B N 1
ATOM 5764 C CA . GLN B 1 307 ? -10.648 -37.531 -15.047 1 85.56 307 GLN B CA 1
ATOM 5765 C C . GLN B 1 307 ? -10.156 -36.094 -14.812 1 85.56 307 GLN B C 1
ATOM 5767 O O . GLN B 1 307 ? -10.305 -35.562 -13.711 1 85.56 307 GLN B O 1
ATOM 5772 N N . PRO B 1 308 ? -9.594 -35.594 -15.797 1 87.81 308 PRO B N 1
ATOM 5773 C CA . PRO B 1 308 ? -9.164 -34.219 -15.688 1 87.81 308 PRO B CA 1
ATOM 5774 C C . PRO B 1 308 ? -10.32 -33.219 -15.836 1 87.81 308 PRO B C 1
ATOM 5776 O O . PRO B 1 308 ? -11.32 -33.531 -16.484 1 87.81 308 PRO B O 1
ATOM 5779 N N . PHE B 1 309 ? -10.18 -32.188 -15.18 1 92.19 309 PHE B N 1
ATOM 5780 C CA . PHE B 1 309 ? -11.109 -31.078 -15.312 1 92.19 309 PHE B CA 1
ATOM 5781 C C . PHE B 1 309 ? -10.5 -29.953 -16.156 1 92.19 309 PHE B C 1
ATOM 5783 O O . PHE B 1 309 ? -9.367 -29.531 -15.898 1 92.19 309 PHE B O 1
ATOM 5790 N N . ILE B 1 310 ? -11.234 -29.5 -17.125 1 93.69 310 ILE B N 1
ATOM 5791 C CA . ILE B 1 310 ? -10.711 -28.531 -18.062 1 93.69 310 ILE B CA 1
ATOM 5792 C C . ILE B 1 310 ? -11.336 -27.156 -17.797 1 93.69 310 ILE B C 1
ATOM 5794 O O . ILE B 1 310 ? -12.539 -27.062 -17.562 1 93.69 310 ILE B O 1
ATOM 5798 N N . LEU B 1 311 ? -10.492 -26.172 -17.797 1 94.69 311 LEU B N 1
ATOM 5799 C CA . LEU B 1 311 ? -10.969 -24.812 -17.625 1 94.69 311 LEU B CA 1
ATOM 5800 C C . LEU B 1 311 ? -11.852 -24.391 -18.781 1 94.69 311 LEU B C 1
ATOM 5802 O O . LEU B 1 311 ? -11.43 -24.438 -19.938 1 94.69 311 LEU B O 1
ATOM 5806 N N . SER B 1 312 ? -13.062 -23.938 -18.453 1 93.56 312 SER B N 1
ATOM 5807 C CA . SER B 1 312 ? -14.023 -23.531 -19.453 1 93.56 312 SER B CA 1
ATOM 5808 C C . SER B 1 312 ? -14.406 -22.062 -19.297 1 93.56 312 SER B C 1
ATOM 5810 O O . SER B 1 312 ? -14.516 -21.562 -18.172 1 93.56 312 SER B O 1
ATOM 5812 N N . TYR B 1 313 ? -14.711 -21.406 -20.391 1 89.44 313 TYR B N 1
ATOM 5813 C CA . TYR B 1 313 ? -14.859 -19.953 -20.375 1 89.44 313 TYR B CA 1
ATOM 5814 C C . TYR B 1 313 ? -16.297 -19.547 -20.688 1 89.44 313 TYR B C 1
ATOM 5816 O O . TYR B 1 313 ? -16.703 -18.422 -20.406 1 89.44 313 TYR B O 1
ATOM 5824 N N . THR B 1 314 ? -17.016 -20.281 -21.406 1 77.19 314 THR B N 1
ATOM 5825 C CA . THR B 1 314 ? -18.391 -19.969 -21.781 1 77.19 314 THR B CA 1
ATOM 5826 C C . THR B 1 314 ? -19.297 -21.188 -21.578 1 77.19 314 THR B C 1
ATOM 5828 O O . THR B 1 314 ? -18.828 -22.312 -21.531 1 77.19 314 THR B O 1
ATOM 5831 N N . VAL B 1 315 ? -20.484 -20.828 -21.031 1 71.81 315 VAL B N 1
ATOM 5832 C CA . VAL B 1 315 ? -21.438 -21.922 -20.891 1 71.81 315 VAL B CA 1
ATOM 5833 C C . VAL B 1 315 ? -22.156 -22.156 -22.219 1 71.81 315 VAL B C 1
ATOM 5835 O O . VAL B 1 315 ? -22.531 -21.203 -22.906 1 71.81 315 VAL B O 1
ATOM 5838 N N . GLU B 1 316 ? -21.859 -23.25 -22.812 1 58.12 316 GLU B N 1
ATOM 5839 C CA . GLU B 1 316 ? -22.578 -23.594 -24.031 1 58.12 316 GLU B CA 1
ATOM 5840 C C . GLU B 1 316 ? -24.047 -23.875 -23.75 1 58.12 316 GLU B C 1
ATOM 5842 O O . GLU B 1 316 ? -24.891 -23.797 -24.656 1 58.12 316 GLU B O 1
ATOM 5847 N N . ASP B 1 317 ? -24.359 -24.375 -22.516 1 57.41 317 ASP B N 1
ATOM 5848 C CA . ASP B 1 317 ? -25.672 -24.984 -22.422 1 57.41 317 ASP B CA 1
ATOM 5849 C C . ASP B 1 317 ? -26.719 -23.953 -21.969 1 57.41 317 ASP B C 1
ATOM 5851 O O . ASP B 1 317 ? -26.422 -23.078 -21.172 1 57.41 317 ASP B O 1
ATOM 5855 N N . ASP B 1 318 ? -27.719 -23.719 -22.812 1 54.66 318 ASP B N 1
ATOM 5856 C CA . ASP B 1 318 ? -28.891 -22.844 -22.781 1 54.66 318 ASP B CA 1
ATOM 5857 C C . ASP B 1 318 ? -29.797 -23.188 -21.609 1 54.66 318 ASP B C 1
ATOM 5859 O O . ASP B 1 318 ? -30.953 -22.734 -21.547 1 54.66 318 ASP B O 1
ATOM 5863 N N . SER B 1 319 ? -29.562 -24.203 -20.844 1 56 319 SER B N 1
ATOM 5864 C CA . SER B 1 319 ? -30.672 -24.641 -20 1 56 319 SER B CA 1
ATOM 5865 C C . SER B 1 319 ? -30.844 -23.734 -18.797 1 56 319 SER B C 1
ATOM 5867 O O . SER B 1 319 ? -31.859 -23.781 -18.109 1 56 319 SER B O 1
ATOM 5869 N N . GLY B 1 320 ? -30.234 -22.656 -18.516 1 64.19 320 GLY B N 1
ATOM 5870 C CA . GLY B 1 320 ? -30.469 -21.531 -17.609 1 64.19 320 GLY B CA 1
ATOM 5871 C C . GLY B 1 320 ? -29.922 -21.766 -16.219 1 64.19 320 GLY B C 1
ATOM 5872 O O . GLY B 1 320 ? -29.641 -20.828 -15.492 1 64.19 320 GLY B O 1
ATOM 5873 N N . GLU B 1 321 ? -29.797 -23.078 -15.672 1 70 321 GLU B N 1
ATOM 5874 C CA . GLU B 1 321 ? -29.375 -23.172 -14.273 1 70 321 GLU B CA 1
ATOM 5875 C C . GLU B 1 321 ? -27.969 -23.766 -14.164 1 70 321 GLU B C 1
ATOM 5877 O O . GLU B 1 321 ? -27.703 -24.859 -14.648 1 70 321 GLU B O 1
ATOM 5882 N N . TYR B 1 322 ? -26.984 -23.016 -13.836 1 86.25 322 TYR B N 1
ATOM 5883 C CA . TYR B 1 322 ? -25.609 -23.469 -13.68 1 86.25 322 TYR B CA 1
ATOM 5884 C C . TYR B 1 322 ? -25.219 -23.531 -12.203 1 86.25 322 TYR B C 1
ATOM 5886 O O . TYR B 1 322 ? -25.375 -22.547 -11.469 1 86.25 322 TYR B O 1
ATOM 5894 N N . TYR B 1 323 ? -24.906 -24.812 -11.781 1 91.56 323 TYR B N 1
ATOM 5895 C CA . TYR B 1 323 ? -24.531 -24.984 -10.383 1 91.56 323 TYR B CA 1
ATOM 5896 C C . TYR B 1 323 ? -23.125 -25.594 -10.273 1 91.56 323 TYR B C 1
ATOM 5898 O O . TYR B 1 323 ? -22.688 -26.297 -11.172 1 91.56 323 TYR B O 1
ATOM 5906 N N . CYS B 1 324 ? -22.484 -25.234 -9.242 1 94.38 324 CYS B N 1
ATOM 5907 C CA . CYS B 1 324 ? -21.219 -25.891 -8.891 1 94.38 324 CYS B CA 1
ATOM 5908 C C . CYS B 1 324 ? -21.484 -27.234 -8.188 1 94.38 324 CYS B C 1
ATOM 5910 O O . CYS B 1 324 ? -22.234 -27.281 -7.215 1 94.38 324 CYS B O 1
ATOM 5912 N N . ASP B 1 325 ? -20.875 -28.234 -8.586 1 94 325 ASP B N 1
ATOM 5913 C CA . ASP B 1 325 ? -21.141 -29.562 -8.062 1 94 325 ASP B CA 1
ATOM 5914 C C . ASP B 1 325 ? -20.422 -29.797 -6.738 1 94 325 ASP B C 1
ATOM 5916 O O . ASP B 1 325 ? -20.641 -30.812 -6.07 1 94 325 ASP B O 1
ATOM 5920 N N . ILE B 1 326 ? -19.641 -28.891 -6.344 1 92.75 326 ILE B N 1
ATOM 5921 C CA . ILE B 1 326 ? -18.906 -29.031 -5.09 1 92.75 326 ILE B CA 1
ATOM 5922 C C . ILE B 1 326 ? -19.641 -28.297 -3.979 1 92.75 326 ILE B C 1
ATOM 5924 O O . ILE B 1 326 ? -20.031 -28.891 -2.973 1 92.75 326 ILE B O 1
ATOM 5928 N N . CYS B 1 327 ? -19.922 -27.031 -4.172 1 93.19 327 CYS B N 1
ATOM 5929 C CA . CYS B 1 327 ? -20.562 -26.234 -3.129 1 93.19 327 CYS B CA 1
ATOM 5930 C C . CYS B 1 327 ? -22.062 -26.172 -3.33 1 93.19 327 CYS B C 1
ATOM 5932 O O . CYS B 1 327 ? -22.797 -25.719 -2.447 1 93.19 327 CYS B O 1
ATOM 5934 N N . GLU B 1 328 ? -22.562 -26.531 -4.555 1 93.31 328 GLU B N 1
ATOM 5935 C CA . GLU B 1 328 ? -23.984 -26.609 -4.91 1 93.31 328 GLU B CA 1
ATOM 5936 C C . GLU B 1 328 ? -24.594 -25.219 -5.02 1 93.31 328 GLU B C 1
ATOM 5938 O O . GLU B 1 328 ? -25.812 -25.062 -4.949 1 93.31 328 GLU B O 1
ATOM 5943 N N . LYS B 1 329 ? -23.781 -24.234 -5.137 1 93.19 329 LYS B N 1
ATOM 5944 C CA . LYS B 1 329 ? -24.25 -22.875 -5.348 1 93.19 329 LYS B CA 1
ATOM 5945 C C . LYS B 1 329 ? -24.297 -22.531 -6.832 1 93.19 329 LYS B C 1
ATOM 5947 O O . LYS B 1 329 ? -23.641 -23.188 -7.645 1 93.19 329 LYS B O 1
ATOM 5952 N N . LYS B 1 330 ? -25.125 -21.531 -7.113 1 90.75 330 LYS B N 1
ATOM 5953 C CA . LYS B 1 330 ? -25.266 -21.094 -8.5 1 90.75 330 LYS B CA 1
ATOM 5954 C C . LYS B 1 330 ? -23.984 -20.453 -9.008 1 90.75 330 LYS B C 1
ATOM 5956 O O . LYS B 1 330 ? -23.328 -19.703 -8.289 1 90.75 330 LYS B O 1
ATOM 5961 N N . ARG B 1 331 ? -23.656 -20.766 -10.242 1 90.62 331 ARG B N 1
ATOM 5962 C CA . ARG B 1 331 ? -22.5 -20.172 -10.914 1 90.62 331 ARG B CA 1
ATOM 5963 C C . ARG B 1 331 ? -22.922 -19.062 -11.859 1 90.62 331 ARG B C 1
ATOM 5965 O O . ARG B 1 331 ? -23.984 -19.141 -12.477 1 90.62 331 ARG B O 1
ATOM 5972 N N . ASP B 1 332 ? -22.203 -18.078 -11.891 1 88.94 332 ASP B N 1
ATOM 5973 C CA . ASP B 1 332 ? -22.406 -17.062 -12.922 1 88.94 332 ASP B CA 1
ATOM 5974 C C . ASP B 1 332 ? -21.953 -17.562 -14.289 1 88.94 332 ASP B C 1
ATOM 5976 O O . ASP B 1 332 ? -20.797 -17.953 -14.453 1 88.94 332 ASP B O 1
ATOM 5980 N N . PRO B 1 333 ? -22.828 -17.562 -15.258 1 88.25 333 PRO B N 1
ATOM 5981 C CA . PRO B 1 333 ? -22.484 -18.094 -16.578 1 88.25 333 PRO B CA 1
ATOM 5982 C C . PRO B 1 333 ? -21.375 -17.297 -17.266 1 88.25 333 PRO B C 1
ATOM 5984 O O . PRO B 1 333 ? -20.766 -17.797 -18.219 1 88.25 333 PRO B O 1
ATOM 5987 N N . LYS B 1 334 ? -21.109 -16.125 -16.828 1 87.44 334 LYS B N 1
ATOM 5988 C CA . LYS B 1 334 ? -20.078 -15.305 -17.453 1 87.44 334 LYS B CA 1
ATOM 5989 C C . LYS B 1 334 ? -18.703 -15.609 -16.875 1 87.44 334 LYS B C 1
ATOM 5991 O O . LYS B 1 334 ? -17.688 -15.219 -17.438 1 87.44 334 LYS B O 1
ATOM 5996 N N . HIS B 1 335 ? -18.703 -16.359 -15.773 1 92.56 335 HIS B N 1
ATOM 5997 C CA . HIS B 1 335 ? -17.453 -16.641 -15.086 1 92.56 335 HIS B CA 1
ATOM 5998 C C . HIS B 1 335 ? -16.859 -17.984 -15.523 1 92.56 335 HIS B C 1
ATOM 6000 O O . HIS B 1 335 ? -17.594 -18.891 -15.914 1 92.56 335 HIS B O 1
ATOM 6006 N N . TRP B 1 336 ? -15.555 -18 -15.492 1 94.31 336 TRP B N 1
ATOM 6007 C CA . TRP B 1 336 ? -14.859 -19.234 -15.844 1 94.31 336 TRP B CA 1
ATOM 6008 C C . TRP B 1 336 ? -15.133 -20.328 -14.82 1 94.31 336 TRP B C 1
ATOM 6010 O O . TRP B 1 336 ? -15.438 -20.031 -13.656 1 94.31 336 TRP B O 1
ATOM 6020 N N . PHE B 1 337 ? -15.141 -21.562 -15.297 1 94.94 337 PHE B N 1
ATOM 6021 C CA . PHE B 1 337 ? -15.367 -22.703 -14.43 1 94.94 337 PHE B CA 1
ATOM 6022 C C . PHE B 1 337 ? -14.625 -23.938 -14.953 1 94.94 337 PHE B C 1
ATOM 6024 O O . PHE B 1 337 ? -14.172 -23.953 -16.109 1 94.94 337 PHE B O 1
ATOM 6031 N N . TYR B 1 338 ? -14.414 -24.828 -14.094 1 94.81 338 TYR B N 1
ATOM 6032 C CA . TYR B 1 338 ? -13.836 -26.094 -14.516 1 94.81 338 TYR B CA 1
ATOM 6033 C C . TYR B 1 338 ? -14.922 -27.109 -14.812 1 94.81 338 TYR B C 1
ATOM 6035 O O . TYR B 1 338 ? -15.914 -27.203 -14.078 1 94.81 338 TYR B O 1
ATOM 6043 N N . TYR B 1 339 ? -14.664 -27.891 -15.898 1 94.19 339 TYR B N 1
ATOM 6044 C CA . TYR B 1 339 ? -15.703 -28.812 -16.344 1 94.19 339 TYR B CA 1
ATOM 6045 C C . TYR B 1 339 ? -15.102 -30.141 -16.797 1 94.19 339 TYR B C 1
ATOM 6047 O O . TYR B 1 339 ? -14.07 -30.156 -17.469 1 94.19 339 TYR B O 1
ATOM 6055 N N . CYS B 1 340 ? -15.695 -31.172 -16.312 1 94.06 340 CYS B N 1
ATOM 6056 C CA . CYS B 1 340 ? -15.375 -32.5 -16.797 1 94.06 340 CYS B CA 1
ATOM 6057 C C . CYS B 1 340 ? -16.531 -33.094 -17.578 1 94.06 340 CYS B C 1
ATOM 6059 O O . CYS B 1 340 ? -17.562 -33.469 -17.016 1 94.06 340 CYS B O 1
ATOM 6061 N N . ALA B 1 341 ? -16.359 -33.281 -18.844 1 90.31 341 ALA B N 1
ATOM 6062 C CA . ALA B 1 341 ? -17.422 -33.719 -19.75 1 90.31 341 ALA B CA 1
ATOM 6063 C C . ALA B 1 341 ? -17.812 -35.156 -19.453 1 90.31 341 ALA B C 1
ATOM 6065 O O . ALA B 1 341 ? -19 -35.5 -19.547 1 90.31 341 ALA B O 1
ATOM 6066 N N . ASP B 1 342 ? -16.891 -36 -19.109 1 92 342 ASP B N 1
ATOM 6067 C CA . ASP B 1 342 ? -17.156 -37.406 -18.844 1 92 342 ASP B CA 1
ATOM 6068 C C . ASP B 1 342 ? -18.047 -37.562 -17.609 1 92 342 ASP B C 1
ATOM 6070 O O . ASP B 1 342 ? -18.891 -38.469 -17.562 1 92 342 ASP B O 1
ATOM 6074 N N . LEU B 1 343 ? -17.906 -36.688 -16.688 1 91.88 343 LEU B N 1
ATOM 6075 C CA . LEU B 1 343 ? -18.625 -36.812 -15.414 1 91.88 343 LEU B CA 1
ATOM 6076 C C . LEU B 1 343 ? -19.781 -35.812 -15.359 1 91.88 343 LEU B C 1
ATOM 6078 O O . LEU B 1 343 ? -20.578 -35.844 -14.414 1 91.88 343 LEU B O 1
ATOM 6082 N N . PHE B 1 344 ? -19.859 -35.031 -16.312 1 90.31 344 PHE B N 1
ATOM 6083 C CA . PHE B 1 344 ? -20.828 -33.938 -16.281 1 90.31 344 PHE B CA 1
ATOM 6084 C C . PHE B 1 344 ? -20.734 -33.156 -14.977 1 90.31 344 PHE B C 1
ATOM 6086 O O . PHE B 1 344 ? -21.75 -32.938 -14.305 1 90.31 344 PHE B O 1
ATOM 6093 N N . PHE B 1 345 ? -19.562 -32.875 -14.664 1 92.69 345 PHE B N 1
ATOM 6094 C CA . PHE B 1 345 ? -19.219 -32.25 -13.383 1 92.69 345 PHE B CA 1
ATOM 6095 C C . PHE B 1 345 ? -18.641 -30.859 -13.594 1 92.69 345 PHE B C 1
ATOM 6097 O O . PHE B 1 345 ? -17.625 -30.703 -14.266 1 92.69 345 PHE B O 1
ATOM 6104 N N . ALA B 1 346 ? -19.344 -29.812 -13.023 1 93.75 346 ALA B N 1
ATOM 6105 C CA . ALA B 1 346 ? -18.891 -28.438 -13.117 1 93.75 346 ALA B CA 1
ATOM 6106 C C . ALA B 1 346 ? -18.547 -27.875 -11.742 1 93.75 346 ALA B C 1
ATOM 6108 O O . ALA B 1 346 ? -19.234 -28.156 -10.758 1 93.75 346 ALA B O 1
ATOM 6109 N N . ALA B 1 347 ? -17.438 -27.062 -11.688 1 95.19 347 ALA B N 1
ATOM 6110 C CA . ALA B 1 347 ? -17.031 -26.547 -10.383 1 95.19 347 ALA B CA 1
ATOM 6111 C C . ALA B 1 347 ? -16.438 -25.141 -10.5 1 95.19 347 ALA B C 1
ATOM 6113 O O . ALA B 1 347 ? -15.82 -24.812 -11.516 1 95.19 347 ALA B O 1
ATOM 6114 N N . HIS B 1 348 ? -16.672 -24.391 -9.438 1 94.62 348 HIS B N 1
ATOM 6115 C CA . HIS B 1 348 ? -15.938 -23.125 -9.312 1 94.62 348 HIS B CA 1
ATOM 6116 C C . HIS B 1 348 ? -14.438 -23.359 -9.234 1 94.62 348 HIS B C 1
ATOM 6118 O O . HIS B 1 348 ? -13.992 -24.375 -8.672 1 94.62 348 HIS B O 1
ATOM 6124 N N . PRO B 1 349 ? -13.734 -22.422 -9.805 1 94.5 349 PRO B N 1
ATOM 6125 C CA . PRO B 1 349 ? -12.289 -22.562 -9.641 1 94.5 349 PRO B CA 1
ATOM 6126 C C . PRO B 1 349 ? -11.852 -22.609 -8.18 1 94.5 349 PRO B C 1
ATOM 6128 O O . PRO B 1 349 ? -11.023 -23.438 -7.801 1 94.5 349 PRO B O 1
ATOM 6131 N N . LYS B 1 350 ? -12.445 -21.859 -7.332 1 92.19 350 LYS B N 1
ATOM 6132 C CA . LYS B 1 350 ? -12.078 -21.828 -5.918 1 92.19 350 LYS B CA 1
ATOM 6133 C C . LYS B 1 350 ? -12.461 -23.141 -5.227 1 92.19 350 LYS B C 1
ATOM 6135 O O . LYS B 1 350 ? -11.742 -23.609 -4.344 1 92.19 350 LYS B O 1
ATOM 6140 N N . CYS B 1 351 ? -13.562 -23.719 -5.672 1 92.88 351 CYS B N 1
ATOM 6141 C CA . CYS B 1 351 ? -14.055 -24.938 -5.047 1 92.88 351 CYS B CA 1
ATOM 6142 C C . CYS B 1 351 ? -13.172 -26.141 -5.41 1 92.88 351 CYS B C 1
ATOM 6144 O O . CYS B 1 351 ? -12.891 -26.984 -4.566 1 92.88 351 CYS B O 1
ATOM 6146 N N . ILE B 1 352 ? -12.734 -26.141 -6.562 1 92.69 352 ILE B N 1
ATOM 6147 C CA . ILE B 1 352 ? -12 -27.312 -7.016 1 92.69 352 ILE B CA 1
ATOM 6148 C C . ILE B 1 352 ? -10.523 -27.188 -6.648 1 92.69 352 ILE B C 1
ATOM 6150 O O . ILE B 1 352 ? -9.859 -28.188 -6.352 1 92.69 352 ILE B O 1
ATOM 6154 N N . LEU B 1 353 ? -9.969 -26.016 -6.707 1 91.38 353 LEU B N 1
ATOM 6155 C CA . LEU B 1 353 ? -8.547 -25.812 -6.441 1 91.38 353 LEU B CA 1
ATOM 6156 C C . LEU B 1 353 ? -8.297 -25.656 -4.949 1 91.38 353 LEU B C 1
ATOM 6158 O O . LEU B 1 353 ? -7.172 -25.859 -4.48 1 91.38 353 LEU B O 1
ATOM 6162 N N . GLY B 1 354 ? -9.273 -25.266 -4.266 1 88.56 354 GLY B N 1
ATOM 6163 C CA . GLY B 1 354 ? -9.125 -25.078 -2.832 1 88.56 354 GLY B CA 1
ATOM 6164 C C . GLY B 1 354 ? -8.703 -23.672 -2.445 1 88.56 354 GLY B C 1
ATOM 6165 O O . GLY B 1 354 ? -8.531 -22.812 -3.309 1 88.56 354 GLY B O 1
ATOM 6166 N N . ASP B 1 355 ? -8.445 -23.453 -1.133 1 88.38 355 ASP B N 1
ATOM 6167 C CA . ASP B 1 355 ? -8.164 -22.125 -0.589 1 88.38 355 ASP B CA 1
ATOM 6168 C C . ASP B 1 355 ? -6.703 -21.734 -0.83 1 88.38 355 ASP B C 1
ATOM 6170 O O . ASP B 1 355 ? -6.371 -20.547 -0.858 1 88.38 355 ASP B O 1
ATOM 6174 N N . HIS B 1 356 ? -5.934 -22.781 -0.968 1 92.12 356 HIS B N 1
ATOM 6175 C CA . HIS B 1 356 ? -4.512 -22.516 -1.155 1 92.12 356 HIS B CA 1
ATOM 6176 C C . HIS B 1 356 ? -3.963 -23.297 -2.35 1 92.12 356 HIS B C 1
ATOM 6178 O O . HIS B 1 356 ? -3.107 -24.172 -2.189 1 92.12 356 HIS B O 1
ATOM 6184 N N . PRO B 1 357 ? -4.352 -22.781 -3.496 1 92 357 PRO B N 1
ATOM 6185 C CA . PRO B 1 357 ? -3.994 -23.531 -4.703 1 92 357 PRO B CA 1
ATOM 6186 C C . PRO B 1 357 ? -2.494 -23.516 -4.984 1 92 357 PRO B C 1
ATOM 6188 O O . PRO B 1 357 ? -1.988 -24.375 -5.715 1 92 357 PRO B O 1
ATOM 6191 N N . HIS B 1 358 ? -1.776 -22.625 -4.391 1 94.44 358 HIS B N 1
ATOM 6192 C CA . HIS B 1 358 ? -0.361 -22.484 -4.707 1 94.44 358 HIS B CA 1
ATOM 6193 C C . HIS B 1 358 ? 0.517 -22.969 -3.562 1 94.44 358 HIS B C 1
ATOM 6195 O O . HIS B 1 358 ? 1.679 -22.578 -3.451 1 94.44 358 HIS B O 1
ATOM 6201 N N . ILE B 1 359 ? -0.038 -23.797 -2.764 1 95.44 359 ILE B N 1
ATOM 6202 C CA . ILE B 1 359 ? 0.703 -24.359 -1.64 1 95.44 359 ILE B CA 1
ATOM 6203 C C . ILE B 1 359 ? 0.788 -25.875 -1.784 1 95.44 359 ILE B C 1
ATOM 6205 O O . ILE B 1 359 ? -0.223 -26.547 -2.027 1 95.44 359 ILE B O 1
ATOM 6209 N N . LYS B 1 360 ? 1.943 -26.359 -1.804 1 93.81 360 LYS B N 1
ATOM 6210 C CA . LYS B 1 360 ? 2.182 -27.797 -1.694 1 93.81 360 LYS B CA 1
ATOM 6211 C C . LYS B 1 360 ? 2.291 -28.219 -0.234 1 93.81 360 LYS B C 1
ATOM 6213 O O . LYS B 1 360 ? 3.236 -27.844 0.461 1 93.81 360 LYS B O 1
ATOM 6218 N N . PHE B 1 361 ? 1.359 -29.062 0.22 1 92.75 361 PHE B N 1
ATOM 6219 C CA . PHE B 1 361 ? 1.284 -29.469 1.619 1 92.75 361 PHE B CA 1
ATOM 6220 C C . PHE B 1 361 ? 2.154 -30.688 1.877 1 92.75 361 PHE B C 1
ATOM 6222 O O . PHE B 1 361 ? 2.582 -31.359 0.937 1 92.75 361 PHE B O 1
ATOM 6229 N N . GLY B 1 362 ? 2.486 -30.875 3.164 1 91.25 362 GLY B N 1
ATOM 6230 C CA . GLY B 1 362 ? 3.168 -32.094 3.523 1 91.25 362 GLY B CA 1
ATOM 6231 C C . GLY B 1 362 ? 4.543 -31.875 4.125 1 91.25 362 GLY B C 1
ATOM 6232 O O . GLY B 1 362 ? 5.117 -32.781 4.738 1 91.25 362 GLY B O 1
ATOM 6233 N N . ARG B 1 363 ? 5.023 -30.719 4 1 91.62 363 ARG B N 1
ATOM 6234 C CA . ARG B 1 363 ? 6.328 -30.422 4.578 1 91.62 363 ARG B CA 1
ATOM 6235 C C . ARG B 1 363 ? 6.242 -30.297 6.098 1 91.62 363 ARG B C 1
ATOM 6237 O O . ARG B 1 363 ? 5.223 -29.859 6.633 1 91.62 363 ARG B O 1
ATOM 6244 N N . THR B 1 364 ? 7.355 -30.703 6.715 1 93.69 364 THR B N 1
ATOM 6245 C CA . THR B 1 364 ? 7.387 -30.719 8.172 1 93.69 364 THR B CA 1
ATOM 6246 C C . THR B 1 364 ? 8.367 -29.672 8.703 1 93.69 364 THR B C 1
ATOM 6248 O O . THR B 1 364 ? 9.438 -29.469 8.125 1 93.69 364 THR B O 1
ATOM 6251 N N . PHE B 1 365 ? 7.949 -29.109 9.789 1 93.81 365 PHE B N 1
ATOM 6252 C CA . PHE B 1 365 ? 8.75 -28.078 10.414 1 93.81 365 PHE B CA 1
ATOM 6253 C C . PHE B 1 365 ? 8.789 -28.25 11.922 1 93.81 365 PHE B C 1
ATOM 6255 O O . PHE B 1 365 ? 7.941 -28.938 12.492 1 93.81 365 PHE B O 1
ATOM 6262 N N . THR B 1 366 ? 9.82 -27.625 12.484 1 91.75 366 THR B N 1
ATOM 6263 C CA . THR B 1 366 ? 9.93 -27.625 13.938 1 91.75 366 THR B CA 1
ATOM 6264 C C . THR B 1 366 ? 9.602 -26.25 14.516 1 91.75 366 THR B C 1
ATOM 6266 O O . THR B 1 366 ? 10.055 -25.234 14 1 91.75 366 THR B O 1
ATOM 6269 N N . TYR B 1 367 ? 8.75 -26.266 15.484 1 87.06 367 TYR B N 1
ATOM 6270 C CA . TYR B 1 367 ? 8.367 -25.047 16.172 1 87.06 367 TYR B CA 1
ATOM 6271 C C . TYR B 1 367 ? 8.633 -25.141 17.656 1 87.06 367 TYR B C 1
ATOM 6273 O O . TYR B 1 367 ? 8.562 -26.234 18.234 1 87.06 367 TYR B O 1
ATOM 6281 N N . ASP B 1 368 ? 8.859 -24.016 18.281 1 79.44 368 ASP B N 1
ATOM 6282 C CA . ASP B 1 368 ? 9.133 -23.984 19.719 1 79.44 368 ASP B CA 1
ATOM 6283 C C . ASP B 1 368 ? 7.883 -24.344 20.531 1 79.44 368 ASP B C 1
ATOM 6285 O O . ASP B 1 368 ? 7.988 -24.875 21.641 1 79.44 368 ASP B O 1
ATOM 6289 N N . VAL B 1 369 ? 6.777 -24.172 19.984 1 82.06 369 VAL B N 1
ATOM 6290 C CA . VAL B 1 369 ? 5.52 -24.328 20.719 1 82.06 369 VAL B CA 1
ATOM 6291 C C . VAL B 1 369 ? 5.188 -25.812 20.859 1 82.06 369 VAL B C 1
ATOM 6293 O O . VAL B 1 369 ? 4.293 -26.172 21.625 1 82.06 369 VAL B O 1
ATOM 6296 N N . HIS B 1 370 ? 5.883 -26.609 20.188 1 88.38 370 HIS B N 1
ATOM 6297 C CA . HIS B 1 370 ? 5.586 -28.031 20.203 1 88.38 370 HIS B CA 1
ATOM 6298 C C . HIS B 1 370 ? 6.863 -28.859 20.094 1 88.38 370 HIS B C 1
ATOM 6300 O O . HIS B 1 370 ? 7.793 -28.484 19.391 1 88.38 370 HIS B O 1
ATOM 6306 N N . GLU B 1 371 ? 6.922 -29.953 20.703 1 91.81 371 GLU B N 1
ATOM 6307 C CA . GLU B 1 371 ? 8.117 -30.781 20.797 1 91.81 371 GLU B CA 1
ATOM 6308 C C . GLU B 1 371 ? 8.328 -31.578 19.5 1 91.81 371 GLU B C 1
ATOM 6310 O O . GLU B 1 371 ? 9.461 -31.781 19.062 1 91.81 371 GLU B O 1
ATOM 6315 N N . HIS B 1 372 ? 7.277 -32.094 18.922 1 94.38 372 HIS B N 1
ATOM 6316 C CA . HIS B 1 372 ? 7.363 -32.906 17.703 1 94.38 372 HIS B CA 1
ATOM 6317 C C . HIS B 1 372 ? 7.316 -32.031 16.453 1 94.38 372 HIS B C 1
ATOM 6319 O O . HIS B 1 372 ? 6.738 -30.938 16.484 1 94.38 372 HIS B O 1
ATOM 6325 N N . PRO B 1 373 ? 7.867 -32.562 15.414 1 94.69 373 PRO B N 1
ATOM 6326 C CA . PRO B 1 373 ? 7.73 -31.844 14.148 1 94.69 373 PRO B CA 1
ATOM 6327 C C . PRO B 1 373 ? 6.277 -31.719 13.688 1 94.69 373 PRO B C 1
ATOM 6329 O O . PRO B 1 373 ? 5.484 -32.656 13.906 1 94.69 373 PRO B O 1
ATOM 6332 N N . LEU B 1 374 ? 5.992 -30.594 13.125 1 95.06 374 LEU B N 1
ATOM 6333 C CA . LEU B 1 374 ? 4.633 -30.312 12.672 1 95.06 374 LEU B CA 1
ATOM 6334 C C . LEU B 1 374 ? 4.559 -30.297 11.148 1 95.06 374 LEU B C 1
ATOM 6336 O O . LEU B 1 374 ? 5.418 -29.719 10.484 1 95.06 374 LEU B O 1
ATOM 6340 N N . THR B 1 375 ? 3.545 -30.922 10.625 1 95.62 375 THR B N 1
ATOM 6341 C CA . THR B 1 375 ? 3.361 -31.016 9.18 1 95.62 375 THR B CA 1
ATOM 6342 C C . THR B 1 375 ? 2.332 -30 8.695 1 95.62 375 THR B C 1
ATOM 6344 O O . THR B 1 375 ? 1.261 -29.859 9.289 1 95.62 375 THR B O 1
ATOM 6347 N N . LEU B 1 376 ? 2.76 -29.234 7.684 1 95.25 376 LEU B N 1
ATOM 6348 C CA . LEU B 1 376 ? 1.824 -28.297 7.066 1 95.25 376 LEU B CA 1
ATOM 6349 C C . LEU B 1 376 ? 0.71 -29.047 6.34 1 95.25 376 LEU B C 1
ATOM 6351 O O . LEU B 1 376 ? 0.976 -29.844 5.438 1 95.25 376 LEU B O 1
ATOM 6355 N N . VAL B 1 377 ? -0.512 -28.766 6.695 1 93.56 377 VAL B N 1
ATOM 6356 C CA . VAL B 1 377 ? -1.632 -29.5 6.121 1 93.56 377 VAL B CA 1
ATOM 6357 C C . VAL B 1 377 ? -2.76 -28.547 5.766 1 93.56 377 VAL B C 1
ATOM 6359 O O . VAL B 1 377 ? -2.82 -27.422 6.293 1 93.56 377 VAL B O 1
ATOM 6362 N N . GLU B 1 378 ? -3.514 -29.031 4.816 1 90.62 378 GLU B N 1
ATOM 6363 C CA . GLU B 1 378 ? -4.773 -28.344 4.555 1 90.62 378 GLU B CA 1
ATOM 6364 C C . GLU B 1 378 ? -5.848 -28.75 5.555 1 90.62 378 GLU B C 1
ATOM 6366 O O . GLU B 1 378 ? -6.137 -29.938 5.711 1 90.62 378 GLU B O 1
ATOM 6371 N N . ARG B 1 379 ? -6.391 -27.812 6.145 1 87.38 379 ARG B N 1
ATOM 6372 C CA . ARG B 1 379 ? -7.348 -28.125 7.203 1 87.38 379 ARG B CA 1
ATOM 6373 C C . ARG B 1 379 ? -8.609 -28.75 6.637 1 87.38 379 ARG B C 1
ATOM 6375 O O . ARG B 1 379 ? -9.102 -28.344 5.582 1 87.38 379 ARG B O 1
ATOM 6382 N N . THR B 1 380 ? -9.031 -29.828 7.328 1 84.06 380 THR B N 1
ATOM 6383 C CA . THR B 1 380 ? -10.297 -30.484 7.023 1 84.06 380 THR B CA 1
ATOM 6384 C C . THR B 1 380 ? -11.188 -30.547 8.266 1 84.06 380 THR B C 1
ATOM 6386 O O . THR B 1 380 ? -10.766 -30.172 9.359 1 84.06 380 THR B O 1
ATOM 6389 N N . THR B 1 381 ? -12.43 -30.938 8.125 1 82.31 381 THR B N 1
ATOM 6390 C CA . THR B 1 381 ? -13.391 -31.031 9.227 1 82.31 381 THR B CA 1
ATOM 6391 C C . THR B 1 381 ? -12.945 -32.062 10.25 1 82.31 381 THR B C 1
ATOM 6393 O O . THR B 1 381 ? -13.359 -32.031 11.406 1 82.31 381 THR B O 1
ATOM 6396 N N . ASP B 1 382 ? -12.07 -32.906 9.859 1 84.19 382 ASP B N 1
ATOM 6397 C CA . ASP B 1 382 ? -11.656 -34 10.734 1 84.19 382 ASP B CA 1
ATOM 6398 C C . ASP B 1 382 ? -10.508 -33.562 11.641 1 84.19 382 ASP B C 1
ATOM 6400 O O . ASP B 1 382 ? -10.188 -34.25 12.617 1 84.19 382 ASP B O 1
ATOM 6404 N N . HIS B 1 383 ? -9.961 -32.531 11.383 1 88.81 383 HIS B N 1
ATOM 6405 C CA . HIS B 1 383 ? -8.828 -32.062 12.188 1 88.81 383 HIS B CA 1
ATOM 6406 C C . HIS B 1 383 ? -9.297 -31.406 13.484 1 88.81 383 HIS B C 1
ATOM 6408 O O . HIS B 1 383 ? -10.367 -30.797 13.523 1 88.81 383 HIS B O 1
ATOM 6414 N N . PRO B 1 384 ? -8.477 -31.641 14.516 1 90 384 PRO B N 1
ATOM 6415 C CA . PRO B 1 384 ? -8.852 -31 15.781 1 90 384 PRO B CA 1
ATOM 6416 C C . PRO B 1 384 ? -8.734 -29.484 15.734 1 90 384 PRO B C 1
ATOM 6418 O O . PRO B 1 384 ? -8.195 -28.922 14.773 1 90 384 PRO B O 1
ATOM 6421 N N . LYS B 1 385 ? -9.281 -28.875 16.781 1 89 385 LYS B N 1
ATOM 6422 C CA . LYS B 1 385 ? -9.211 -27.422 16.906 1 89 385 LYS B CA 1
ATOM 6423 C C . LYS B 1 385 ? -7.777 -26.953 17.172 1 89 385 LYS B C 1
ATOM 6425 O O . LYS B 1 385 ? -6.949 -27.75 17.641 1 89 385 LYS B O 1
ATOM 6430 N N . CYS B 1 386 ? -7.578 -25.719 16.766 1 89.75 386 CYS B N 1
ATOM 6431 C CA . CYS B 1 386 ? -6.273 -25.141 17.062 1 89.75 386 CYS B CA 1
ATOM 6432 C C . CYS B 1 386 ? -6.008 -25.109 18.562 1 89.75 386 CYS B C 1
ATOM 6434 O O . CYS B 1 386 ? -6.828 -24.609 19.328 1 89.75 386 CYS B O 1
ATOM 6436 N N . HIS B 1 387 ? -4.934 -25.578 18.953 1 84.12 387 HIS B N 1
ATOM 6437 C CA . HIS B 1 387 ? -4.613 -25.688 20.375 1 84.12 387 HIS B CA 1
ATOM 6438 C C . HIS B 1 387 ? -4.305 -24.328 20.984 1 84.12 387 HIS B C 1
ATOM 6440 O O . HIS B 1 387 ? -4.32 -24.172 22.203 1 84.12 387 HIS B O 1
ATOM 6446 N N . SER B 1 388 ? -3.984 -23.422 20.141 1 79.62 388 SER B N 1
ATOM 6447 C CA . SER B 1 388 ? -3.641 -22.094 20.625 1 79.62 388 SER B CA 1
ATOM 6448 C C . SER B 1 388 ? -4.879 -21.203 20.75 1 79.62 388 SER B C 1
ATOM 6450 O O . SER B 1 388 ? -5.074 -20.531 21.766 1 79.62 388 SER B O 1
ATOM 6452 N N . CYS B 1 389 ? -5.773 -21.203 19.766 1 78.38 389 CYS B N 1
ATOM 6453 C CA . CYS B 1 389 ? -6.914 -20.281 19.797 1 78.38 389 CYS B CA 1
ATOM 6454 C C . CYS B 1 389 ? -8.219 -21.047 19.953 1 78.38 389 CYS B C 1
ATOM 6456 O O . CYS B 1 389 ? -9.281 -20.453 20.125 1 78.38 389 CYS B O 1
ATOM 6458 N N . ASP B 1 390 ? -8.227 -22.297 19.891 1 78.06 390 ASP B N 1
ATOM 6459 C CA . ASP B 1 390 ? -9.367 -23.188 20.109 1 78.06 390 ASP B CA 1
ATOM 6460 C C . ASP B 1 390 ? -10.438 -22.984 19.047 1 78.06 390 ASP B C 1
ATOM 6462 O O . ASP B 1 390 ? -11.633 -23.078 19.328 1 78.06 390 ASP B O 1
ATOM 6466 N N . ASP B 1 391 ? -10 -22.531 17.859 1 79.31 391 ASP B N 1
ATOM 6467 C CA . ASP B 1 391 ? -10.906 -22.328 16.719 1 79.31 391 ASP B CA 1
ATOM 6468 C C . ASP B 1 391 ? -10.586 -23.312 15.594 1 79.31 391 ASP B C 1
ATOM 6470 O O . ASP B 1 391 ? -9.461 -23.797 15.484 1 79.31 391 ASP B O 1
ATOM 6474 N N . ASN B 1 392 ? -11.672 -23.656 14.852 1 77.19 392 ASN B N 1
ATOM 6475 C CA . ASN B 1 392 ? -11.477 -24.531 13.695 1 77.19 392 ASN B CA 1
ATOM 6476 C C . ASN B 1 392 ? -10.938 -23.75 12.492 1 77.19 392 ASN B C 1
ATOM 6478 O O . ASN B 1 392 ? -10.172 -24.297 11.695 1 77.19 392 ASN B O 1
ATOM 6482 N N . LYS B 1 393 ? -11.484 -22.594 12.344 1 70.56 393 LYS B N 1
ATOM 6483 C CA . LYS B 1 393 ? -11.078 -21.828 11.172 1 70.56 393 LYS B CA 1
ATOM 6484 C C . LYS B 1 393 ? -10.102 -20.719 11.555 1 70.56 393 LYS B C 1
ATOM 6486 O O . LYS B 1 393 ? -10.242 -20.094 12.609 1 70.56 393 LYS B O 1
ATOM 6491 N N . SER B 1 394 ? -8.961 -20.797 10.797 1 60.78 394 SER B N 1
ATOM 6492 C CA . SER B 1 394 ? -8.062 -19.672 11 1 60.78 394 SER B CA 1
ATOM 6493 C C . SER B 1 394 ? -8.742 -18.344 10.656 1 60.78 394 SER B C 1
ATOM 6495 O O . SER B 1 394 ? -9.5 -18.266 9.695 1 60.78 394 SER B O 1
ATOM 6497 N N . LYS B 1 395 ? -9.148 -17.516 11.438 1 49.66 395 LYS B N 1
ATOM 6498 C CA . LYS B 1 395 ? -9.695 -16.203 11.125 1 49.66 395 LYS B CA 1
ATOM 6499 C C . LYS B 1 395 ? -8.781 -15.445 10.156 1 49.66 395 LYS B C 1
ATOM 6501 O O . LYS B 1 395 ? -7.637 -15.133 10.484 1 49.66 395 LYS B O 1
ATOM 6506 N N . SER B 1 396 ? -8.867 -15.844 8.859 1 45.69 396 SER B N 1
ATOM 6507 C CA . SER B 1 396 ? -8.07 -15.133 7.871 1 45.69 396 SER B CA 1
ATOM 6508 C C . SER B 1 396 ? -8.219 -13.617 8.023 1 45.69 396 SER B C 1
ATOM 6510 O O . SER B 1 396 ? -9.281 -13.133 8.422 1 45.69 396 SER B O 1
ATOM 6512 N N . THR B 1 397 ? -7.23 -12.883 8.008 1 43.66 397 THR B N 1
ATOM 6513 C CA . THR B 1 397 ? -7.219 -11.43 7.996 1 43.66 397 THR B CA 1
ATOM 6514 C C . THR B 1 397 ? -8.219 -10.891 6.977 1 43.66 397 THR B C 1
ATOM 6516 O O . THR B 1 397 ? -8.742 -9.781 7.137 1 43.66 397 THR B O 1
ATOM 6519 N N . ASP B 1 398 ? -8.477 -11.578 5.797 1 38.53 398 ASP B N 1
ATOM 6520 C CA . ASP B 1 398 ? -9.242 -11.062 4.664 1 38.53 398 ASP B CA 1
ATOM 6521 C C . ASP B 1 398 ? -10.742 -11.219 4.895 1 38.53 398 ASP B C 1
ATOM 6523 O O . ASP B 1 398 ? -11.547 -10.867 4.027 1 38.53 398 ASP B O 1
ATOM 6527 N N . ASP B 1 399 ? -11.289 -11.906 5.715 1 36.47 399 ASP B N 1
ATOM 6528 C CA . ASP B 1 399 ? -12.719 -12.188 5.77 1 36.47 399 ASP B CA 1
ATOM 6529 C C . ASP B 1 399 ? -13.516 -10.914 6.055 1 36.47 399 ASP B C 1
ATOM 6531 O O . ASP B 1 399 ? -14.742 -10.961 6.191 1 36.47 399 ASP B O 1
ATOM 6535 N N . SER B 1 400 ? -13.016 -9.906 6.453 1 34.41 400 SER B N 1
ATOM 6536 C CA . SER B 1 400 ? -13.945 -8.805 6.688 1 34.41 400 SER B CA 1
ATOM 6537 C C . SER B 1 400 ? -14.516 -8.281 5.379 1 34.41 400 SER B C 1
ATOM 6539 O O . SER B 1 400 ? -15.352 -7.367 5.383 1 34.41 400 SER B O 1
ATOM 6541 N N . LYS B 1 401 ? -14.094 -8.727 4.117 1 35.62 401 LYS B N 1
ATOM 6542 C CA . LYS B 1 401 ? -14.719 -8.141 2.932 1 35.62 401 LYS B CA 1
ATOM 6543 C C . LYS B 1 401 ? -16.109 -8.719 2.697 1 35.62 401 LYS B C 1
ATOM 6545 O O . LYS B 1 401 ? -16.922 -8.141 1.969 1 35.62 401 LYS B O 1
ATOM 6550 N N . SER B 1 402 ? -16.391 -9.969 2.977 1 32.47 402 SER B N 1
ATOM 6551 C CA . SER B 1 402 ? -17.547 -10.555 2.299 1 32.47 402 SER B CA 1
ATOM 6552 C C . SER B 1 402 ? -18.844 -10.211 3.018 1 32.47 402 SER B C 1
ATOM 6554 O O . SER B 1 402 ? -19.906 -10.734 2.68 1 32.47 402 SER B O 1
ATOM 6556 N N . LYS B 1 403 ? -18.938 -9.586 4.109 1 33.47 403 LYS B N 1
ATOM 6557 C CA . LYS B 1 403 ? -20.312 -9.508 4.574 1 33.47 403 LYS B CA 1
ATOM 6558 C C . LYS B 1 403 ? -21.141 -8.578 3.684 1 33.47 403 LYS B C 1
ATOM 6560 O O . LYS B 1 403 ? -22.297 -8.258 4.008 1 33.47 403 LYS B O 1
ATOM 6565 N N . SER B 1 404 ? -20.625 -7.961 2.662 1 30.73 404 SER B N 1
ATOM 6566 C CA . SER B 1 404 ? -21.625 -7.043 2.113 1 30.73 404 SER B CA 1
ATOM 6567 C C . SER B 1 404 ? -22.75 -7.793 1.432 1 30.73 404 SER B C 1
ATOM 6569 O O . SER B 1 404 ? -23.891 -7.328 1.417 1 30.73 404 SER B O 1
ATOM 6571 N N . THR B 1 405 ? -22.531 -8.852 0.581 1 30.53 405 THR B N 1
ATOM 6572 C CA . THR B 1 405 ? -23.578 -8.992 -0.427 1 30.53 405 THR B CA 1
ATOM 6573 C C . THR B 1 405 ? -24.734 -9.836 0.1 1 30.53 405 THR B C 1
ATOM 6575 O O . THR B 1 405 ? -25.812 -9.852 -0.48 1 30.53 405 THR B O 1
ATOM 6578 N N . ASP B 1 406 ? -24.531 -10.773 0.936 1 28.61 406 ASP B N 1
ATOM 6579 C CA . ASP B 1 406 ? -25.578 -11.773 0.846 1 28.61 406 ASP B CA 1
ATOM 6580 C C . ASP B 1 406 ? -26.812 -11.352 1.637 1 28.61 406 ASP B C 1
ATOM 6582 O O . ASP B 1 406 ? -27.75 -12.141 1.822 1 28.61 406 ASP B O 1
ATOM 6586 N N . ASP B 1 407 ? -26.828 -10.438 2.459 1 28.7 407 ASP B N 1
ATOM 6587 C CA . ASP B 1 407 ? -28.141 -10.344 3.107 1 28.7 407 ASP B CA 1
ATOM 6588 C C . ASP B 1 407 ? -29.219 -9.914 2.113 1 28.7 407 ASP B C 1
ATOM 6590 O O . ASP B 1 407 ? -29.453 -8.719 1.933 1 28.7 407 ASP B O 1
ATOM 6594 N N . SER B 1 408 ? -29.25 -10.477 0.887 1 25.36 408 SER B N 1
ATOM 6595 C CA . SER B 1 408 ? -30.5 -10.25 0.185 1 25.36 408 SER B CA 1
ATOM 6596 C C . SER B 1 408 ? -31.703 -10.555 1.079 1 25.36 408 SER B C 1
ATOM 6598 O O . SER B 1 408 ? -31.594 -11.328 2.031 1 25.36 408 SER B O 1
ATOM 6600 N N . LYS B 1 409 ? -32.969 -9.992 0.663 1 26.08 409 LYS B N 1
ATOM 6601 C CA . LYS B 1 409 ? -34.375 -9.781 1.011 1 26.08 409 LYS B CA 1
ATOM 6602 C C . LYS B 1 409 ? -35.125 -11.109 1.143 1 26.08 409 LYS B C 1
ATOM 6604 O O . LYS B 1 409 ? -35.375 -11.789 0.145 1 26.08 409 LYS B O 1
ATOM 6609 N N . LEU B 1 410 ? -34.906 -11.977 2.055 1 23.53 410 LEU B N 1
ATOM 6610 C CA . LEU B 1 410 ? -35.969 -12.914 2.387 1 23.53 410 LEU B CA 1
ATOM 6611 C C . LEU B 1 410 ? -37.312 -12.203 2.4 1 23.53 410 LEU B C 1
ATOM 6613 O O . LEU B 1 410 ? -37.625 -11.492 3.354 1 23.53 410 LEU B O 1
ATOM 6617 N N . ALA B 1 411 ? -37.75 -11.461 1.254 1 22.64 411 ALA B N 1
ATOM 6618 C CA . ALA B 1 411 ? -39.125 -11.023 1.098 1 22.64 411 ALA B CA 1
ATOM 6619 C C . ALA B 1 411 ? -40.094 -12.164 1.407 1 22.64 411 ALA B C 1
ATOM 6621 O O . ALA B 1 411 ? -39.844 -13.32 1.051 1 22.64 411 ALA B O 1
ATOM 6622 N N . SER B 1 412 ? -41.062 -11.891 2.254 1 21.53 412 SER B N 1
ATOM 6623 C CA . SER B 1 412 ? -42.344 -12.359 2.805 1 21.53 412 SER B CA 1
ATOM 6624 C C . SER B 1 412 ? -43.281 -12.867 1.703 1 21.53 412 SER B C 1
ATOM 6626 O O . SER B 1 412 ? -43.406 -12.219 0.662 1 21.53 412 SER B O 1
ATOM 6628 N N . SER B 1 413 ? -43.375 -14.133 1.463 1 22.03 413 SER B N 1
ATOM 6629 C CA . SER B 1 413 ? -44.594 -14.734 0.958 1 22.03 413 SER B CA 1
ATOM 6630 C C . SER B 1 413 ? -45.844 -14.086 1.586 1 22.03 413 SER B C 1
ATOM 6632 O O . SER B 1 413 ? -45.875 -13.844 2.795 1 22.03 413 SER B O 1
ATOM 6634 N N . PRO B 1 414 ? -46.688 -13.391 0.736 1 21.84 414 PRO B N 1
ATOM 6635 C CA . PRO B 1 414 ? -48.094 -13.531 1.155 1 21.84 414 PRO B CA 1
ATOM 6636 C C . PRO B 1 414 ? -48.562 -14.977 1.122 1 21.84 414 PRO B C 1
ATOM 6638 O O . PRO B 1 414 ? -48.062 -15.789 0.346 1 21.84 414 PRO B O 1
#

Foldseek 3Di:
DWDADPPPRDIDRPLRVPQDQWFDFLVDLDIWGWDQQPPPPDDDDPDFDAQLFALDGDDNNGTWTADPVVRHIHRSVSRVVRTPPPPVPPDPVVDDPDPSPPCPVPCVPVLPQQKAQDDWDDPDPPDDIHRQWIGGNPDDAIWGWDPDQDDQAAAQAQRAGDDPTKTAGPVDGHIHHPVSSSDGQWDDAPLDNDIWGKDQFDDDPVPDPRWDAAPAQRAIARGIWTADPVVRHIHGPLLRPDHQWDDDPLDDAIKGKHQCPDQPQDAAQAARDGRRRIWIAGSVDGHIHGSVVVSDDQWHDAVVDDFIWGKDQADPDPPPFAAAPQVRDTDDRRHIWTADPVVRHIHHPCRRCDPHNNYGWFDWDDDPVDDDIDTGDDQDPPDAADPVPRHRDDPPPPPVPPPPDPPPDPDDDD/DWDADPPPRDIDRPLRVPQDQWFDFLVDLDIWGWDQQVPDPPDDDPDFDAQLFALDGDDNNGTWTADPVVRHIHRSVSRVVRTPPPPPPPDPVVDDPDPSPPCPVPCVPCLPQQKAQDDWDDPDPPDDIHRQWIGGNPDDAIWGWDPDQDDQAAAQAQRAGDDPTKTAGPVDGHIHHPVSSSDGQWDDAPLDNDIWGKDQFDDDPVPDPRWDAAPAQRAIARGIWTADPVVRHIHGPLLRPDHQWDDDPLDDAIKGKHQCPDQPQDAAQAARDGRRRIWIAGSVDGHIHGSVVVSDDQWHDAVVDPFIWGKDQADPDPPPFAAAPQVRHTDDRRHIWTADPVVRHIHHPCRRCDPHNNYGWFDWDDDPVDDDIDTGDDQDPPDAADPVPRHRDDPPPPPVPPPPDPPPDPDDDD

InterPro domains:
  IPR004146 DC1 [PF03107] (27-79)
  IPR004146 DC1 [PF03107] (138-181)
  IPR004146 DC1 [PF03107] (190-239)
  IPR004146 DC1 [PF03107] (311-352)
  IPR046349 C1-like domain superfamily [SSF57889] (2-86)
  IPR046349 C1-like domain superfamily [SSF57889] (158-253)
  IPR046349 C1-like domain superfamily [SSF57889] (271-359)
  IPR053192 Vacuole Formation Regulator [PTHR32410] (2-391)

Solvent-accessible surface area (backbone atoms only — not comparable to full-atom values): 48220 Å² total; per-residue (Å²): 95,24,30,35,21,86,86,77,64,48,28,30,32,46,68,64,66,63,58,59,58,60,46,46,34,76,92,41,86,61,60,24,34,56,34,49,68,67,68,67,70,88,80,68,73,91,75,74,54,39,9,76,56,75,48,41,76,52,62,60,83,28,48,29,28,37,25,84,90,73,71,44,36,27,43,54,68,58,42,59,73,46,38,62,76,74,62,75,84,51,74,74,80,76,62,86,72,69,76,83,63,68,73,52,75,54,83,68,57,76,55,54,64,48,48,43,82,74,40,70,45,71,81,49,97,83,50,72,73,42,70,45,26,33,40,38,78,90,43,94,58,58,27,34,54,41,86,71,88,84,64,100,42,49,17,53,31,55,10,39,72,63,57,82,55,23,29,33,33,89,87,50,100,46,30,31,34,50,73,57,56,67,46,63,44,59,44,78,45,90,88,44,91,58,64,24,37,54,33,75,51,43,65,31,84,87,61,32,85,40,20,34,60,18,71,64,58,63,42,60,31,44,17,25,27,35,34,30,76,92,72,72,43,36,28,37,45,60,65,64,67,58,55,55,65,44,75,47,95,83,45,92,58,61,30,33,53,27,78,39,84,57,81,79,33,59,54,15,54,47,75,61,51,67,67,45,59,37,39,30,32,32,70,86,52,89,51,27,34,36,49,56,70,71,52,52,63,61,60,46,69,42,92,94,46,87,62,60,26,35,61,38,55,66,66,83,73,81,79,82,79,48,55,16,70,75,83,66,42,78,50,61,63,66,30,45,28,30,38,21,81,94,70,72,40,37,29,42,56,60,69,58,54,40,96,52,52,30,46,65,70,64,54,70,42,80,50,90,90,42,94,61,59,26,26,35,37,75,74,53,91,83,52,66,49,16,73,68,59,67,39,82,66,74,81,61,89,68,64,77,67,65,73,69,70,72,80,65,79,82,75,79,75,128,96,24,30,34,22,87,88,77,66,47,29,32,32,46,68,64,67,63,58,60,57,61,48,44,33,76,91,42,89,60,64,24,33,57,35,50,70,68,68,67,71,86,80,70,73,92,76,74,54,39,10,75,55,73,48,41,73,53,61,60,83,28,48,27,27,38,24,84,90,73,70,44,36,26,43,52,66,58,41,60,73,47,36,60,73,74,61,74,85,52,74,74,79,77,62,87,73,68,77,82,62,66,73,52,73,55,84,68,57,76,54,55,63,49,49,44,81,74,38,69,45,70,79,49,96,82,49,74,72,42,70,44,24,34,38,39,78,90,45,94,59,58,26,35,53,40,85,72,89,84,63,101,42,48,16,51,32,56,11,40,71,64,56,82,56,25,30,34,32,89,86,51,101,47,31,31,35,50,73,54,54,65,46,63,42,60,44,78,45,88,90,45,90,58,65,22,36,55,34,74,52,44,64,32,85,87,63,32,86,40,20,34,60,19,72,65,58,62,43,58,30,43,18,25,28,33,34,29,76,93,72,72,43,36,28,38,45,59,64,64,67,58,55,54,67,43,74,48,95,83,44,93,58,59,30,32,55,26,79,41,83,56,83,77,33,60,55,16,52,47,75,60,52,66,65,45,59,36,38,30,33,34,69,87,52,91,50,27,33,35,49,58,69,71,52,53,63,61,61,46,69,44,92,93,46,87,62,61,26,34,60,36,54,67,68,84,73,82,80,82,80,46,56,18,72,76,80,67,42,78,50,61,63,67,30,44,29,31,37,21,80,92,70,71,42,36,29,42,56,58,69,58,53,40,96,52,54,30,46,64,70,64,55,70,43,81,49,92,93,42,91,61,57,25,26,35,36,74,75,54,93,82,52,64,48,16,71,66,61,67,39,80,64,74,81,59,89,70,64,79,67,64,73,70,69,71,80,66,80,83,72,76,77,131

pLDDT: mean 77.97, std 20.36, range [21.53, 97.81]

Sequence (828 aa):
MSYFCITCSFMIHTQCALFPLNLKVTRHNHPLSLNLKYFPRLNQSENREICQLCVRKVDTKYKAYYCSSCDFAAHPRCATKIMVIRNETFDPELKDDQPNETHLLGPDESTEPLFQIVDKINPGNGKAEIVTEIKHIWHEHHLQLAVELENNEKCNGCAQYLSSPHYFCLQCKFFLHKSCADLPRKKLHPLHNHPLTLLPNKSQDEYGPEIFRCNACESLCNGFVYSCDGCRFQLDVPCSLIPTKFTHEGHDHPLFLLSSGNADSGECTSCGKFGSLLIIRCADCEFSMDLECATLPRTTKYGPYKQPFILSYTVEDDSGEYYCDICEKKRDPKHWFYYCADLFFAAHPKCILGDHPHIKFGRTFTYDVHEHPLTLVERTTDHPKCHSCDDNKSKSTDDSKSKSTDDSKLASSPMSYFCITCSFMIHTQCALFPLNLKVTRHNHPLSLNLKYFPRLNQSENREICQLCVRKVDTKYKAYYCSSCDFAAHPRCATKIMVIRNETFDPELKDDQPNETHLLGPDESTEPLFQIVDKINPGNGKAEIVTEIKHIWHEHHLQLAVELENNEKCNGCAQYLSSPHYFCLQCKFFLHKSCADLPRKKLHPLHNHPLTLLPNKSQDEYGPEIFRCNACESLCNGFVYSCDGCRFQLDVPCSLIPTKFTHEGHDHPLFLLSSGNADSGECTSCGKFGSLLIIRCADCEFSMDLECATLPRTTKYGPYKQPFILSYTVEDDSGEYYCDICEKKRDPKHWFYYCADLFFAAHPKCILGDHPHIKFGRTFTYDVHEHPLTLVERTTDHPKCHSCDDNKSKSTDDSKSKSTDDSKLASSP

Secondary structure (DSSP, 8-state):
-EEE-TTT--EEEHHHHT--SEE-BTT-SSPEEEESS----SSS-S---B-TTT-SB--TTS-EEEETTTTEEE-HHHHHHTB----TTS-TTS-S-S--------TTSS---SEEEEEEE--STTPPPEEEEEEETT-SSEEEEESS--S-PBPTTT-SBP-SSEEEESSSS-EEEHHHHT--SEEEETTEEEEEEEES---BTTTBTT-EE-TTT--EE-S-EEEEGGGTEEEEHHHHT--SEEEETTEEEEEEEEE--SS-----TTT-----SEEEEESSSS-EEEHHHHT--SEE--TT--S-EEEE-S----SS--B-TTT-PBPPTTS-EEEETTTTEEE-HHHHH-S-TT-----EE--TT-SS-EEEE---TTSPPPTTT--SS---TTTTSTTTTT--------/-EEE-TTT--EEEHHHHT--SEE-BTT-SSPEEEESS----SSS-S---B-TTT-SB--TTS-EEEETTTTEEE-HHHHHHTB----TTS-TTS-S-S--------TTSS---SEEEEEEE--STTPPPEEEEEEETT-SSEEEEESS--S-PBPTTT-SBP-SSEEEESSSS-EEEHHHHT--SEEEETTEEEEEEEES---BTTTBTT-EE-TTT--EE-S-EEEEGGGTEEEEHHHHT--SEEEETTEEEEEEEEE--SS--PPPTTT-----SEEEEESSSS-EEEHHHHT--SEEEETTEEEEEEEE-S----SS--B-TTT-PBPPTTS-EEEETTTTEEE-HHHHH-S-TT-----EE--TT-SS-EEEE---TTSPPPTTT--SS---TTGGGGGGT---------

Nearest PDB structures (foldseek):
  1v5n-assembly1_A  TM=7.656E-01  e=3.053E-02  Arabidopsis thaliana
  4b6d-assembly3_C  TM=8.529E-01  e=5.551E-01  Homo sapiens
  1v5n-assembly1_A  TM=7.655E-01  e=2.972E-02  Arabidopsis thaliana
  4b6d-assembly3_C  TM=8.529E-01  e=3.897E-01  Homo sapiens